Protein AF-0000000072980871 (afdb_homodimer)

Radius of gyration: 33.51 Å; Cα contacts (8 Å, |Δi|>4): 1764; chains: 2; bounding box: 62×90×80 Å

Structure (mmCIF, N/CA/C/O backbone):
data_AF-0000000072980871-model_v1
#
loop_
_entity.id
_entity.type
_entity.pdbx_description
1 polymer 'Capsular polysaccharide synthesis protein'
#
loop_
_atom_site.group_PDB
_atom_site.id
_atom_site.type_symbol
_atom_site.label_atom_id
_atom_site.label_alt_id
_atom_site.label_comp_id
_atom_site.label_asym_id
_atom_site.label_entity_id
_atom_site.label_seq_id
_atom_site.pdbx_PDB_ins_code
_atom_site.Cartn_x
_atom_site.Cartn_y
_atom_site.Cartn_z
_atom_site.occupancy
_atom_site.B_iso_or_equiv
_atom_site.auth_seq_id
_atom_site.auth_comp_id
_atom_site.auth_asym_id
_atom_site.auth_atom_id
_atom_site.pdbx_PDB_model_num
ATOM 1 N N . MET A 1 1 ? -8.117 33.219 -14.938 1 51.25 1 MET A N 1
ATOM 2 C CA . MET A 1 1 ? -7.438 32 -15.391 1 51.25 1 MET A CA 1
ATOM 3 C C . MET A 1 1 ? -6.324 32.344 -16.375 1 51.25 1 MET A C 1
ATOM 5 O O . MET A 1 1 ? -6.496 33.188 -17.25 1 51.25 1 MET A O 1
ATOM 9 N N . TYR A 1 2 ? -5.125 31.906 -16.109 1 67.75 2 TYR A N 1
ATOM 10 C CA . TYR A 1 2 ? -4.035 32.25 -17.016 1 67.75 2 TYR A CA 1
ATOM 11 C C . TYR A 1 2 ? -4.207 31.562 -18.359 1 67.75 2 TYR A C 1
ATOM 13 O O . TYR A 1 2 ? -4.656 30.406 -18.422 1 67.75 2 TYR A O 1
ATOM 21 N N . LYS A 1 3 ? -4.039 32.375 -19.438 1 80.69 3 LYS A N 1
ATOM 22 C CA . LYS A 1 3 ? -3.895 31.797 -20.766 1 80.69 3 LYS A CA 1
ATOM 23 C C . LYS A 1 3 ? -2.572 31.031 -20.891 1 80.69 3 LYS A C 1
ATOM 25 O O . LYS A 1 3 ? -1.5 31.625 -20.766 1 80.69 3 LYS A O 1
ATOM 30 N N . THR A 1 4 ? -2.713 29.703 -21.047 1 87.69 4 THR A N 1
ATOM 31 C CA . THR A 1 4 ? -1.49 28.906 -21.125 1 87.69 4 THR A CA 1
ATOM 32 C C . THR A 1 4 ? -1.031 28.766 -22.562 1 87.69 4 THR A C 1
ATOM 34 O O . THR A 1 4 ? -1.846 28.516 -23.469 1 87.69 4 THR A O 1
ATOM 37 N N . ILE A 1 5 ? 0.31 29 -22.781 1 91.81 5 ILE A N 1
ATOM 38 C CA . ILE A 1 5 ? 0.968 28.875 -24.078 1 91.81 5 ILE A CA 1
ATOM 39 C C . ILE A 1 5 ? 2.1 27.844 -23.984 1 91.81 5 ILE A C 1
ATOM 41 O O . ILE A 1 5 ? 2.871 27.844 -23.016 1 91.81 5 ILE A O 1
ATOM 45 N N . ILE A 1 6 ? 2.117 26.984 -24.922 1 91.62 6 ILE A N 1
ATOM 46 C CA . ILE A 1 6 ? 3.254 26.062 -25 1 91.62 6 ILE A CA 1
ATOM 47 C C . ILE A 1 6 ? 4.273 26.594 -26.016 1 91.62 6 ILE A C 1
ATOM 49 O O . ILE A 1 6 ? 3.934 26.859 -27.172 1 91.62 6 ILE A O 1
ATOM 53 N N . PHE A 1 7 ? 5.508 26.797 -25.5 1 91.31 7 PHE A N 1
ATOM 54 C CA . PHE A 1 7 ? 6.602 27.234 -26.359 1 91.31 7 PHE A CA 1
ATOM 55 C C . PHE A 1 7 ? 7.387 26.031 -26.875 1 91.31 7 PHE A C 1
ATOM 57 O O . PHE A 1 7 ? 8.133 25.406 -26.141 1 91.31 7 PHE A O 1
ATOM 64 N N . GLY A 1 8 ? 7.223 25.703 -28.047 1 90.69 8 GLY A N 1
ATOM 65 C CA . GLY A 1 8 ? 7.82 24.547 -28.703 1 90.69 8 GLY A CA 1
ATOM 66 C C . GLY A 1 8 ? 6.832 23.766 -29.562 1 90.69 8 GLY A C 1
ATOM 67 O O . GLY A 1 8 ? 5.926 23.125 -29.031 1 90.69 8 GLY A O 1
ATOM 68 N N . CYS A 1 9 ? 6.98 23.797 -30.922 1 88.62 9 CYS A N 1
ATOM 69 C CA . CYS A 1 9 ? 6.074 23.156 -31.859 1 88.62 9 CYS A CA 1
ATOM 70 C C . CYS A 1 9 ? 6.73 21.953 -32.531 1 88.62 9 CYS A C 1
ATOM 72 O O . CYS A 1 9 ? 6.727 21.828 -33.75 1 88.62 9 CYS A O 1
ATOM 74 N N . GLY A 1 10 ? 7.355 21.219 -31.734 1 83.12 10 GLY A N 1
ATOM 75 C CA . GLY A 1 10 ? 7.914 19.938 -32.156 1 83.12 10 GLY A CA 1
ATOM 76 C C . GLY A 1 10 ? 7.277 18.75 -31.5 1 83.12 10 GLY A C 1
ATOM 77 O O . GLY A 1 10 ? 6.254 18.875 -30.812 1 83.12 10 GLY A O 1
ATOM 78 N N . SER A 1 11 ? 7.926 17.656 -31.75 1 81.19 11 SER A N 1
ATOM 79 C CA . SER A 1 11 ? 7.406 16.422 -31.156 1 81.19 11 SER A CA 1
ATOM 80 C C . SER A 1 11 ? 7.309 16.547 -29.641 1 81.19 11 SER A C 1
ATOM 82 O O . SER A 1 11 ? 6.355 16.047 -29.031 1 81.19 11 SER A O 1
ATOM 84 N N . PHE A 1 12 ? 8.25 17.219 -29.156 1 80.69 12 PHE A N 1
ATOM 85 C CA . PHE A 1 12 ? 8.258 17.438 -27.719 1 80.69 12 PHE A CA 1
ATOM 86 C C . PHE A 1 12 ? 7.098 18.328 -27.281 1 80.69 12 PHE A C 1
ATOM 88 O O . PHE A 1 12 ? 6.41 18.031 -26.312 1 80.69 12 PHE A O 1
ATOM 95 N N . GLY A 1 13 ? 6.855 19.359 -27.922 1 86 13 GLY A N 1
ATOM 96 C CA . GLY A 1 13 ? 5.715 20.219 -27.672 1 86 13 GLY A CA 1
ATOM 97 C C . GLY A 1 13 ? 4.387 19.484 -27.766 1 86 13 GLY A C 1
ATOM 98 O O . GLY A 1 13 ? 3.492 19.719 -26.953 1 86 13 GLY A O 1
ATOM 99 N N . GLU A 1 14 ? 4.355 18.594 -28.656 1 83.81 14 GLU A N 1
ATOM 100 C CA . GLU A 1 14 ? 3.133 17.812 -28.812 1 83.81 14 GLU A CA 1
ATOM 101 C C . GLU A 1 14 ? 2.9 16.906 -27.594 1 83.81 14 GLU A C 1
ATOM 103 O O . GLU A 1 14 ? 1.777 16.812 -27.109 1 83.81 14 GLU A O 1
ATOM 108 N N . ARG A 1 15 ? 3.934 16.266 -27.25 1 78.31 15 ARG A N 1
ATOM 109 C CA . ARG A 1 15 ? 3.848 15.398 -26.078 1 78.31 15 ARG A CA 1
ATOM 110 C C . ARG A 1 15 ? 3.389 16.188 -24.859 1 78.31 15 ARG A C 1
ATOM 112 O O . ARG A 1 15 ? 2.533 15.719 -24.109 1 78.31 15 ARG A O 1
ATOM 119 N N . VAL A 1 16 ? 3.98 17.328 -24.688 1 78.38 16 VAL A N 1
ATOM 120 C CA . VAL A 1 16 ? 3.639 18.172 -23.547 1 78.38 16 VAL A CA 1
ATOM 121 C C . VAL A 1 16 ? 2.184 18.625 -23.656 1 78.38 16 VAL A C 1
ATOM 123 O O . VAL A 1 16 ? 1.451 18.609 -22.656 1 78.38 16 VAL A O 1
ATOM 126 N N . TYR A 1 17 ? 1.759 18.938 -24.734 1 86.12 17 TYR A N 1
ATOM 127 C CA . TYR A 1 17 ? 0.374 19.328 -24.984 1 86.12 17 TYR A CA 1
ATOM 128 C C . TYR A 1 17 ? -0.586 18.219 -24.562 1 86.12 17 TYR A C 1
ATOM 130 O O . TYR A 1 17 ? -1.553 18.453 -23.844 1 86.12 17 TYR A O 1
ATOM 138 N N . ASN A 1 18 ? -0.283 17.109 -24.984 1 78.62 18 ASN A N 1
ATOM 139 C CA . ASN A 1 18 ? -1.162 15.977 -24.703 1 78.62 18 ASN A CA 1
ATOM 140 C C . ASN A 1 18 ? -1.219 15.68 -23.203 1 78.62 18 ASN A C 1
ATOM 142 O O . ASN A 1 18 ? -2.264 15.289 -22.688 1 78.62 18 ASN A O 1
ATOM 146 N N . ASN A 1 19 ? -0.098 15.945 -22.688 1 71.19 19 ASN A N 1
ATOM 147 C CA . ASN A 1 19 ? -0 15.719 -21.25 1 71.19 19 ASN A CA 1
ATOM 148 C C . ASN A 1 19 ? -0.779 16.766 -20.469 1 71.19 19 ASN A C 1
ATOM 150 O O . ASN A 1 19 ? -1.299 16.484 -19.375 1 71.19 19 ASN A O 1
ATOM 154 N N . LEU A 1 20 ? -0.895 17.984 -20.969 1 71.69 20 LEU A N 1
ATOM 155 C CA . LEU A 1 20 ? -1.36 19.125 -20.172 1 71.69 20 LEU A CA 1
ATOM 156 C C . LEU A 1 20 ? -2.746 19.562 -20.625 1 71.69 20 LEU A C 1
ATOM 158 O O . LEU A 1 20 ? -3.424 20.312 -19.922 1 71.69 20 LEU A O 1
ATOM 162 N N . LYS A 1 21 ? -3.283 19.062 -21.609 1 78.19 21 LYS A N 1
ATOM 163 C CA . LYS A 1 21 ? -4.461 19.625 -22.266 1 78.19 21 LYS A CA 1
ATOM 164 C C . LYS A 1 21 ? -5.695 19.484 -21.375 1 78.19 21 LYS A C 1
ATOM 166 O O . LYS A 1 21 ? -6.641 20.266 -21.484 1 78.19 21 LYS A O 1
ATOM 171 N N . GLU A 1 22 ? -5.645 18.594 -20.547 1 70.06 22 GLU A N 1
ATOM 172 C CA . GLU A 1 22 ? -6.816 18.391 -19.703 1 70.06 22 GLU A CA 1
ATOM 173 C C . GLU A 1 22 ? -6.762 19.297 -18.469 1 70.06 22 GLU A C 1
ATOM 175 O O . GLU A 1 22 ? -7.801 19.641 -17.906 1 70.06 22 GLU A O 1
ATOM 180 N N . ASP A 1 23 ? -5.641 19.703 -18.203 1 68.88 23 ASP A N 1
ATOM 181 C CA . ASP A 1 23 ? -5.449 20.422 -16.938 1 68.88 23 ASP A CA 1
ATOM 182 C C . ASP A 1 23 ? -5.289 21.922 -17.172 1 68.88 23 ASP A C 1
ATOM 184 O O . ASP A 1 23 ? -5.492 22.719 -16.266 1 68.88 23 ASP A O 1
ATOM 188 N N . TYR A 1 24 ? -4.824 22.219 -18.281 1 74.62 24 TYR A N 1
ATOM 189 C CA . TYR A 1 24 ? -4.523 23.625 -18.578 1 74.62 24 TYR A CA 1
ATOM 190 C C . TYR A 1 24 ? -5.336 24.109 -19.781 1 74.62 24 TYR A C 1
ATOM 192 O O . TYR A 1 24 ? -5.617 23.328 -20.688 1 74.62 24 TYR A O 1
ATOM 200 N N . ASP A 1 25 ? -5.746 25.312 -19.656 1 79.75 25 ASP A N 1
ATOM 201 C CA . ASP A 1 25 ? -6.344 25.984 -20.812 1 79.75 25 ASP A CA 1
ATOM 202 C C . ASP A 1 25 ? -5.273 26.438 -21.797 1 79.75 25 ASP A C 1
ATOM 204 O O . ASP A 1 25 ? -4.867 27.609 -21.781 1 79.75 25 ASP A O 1
ATOM 208 N N . ILE A 1 26 ? -4.875 25.516 -22.641 1 87.44 26 ILE A N 1
ATOM 209 C CA . ILE A 1 26 ? -3.834 25.828 -23.609 1 87.44 26 ILE A CA 1
ATOM 210 C C . ILE A 1 26 ? -4.445 26.562 -24.797 1 87.44 26 ILE A C 1
ATOM 212 O O . ILE A 1 26 ? -5.25 25.984 -25.547 1 87.44 26 ILE A O 1
ATOM 216 N N . GLN A 1 27 ? -4.035 27.75 -24.969 1 89.5 27 GLN A N 1
ATOM 217 C CA . GLN A 1 27 ? -4.688 28.594 -25.969 1 89.5 27 GLN A CA 1
ATOM 218 C C . GLN A 1 27 ? -3.848 28.688 -27.25 1 89.5 27 GLN A C 1
ATOM 220 O O . GLN A 1 27 ? -4.391 28.703 -28.344 1 89.5 27 GLN A O 1
ATOM 225 N N . TYR A 1 28 ? -2.479 28.719 -27.062 1 90.69 28 TYR A N 1
ATOM 226 C CA . TYR A 1 28 ? -1.577 28.906 -28.188 1 90.69 28 TYR A CA 1
ATOM 227 C C . TYR A 1 28 ? -0.321 28.062 -28.047 1 90.69 28 TYR A C 1
ATOM 229 O O . TYR A 1 28 ? 0.003 27.609 -26.938 1 90.69 28 TYR A O 1
ATOM 237 N N . PHE A 1 29 ? 0.174 27.828 -29.172 1 92.62 29 PHE A N 1
ATOM 238 C CA . PHE A 1 29 ? 1.584 27.453 -29.203 1 92.62 29 PHE A CA 1
ATOM 239 C C . PHE A 1 29 ? 2.445 28.656 -29.609 1 92.62 29 PHE A C 1
ATOM 241 O O . PHE A 1 29 ? 1.972 29.562 -30.281 1 92.62 29 PHE A O 1
ATOM 248 N N . CYS A 1 30 ? 3.697 28.672 -29.125 1 91.75 30 CYS A N 1
ATOM 249 C CA . CYS A 1 30 ? 4.688 29.672 -29.516 1 91.75 30 CYS A CA 1
ATOM 250 C C . CYS A 1 30 ? 5.977 29.016 -29.984 1 91.75 30 CYS A C 1
ATOM 252 O O . CYS A 1 30 ? 6.355 27.953 -29.484 1 91.75 30 CYS A O 1
ATOM 254 N N . ASP A 1 31 ? 6.605 29.562 -30.953 1 91.12 31 ASP A N 1
ATOM 255 C CA . ASP A 1 31 ? 7.863 29.047 -31.484 1 91.12 31 ASP A CA 1
ATOM 256 C C . ASP A 1 31 ? 8.711 30.156 -32.094 1 91.12 31 ASP A C 1
ATOM 258 O O . ASP A 1 31 ? 8.18 31.156 -32.594 1 91.12 31 ASP A O 1
ATOM 262 N N . ASN A 1 32 ? 10.062 30 -32.031 1 88.25 32 ASN A N 1
ATOM 263 C CA . ASN A 1 32 ? 10.977 30.984 -32.625 1 88.25 32 ASN A CA 1
ATOM 264 C C . ASN A 1 32 ? 11.086 30.828 -34.125 1 88.25 32 ASN A C 1
ATOM 266 O O . ASN A 1 32 ? 11.539 31.734 -34.812 1 88.25 32 ASN A O 1
ATOM 270 N N . ASP A 1 33 ? 10.656 29.672 -34.594 1 88.62 33 ASP A N 1
ATOM 271 C CA . ASP A 1 33 ? 10.711 29.422 -36.031 1 88.62 33 ASP A CA 1
ATOM 272 C C . ASP A 1 33 ? 9.609 30.188 -36.781 1 88.62 33 ASP A C 1
ATOM 274 O O . ASP A 1 33 ? 8.438 29.812 -36.688 1 88.62 33 ASP A O 1
ATOM 278 N N . LYS A 1 34 ? 10.031 31.141 -37.531 1 87.12 34 LYS A N 1
ATOM 279 C CA . LYS A 1 34 ? 9.117 32.031 -38.219 1 87.12 34 LYS A CA 1
ATOM 280 C C . LYS A 1 34 ? 8.227 31.281 -39.188 1 87.12 34 LYS A C 1
ATOM 282 O O . LYS A 1 34 ? 7.105 31.703 -39.5 1 87.12 34 LYS A O 1
ATOM 287 N N . ASN A 1 35 ? 8.688 30.094 -39.656 1 89.06 35 ASN A N 1
ATOM 288 C CA . ASN A 1 35 ? 7.938 29.312 -40.625 1 89.06 35 ASN A CA 1
ATOM 289 C C . ASN A 1 35 ? 6.711 28.656 -40 1 89.06 35 ASN A C 1
ATOM 291 O O . ASN A 1 35 ? 5.812 28.219 -40.719 1 89.06 35 ASN A O 1
ATOM 295 N N . LYS A 1 36 ? 6.684 28.719 -38.688 1 88.81 36 LYS A N 1
ATOM 296 C CA . LYS A 1 36 ? 5.59 28.031 -38 1 88.81 36 LYS A CA 1
ATOM 297 C C . LYS A 1 36 ? 4.512 29.016 -37.562 1 88.81 36 LYS A C 1
ATOM 299 O O . LYS A 1 36 ? 3.4 28.625 -37.219 1 88.81 36 LYS A O 1
ATOM 304 N N . TRP A 1 37 ? 4.816 30.328 -37.625 1 90.44 37 TRP A N 1
ATOM 305 C CA . TRP A 1 37 ? 3.906 31.344 -37.094 1 90.44 37 TRP A CA 1
ATOM 306 C C . TRP A 1 37 ? 2.623 31.391 -37.938 1 90.44 37 TRP A C 1
ATOM 308 O O . TRP A 1 37 ? 2.668 31.375 -39.156 1 90.44 37 TRP A O 1
ATOM 318 N N . GLY A 1 38 ? 1.464 31.391 -37.188 1 90.06 38 GLY A N 1
ATOM 319 C CA . GLY A 1 38 ? 0.183 31.484 -37.875 1 90.06 38 GLY A CA 1
ATOM 320 C C . GLY A 1 38 ? -0.404 30.125 -38.219 1 90.06 38 GLY A C 1
ATOM 321 O O . GLY A 1 38 ? -1.601 30.016 -38.5 1 90.06 38 GLY A O 1
ATOM 322 N N . LYS A 1 39 ? 0.436 29.094 -38.25 1 91.25 39 LYS A N 1
ATOM 323 C CA . LYS A 1 39 ? -0.045 27.75 -38.562 1 91.25 39 LYS A CA 1
ATOM 324 C C . LYS A 1 39 ? -0.659 27.094 -37.344 1 91.25 39 LYS A C 1
ATOM 326 O O . LYS A 1 39 ? -0.528 27.609 -36.219 1 91.25 39 LYS A O 1
ATOM 331 N N . ASN A 1 40 ? -1.395 26.094 -37.562 1 91.56 40 ASN A N 1
ATOM 332 C CA . ASN A 1 40 ? -1.979 25.328 -36.469 1 91.56 40 ASN A CA 1
ATOM 333 C C . ASN A 1 40 ? -1.102 24.141 -36.094 1 91.56 40 ASN A C 1
ATOM 335 O O . ASN A 1 40 ? -0.521 23.484 -36.938 1 91.56 40 ASN A O 1
ATOM 339 N N . PHE A 1 41 ? -0.895 23.984 -34.781 1 88.25 41 PHE A N 1
ATOM 340 C CA . PHE A 1 41 ? -0.218 22.844 -34.188 1 88.25 41 PHE A CA 1
ATOM 341 C C . PHE A 1 41 ? -1.047 22.281 -33.031 1 88.25 41 PHE A C 1
ATOM 343 O O . PHE A 1 41 ? -1.381 22.984 -32.094 1 88.25 41 PHE A O 1
ATOM 350 N N . CYS A 1 42 ? -1.418 21.094 -33.125 1 87.38 42 CYS A N 1
ATOM 351 C CA . CYS A 1 42 ? -2.32 20.453 -32.188 1 87.38 42 CYS A CA 1
ATOM 352 C C . CYS A 1 42 ? -3.613 21.25 -32.031 1 87.38 42 CYS A C 1
ATOM 354 O O . CYS A 1 42 ? -4.066 21.5 -30.922 1 87.38 42 CYS A O 1
ATOM 356 N N . ASP A 1 43 ? -4.109 21.75 -33.156 1 85.25 43 ASP A N 1
ATOM 357 C CA . ASP A 1 43 ? -5.359 22.5 -33.281 1 85.25 43 ASP A CA 1
ATOM 358 C C . ASP A 1 43 ? -5.27 23.844 -32.562 1 85.25 43 ASP A C 1
ATOM 360 O O . ASP A 1 43 ? -6.285 24.391 -32.125 1 85.25 43 ASP A O 1
ATOM 364 N N . LYS A 1 44 ? -4.086 24.25 -32.312 1 91.56 44 LYS A N 1
ATOM 365 C CA . LYS A 1 44 ? -3.867 25.578 -31.734 1 91.56 44 LYS A CA 1
ATOM 366 C C . LYS A 1 44 ? -2.994 26.438 -32.656 1 91.56 44 LYS A C 1
ATOM 368 O O . LYS A 1 44 ? -2.08 25.922 -33.312 1 91.56 44 LYS A O 1
ATOM 373 N N . LYS A 1 45 ? -3.295 27.688 -32.719 1 92.5 45 LYS A N 1
ATOM 374 C CA . LYS A 1 45 ? -2.525 28.609 -33.531 1 92.5 45 LYS A CA 1
ATOM 375 C C . LYS A 1 45 ? -1.122 28.812 -32.969 1 92.5 45 LYS A C 1
ATOM 377 O O . LYS A 1 45 ? -0.949 28.938 -31.75 1 92.5 45 LYS A O 1
ATOM 382 N N . VAL A 1 46 ? -0.165 28.75 -33.812 1 93.5 46 VAL A N 1
ATOM 383 C CA . VAL A 1 46 ? 1.209 29.047 -33.406 1 93.5 46 VAL A CA 1
ATOM 384 C C . VAL A 1 46 ? 1.471 30.547 -33.531 1 93.5 46 VAL A C 1
ATOM 386 O O . VAL A 1 46 ? 1.303 31.125 -34.625 1 93.5 46 VAL A O 1
ATOM 389 N N . ILE A 1 47 ? 1.864 31.188 -32.438 1 92.56 47 ILE A N 1
ATOM 390 C CA . ILE A 1 47 ? 2.096 32.625 -32.438 1 92.56 47 ILE A CA 1
ATOM 391 C C . ILE A 1 47 ? 3.59 32.906 -32.281 1 92.56 47 ILE A C 1
ATOM 393 O O . ILE A 1 47 ? 4.355 32.031 -31.891 1 92.56 47 ILE A O 1
ATOM 397 N N . SER A 1 48 ? 3.996 34.125 -32.688 1 90.5 48 SER A N 1
ATOM 398 C CA . SER A 1 48 ? 5.371 34.594 -32.531 1 90.5 48 SER A CA 1
ATOM 399 C C . SER A 1 48 ? 5.637 35.062 -31.109 1 90.5 48 SER A C 1
ATOM 401 O O . SER A 1 48 ? 4.703 35.375 -30.375 1 90.5 48 SER A O 1
ATOM 403 N N . PRO A 1 49 ? 6.957 35.031 -30.641 1 88.81 49 PRO A N 1
ATOM 404 C CA . PRO A 1 49 ? 7.266 35.594 -29.328 1 88.81 49 PRO A CA 1
ATOM 405 C C . PRO A 1 49 ? 6.773 37.031 -29.156 1 88.81 49 PRO A C 1
ATOM 407 O O . PRO A 1 49 ? 6.348 37.438 -28.062 1 88.81 49 PRO A O 1
ATOM 410 N N . LYS A 1 50 ? 6.75 37.844 -30.25 1 87.25 50 LYS A N 1
ATOM 411 C CA . LYS A 1 50 ? 6.227 39.188 -30.188 1 87.25 50 LYS A CA 1
ATOM 412 C C . LYS A 1 50 ? 4.73 39.188 -29.891 1 87.25 50 LYS A C 1
ATOM 414 O O . LYS A 1 50 ? 4.25 40.031 -29.109 1 87.25 50 LYS A O 1
ATOM 419 N N . GLN A 1 51 ? 4.055 38.312 -30.5 1 89.12 51 GLN A N 1
ATOM 420 C CA . GLN A 1 51 ? 2.615 38.219 -30.266 1 89.12 51 GLN A CA 1
ATOM 421 C C . GLN A 1 51 ? 2.314 37.719 -28.859 1 89.12 51 GLN A C 1
ATOM 423 O O . GLN A 1 51 ? 1.255 38.031 -28.297 1 89.12 51 GLN A O 1
ATOM 428 N N . LEU A 1 52 ? 3.213 36.938 -28.312 1 85 52 LEU A N 1
ATOM 429 C CA . LEU A 1 52 ? 3.096 36.469 -26.938 1 85 52 LEU A CA 1
ATOM 430 C C . LEU A 1 52 ? 2.992 37.656 -25.969 1 85 52 LEU A C 1
ATOM 432 O O . LEU A 1 52 ? 2.199 37.625 -25.031 1 85 52 LEU A O 1
ATOM 436 N N . LEU A 1 53 ? 3.732 38.688 -26.219 1 80.69 53 LEU A N 1
ATOM 437 C CA . LEU A 1 53 ? 3.744 39.906 -25.391 1 80.69 53 LEU A CA 1
ATOM 438 C C . LEU A 1 53 ? 2.414 40.656 -25.5 1 80.69 53 LEU A C 1
ATOM 440 O O . LEU A 1 53 ? 2.016 41.344 -24.562 1 80.69 53 LEU A O 1
ATOM 444 N N . GLU A 1 54 ? 1.75 40.5 -26.609 1 82.5 54 GLU A N 1
ATOM 445 C CA . GLU A 1 54 ? 0.495 41.219 -26.875 1 82.5 54 GLU A CA 1
ATOM 446 C C . GLU A 1 54 ? -0.664 40.562 -26.125 1 82.5 54 GLU A C 1
ATOM 448 O O . GLU A 1 54 ? -1.742 41.156 -26.016 1 82.5 54 GLU A O 1
ATOM 453 N N . LEU A 1 55 ? -0.422 39.312 -25.594 1 81.88 55 LEU A N 1
ATOM 454 C CA . LEU A 1 55 ? -1.494 38.562 -24.922 1 81.88 55 LEU A CA 1
ATOM 455 C C . LEU A 1 55 ? -1.708 39.094 -23.5 1 81.88 55 LEU A C 1
ATOM 457 O O . LEU A 1 55 ? -2.684 38.719 -22.844 1 81.88 55 LEU A O 1
ATOM 461 N N . GLY A 1 56 ? -0.94 40.094 -23.031 1 75.56 56 GLY A N 1
ATOM 462 C CA . GLY A 1 56 ? -1.089 40.688 -21.703 1 75.56 56 GLY A CA 1
ATOM 463 C C . GLY A 1 56 ? -0.26 39.969 -20.641 1 75.56 56 GLY A C 1
ATOM 464 O O . GLY A 1 56 ? 0.522 39.094 -20.953 1 75.56 56 GLY A O 1
ATOM 465 N N . ASN A 1 57 ? -0.484 40.469 -19.312 1 69.25 57 ASN A N 1
ATOM 466 C CA . ASN A 1 57 ? 0.352 40 -18.219 1 69.25 57 ASN A CA 1
ATOM 467 C C . ASN A 1 57 ? -0.195 38.719 -17.578 1 69.25 57 ASN A C 1
ATOM 469 O O . ASN A 1 57 ? 0.484 38.094 -16.781 1 69.25 57 ASN A O 1
ATOM 473 N N . ASP A 1 58 ? -1.218 38.344 -18.125 1 75.75 58 ASP A N 1
ATOM 474 C CA . ASP A 1 58 ? -1.845 37.188 -17.5 1 75.75 58 ASP A CA 1
ATOM 475 C C . ASP A 1 58 ? -1.609 35.938 -18.344 1 75.75 58 ASP A C 1
ATOM 477 O O . ASP A 1 58 ? -2.562 35.281 -18.75 1 75.75 58 ASP A O 1
ATOM 481 N N . ILE A 1 59 ? -0.331 35.656 -18.734 1 83.38 59 ILE A N 1
ATOM 482 C CA . ILE A 1 59 ? -0.035 34.469 -19.516 1 83.38 59 ILE A CA 1
ATOM 483 C C . ILE A 1 59 ? 0.896 33.562 -18.734 1 83.38 59 ILE A C 1
ATOM 485 O O . ILE A 1 59 ? 1.704 34.031 -17.922 1 83.38 59 ILE A O 1
ATOM 489 N N . HIS A 1 60 ? 0.652 32.312 -19 1 85.81 60 HIS A N 1
ATOM 490 C CA . HIS A 1 60 ? 1.5 31.219 -18.531 1 85.81 60 HIS A CA 1
ATOM 491 C C . HIS A 1 60 ? 2.168 30.5 -19.688 1 85.81 60 HIS A C 1
ATOM 493 O O . HIS A 1 60 ? 1.486 29.922 -20.547 1 85.81 60 HIS A O 1
ATOM 499 N N . VAL A 1 61 ? 3.525 30.641 -19.719 1 88.81 61 VAL A N 1
ATOM 500 C CA . VAL A 1 61 ? 4.25 30.016 -20.812 1 88.81 61 VAL A CA 1
ATOM 501 C C . VAL A 1 61 ? 4.938 28.734 -20.328 1 88.81 61 VAL A C 1
ATOM 503 O O . VAL A 1 61 ? 5.664 28.766 -19.328 1 88.81 61 VAL A O 1
ATOM 506 N N . ILE A 1 62 ? 4.652 27.719 -21.078 1 86.62 62 ILE A N 1
ATOM 507 C CA . ILE A 1 62 ? 5.316 26.438 -20.812 1 86.62 62 ILE A CA 1
ATOM 508 C C . ILE A 1 62 ? 6.285 26.125 -21.953 1 86.62 62 ILE A C 1
ATOM 510 O O . ILE A 1 62 ? 5.863 25.891 -23.078 1 86.62 62 ILE A O 1
ATOM 514 N N . VAL A 1 63 ? 7.559 26.062 -21.625 1 87.12 63 VAL A N 1
ATOM 515 C CA . VAL A 1 63 ? 8.586 25.797 -22.625 1 87.12 63 VAL A CA 1
ATOM 516 C C . VAL A 1 63 ? 8.766 24.297 -22.812 1 87.12 63 VAL A C 1
ATOM 518 O O . VAL A 1 63 ? 9.07 23.578 -21.859 1 87.12 63 VAL A O 1
ATOM 521 N N . ALA A 1 64 ? 8.531 23.844 -24.016 1 85.44 64 ALA A N 1
ATOM 522 C CA . ALA A 1 64 ? 8.648 22.438 -24.375 1 85.44 64 ALA A CA 1
ATOM 523 C C . ALA A 1 64 ? 9.57 22.25 -25.578 1 85.44 64 ALA A C 1
ATOM 525 O O . ALA A 1 64 ? 9.125 21.891 -26.672 1 85.44 64 ALA A O 1
ATOM 526 N N . SER A 1 65 ? 10.836 22.516 -25.328 1 82.12 65 SER A N 1
ATOM 527 C CA . SER A 1 65 ? 11.867 22.453 -26.344 1 82.12 65 SER A CA 1
ATOM 528 C C . SER A 1 65 ? 13.203 22 -25.766 1 82.12 65 SER A C 1
ATOM 530 O O . SER A 1 65 ? 13.469 22.219 -24.578 1 82.12 65 SER A O 1
ATOM 532 N N . THR A 1 66 ? 14.023 21.344 -26.656 1 76.06 66 THR A N 1
ATOM 533 C CA . THR A 1 66 ? 15.367 20.984 -26.234 1 76.06 66 THR A CA 1
ATOM 534 C C . THR A 1 66 ? 16.203 22.219 -25.969 1 76.06 66 THR A C 1
ATOM 536 O O . THR A 1 66 ? 17.203 22.172 -25.25 1 76.06 66 THR A O 1
ATOM 539 N N . TYR A 1 67 ? 15.797 23.359 -26.547 1 75.94 67 TYR A N 1
ATOM 540 C CA . TYR A 1 67 ? 16.484 24.625 -26.359 1 75.94 67 TYR A CA 1
ATOM 541 C C . TYR A 1 67 ? 15.836 25.422 -25.234 1 75.94 67 TYR A C 1
ATOM 543 O O . TYR A 1 67 ? 15.703 26.656 -25.344 1 75.94 67 TYR A O 1
ATOM 551 N N . TYR A 1 68 ? 15.391 24.734 -24.156 1 79.62 68 TYR A N 1
ATOM 552 C CA . TYR A 1 68 ? 14.547 25.375 -23.156 1 79.62 68 TYR A CA 1
ATOM 553 C C . TYR A 1 68 ? 15.32 26.469 -22.422 1 79.62 68 TYR A C 1
ATOM 555 O O . TYR A 1 68 ? 14.75 27.5 -22.078 1 79.62 68 TYR A O 1
ATOM 563 N N . LYS A 1 69 ? 16.609 26.328 -22.281 1 73.5 69 LYS A N 1
ATOM 564 C CA . LYS A 1 69 ? 17.375 27.359 -21.578 1 73.5 69 LYS A CA 1
ATOM 565 C C . LYS A 1 69 ? 17.391 28.672 -22.359 1 73.5 69 LYS A C 1
ATOM 567 O O . LYS A 1 69 ? 17.172 29.734 -21.797 1 73.5 69 LYS A O 1
ATOM 572 N N . GLU A 1 70 ? 17.656 28.562 -23.688 1 76.44 70 GLU A N 1
ATOM 573 C CA . GLU A 1 70 ? 17.688 29.734 -24.547 1 76.44 70 GLU A CA 1
ATOM 574 C C . GLU A 1 70 ? 16.312 30.391 -24.641 1 76.44 70 GLU A C 1
ATOM 576 O O . GLU A 1 70 ? 16.203 31.625 -24.594 1 76.44 70 GLU A O 1
ATOM 581 N N . ILE A 1 71 ? 15.32 29.516 -24.578 1 85.19 71 ILE A N 1
ATOM 582 C CA . ILE A 1 71 ? 13.961 30.031 -24.703 1 85.19 71 ILE A CA 1
ATOM 583 C C . ILE A 1 71 ? 13.547 30.734 -23.406 1 85.19 71 ILE A C 1
ATOM 585 O O . ILE A 1 71 ? 12.953 31.812 -23.438 1 85.19 71 ILE A O 1
ATOM 589 N N . ILE A 1 72 ? 13.961 30.188 -22.406 1 79 72 ILE A N 1
ATOM 590 C CA . ILE A 1 72 ? 13.641 30.781 -21.125 1 79 72 ILE A CA 1
ATOM 591 C C . ILE A 1 72 ? 14.336 32.125 -20.984 1 79 72 ILE A C 1
ATOM 593 O O . ILE A 1 72 ? 13.727 33.125 -20.547 1 79 72 ILE A O 1
ATOM 597 N N . GLY A 1 73 ? 15.578 32.156 -21.281 1 75.62 73 GLY A N 1
ATOM 598 C CA . GLY A 1 73 ? 16.281 33.438 -21.328 1 75.62 73 GLY A CA 1
ATOM 599 C C . GLY A 1 73 ? 15.57 34.469 -22.172 1 75.62 73 GLY A C 1
ATOM 600 O O . GLY A 1 73 ? 15.438 35.625 -21.75 1 75.62 73 GLY A O 1
ATOM 601 N N . GLN A 1 74 ? 15.078 34.094 -23.328 1 81.69 74 GLN A N 1
ATOM 602 C CA . GLN A 1 74 ? 14.328 34.938 -24.219 1 81.69 74 GLN A CA 1
ATOM 603 C C . GLN A 1 74 ? 13.055 35.469 -23.562 1 81.69 74 GLN A C 1
ATOM 605 O O . GLN A 1 74 ? 12.758 36.656 -23.609 1 81.69 74 GLN A O 1
ATOM 610 N N . LEU A 1 75 ? 12.43 34.531 -22.812 1 84.62 75 LEU A N 1
ATOM 611 C CA . LEU A 1 75 ? 11.156 34.875 -22.188 1 84.62 75 LEU A CA 1
ATOM 612 C C . LEU A 1 75 ? 11.375 35.812 -21 1 84.62 75 LEU A C 1
ATOM 614 O O . LEU A 1 75 ? 10.594 36.75 -20.797 1 84.62 75 LEU A O 1
ATOM 618 N N . LEU A 1 76 ? 12.422 35.656 -20.391 1 75.81 76 LEU A N 1
ATOM 619 C CA . LEU A 1 76 ? 12.758 36.531 -19.266 1 75.81 76 LEU A CA 1
ATOM 620 C C . LEU A 1 76 ? 13.109 37.938 -19.75 1 75.81 76 LEU A C 1
ATOM 622 O O . LEU A 1 76 ? 12.719 38.938 -19.141 1 75.81 76 LEU A O 1
ATOM 626 N N . GLU A 1 77 ? 13.852 38.031 -20.797 1 74.56 77 GLU A N 1
ATOM 627 C CA . GLU A 1 77 ? 14.172 39.312 -21.406 1 74.56 77 GLU A CA 1
ATOM 628 C C . GLU A 1 77 ? 12.914 40.031 -21.859 1 74.56 77 GLU A C 1
ATOM 630 O O . GLU A 1 77 ? 12.852 41.281 -21.812 1 74.56 77 GLU A O 1
ATOM 635 N N . MET A 1 78 ? 11.922 39.219 -22.141 1 79.69 78 MET A N 1
ATOM 636 C CA . MET A 1 78 ? 10.648 39.75 -22.594 1 79.69 78 MET A CA 1
ATOM 637 C C . MET A 1 78 ? 9.773 40.125 -21.406 1 79.69 78 MET A C 1
ATOM 639 O O . MET A 1 78 ? 8.641 40.594 -21.578 1 79.69 78 MET A O 1
ATOM 643 N N . LYS A 1 79 ? 10.297 39.906 -20.156 1 74.19 79 LYS A N 1
ATOM 644 C CA . LYS A 1 79 ? 9.625 40.25 -18.906 1 74.19 79 LYS A CA 1
ATOM 645 C C . LYS A 1 79 ? 8.375 39.406 -18.703 1 74.19 79 LYS A C 1
ATOM 647 O O . LYS A 1 79 ? 7.367 39.906 -18.172 1 74.19 79 LYS A O 1
ATOM 652 N N . ILE A 1 80 ? 8.391 38.219 -19.203 1 79.25 80 ILE A N 1
ATOM 653 C CA . ILE A 1 80 ? 7.332 37.281 -18.922 1 79.25 80 ILE A CA 1
ATOM 654 C C . ILE A 1 80 ? 7.57 36.625 -17.547 1 79.25 80 ILE A C 1
ATOM 656 O O . ILE A 1 80 ? 8.672 36.156 -17.266 1 79.25 80 ILE A O 1
ATOM 660 N N . LYS A 1 81 ? 6.52 36.688 -16.797 1 70.94 81 LYS A N 1
ATOM 661 C CA . LYS A 1 81 ? 6.719 36.312 -15.391 1 70.94 81 LYS A CA 1
ATOM 662 C C . LYS A 1 81 ? 6.344 34.875 -15.141 1 70.94 81 LYS A C 1
ATOM 664 O O . LYS A 1 81 ? 7.031 34.156 -14.406 1 70.94 81 LYS A O 1
ATOM 669 N N . ASN A 1 82 ? 5.438 34.406 -15.82 1 77.44 82 ASN A N 1
ATOM 670 C CA . ASN A 1 82 ? 4.914 33.062 -15.57 1 77.44 82 ASN A CA 1
ATOM 671 C C . ASN A 1 82 ? 5.418 32.062 -16.609 1 77.44 82 ASN A C 1
ATOM 673 O O . ASN A 1 82 ? 4.781 31.859 -17.641 1 77.44 82 ASN A O 1
ATOM 677 N N . ILE A 1 83 ? 6.676 31.547 -16.281 1 80.06 83 ILE A N 1
ATOM 678 C CA . ILE A 1 83 ? 7.301 30.609 -17.219 1 80.06 83 ILE A CA 1
ATOM 679 C C . ILE A 1 83 ? 7.531 29.281 -16.516 1 80.06 83 ILE A C 1
ATOM 681 O O . ILE A 1 83 ? 7.984 29.234 -15.367 1 80.06 83 ILE A O 1
ATOM 685 N N . GLU A 1 84 ? 7.078 28.234 -17.219 1 77.62 84 GLU A N 1
ATOM 686 C CA . GLU A 1 84 ? 7.438 26.859 -16.859 1 77.62 84 GLU A CA 1
ATOM 687 C C . GLU A 1 84 ? 8.016 26.109 -18.047 1 77.62 84 GLU A C 1
ATOM 689 O O . GLU A 1 84 ? 7.957 26.594 -19.188 1 77.62 84 GLU A O 1
ATOM 694 N N . TYR A 1 85 ? 8.828 25.078 -17.719 1 77.5 85 TYR A N 1
ATOM 695 C CA . TYR A 1 85 ? 9.414 24.391 -18.859 1 77.5 85 TYR A CA 1
ATOM 696 C C . TYR A 1 85 ? 9.453 22.891 -18.625 1 77.5 85 TYR A C 1
ATOM 698 O O . TYR A 1 85 ? 9.367 22.422 -17.484 1 77.5 85 TYR A O 1
ATOM 706 N N . TYR A 1 86 ? 9.492 22.125 -19.828 1 71.69 86 TYR A N 1
ATOM 707 C CA . TYR A 1 86 ? 9.727 20.688 -19.906 1 71.69 86 TYR A CA 1
ATOM 708 C C . TYR A 1 86 ? 11.117 20.391 -20.453 1 71.69 86 TYR A C 1
ATOM 710 O O . TYR A 1 86 ? 11.633 21.141 -21.297 1 71.69 86 TYR A O 1
ATOM 718 N N . THR A 1 87 ? 11.812 19.359 -19.828 1 62.28 87 THR A N 1
ATOM 719 C CA . THR A 1 87 ? 13 18.812 -20.469 1 62.28 87 THR A CA 1
ATOM 720 C C . THR A 1 87 ? 12.719 17.422 -21.016 1 62.28 87 THR A C 1
ATOM 722 O O . THR A 1 87 ? 11.766 16.766 -20.609 1 62.28 87 THR A O 1
ATOM 725 N N . GLU A 1 88 ? 13.445 17.078 -22.141 1 57.38 88 GLU A N 1
ATOM 726 C CA . GLU A 1 88 ? 13.289 15.758 -22.734 1 57.38 88 GLU A CA 1
ATOM 727 C C . GLU A 1 88 ? 13.484 14.664 -21.688 1 57.38 88 GLU A C 1
ATOM 729 O O . GLU A 1 88 ? 12.914 13.578 -21.797 1 57.38 88 GLU A O 1
ATOM 734 N N . ALA A 1 89 ? 14.242 14.945 -20.922 1 47.66 89 ALA A N 1
ATOM 735 C CA . ALA A 1 89 ? 14.602 13.961 -19.906 1 47.66 89 ALA A CA 1
ATOM 736 C C . ALA A 1 89 ? 13.523 13.859 -18.828 1 47.66 89 ALA A C 1
ATOM 738 O O . ALA A 1 89 ? 13.391 12.82 -18.188 1 47.66 89 ALA A O 1
ATOM 739 N N . ASN A 1 90 ? 12.812 15.062 -18.781 1 45.06 90 ASN A N 1
ATOM 740 C CA . ASN A 1 90 ? 11.875 15.141 -17.672 1 45.06 90 ASN A CA 1
ATOM 741 C C . ASN A 1 90 ? 10.438 15.305 -18.156 1 45.06 90 ASN A C 1
ATOM 743 O O . ASN A 1 90 ? 10.172 16.125 -19.047 1 45.06 90 ASN A O 1
ATOM 747 N N . SER A 1 91 ? 9.609 14.43 -17.812 1 51.78 91 SER A N 1
ATOM 748 C CA . SER A 1 91 ? 8.219 14.523 -18.25 1 51.78 91 SER A CA 1
ATOM 749 C C . SER A 1 91 ? 7.426 15.477 -17.359 1 51.78 91 SER A C 1
ATOM 751 O O . SER A 1 91 ? 6.195 15.484 -17.406 1 51.78 91 SER A O 1
ATOM 753 N N . PHE A 1 92 ? 8.062 16.375 -16.609 1 51.91 92 PHE A N 1
ATOM 754 C CA . PHE A 1 92 ? 7.328 17.266 -15.719 1 51.91 92 PHE A CA 1
ATOM 755 C C . PHE A 1 92 ? 7.566 18.719 -16.094 1 51.91 92 PHE A C 1
ATOM 757 O O . PHE A 1 92 ? 8.586 19.062 -16.703 1 51.91 92 PHE A O 1
ATOM 764 N N . LEU A 1 93 ? 6.57 19.547 -15.711 1 61.03 93 LEU A N 1
ATOM 765 C CA . LEU A 1 93 ? 6.656 20.984 -15.891 1 61.03 93 LEU A CA 1
ATOM 766 C C . LEU A 1 93 ? 7.566 21.609 -14.844 1 61.03 93 LEU A C 1
ATOM 768 O O . LEU A 1 93 ? 7.379 21.391 -13.641 1 61.03 93 LEU A O 1
ATOM 772 N N . ASN A 1 94 ? 8.648 22.203 -15.297 1 56.38 94 ASN A N 1
ATOM 773 C CA . ASN A 1 94 ? 9.648 22.875 -14.469 1 56.38 94 ASN A CA 1
ATOM 774 C C . ASN A 1 94 ? 9.383 24.359 -14.352 1 56.38 94 ASN A C 1
ATOM 776 O O . ASN A 1 94 ? 8.969 25 -15.32 1 56.38 94 ASN A O 1
ATOM 780 N N . LYS A 1 95 ? 9.469 24.984 -13.133 1 57.72 95 LYS A N 1
ATOM 781 C CA . LYS A 1 95 ? 9.508 26.438 -13 1 57.72 95 LYS A CA 1
ATOM 782 C C . LYS A 1 95 ? 10.93 26.969 -13.148 1 57.72 95 LYS A C 1
ATOM 784 O O . LYS A 1 95 ? 11.898 26.25 -12.867 1 57.72 95 LYS A O 1
ATOM 789 N N . ILE A 1 96 ? 10.969 28.219 -13.648 1 53.81 96 ILE A N 1
ATOM 790 C CA . ILE A 1 96 ? 12.273 28.844 -13.836 1 53.81 96 ILE A CA 1
ATOM 791 C C . ILE A 1 96 ? 12.836 29.297 -12.484 1 53.81 96 ILE A C 1
ATOM 793 O O . ILE A 1 96 ? 12.109 29.844 -11.664 1 53.81 96 ILE A O 1
ATOM 797 N N . ASN A 1 97 ? 13.93 28.875 -12.094 1 41.12 97 ASN A N 1
ATOM 798 C CA . ASN A 1 97 ? 14.727 29.516 -11.062 1 41.12 97 ASN A CA 1
ATOM 799 C C . ASN A 1 97 ? 15.508 30.703 -11.625 1 41.12 97 ASN A C 1
ATOM 801 O O . ASN A 1 97 ? 16.406 30.531 -12.445 1 41.12 97 ASN A O 1
ATOM 805 N N . TYR A 1 98 ? 14.992 31.828 -11.195 1 41.56 98 TYR A N 1
ATOM 806 C CA . TYR A 1 98 ? 15.594 33.062 -11.734 1 41.56 98 TYR A CA 1
ATOM 807 C C . TYR A 1 98 ? 17.062 33.156 -11.336 1 41.56 98 TYR A C 1
ATOM 809 O O . TYR A 1 98 ? 17.859 33.75 -12.055 1 41.56 98 TYR A O 1
ATOM 817 N N . GLU A 1 99 ? 17.375 32.594 -10.18 1 38.69 99 GLU A N 1
ATOM 818 C CA . GLU A 1 99 ? 18.797 32.656 -9.852 1 38.69 99 GLU A CA 1
ATOM 819 C C . GLU A 1 99 ? 19.641 31.891 -10.859 1 38.69 99 GLU A C 1
ATOM 821 O O . GLU A 1 99 ? 20.766 32.25 -11.148 1 38.69 99 GLU A O 1
ATOM 826 N N . ASP A 1 100 ? 19.109 30.859 -11.195 1 38.72 100 ASP A N 1
ATOM 827 C CA . ASP A 1 100 ? 19.891 30.125 -12.195 1 38.72 100 ASP A CA 1
ATOM 828 C C . ASP A 1 100 ? 19.984 30.922 -13.5 1 38.72 100 ASP A C 1
ATOM 830 O O . ASP A 1 100 ? 20.812 30.609 -14.352 1 38.72 100 ASP A O 1
ATOM 834 N N . PHE A 1 101 ? 18.844 31.734 -13.539 1 36.59 101 PHE A N 1
ATOM 835 C CA . PHE A 1 101 ? 18.906 32.688 -14.641 1 36.59 101 PHE A CA 1
ATOM 836 C C . PHE A 1 101 ? 19.281 34.062 -14.148 1 36.59 101 PHE A C 1
ATOM 838 O O . PHE A 1 101 ? 18.656 35.062 -14.539 1 36.59 101 PHE A O 1
ATOM 845 N N . LYS A 1 102 ? 19.719 34.344 -12.844 1 35.66 102 LYS A N 1
ATOM 846 C CA . LYS A 1 102 ? 20.359 35.594 -12.391 1 35.66 102 LYS A CA 1
ATOM 847 C C . LYS A 1 102 ? 21.266 36.156 -13.484 1 35.66 102 LYS A C 1
ATOM 849 O O . LYS A 1 102 ? 22.25 35.531 -13.875 1 35.66 102 LYS A O 1
ATOM 854 N N . PHE A 1 103 ? 20.719 37.062 -14.117 1 27.08 103 PHE A N 1
ATOM 855 C CA . PHE A 1 103 ? 21.469 38.188 -14.617 1 27.08 103 PHE A CA 1
ATOM 856 C C . PHE A 1 103 ? 22.141 38.938 -13.477 1 27.08 103 PHE A C 1
ATOM 858 O O . PHE A 1 103 ? 21.719 38.812 -12.32 1 27.08 103 PHE A O 1
ATOM 865 N N . ASP A 1 104 ? 23.219 39.812 -13.43 1 26.27 104 ASP A N 1
ATOM 866 C CA . ASP A 1 104 ? 24.062 40.656 -12.609 1 26.27 104 ASP A CA 1
ATOM 867 C C . ASP A 1 104 ? 23.234 41.469 -11.617 1 26.27 104 ASP A C 1
ATOM 869 O O . ASP A 1 104 ? 23.781 42.094 -10.688 1 26.27 104 ASP A O 1
ATOM 873 N N . SER A 1 105 ? 22.016 41.969 -11.695 1 24.41 105 SER A N 1
ATOM 874 C CA . SER A 1 105 ? 21.547 43.156 -10.969 1 24.41 105 SER A CA 1
ATOM 875 C C . SER A 1 105 ? 21.031 42.781 -9.586 1 24.41 105 SER A C 1
ATOM 877 O O . SER A 1 105 ? 20.422 43.594 -8.906 1 24.41 105 SER A O 1
ATOM 879 N N . TYR A 1 106 ? 20.828 41.625 -9.031 1 25.23 106 TYR A N 1
ATOM 880 C CA . TYR A 1 106 ? 20.234 41.594 -7.699 1 25.23 106 TYR A CA 1
ATOM 881 C C . TYR A 1 106 ? 21.25 42.062 -6.645 1 25.23 106 TYR A C 1
ATOM 883 O O . TYR A 1 106 ? 22.062 41.25 -6.184 1 25.23 106 TYR A O 1
ATOM 891 N N . SER A 1 107 ? 21.734 43.25 -6.609 1 24.2 107 SER A N 1
ATOM 892 C CA . SER A 1 107 ? 22.609 43.938 -5.672 1 24.2 107 SER A CA 1
ATOM 893 C C . SER A 1 107 ? 22.062 43.906 -4.254 1 24.2 107 SER A C 1
ATOM 895 O O . SER A 1 107 ? 22.812 43.719 -3.289 1 24.2 107 SER A O 1
ATOM 897 N N . TYR A 1 108 ? 20.859 44.469 -3.938 1 21.88 108 TYR A N 1
ATOM 898 C CA . TYR A 1 108 ? 2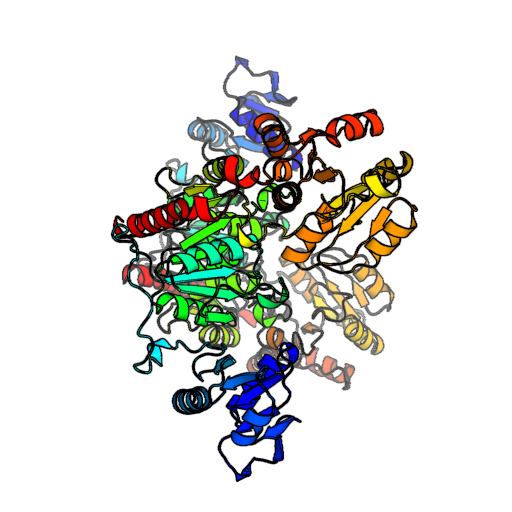0.719 45.188 -2.67 1 21.88 108 TYR A CA 1
ATOM 899 C C . TYR A 1 108 ? 20.328 44.219 -1.548 1 21.88 108 TYR A C 1
ATOM 901 O O . TYR A 1 108 ? 19.203 44.25 -1.072 1 21.88 108 TYR A O 1
ATOM 909 N N . LEU A 1 109 ? 20.172 42.906 -1.64 1 25.34 109 LEU A N 1
ATOM 910 C CA . LEU A 1 109 ? 19.828 42.281 -0.366 1 25.34 109 LEU A CA 1
ATOM 911 C C . LEU A 1 109 ? 20.875 42.625 0.7 1 25.34 109 LEU A C 1
ATOM 913 O O . LEU A 1 109 ? 22.062 42.438 0.482 1 25.34 109 LEU A O 1
ATOM 917 N N . ASP A 1 110 ? 20.578 43.562 1.552 1 24.45 110 ASP A N 1
ATOM 918 C CA . ASP A 1 110 ? 21.359 44 2.695 1 24.45 110 ASP A CA 1
ATOM 919 C C . ASP A 1 110 ? 21.906 42.812 3.498 1 24.45 110 ASP A C 1
ATOM 921 O O . ASP A 1 110 ? 21.188 41.844 3.73 1 24.45 110 ASP A O 1
ATOM 925 N N . ASN A 1 111 ? 23.156 42.469 3.576 1 26.16 111 ASN A N 1
ATOM 926 C CA . ASN A 1 111 ? 24.234 41.656 4.137 1 26.16 111 ASN A CA 1
ATOM 927 C C . ASN A 1 111 ? 24.094 41.5 5.648 1 26.16 111 ASN A C 1
ATOM 929 O O . ASN A 1 111 ? 25.047 41.156 6.332 1 26.16 111 ASN A O 1
ATOM 933 N N . ASN A 1 112 ? 23.281 42.312 6.312 1 26.03 112 ASN A N 1
ATOM 934 C CA . ASN A 1 112 ? 23.547 42.188 7.742 1 26.03 112 ASN A CA 1
ATOM 935 C C . ASN A 1 112 ? 23.188 40.812 8.281 1 26.03 112 ASN A C 1
ATOM 937 O O . ASN A 1 112 ? 22.266 40.688 9.086 1 26.03 112 ASN A O 1
ATOM 941 N N . TYR A 1 113 ? 22.969 39.906 7.449 1 27.42 113 TYR A N 1
ATOM 942 C CA . TYR A 1 113 ? 22.547 38.562 7.855 1 27.42 113 TYR A CA 1
ATOM 943 C C . TYR A 1 113 ? 23.5 37.969 8.891 1 27.42 113 TYR A C 1
ATOM 945 O O . TYR A 1 113 ? 24.703 38.188 8.82 1 27.42 113 TYR A O 1
ATOM 953 N N . PHE A 1 114 ? 23.016 37.719 10.148 1 27.36 114 PHE A N 1
ATOM 954 C CA . PHE A 1 114 ? 23.688 37.188 11.312 1 27.36 114 PHE A CA 1
ATOM 955 C C . PHE A 1 114 ? 24.641 36.062 10.906 1 27.36 114 PHE A C 1
ATOM 957 O O . PHE A 1 114 ? 24.406 35.375 9.898 1 27.36 114 PHE A O 1
ATOM 964 N N . SER A 1 115 ? 25.922 36.094 11.125 1 29.38 115 SER A N 1
ATOM 965 C CA . SER A 1 115 ? 27.031 35.156 11.148 1 29.38 115 SER A CA 1
ATOM 966 C C . SER A 1 115 ? 26.578 33.781 11.625 1 29.38 115 SER A C 1
ATOM 968 O O . SER A 1 115 ? 26.547 33.531 12.828 1 29.38 115 SER A O 1
ATOM 970 N N . CYS A 1 116 ? 25.312 33.406 11.469 1 30.06 116 CYS A N 1
ATOM 971 C CA . CYS A 1 116 ? 25.047 32.094 12 1 30.06 116 CYS A CA 1
ATOM 972 C C . CYS A 1 116 ? 26.125 31.094 11.57 1 30.06 116 CYS A C 1
ATOM 974 O O . CYS A 1 116 ? 26.688 31.219 10.484 1 30.06 116 CYS A O 1
ATOM 976 N N . SER A 1 117 ? 26.562 30.219 12.375 1 35.22 117 SER A N 1
ATOM 977 C CA . SER A 1 117 ? 27.422 29.062 12.172 1 35.22 117 SER A CA 1
ATOM 978 C C . SER A 1 117 ? 27.141 28.375 10.836 1 35.22 117 SER A C 1
ATOM 980 O O . SER A 1 117 ? 26.062 28.562 10.266 1 35.22 117 SER A O 1
ATOM 982 N N . LYS A 1 118 ? 28.031 27.688 9.969 1 41.88 118 LYS A N 1
ATOM 983 C CA . LYS A 1 118 ? 28.109 27.078 8.648 1 41.88 118 LYS A CA 1
ATOM 984 C C . LYS A 1 118 ? 26.859 26.25 8.344 1 41.88 118 LYS A C 1
ATOM 986 O O . LYS A 1 118 ? 26.719 25.125 8.828 1 41.88 118 LYS A O 1
ATOM 991 N N . ASN A 1 119 ? 25.656 26.75 8.273 1 56.75 119 ASN A N 1
ATOM 992 C CA . ASN A 1 119 ? 24.484 26.016 7.816 1 56.75 119 ASN A CA 1
ATOM 993 C C . ASN A 1 119 ? 24.812 25.156 6.59 1 56.75 119 ASN A C 1
ATOM 995 O O . ASN A 1 119 ? 25.172 25.688 5.539 1 56.75 119 ASN A O 1
ATOM 999 N N . LEU A 1 120 ? 24.969 23.938 6.812 1 68.81 120 LEU A N 1
ATOM 1000 C CA . LEU A 1 120 ? 25.344 22.953 5.801 1 68.81 120 LEU A CA 1
ATOM 1001 C C . LEU A 1 120 ? 24.172 22.719 4.836 1 68.81 120 LEU A C 1
ATOM 1003 O O . LEU A 1 120 ? 24.375 22.188 3.742 1 68.81 120 LEU A O 1
ATOM 1007 N N . ILE A 1 121 ? 22.938 23.469 5.125 1 90.12 121 ILE A N 1
ATOM 1008 C CA . ILE A 1 121 ? 21.781 23.094 4.305 1 90.12 121 ILE A CA 1
ATOM 1009 C C . ILE A 1 121 ? 21.484 24.203 3.307 1 90.12 121 ILE A C 1
ATOM 1011 O O . ILE A 1 121 ? 21.234 25.344 3.701 1 90.12 121 ILE A O 1
ATOM 1015 N N . LYS A 1 122 ? 21.453 24 2.109 1 92.44 122 LYS A N 1
ATOM 1016 C CA . LYS A 1 122 ? 21.156 24.984 1.07 1 92.44 122 LYS A CA 1
ATOM 1017 C C . LYS A 1 122 ? 19.859 24.656 0.342 1 92.44 122 LYS A C 1
ATOM 1019 O O . LYS A 1 122 ? 19.109 25.562 -0.043 1 92.44 122 LYS A O 1
ATOM 1024 N N . LYS A 1 123 ? 19.578 23.422 0.181 1 95.38 123 LYS A N 1
ATOM 1025 C CA . LYS A 1 123 ? 18.422 22.984 -0.609 1 95.38 123 LYS A CA 1
ATOM 1026 C C . LYS A 1 123 ? 17.719 21.812 0.052 1 95.38 123 LYS A C 1
ATOM 1028 O O . LYS A 1 123 ? 18.359 20.828 0.435 1 95.38 123 LYS A O 1
ATOM 1033 N N . VAL A 1 124 ? 16.391 21.953 0.203 1 97.56 124 VAL A N 1
ATOM 1034 C CA . VAL A 1 124 ? 15.578 20.891 0.782 1 97.56 124 VAL A CA 1
ATOM 1035 C C . VAL A 1 124 ? 14.43 20.531 -0.168 1 97.56 124 VAL A C 1
ATOM 1037 O O . VAL A 1 124 ? 13.781 21.422 -0.724 1 97.56 124 VAL A O 1
ATOM 1040 N N . LEU A 1 125 ? 14.258 19.297 -0.448 1 97.81 125 LEU A N 1
ATOM 1041 C CA . LEU A 1 125 ? 13.117 18.812 -1.221 1 97.81 125 LEU A CA 1
ATOM 1042 C C . LEU A 1 125 ? 12.062 18.188 -0.308 1 97.81 125 LEU A C 1
ATOM 1044 O O . LEU A 1 125 ? 12.344 17.203 0.387 1 97.81 125 LEU A O 1
ATOM 1048 N N . PHE A 1 126 ? 10.914 18.781 -0.318 1 97.31 126 PHE A N 1
ATOM 1049 C CA . PHE A 1 126 ? 9.773 18.156 0.345 1 97.31 126 PHE A CA 1
ATOM 1050 C C . PHE A 1 126 ? 9.07 17.172 -0.587 1 97.31 126 PHE A C 1
ATOM 1052 O O . PHE A 1 126 ? 8.938 17.438 -1.783 1 97.31 126 PHE A O 1
ATOM 1059 N N . VAL A 1 127 ? 8.688 16 -0.089 1 97.06 127 VAL A N 1
ATOM 1060 C CA . VAL A 1 127 ? 7.992 14.984 -0.872 1 97.06 127 VAL A CA 1
ATOM 1061 C C . VAL A 1 127 ? 6.734 14.539 -0.133 1 97.06 127 VAL A C 1
ATOM 1063 O O . VAL A 1 127 ? 6.809 14.07 1.007 1 97.06 127 VAL A O 1
ATOM 1066 N N . GLN A 1 128 ? 5.59 14.68 -0.799 1 93.75 128 GLN A N 1
ATOM 1067 C CA . GLN A 1 128 ? 4.316 14.297 -0.197 1 93.75 128 GLN A CA 1
ATOM 1068 C C . GLN A 1 128 ? 3.256 14.047 -1.266 1 93.75 128 GLN A C 1
ATOM 1070 O O . GLN A 1 128 ? 3.34 14.586 -2.371 1 93.75 128 GLN A O 1
ATOM 1075 N N . ASP A 1 129 ? 2.248 13.188 -0.902 1 91.5 129 ASP A N 1
ATOM 1076 C CA . ASP A 1 129 ? 1.142 12.961 -1.829 1 91.5 129 ASP A CA 1
ATOM 1077 C C . ASP A 1 129 ? 0.412 14.266 -2.139 1 91.5 129 ASP A C 1
ATOM 1079 O O . ASP A 1 129 ? 0.223 14.617 -3.307 1 91.5 129 ASP A O 1
ATOM 1083 N N . ALA A 1 130 ? -0.037 14.867 -1.099 1 86.62 130 ALA A N 1
ATOM 1084 C CA . ALA A 1 130 ? -0.698 16.172 -1.11 1 86.62 130 ALA A CA 1
ATOM 1085 C C . ALA A 1 130 ? -0.21 17.047 0.042 1 86.62 130 ALA A C 1
ATOM 1087 O O . ALA A 1 130 ? -0.191 16.609 1.195 1 86.62 130 ALA A O 1
ATOM 1088 N N . GLN A 1 131 ? 0.18 18.172 -0.304 1 81.69 131 GLN A N 1
ATOM 1089 C CA . GLN A 1 131 ? 0.741 19.047 0.708 1 81.69 131 GLN A CA 1
ATOM 1090 C C . GLN A 1 131 ? -0.258 19.312 1.833 1 81.69 131 GLN A C 1
ATOM 1092 O O . GLN A 1 131 ? -1.447 19.516 1.58 1 81.69 131 GLN A O 1
ATOM 1097 N N . CYS A 1 132 ? 0.296 19.25 2.977 1 85.94 132 CYS A N 1
ATOM 1098 C CA . CYS A 1 132 ? -0.523 19.609 4.125 1 85.94 132 CYS A CA 1
ATOM 1099 C C . CYS A 1 132 ? -0.055 20.938 4.727 1 85.94 132 CYS A C 1
ATOM 1101 O O . CYS A 1 132 ? 1.013 21.438 4.375 1 85.94 132 CYS A O 1
ATOM 1103 N N . ILE A 1 133 ? -0.807 21.5 5.582 1 85.75 133 ILE A N 1
ATOM 1104 C CA . ILE A 1 133 ? -0.549 22.828 6.152 1 85.75 133 ILE A CA 1
ATOM 1105 C C . ILE A 1 133 ? 0.727 22.781 6.988 1 85.75 133 ILE A C 1
ATOM 1107 O O . ILE A 1 133 ? 1.459 23.766 7.062 1 85.75 133 ILE A O 1
ATOM 1111 N N . ARG A 1 134 ? 0.972 21.672 7.629 1 89.25 134 ARG A N 1
ATOM 1112 C CA . ARG A 1 134 ? 2.182 21.516 8.43 1 89.25 134 ARG A CA 1
ATOM 1113 C C . ARG A 1 134 ? 3.432 21.625 7.562 1 89.25 134 ARG A C 1
ATOM 1115 O O . ARG A 1 134 ? 4.367 22.344 7.902 1 89.25 134 ARG A O 1
ATOM 1122 N N . THR A 1 135 ? 3.459 20.938 6.477 1 90.5 135 THR A N 1
ATOM 1123 C CA . THR A 1 135 ? 4.566 20.969 5.527 1 90.5 135 THR A CA 1
ATOM 1124 C C . THR A 1 135 ? 4.766 22.375 4.984 1 90.5 135 THR A C 1
ATOM 1126 O O . THR A 1 135 ? 5.902 22.844 4.844 1 90.5 135 THR A O 1
ATOM 1129 N N . TYR A 1 136 ? 3.727 23.047 4.762 1 90.12 136 TYR A N 1
ATOM 1130 C CA . TYR A 1 136 ? 3.783 24.422 4.277 1 90.12 136 TYR A CA 1
ATOM 1131 C C . TYR A 1 136 ? 4.469 25.328 5.289 1 90.12 136 TYR A C 1
ATOM 1133 O O . TYR A 1 136 ? 5.34 26.125 4.93 1 90.12 136 TYR A O 1
ATOM 1141 N N . LYS A 1 137 ? 4.109 25.219 6.488 1 92.62 137 LYS A N 1
ATOM 1142 C CA . LYS A 1 137 ? 4.652 26.078 7.531 1 92.62 137 LYS A CA 1
ATOM 1143 C C . LYS A 1 137 ? 6.148 25.844 7.719 1 92.62 137 LYS A C 1
ATOM 1145 O O . LYS A 1 137 ? 6.918 26.797 7.883 1 92.62 137 LYS A O 1
ATOM 1150 N N . ILE A 1 138 ? 6.535 24.562 7.664 1 95 138 ILE A N 1
ATOM 1151 C CA . ILE A 1 138 ? 7.953 24.234 7.781 1 95 138 ILE A CA 1
ATOM 1152 C C . ILE A 1 138 ? 8.719 24.812 6.594 1 95 138 ILE A C 1
ATOM 1154 O O . ILE A 1 138 ? 9.781 25.422 6.762 1 95 138 ILE A O 1
ATOM 1158 N N . SER A 1 139 ? 8.141 24.641 5.445 1 93.94 139 SER A N 1
ATOM 1159 C CA . SER A 1 139 ? 8.773 25.141 4.23 1 93.94 139 SER A CA 1
ATOM 1160 C C . SER A 1 139 ? 8.945 26.656 4.281 1 93.94 139 SER A C 1
ATOM 1162 O O . SER A 1 139 ? 9.969 27.188 3.85 1 93.94 139 SER A O 1
ATOM 1164 N N . LYS A 1 140 ? 7.98 27.328 4.824 1 91.88 140 LYS A N 1
ATOM 1165 C CA . LYS A 1 140 ? 7.984 28.781 4.879 1 91.88 140 LYS A CA 1
ATOM 1166 C C . LYS A 1 140 ? 9.125 29.297 5.758 1 91.88 140 LYS A C 1
ATOM 1168 O O . LYS A 1 140 ? 9.844 30.219 5.371 1 91.88 140 LYS A O 1
ATOM 1173 N N . VAL A 1 141 ? 9.297 28.734 6.898 1 93.69 141 VAL A N 1
ATOM 1174 C CA . VAL A 1 141 ? 10.312 29.234 7.812 1 93.69 141 VAL A CA 1
ATOM 1175 C C . VAL A 1 141 ? 11.703 28.922 7.273 1 93.69 141 VAL A C 1
ATOM 1177 O O . VAL A 1 141 ? 12.648 29.688 7.469 1 93.69 141 VAL A O 1
ATOM 1180 N N . LEU A 1 142 ? 11.812 27.797 6.562 1 94.44 142 LEU A N 1
ATOM 1181 C CA . LEU A 1 142 ? 13.086 27.469 5.934 1 94.44 142 LEU A CA 1
ATOM 1182 C C . LEU A 1 142 ? 13.422 28.453 4.828 1 94.44 142 LEU A C 1
ATOM 1184 O O . LEU A 1 142 ? 14.562 28.906 4.719 1 94.44 142 LEU A O 1
ATOM 1188 N N . GLN A 1 143 ? 12.469 28.781 4.078 1 91.44 143 GLN A N 1
ATOM 1189 C CA . GLN A 1 143 ? 12.656 29.75 3.006 1 91.44 143 GLN A CA 1
ATOM 1190 C C . GLN A 1 143 ? 13.094 31.094 3.559 1 91.44 143 GLN A C 1
ATOM 1192 O O . GLN A 1 143 ? 13.938 31.781 2.963 1 91.44 143 GLN A O 1
ATOM 1197 N N . GLU A 1 144 ? 12.516 31.484 4.613 1 89.5 144 GLU A N 1
ATOM 1198 C CA . GLU A 1 144 ? 12.844 32.75 5.25 1 89.5 144 GLU A CA 1
ATOM 1199 C C . GLU A 1 144 ? 14.289 32.781 5.734 1 89.5 144 GLU A C 1
ATOM 1201 O O . GLU A 1 144 ? 14.875 33.844 5.902 1 89.5 144 GLU A O 1
ATOM 1206 N N . MET A 1 145 ? 14.852 31.625 5.898 1 90.25 145 MET A N 1
ATOM 1207 C CA . MET A 1 145 ? 16.25 31.516 6.32 1 90.25 145 MET A CA 1
ATOM 1208 C C . MET A 1 145 ? 17.172 31.469 5.113 1 90.25 145 MET A C 1
ATOM 1210 O O . MET A 1 145 ? 18.391 31.281 5.262 1 90.25 145 MET A O 1
ATOM 1214 N N . GLY A 1 146 ? 16.625 31.547 3.936 1 88.56 146 GLY A N 1
ATOM 1215 C CA . GLY A 1 146 ? 17.438 31.562 2.725 1 88.56 146 GLY A CA 1
ATOM 1216 C C . GLY A 1 146 ? 17.672 30.172 2.158 1 88.56 146 GLY A C 1
ATOM 1217 O O . GLY A 1 146 ? 18.484 30 1.244 1 88.56 146 GLY A O 1
ATOM 1218 N N . ILE A 1 147 ? 17.031 29.188 2.645 1 93.06 147 ILE A N 1
ATOM 1219 C CA . ILE A 1 147 ? 17.141 27.828 2.139 1 93.06 147 ILE A CA 1
ATOM 1220 C C . ILE A 1 147 ? 16.172 27.641 0.966 1 93.06 147 ILE A C 1
ATOM 1222 O O . ILE A 1 147 ? 15.008 28.031 1.039 1 93.06 147 ILE A O 1
ATOM 1226 N N . GLN A 1 148 ? 16.688 27.125 -0.104 1 91.94 148 GLN A N 1
ATOM 1227 C CA . GLN A 1 148 ? 15.797 26.781 -1.205 1 91.94 148 GLN A CA 1
ATOM 122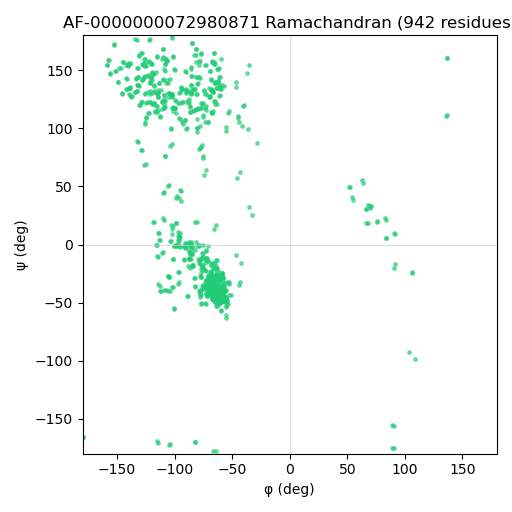8 C C . GLN A 1 148 ? 14.922 25.578 -0.853 1 91.94 148 GLN A C 1
ATOM 1230 O O . GLN A 1 148 ? 15.422 24.547 -0.43 1 91.94 148 GLN A O 1
ATOM 1235 N N . VAL A 1 149 ? 13.641 25.797 -1.038 1 95 149 VAL A N 1
ATOM 1236 C CA . VAL A 1 149 ? 12.695 24.719 -0.718 1 95 149 VAL A CA 1
ATOM 1237 C C . VAL A 1 149 ? 11.883 24.359 -1.959 1 95 149 VAL A C 1
ATOM 1239 O O . VAL A 1 149 ? 11.305 25.234 -2.605 1 95 149 VAL A O 1
ATOM 1242 N N . ASP A 1 150 ? 11.945 23.109 -2.336 1 92.56 150 ASP A N 1
ATOM 1243 C CA . ASP A 1 150 ? 11.133 22.562 -3.414 1 92.56 150 ASP A CA 1
ATOM 1244 C C . ASP A 1 150 ? 10.156 21.5 -2.881 1 92.56 150 ASP A C 1
ATOM 1246 O O . ASP A 1 150 ? 10.297 21.047 -1.748 1 92.56 150 ASP A O 1
ATOM 1250 N N . ILE A 1 151 ? 9.094 21.219 -3.738 1 93.75 151 ILE A N 1
ATOM 1251 C CA . ILE A 1 151 ? 8.156 20.188 -3.322 1 93.75 151 ILE A CA 1
ATOM 1252 C C . ILE A 1 151 ? 7.863 19.25 -4.496 1 93.75 151 ILE A C 1
ATOM 1254 O O . ILE A 1 151 ? 7.73 19.703 -5.637 1 93.75 151 ILE A O 1
ATOM 1258 N N . ALA A 1 152 ? 7.953 18 -4.246 1 93.88 152 ALA A N 1
ATOM 1259 C CA . ALA A 1 152 ? 7.473 16.969 -5.168 1 93.88 152 ALA A CA 1
ATOM 1260 C C . ALA A 1 152 ? 6.172 16.344 -4.672 1 93.88 152 ALA A C 1
ATOM 1262 O O . ALA A 1 152 ? 6.035 16.047 -3.484 1 93.88 152 ALA A O 1
ATOM 1263 N N . TYR A 1 153 ? 5.172 16.266 -5.559 1 89.44 153 TYR A N 1
ATOM 1264 C CA . TYR A 1 153 ? 3.875 15.727 -5.164 1 89.44 153 TYR A CA 1
ATOM 1265 C C . TYR A 1 153 ? 3.426 14.633 -6.129 1 89.44 153 TYR A C 1
ATOM 1267 O O . TYR A 1 153 ? 3.844 14.609 -7.289 1 89.44 153 TYR A O 1
ATOM 1275 N N . LEU A 1 154 ? 2.541 13.711 -5.617 1 87.75 154 LEU A N 1
ATOM 1276 C CA . LEU A 1 154 ? 2.059 12.609 -6.449 1 87.75 154 LEU A CA 1
ATOM 1277 C C . LEU A 1 154 ? 0.568 12.766 -6.738 1 87.75 154 LEU A C 1
ATOM 1279 O O . LEU A 1 154 ? 0.121 12.531 -7.863 1 87.75 154 LEU A O 1
ATOM 1283 N N . LYS A 1 155 ? -0.267 13.18 -5.809 1 84.12 155 LYS A N 1
ATOM 1284 C CA . LYS A 1 155 ? -1.722 13.141 -5.93 1 84.12 155 LYS A CA 1
ATOM 1285 C C . LYS A 1 155 ? -2.279 14.508 -6.301 1 84.12 155 LYS A C 1
ATOM 1287 O O . LYS A 1 155 ? -3.041 14.633 -7.262 1 84.12 155 LYS A O 1
ATOM 1292 N N . SER A 1 156 ? -1.895 15.562 -5.418 1 82.06 156 SER A N 1
ATOM 1293 C CA . SER A 1 156 ? -2.527 16.859 -5.617 1 82.06 156 SER A CA 1
ATOM 1294 C C . SER A 1 156 ? -1.496 17.984 -5.602 1 82.06 156 SER A C 1
ATOM 1296 O O . SER A 1 156 ? -0.625 18.031 -4.73 1 82.06 156 SER A O 1
ATOM 1298 N N . HIS A 1 157 ? -1.753 18.812 -6.523 1 82.06 157 HIS A N 1
ATOM 1299 C CA . HIS A 1 157 ? -0.907 20 -6.559 1 82.06 157 HIS A CA 1
ATOM 1300 C C . HIS A 1 157 ? -1.065 20.828 -5.285 1 82.06 157 HIS A C 1
ATOM 1302 O O . HIS A 1 157 ? -2.178 20.984 -4.777 1 82.06 157 HIS A O 1
ATOM 1308 N N . PRO A 1 158 ? 0.017 21.375 -4.793 1 80.5 158 PRO A N 1
ATOM 1309 C CA . PRO A 1 158 ? -0.034 22.125 -3.529 1 80.5 158 PRO A CA 1
ATOM 1310 C C . PRO A 1 158 ? -1.001 23.297 -3.578 1 80.5 158 PRO A C 1
ATOM 1312 O O . PRO A 1 158 ? -1.524 23.719 -2.543 1 80.5 158 PRO A O 1
ATOM 1315 N N . SER A 1 159 ? -1.314 23.844 -4.691 1 74.5 159 SER A N 1
ATOM 1316 C CA . SER A 1 159 ? -2.197 25 -4.805 1 74.5 159 SER A CA 1
ATOM 1317 C C . SER A 1 159 ? -3.658 24.609 -4.617 1 74.5 159 SER A C 1
ATOM 1319 O O . SER A 1 159 ? -4.512 25.453 -4.367 1 74.5 159 SER A O 1
ATOM 1321 N N . ILE A 1 160 ? -3.914 23.328 -4.75 1 71.19 160 ILE A N 1
ATOM 1322 C CA . ILE A 1 160 ? -5.293 22.859 -4.668 1 71.19 160 ILE A CA 1
ATOM 1323 C C . ILE A 1 160 ? -5.727 22.797 -3.205 1 71.19 160 ILE A C 1
ATOM 1325 O O . ILE A 1 160 ? -6.836 23.219 -2.863 1 71.19 160 ILE A O 1
ATOM 1329 N N . ALA A 1 161 ? -4.902 22.281 -2.428 1 63.66 161 ALA A N 1
ATOM 1330 C CA . ALA A 1 161 ? -5.273 22.109 -1.027 1 63.66 161 ALA A CA 1
ATOM 1331 C C . ALA A 1 161 ? -5.395 23.453 -0.311 1 63.66 161 ALA A C 1
ATOM 1333 O O . ALA A 1 161 ? -6.227 23.609 0.582 1 63.66 161 ALA A O 1
ATOM 1334 N N . TYR A 1 162 ? -4.613 24.344 -0.625 1 65.25 162 TYR A N 1
ATOM 1335 C CA . TYR A 1 162 ? -4.625 25.609 0.099 1 65.25 162 TYR A CA 1
ATOM 1336 C C . TYR A 1 162 ? -4.633 26.797 -0.865 1 65.25 162 TYR A C 1
ATOM 1338 O O . TYR A 1 162 ? -3.586 27.375 -1.154 1 65.25 162 TYR A O 1
ATOM 1346 N N . LYS A 1 163 ? -5.945 27.031 -1.111 1 61.69 163 LYS A N 1
ATOM 1347 C CA . LYS A 1 163 ? -6.188 28.156 -2 1 61.69 163 LYS A CA 1
ATOM 1348 C C . LYS A 1 163 ? -5.836 29.484 -1.318 1 61.69 163 LYS A C 1
ATOM 1350 O O . LYS A 1 163 ? -6.062 29.641 -0.117 1 61.69 163 LYS A O 1
ATOM 1355 N N . GLY A 1 164 ? -5.027 30.281 -1.955 1 61.59 164 GLY A N 1
ATOM 1356 C CA . GLY A 1 164 ? -4.809 31.625 -1.423 1 61.59 164 GLY A CA 1
ATOM 1357 C C . GLY A 1 164 ? -3.453 31.781 -0.763 1 61.59 164 GLY A C 1
ATOM 1358 O O . GLY A 1 164 ? -2.994 32.906 -0.545 1 61.59 164 GLY A O 1
ATOM 1359 N N . LEU A 1 165 ? -2.979 30.547 -0.338 1 72 165 LEU A N 1
ATOM 1360 C CA . LEU A 1 165 ? -1.672 30.656 0.302 1 72 165 LEU A CA 1
ATOM 1361 C C . LEU A 1 165 ? -0.576 30.891 -0.732 1 72 165 LEU A C 1
ATOM 1363 O O . LEU A 1 165 ? -0.629 30.344 -1.834 1 72 165 LEU A O 1
ATOM 1367 N N . LYS A 1 166 ? 0.233 31.844 -0.401 1 71.5 166 LYS A N 1
ATOM 1368 C CA . LYS A 1 166 ? 1.438 31.984 -1.214 1 71.5 166 LYS A CA 1
ATOM 1369 C C . LYS A 1 166 ? 2.381 30.812 -1.008 1 71.5 166 LYS A C 1
ATOM 1371 O O . LYS A 1 166 ? 2.914 30.609 0.087 1 71.5 166 LYS A O 1
ATOM 1376 N N . LEU A 1 167 ? 2.561 30.047 -2.045 1 77 167 LEU A N 1
ATOM 1377 C CA . LEU A 1 167 ? 3.355 28.828 -1.931 1 77 167 LEU A CA 1
ATOM 1378 C C . LEU A 1 167 ? 4.82 29.156 -1.662 1 77 167 LEU A C 1
ATOM 1380 O O . LEU A 1 167 ? 5.371 30.094 -2.258 1 77 167 LEU A O 1
ATOM 1384 N N . ALA A 1 168 ? 5.43 28.516 -0.684 1 79.12 168 ALA A N 1
ATOM 1385 C CA . ALA A 1 168 ? 6.809 28.719 -0.238 1 79.12 168 ALA A CA 1
ATOM 1386 C C . ALA A 1 168 ? 7.75 27.734 -0.926 1 79.12 168 ALA A C 1
ATOM 1388 O O . ALA A 1 168 ? 8.555 27.062 -0.266 1 79.12 168 ALA A O 1
ATOM 1389 N N . TYR A 1 169 ? 7.59 27.594 -2.25 1 87.06 169 TYR A N 1
ATOM 1390 C CA . TYR A 1 169 ? 8.445 26.641 -2.949 1 87.06 169 TYR A CA 1
ATOM 1391 C C . TYR A 1 169 ? 9.07 27.281 -4.184 1 87.06 169 TYR A C 1
ATOM 1393 O O . TYR A 1 169 ? 8.414 28.031 -4.898 1 87.06 169 TYR A O 1
ATOM 1401 N N . THR A 1 170 ? 10.305 27.031 -4.367 1 81.81 170 THR A N 1
ATOM 1402 C CA . THR A 1 170 ? 10.984 27.469 -5.574 1 81.81 170 THR A CA 1
ATOM 1403 C C . THR A 1 170 ? 10.562 26.641 -6.777 1 81.81 170 THR A C 1
ATOM 1405 O O . THR A 1 170 ? 10.227 27.188 -7.832 1 81.81 170 THR A O 1
ATOM 1408 N N . ASN A 1 171 ? 10.633 25.312 -6.613 1 83.19 171 ASN A N 1
ATOM 1409 C CA . ASN A 1 171 ? 10.188 24.375 -7.641 1 83.19 171 ASN A CA 1
ATOM 1410 C C . ASN A 1 171 ? 9.094 23.438 -7.113 1 83.19 171 ASN A C 1
ATOM 1412 O O . ASN A 1 171 ? 9.133 23.031 -5.953 1 83.19 171 ASN A O 1
ATOM 1416 N N . ILE A 1 172 ? 8.125 23.219 -7.961 1 86.25 172 ILE A N 1
ATOM 1417 C CA . ILE A 1 172 ? 7.078 22.234 -7.691 1 86.25 172 ILE A CA 1
ATOM 1418 C C . ILE A 1 172 ? 7.148 21.109 -8.711 1 86.25 172 ILE A C 1
ATOM 1420 O O . ILE A 1 172 ? 6.996 21.344 -9.914 1 86.25 172 ILE A O 1
ATOM 1424 N N . ILE A 1 173 ? 7.375 19.906 -8.227 1 86.81 173 ILE A N 1
ATOM 1425 C CA . ILE A 1 173 ? 7.664 18.766 -9.078 1 86.81 173 ILE A CA 1
ATOM 1426 C C . ILE A 1 173 ? 6.535 17.734 -8.969 1 86.81 173 ILE A C 1
ATOM 1428 O O . ILE A 1 173 ? 6.148 17.359 -7.863 1 86.81 173 ILE A O 1
ATOM 1432 N N . ARG A 1 174 ? 5.969 17.328 -10.109 1 85.56 174 ARG A N 1
ATOM 1433 C CA . ARG A 1 174 ? 5.004 16.234 -10.102 1 85.56 174 ARG A CA 1
ATOM 1434 C C . ARG A 1 174 ? 5.695 14.891 -10.289 1 85.56 174 ARG A C 1
ATOM 1436 O O . ARG A 1 174 ? 6.477 14.719 -11.227 1 85.56 174 ARG A O 1
ATOM 1443 N N . ILE A 1 175 ? 5.387 13.953 -9.461 1 89.62 175 ILE A N 1
ATOM 1444 C CA . ILE A 1 175 ? 5.93 12.609 -9.57 1 89.62 175 ILE A CA 1
ATOM 1445 C C . ILE A 1 175 ? 5.105 11.797 -10.57 1 89.62 175 ILE A C 1
ATOM 1447 O O . ILE A 1 175 ? 3.93 11.508 -10.32 1 89.62 175 ILE A O 1
ATOM 1451 N N . LYS A 1 176 ? 5.633 11.391 -11.648 1 76.44 176 LYS A N 1
ATOM 1452 C CA . LYS A 1 176 ? 4.906 10.664 -12.688 1 76.44 176 LYS A CA 1
ATOM 1453 C C . LYS A 1 176 ? 5.309 9.195 -12.711 1 76.44 176 LYS A C 1
ATOM 1455 O O . LYS A 1 176 ? 4.484 8.32 -12.992 1 76.44 176 LYS A O 1
ATOM 1460 N N . ASP A 1 177 ? 6.59 9.055 -12.516 1 82.56 177 ASP A N 1
ATOM 1461 C CA . ASP A 1 177 ? 7.188 7.723 -12.57 1 82.56 177 ASP A CA 1
ATOM 1462 C C . ASP A 1 177 ? 8.227 7.547 -11.461 1 82.56 177 ASP A C 1
ATOM 1464 O O . ASP A 1 177 ? 9 8.461 -11.18 1 82.56 177 ASP A O 1
ATOM 1468 N N . MET A 1 178 ? 8.156 6.387 -10.805 1 90.56 178 MET A N 1
ATOM 1469 C CA . MET A 1 178 ? 8.984 6.164 -9.625 1 90.56 178 MET A CA 1
ATOM 1470 C C . MET A 1 178 ? 10.461 6.113 -10.008 1 90.56 178 MET A C 1
ATOM 1472 O O . MET A 1 178 ? 11.305 6.668 -9.297 1 90.56 178 MET A O 1
ATOM 1476 N N . ASN A 1 179 ? 10.727 5.445 -11.102 1 87.12 179 ASN A N 1
ATOM 1477 C CA . ASN A 1 179 ? 12.109 5.312 -11.539 1 87.12 179 ASN A CA 1
ATOM 1478 C C . ASN A 1 179 ? 12.727 6.672 -11.875 1 87.12 179 ASN A C 1
ATOM 1480 O O . ASN A 1 179 ? 13.82 6.992 -11.406 1 87.12 179 ASN A O 1
ATOM 1484 N N . SER A 1 180 ? 12 7.438 -12.633 1 86.12 180 SER A N 1
ATOM 1485 C CA . SER A 1 180 ? 12.477 8.758 -13.031 1 86.12 180 SER A CA 1
ATOM 1486 C C . SER A 1 180 ? 12.617 9.68 -11.82 1 86.12 180 SER A C 1
ATOM 1488 O O . SER A 1 180 ? 13.562 10.469 -11.75 1 86.12 180 SER A O 1
ATOM 1490 N N . PHE A 1 181 ? 11.719 9.594 -10.953 1 93.31 181 PHE A N 1
ATOM 1491 C CA . PHE A 1 181 ? 11.758 10.445 -9.773 1 93.31 181 PHE A CA 1
ATOM 1492 C C . PHE A 1 181 ? 12.953 10.102 -8.891 1 93.31 181 PHE A C 1
ATOM 1494 O O . PHE A 1 181 ? 13.656 11 -8.414 1 93.31 181 PHE A O 1
ATOM 1501 N N . LEU A 1 182 ? 13.148 8.789 -8.664 1 93.56 182 LEU A N 1
ATOM 1502 C CA . LEU A 1 182 ? 14.281 8.367 -7.848 1 93.56 182 LEU A CA 1
ATOM 1503 C C . LEU A 1 182 ? 15.594 8.805 -8.477 1 93.56 182 LEU A C 1
ATOM 1505 O O . LEU A 1 182 ? 16.5 9.258 -7.781 1 93.56 182 LEU A O 1
ATOM 1509 N N . ASN A 1 183 ? 15.727 8.672 -9.789 1 88.06 183 ASN A N 1
ATOM 1510 C CA . ASN A 1 183 ? 16.906 9.141 -10.5 1 88.06 183 ASN A CA 1
ATOM 1511 C C . ASN A 1 183 ? 17.094 10.648 -10.344 1 88.06 183 ASN A C 1
ATOM 1513 O O . ASN A 1 183 ? 18.219 11.117 -10.148 1 88.06 183 ASN A O 1
ATOM 1517 N N . PHE A 1 184 ? 16.031 11.422 -10.438 1 91.69 184 PHE A N 1
ATOM 1518 C CA . PHE A 1 184 ? 16.047 12.867 -10.25 1 91.69 184 PHE A CA 1
ATOM 1519 C C . PHE A 1 184 ? 16.609 13.227 -8.875 1 91.69 184 PHE A C 1
ATOM 1521 O O . PHE A 1 184 ? 17.484 14.078 -8.758 1 91.69 184 PHE A O 1
ATOM 1528 N N . VAL A 1 185 ? 16.078 12.547 -7.863 1 95.19 185 VAL A N 1
ATOM 1529 C CA . VAL A 1 185 ? 16.516 12.797 -6.492 1 95.19 185 VAL A CA 1
ATOM 1530 C C . VAL A 1 185 ? 18 12.477 -6.352 1 95.19 185 VAL A C 1
ATOM 1532 O O . VAL A 1 185 ? 18.766 13.281 -5.812 1 95.19 185 VAL A O 1
ATOM 1535 N N . ASN A 1 186 ? 18.422 11.328 -6.863 1 93.06 186 ASN A N 1
ATOM 1536 C CA . ASN A 1 186 ? 19.797 10.859 -6.734 1 93.06 186 ASN A CA 1
ATOM 1537 C C . ASN A 1 186 ? 20.781 11.812 -7.414 1 93.06 186 ASN A C 1
ATOM 1539 O O . ASN A 1 186 ? 21.891 12 -6.934 1 93.06 186 ASN A O 1
ATOM 1543 N N . GLU A 1 187 ? 20.391 12.375 -8.492 1 87.62 187 GLU A N 1
ATOM 1544 C CA . GLU A 1 187 ? 21.266 13.211 -9.297 1 87.62 187 GLU A CA 1
ATOM 1545 C C . GLU A 1 187 ? 21.156 14.68 -8.891 1 87.62 187 GLU A C 1
ATOM 1547 O O . GLU A 1 187 ? 21.906 15.523 -9.383 1 87.62 187 GLU A O 1
ATOM 1552 N N . SER A 1 188 ? 20.328 14.984 -7.953 1 89.94 188 SER A N 1
ATOM 1553 C CA . SER A 1 188 ? 20.078 16.359 -7.547 1 89.94 188 SER A CA 1
ATOM 1554 C C . SER A 1 188 ? 21.125 16.828 -6.527 1 89.94 188 SER A C 1
ATOM 1556 O O . SER A 1 188 ? 21.953 16.047 -6.078 1 89.94 188 SER A O 1
ATOM 1558 N N . ASP A 1 189 ? 21.031 18.109 -6.219 1 91.81 189 ASP A N 1
ATOM 1559 C CA . ASP A 1 189 ? 21.953 18.688 -5.238 1 91.81 189 ASP A CA 1
ATOM 1560 C C . ASP A 1 189 ? 21.234 19.031 -3.939 1 91.81 189 ASP A C 1
ATOM 1562 O O . ASP A 1 189 ? 21.656 19.906 -3.199 1 91.81 189 ASP A O 1
ATOM 1566 N N . TYR A 1 190 ? 20.094 18.391 -3.729 1 96.12 190 TYR A N 1
ATOM 1567 C CA . TYR A 1 190 ? 19.406 18.594 -2.463 1 96.12 190 TYR A CA 1
ATOM 1568 C C . TYR A 1 190 ? 20.234 18.078 -1.295 1 96.12 190 TYR A C 1
ATOM 1570 O O . TYR A 1 190 ? 20.859 17.016 -1.39 1 96.12 190 TYR A O 1
ATOM 1578 N N . ASP A 1 191 ? 20.203 18.828 -0.249 1 96.44 191 ASP A N 1
ATOM 1579 C CA . ASP A 1 191 ? 20.922 18.422 0.954 1 96.44 191 ASP A CA 1
ATOM 1580 C C . ASP A 1 191 ? 20.109 17.438 1.78 1 96.44 191 ASP A C 1
ATOM 1582 O O . ASP A 1 191 ? 20.672 16.562 2.447 1 96.44 191 ASP A O 1
ATOM 1586 N N . ILE A 1 192 ? 18.797 17.672 1.767 1 97 192 ILE A N 1
ATOM 1587 C CA . ILE A 1 192 ? 17.859 16.875 2.555 1 97 192 ILE A CA 1
ATOM 1588 C C . ILE A 1 192 ? 16.594 16.594 1.743 1 97 192 ILE A C 1
ATOM 1590 O O . ILE A 1 192 ? 16.094 17.484 1.046 1 97 192 ILE A O 1
ATOM 1594 N N . ILE A 1 193 ? 16.172 15.344 1.792 1 98.25 193 ILE A N 1
ATOM 1595 C CA . ILE A 1 193 ? 14.828 15.008 1.344 1 98.25 193 ILE A CA 1
ATOM 1596 C C . ILE A 1 193 ? 13.898 14.875 2.551 1 98.25 193 ILE A C 1
ATOM 1598 O O . ILE A 1 193 ? 14.117 14.023 3.414 1 98.25 193 ILE A O 1
ATOM 1602 N N . HIS A 1 194 ? 12.898 15.727 2.621 1 98.25 194 HIS A N 1
ATOM 1603 C CA . HIS A 1 194 ? 11.898 15.727 3.689 1 98.25 194 HIS A CA 1
ATOM 1604 C C . HIS A 1 194 ? 10.586 15.109 3.219 1 98.25 194 HIS A C 1
ATOM 1606 O O . HIS A 1 194 ? 9.789 15.773 2.562 1 98.25 194 HIS A O 1
ATOM 1612 N N . SER A 1 195 ? 10.375 13.844 3.574 1 97.69 195 SER A N 1
ATOM 1613 C CA . SER A 1 195 ? 9.195 13.109 3.141 1 97.69 195 SER A CA 1
ATOM 1614 C C . SER A 1 195 ? 8.156 13.016 4.258 1 97.69 195 SER A C 1
ATOM 1616 O O . SER A 1 195 ? 8.492 12.641 5.387 1 97.69 195 SER A O 1
ATOM 1618 N N . SER A 1 196 ? 6.98 13.422 3.926 1 94.31 196 SER A N 1
ATOM 1619 C CA . SER A 1 196 ? 5.914 13.359 4.922 1 94.31 196 SER A CA 1
ATOM 1620 C C . SER A 1 196 ? 4.965 12.195 4.637 1 94.31 196 SER A C 1
ATOM 1622 O O . SER A 1 196 ? 4.684 11.891 3.477 1 94.31 196 SER A O 1
ATOM 1624 N N . ASN A 1 197 ? 4.547 11.609 5.738 1 88 197 ASN A N 1
ATOM 1625 C CA . ASN A 1 197 ? 3.666 10.469 5.52 1 88 197 ASN A CA 1
ATOM 1626 C C . ASN A 1 197 ? 2.225 10.906 5.285 1 88 197 ASN A C 1
ATOM 1628 O O . ASN A 1 197 ? 1.959 12.094 5.074 1 88 197 ASN A O 1
ATOM 1632 N N . GLU A 1 198 ? 1.258 9.922 5.281 1 79.12 198 GLU A N 1
ATOM 1633 C CA . GLU A 1 198 ? -0.137 9.891 4.852 1 79.12 198 GLU A CA 1
ATOM 1634 C C . GLU A 1 198 ? -0.258 10.125 3.35 1 79.12 198 GLU A C 1
ATOM 1636 O O . GLU A 1 198 ? -0.789 11.156 2.918 1 79.12 198 GLU A O 1
ATOM 1641 N N . PRO A 1 199 ? 0.544 9.234 2.783 1 86.38 199 PRO A N 1
ATOM 1642 C CA . PRO A 1 199 ? 0.946 7.891 3.191 1 86.38 199 PRO A CA 1
ATOM 1643 C C . PRO A 1 199 ? 2.459 7.746 3.338 1 86.38 199 PRO A C 1
ATOM 1645 O O . PRO A 1 199 ? 3.201 8.703 3.102 1 86.38 199 PRO A O 1
ATOM 1648 N N . ASP A 1 200 ? 2.922 6.535 3.803 1 92.56 200 ASP A N 1
ATOM 1649 C CA . ASP A 1 200 ? 4.324 6.285 4.113 1 92.56 200 ASP A CA 1
ATOM 1650 C C . ASP A 1 200 ? 5.086 5.816 2.873 1 92.56 200 ASP A C 1
ATOM 1652 O O . ASP A 1 200 ? 6.316 5.793 2.863 1 92.56 200 ASP A O 1
ATOM 1656 N N . TYR A 1 201 ? 4.438 5.473 1.832 1 93.88 201 TYR A N 1
ATOM 1657 C CA . TYR A 1 201 ? 5.055 4.684 0.772 1 93.88 201 TYR A CA 1
ATOM 1658 C C . TYR A 1 201 ? 6.074 5.512 0.002 1 93.88 201 TYR A C 1
ATOM 1660 O O . TYR A 1 201 ? 7.039 4.969 -0.543 1 93.88 201 TYR A O 1
ATOM 1668 N N . LEU A 1 202 ? 5.934 6.836 -0.062 1 96 202 LEU A N 1
ATOM 1669 C CA . LEU A 1 202 ? 6.922 7.656 -0.752 1 96 202 LEU A CA 1
ATOM 1670 C C . LEU A 1 202 ? 8.258 7.633 -0.016 1 96 202 LEU A C 1
ATOM 1672 O O . LEU A 1 202 ? 9.32 7.641 -0.646 1 96 202 LEU A O 1
ATOM 1676 N N . THR A 1 203 ? 8.172 7.641 1.306 1 97.19 203 THR A N 1
ATOM 1677 C CA . THR A 1 203 ? 9.398 7.512 2.074 1 97.19 203 THR A CA 1
ATOM 1678 C C . THR A 1 203 ? 10.078 6.172 1.797 1 97.19 203 THR A C 1
ATOM 1680 O O . THR A 1 203 ? 11.305 6.09 1.714 1 97.19 203 THR A O 1
ATOM 1683 N N . CYS A 1 204 ? 9.25 5.129 1.704 1 96.19 204 CYS A N 1
ATOM 1684 C CA . CYS A 1 204 ? 9.805 3.816 1.387 1 96.19 204 CYS A CA 1
ATOM 1685 C C . CYS A 1 204 ? 10.609 3.861 0.093 1 96.19 204 CYS A C 1
ATOM 1687 O O . CYS A 1 204 ? 11.711 3.32 0.024 1 96.19 204 CYS A O 1
ATOM 1689 N N . LEU A 1 205 ? 10.062 4.488 -0.915 1 96.69 205 LEU A N 1
ATOM 1690 C CA . LEU A 1 205 ? 10.766 4.68 -2.18 1 96.69 205 LEU A CA 1
ATOM 1691 C C . LEU A 1 205 ? 12.078 5.434 -1.965 1 96.69 205 LEU A C 1
ATOM 1693 O O . LEU A 1 205 ? 13.117 5.035 -2.488 1 96.69 205 LEU A O 1
ATOM 1697 N N . LEU A 1 206 ? 12.047 6.461 -1.152 1 97.81 206 LEU A N 1
ATOM 1698 C CA . LEU A 1 206 ? 13.164 7.387 -1.002 1 97.81 206 LEU A CA 1
ATOM 1699 C C . LEU A 1 206 ? 14.281 6.766 -0.174 1 97.81 206 LEU A C 1
ATOM 1701 O O . LEU A 1 206 ? 15.414 7.25 -0.192 1 97.81 206 LEU A O 1
ATOM 1705 N N . THR A 1 207 ? 13.961 5.699 0.61 1 96.81 207 THR A N 1
ATOM 1706 C CA . THR A 1 207 ? 15.016 4.988 1.326 1 96.81 207 THR A CA 1
ATOM 1707 C C . THR A 1 207 ? 15.992 4.336 0.348 1 96.81 207 THR A C 1
ATOM 1709 O O . THR A 1 207 ? 17.078 3.906 0.74 1 96.81 207 THR A O 1
ATOM 1712 N N . LYS A 1 208 ? 15.617 4.262 -0.908 1 96.06 208 LYS A N 1
ATOM 1713 C CA . LYS A 1 208 ? 16.484 3.699 -1.937 1 96.06 208 LYS A CA 1
ATOM 1714 C C . LYS A 1 208 ? 17.344 4.781 -2.594 1 96.06 208 LYS A C 1
ATOM 1716 O O . LYS A 1 208 ? 18.172 4.488 -3.449 1 96.06 208 LYS A O 1
ATOM 1721 N N . SER A 1 209 ? 17.156 6.062 -2.209 1 96.56 209 SER A N 1
ATOM 1722 C CA . SER A 1 209 ? 17.953 7.164 -2.748 1 96.56 209 SER A CA 1
ATOM 1723 C C . SER A 1 209 ? 19.297 7.273 -2.051 1 96.56 209 SER A C 1
ATOM 1725 O O . SER A 1 209 ? 19.531 6.629 -1.024 1 96.56 209 SER A O 1
ATOM 1727 N N . ASN A 1 210 ? 20.188 8.07 -2.621 1 95.5 210 ASN A N 1
ATOM 1728 C CA . ASN A 1 210 ? 21.5 8.297 -2.035 1 95.5 210 ASN A CA 1
ATOM 1729 C C . ASN A 1 210 ? 21.547 9.602 -1.244 1 95.5 210 ASN A C 1
ATOM 1731 O O . ASN A 1 210 ? 22.625 10.148 -1 1 95.5 210 ASN A O 1
ATOM 1735 N N . LYS A 1 211 ? 20.391 10.117 -0.882 1 96.44 211 LYS A N 1
ATOM 1736 C CA . LYS A 1 211 ? 20.297 11.391 -0.186 1 96.44 211 LYS A CA 1
ATOM 1737 C C . LYS A 1 211 ? 19.906 11.195 1.274 1 96.44 211 LYS A C 1
ATOM 1739 O O . LYS A 1 211 ? 19.297 10.188 1.627 1 96.44 211 LYS A O 1
ATOM 1744 N N . PRO A 1 212 ? 20.25 12.148 2.182 1 97.19 212 PRO A N 1
ATOM 1745 C CA . PRO A 1 212 ? 19.688 12.133 3.533 1 97.19 212 PRO A CA 1
ATOM 1746 C C . PRO A 1 212 ? 18.172 12.281 3.535 1 97.19 212 PRO A C 1
ATOM 1748 O O . PRO A 1 212 ? 17.625 13.203 2.914 1 97.19 212 PRO A O 1
ATOM 1751 N N . ILE A 1 213 ? 17.516 11.375 4.215 1 97.94 213 ILE A N 1
ATOM 1752 C CA . ILE A 1 213 ? 16.062 11.352 4.203 1 97.94 213 ILE A CA 1
ATOM 1753 C C . ILE A 1 213 ? 15.523 11.594 5.617 1 97.94 213 ILE A C 1
ATOM 1755 O O . ILE A 1 213 ? 15.984 10.961 6.574 1 97.94 213 ILE A O 1
ATOM 1759 N N . VAL A 1 214 ? 14.578 12.5 5.711 1 98.19 214 VAL A N 1
ATOM 1760 C CA . VAL A 1 214 ? 13.812 12.727 6.93 1 98.19 214 VAL A CA 1
ATOM 1761 C C . VAL A 1 214 ? 12.375 12.234 6.734 1 98.19 214 VAL A C 1
ATOM 1763 O O . VAL A 1 214 ? 11.719 12.602 5.762 1 98.19 214 VAL A O 1
ATOM 1766 N N . HIS A 1 215 ? 11.961 11.383 7.582 1 98.19 215 HIS A N 1
ATOM 1767 C CA . HIS A 1 215 ? 10.562 10.961 7.594 1 98.19 215 HIS A CA 1
ATOM 1768 C C . HIS A 1 215 ? 9.766 11.758 8.617 1 98.19 215 HIS A C 1
ATOM 1770 O O . HIS A 1 215 ? 9.953 11.609 9.82 1 98.19 215 HIS A O 1
ATOM 1776 N N . ASP A 1 216 ? 8.906 12.648 8.109 1 97.44 216 ASP A N 1
ATOM 1777 C CA . ASP A 1 216 ? 8.008 13.438 8.945 1 97.44 216 ASP A CA 1
ATOM 1778 C C . ASP A 1 216 ? 6.68 12.719 9.148 1 97.44 216 ASP A C 1
ATOM 1780 O O . ASP A 1 216 ? 5.785 12.805 8.305 1 97.44 216 ASP A O 1
ATOM 1784 N N . CYS A 1 217 ? 6.57 12.094 10.281 1 93.25 217 CYS A N 1
ATOM 1785 C CA . CYS A 1 217 ? 5.398 11.273 10.586 1 93.25 217 CYS A CA 1
ATOM 1786 C C . CYS A 1 217 ? 4.324 12.109 11.281 1 93.25 217 CYS A C 1
ATOM 1788 O O . CYS A 1 217 ? 4.426 12.391 12.469 1 93.25 217 CYS A O 1
ATOM 1790 N N . HIS A 1 218 ? 3.316 12.359 10.523 1 86.88 218 HIS A N 1
ATOM 1791 C CA . HIS A 1 218 ? 2.207 13.141 11.055 1 86.88 218 HIS A CA 1
ATOM 1792 C C . HIS A 1 218 ? 1.308 12.281 11.945 1 86.88 218 HIS A C 1
ATOM 1794 O O . HIS A 1 218 ? 0.826 12.75 12.977 1 86.88 218 HIS A O 1
ATOM 1800 N N . ASP A 1 219 ? 1.102 11.102 11.508 1 83.12 219 ASP A N 1
ATOM 1801 C CA . ASP A 1 219 ? 0.315 10.102 12.234 1 83.12 219 ASP A CA 1
ATOM 1802 C C . ASP A 1 219 ? 0.868 8.695 12.008 1 83.12 219 ASP A C 1
ATOM 1804 O O . ASP A 1 219 ? 1.133 8.305 10.867 1 83.12 219 ASP A O 1
ATOM 1808 N N . LEU A 1 220 ? 1.027 8.062 13.109 1 85.06 220 LEU A N 1
ATOM 1809 C CA . LEU A 1 220 ? 1.336 6.648 12.945 1 85.06 220 LEU A CA 1
ATOM 1810 C C . LEU A 1 220 ? 0.101 5.871 12.492 1 85.06 220 LEU A C 1
ATOM 1812 O O . LEU A 1 220 ? -0.889 5.793 13.227 1 85.06 220 LEU A O 1
ATOM 1816 N N . MET A 1 221 ? 0.184 5.285 11.367 1 81.75 221 MET A N 1
ATOM 1817 C CA . MET A 1 221 ? -0.963 4.582 10.805 1 81.75 221 MET A CA 1
ATOM 1818 C C . MET A 1 221 ? -1.392 3.428 11.703 1 81.75 221 MET A C 1
ATOM 1820 O O . MET A 1 221 ? -2.58 3.123 11.805 1 81.75 221 MET A O 1
ATOM 1824 N N . SER A 1 222 ? -0.47 2.826 12.312 1 78.69 222 SER A N 1
ATOM 1825 C CA . SER A 1 222 ? -0.741 1.672 13.164 1 78.69 222 SER A CA 1
ATOM 1826 C C . SER A 1 222 ? -1.561 2.066 14.391 1 78.69 222 SER A C 1
ATOM 1828 O O . SER A 1 222 ? -2.207 1.22 15.008 1 78.69 222 SER A O 1
ATOM 1830 N N . LEU A 1 223 ? -1.539 3.33 14.711 1 75.88 223 LEU A N 1
ATOM 1831 C CA . LEU A 1 223 ? -2.309 3.801 15.859 1 75.88 223 LEU A CA 1
ATOM 1832 C C . LEU A 1 223 ? -3.756 4.078 15.469 1 75.88 223 LEU A C 1
ATOM 1834 O O . LEU A 1 223 ? -4.625 4.203 16.328 1 75.88 223 LEU A O 1
ATOM 1838 N N . ARG A 1 224 ? -4.125 4.242 14.172 1 72.56 224 ARG A N 1
ATOM 1839 C CA . ARG A 1 224 ? -5.461 4.594 13.703 1 72.56 224 ARG A CA 1
ATOM 1840 C C . ARG A 1 224 ? -6.359 3.365 13.648 1 72.56 224 ARG A C 1
ATOM 1842 O O . ARG A 1 224 ? -7.57 3.486 13.445 1 72.56 224 ARG A O 1
ATOM 1849 N N . GLY A 1 225 ? -5.996 2.211 14.008 1 64.12 225 GLY A N 1
ATOM 1850 C CA . GLY A 1 225 ? -6.836 1.028 14.078 1 64.12 225 GLY A CA 1
ATOM 1851 C C . GLY A 1 225 ? -6.609 0.066 12.922 1 64.12 225 GLY A C 1
ATOM 1852 O O . GLY A 1 225 ? -5.578 -0.604 12.859 1 64.12 225 GLY A O 1
ATOM 1853 N N . ASP A 1 226 ? -7.512 0.294 11.797 1 69.75 226 ASP A N 1
ATOM 1854 C CA . ASP A 1 226 ? -7.488 -0.683 10.711 1 69.75 226 ASP A CA 1
ATOM 1855 C C . ASP A 1 226 ? -6.32 -0.425 9.766 1 69.75 226 ASP A C 1
ATOM 1857 O O . ASP A 1 226 ? -6.254 0.628 9.125 1 69.75 226 ASP A O 1
ATOM 1861 N N . ILE A 1 227 ? -5.25 -1.101 9.938 1 78.62 227 ILE A N 1
ATOM 1862 C CA . ILE A 1 227 ? -4.078 -0.939 9.086 1 78.62 227 ILE A CA 1
ATOM 1863 C C . ILE A 1 227 ? -3.875 -2.199 8.25 1 78.62 227 ILE A C 1
ATOM 1865 O O . ILE A 1 227 ? -4.047 -3.316 8.742 1 78.62 227 ILE A O 1
ATOM 1869 N N . SER A 1 228 ? -3.662 -1.954 6.984 1 84.94 228 SER A N 1
ATOM 1870 C CA . SER A 1 228 ? -3.398 -3.072 6.086 1 84.94 228 SER A CA 1
ATOM 1871 C C . SER A 1 228 ? -1.968 -3.578 6.242 1 84.94 228 SER A C 1
ATOM 1873 O O . SER A 1 228 ? -1.12 -2.895 6.82 1 84.94 228 SER A O 1
ATOM 1875 N N . ASN A 1 229 ? -1.671 -4.707 5.762 1 85.06 229 ASN A N 1
ATOM 1876 C CA . ASN A 1 229 ? -0.332 -5.281 5.824 1 85.06 229 ASN A CA 1
ATOM 1877 C C . ASN A 1 229 ? 0.683 -4.422 5.074 1 85.06 229 ASN A C 1
ATOM 1879 O O . ASN A 1 229 ? 1.824 -4.277 5.516 1 85.06 229 ASN A O 1
ATOM 1883 N N . ASP A 1 230 ? 0.288 -3.916 3.945 1 88.31 230 ASP A N 1
ATOM 1884 C CA . ASP A 1 230 ? 1.2 -3.057 3.195 1 88.31 230 ASP A CA 1
ATOM 1885 C C . ASP A 1 230 ? 1.536 -1.793 3.984 1 88.31 230 ASP A C 1
ATOM 1887 O O . ASP A 1 230 ? 2.682 -1.339 3.98 1 88.31 230 ASP A O 1
ATOM 1891 N N . GLU A 1 231 ? 0.51 -1.308 4.66 1 89.25 231 GLU A N 1
ATOM 1892 C CA . GLU A 1 231 ? 0.73 -0.113 5.469 1 89.25 231 GLU A CA 1
ATOM 1893 C C . GLU A 1 231 ? 1.668 -0.404 6.637 1 89.25 231 GLU A C 1
ATOM 1895 O O . GLU A 1 231 ? 2.453 0.457 7.039 1 89.25 231 GLU A O 1
ATOM 1900 N N . LEU A 1 232 ? 1.491 -1.59 7.172 1 89.06 232 LEU A N 1
ATOM 1901 C CA . LEU A 1 232 ? 2.385 -1.998 8.25 1 89.06 232 LEU A CA 1
ATOM 1902 C C . LEU A 1 232 ? 3.834 -2.025 7.773 1 89.06 232 LEU A C 1
ATOM 1904 O O . LEU A 1 232 ? 4.73 -1.561 8.477 1 89.06 232 LEU A O 1
ATOM 1908 N N . VAL A 1 233 ? 4.051 -2.551 6.617 1 92.5 233 VAL A N 1
ATOM 1909 C CA . VAL A 1 233 ? 5.387 -2.625 6.031 1 92.5 233 VAL A CA 1
ATOM 1910 C C . VAL A 1 233 ? 5.906 -1.216 5.75 1 92.5 233 VAL A C 1
ATOM 1912 O O . VAL A 1 233 ? 7.055 -0.899 6.055 1 92.5 233 VAL A O 1
ATOM 1915 N N . HIS A 1 234 ? 5.012 -0.375 5.219 1 94.75 234 HIS A N 1
ATOM 1916 C CA . HIS A 1 234 ? 5.391 0.996 4.891 1 94.75 234 HIS A CA 1
ATOM 1917 C C . HIS A 1 234 ? 5.824 1.759 6.141 1 94.75 234 HIS A C 1
ATOM 1919 O O . HIS A 1 234 ? 6.848 2.445 6.125 1 94.75 234 HIS A O 1
ATOM 1925 N N . GLU A 1 235 ? 4.949 1.65 7.109 1 94.25 235 GLU A N 1
ATOM 1926 C CA . GLU A 1 235 ? 5.215 2.383 8.344 1 94.25 235 GLU A CA 1
ATOM 1927 C C . GLU A 1 235 ? 6.551 1.967 8.953 1 94.25 235 GLU A C 1
ATOM 1929 O O . GLU A 1 235 ? 7.328 2.814 9.398 1 94.25 235 GLU A O 1
ATOM 1934 N N . PHE A 1 236 ? 6.809 0.673 8.961 1 95.44 236 PHE A N 1
ATOM 1935 C CA . PHE A 1 236 ? 8.047 0.149 9.516 1 95.44 236 PHE A CA 1
ATOM 1936 C C . PHE A 1 236 ? 9.25 0.635 8.719 1 95.44 236 PHE A C 1
ATOM 1938 O O . PHE A 1 236 ? 10.188 1.21 9.281 1 95.44 236 PHE A O 1
ATOM 1945 N N . VAL A 1 237 ? 9.242 0.451 7.395 1 96.75 237 VAL A N 1
ATOM 1946 C CA . VAL A 1 237 ? 10.359 0.793 6.52 1 96.75 237 VAL A CA 1
ATOM 1947 C C . VAL A 1 237 ? 10.633 2.293 6.594 1 96.75 237 VAL A C 1
ATOM 1949 O O . VAL A 1 237 ? 11.781 2.715 6.715 1 96.75 237 VAL A O 1
ATOM 1952 N N . ALA A 1 238 ? 9.617 3.115 6.578 1 97.5 238 ALA A N 1
ATOM 1953 C CA . ALA A 1 238 ? 9.75 4.57 6.578 1 97.5 238 ALA A CA 1
ATOM 1954 C C . ALA A 1 238 ? 10.383 5.062 7.875 1 97.5 238 ALA A C 1
ATOM 1956 O O . ALA A 1 238 ? 11.258 5.934 7.852 1 97.5 238 ALA A O 1
ATOM 1957 N N . ASN A 1 239 ? 9.938 4.496 8.938 1 96.5 239 ASN A N 1
ATOM 1958 C CA . ASN A 1 239 ? 10.438 4.953 10.234 1 96.5 239 ASN A CA 1
ATOM 1959 C C . ASN A 1 239 ? 11.828 4.395 10.523 1 96.5 239 ASN A C 1
ATOM 1961 O O . ASN A 1 239 ? 12.711 5.121 10.984 1 96.5 239 ASN A O 1
ATOM 1965 N N . LYS A 1 240 ? 12.031 3.152 10.234 1 96.5 240 LYS A N 1
ATOM 1966 C CA . LYS A 1 240 ? 13.258 2.461 10.617 1 96.5 240 LYS A CA 1
ATOM 1967 C C . LYS A 1 240 ? 14.43 2.883 9.734 1 96.5 240 LYS A C 1
ATOM 1969 O O . LYS A 1 240 ? 15.555 3.039 10.219 1 96.5 240 LYS A O 1
ATOM 1974 N N . PHE A 1 241 ? 14.188 3.139 8.469 1 96.81 241 PHE A N 1
ATOM 1975 C CA . PHE A 1 241 ? 15.312 3.197 7.535 1 96.81 241 PHE A CA 1
ATOM 1976 C C . PHE A 1 241 ? 15.5 4.613 7.004 1 96.81 241 PHE A C 1
ATOM 1978 O O . PHE A 1 241 ? 16.312 4.848 6.117 1 96.81 241 PHE A O 1
ATOM 1985 N N . SER A 1 242 ? 14.727 5.598 7.484 1 97.5 242 SER A N 1
ATOM 1986 C CA . SER A 1 242 ? 15.07 6.996 7.258 1 97.5 242 SER A CA 1
ATOM 1987 C C . SER A 1 242 ? 16.266 7.414 8.117 1 97.5 242 SER A C 1
ATOM 1989 O O . SER A 1 242 ? 16.531 6.809 9.156 1 97.5 242 SER A O 1
ATOM 1991 N N . HIS A 1 243 ? 16.953 8.422 7.625 1 97.62 243 HIS A N 1
ATOM 1992 C CA . HIS A 1 243 ? 18.141 8.867 8.352 1 97.62 243 HIS A CA 1
ATOM 1993 C C . HIS A 1 243 ? 17.75 9.695 9.578 1 97.62 243 HIS A C 1
ATOM 1995 O O . HIS A 1 243 ? 18.516 9.758 10.547 1 97.62 243 HIS A O 1
ATOM 2001 N N . GLY A 1 244 ? 16.625 10.359 9.562 1 97.62 244 GLY A N 1
ATOM 2002 C CA . GLY A 1 244 ? 16.031 11.086 10.664 1 97.62 244 GLY A CA 1
ATOM 2003 C C . GLY A 1 244 ? 14.508 11.023 10.68 1 97.62 244 GLY A C 1
ATOM 2004 O O . GLY A 1 244 ? 13.891 10.75 9.648 1 97.62 244 GLY A O 1
ATOM 2005 N N . ASN A 1 245 ? 13.961 11.234 11.875 1 98.06 245 ASN A N 1
ATOM 2006 C CA . ASN A 1 245 ? 12.508 11.211 12.008 1 98.06 245 ASN A CA 1
ATOM 2007 C C . ASN A 1 245 ? 11.992 12.469 12.703 1 98.06 245 ASN A C 1
ATOM 2009 O O . ASN A 1 245 ? 12.656 13.016 13.586 1 98.06 245 ASN A O 1
ATOM 2013 N N . MET A 1 246 ? 10.891 12.922 12.227 1 97.19 246 MET A N 1
ATOM 2014 C CA . MET A 1 246 ? 10.125 13.977 12.906 1 97.19 246 MET A CA 1
ATOM 2015 C C . MET A 1 246 ? 8.773 13.445 13.375 1 97.19 246 MET A C 1
ATOM 2017 O O . MET A 1 246 ? 8.094 12.727 12.641 1 97.19 246 MET A O 1
ATOM 2021 N N . TYR A 1 247 ? 8.469 13.695 14.633 1 93.06 247 TYR A N 1
ATOM 2022 C CA . TYR A 1 247 ? 7.188 13.289 15.188 1 93.06 247 TYR A CA 1
ATOM 2023 C C . TYR A 1 247 ? 6.43 14.484 15.75 1 93.06 247 TYR A C 1
ATOM 2025 O O . TYR A 1 247 ? 7.035 15.484 16.141 1 93.06 247 TYR A O 1
ATOM 2033 N N . VAL A 1 248 ? 5.121 14.375 15.867 1 89.5 248 VAL A N 1
ATOM 2034 C CA . VAL A 1 248 ? 4.27 15.508 16.234 1 89.5 248 VAL A CA 1
ATOM 2035 C C . VAL A 1 248 ? 4.219 15.656 17.75 1 89.5 248 VAL A C 1
ATOM 2037 O O . VAL A 1 248 ? 3.859 16.719 18.266 1 89.5 248 VAL A O 1
ATOM 2040 N N . ASP A 1 249 ? 4.598 14.602 18.438 1 83.75 249 ASP A N 1
ATOM 2041 C CA . ASP A 1 249 ? 4.516 14.602 19.891 1 83.75 249 ASP A CA 1
ATOM 2042 C C . ASP A 1 249 ? 5.473 13.586 20.5 1 83.75 249 ASP A C 1
ATOM 2044 O O . ASP A 1 249 ? 5.863 12.617 19.828 1 83.75 249 ASP A O 1
ATOM 2048 N N . TYR A 1 250 ? 5.82 13.789 21.781 1 83.25 250 TYR A N 1
ATOM 2049 C CA . TYR A 1 250 ? 6.754 12.898 22.469 1 83.25 250 TYR A CA 1
ATOM 2050 C C . TYR A 1 250 ? 6.156 11.508 22.641 1 83.25 250 TYR A C 1
ATOM 2052 O O . TYR A 1 250 ? 6.875 10.508 22.594 1 83.25 250 TYR A O 1
ATOM 2060 N N . SER A 1 251 ? 4.859 11.469 22.766 1 80.88 251 SER A N 1
ATOM 2061 C CA . SER A 1 251 ? 4.215 10.164 22.906 1 80.88 251 SER A CA 1
ATOM 2062 C C . SER A 1 251 ? 4.363 9.344 21.625 1 80.88 251 SER A C 1
ATOM 2064 O O . SER A 1 251 ? 4.582 8.133 21.688 1 80.88 251 SER A O 1
ATOM 2066 N N . VAL A 1 252 ? 4.227 10 20.531 1 88.25 252 VAL A N 1
ATOM 2067 C CA . VAL A 1 252 ? 4.391 9.312 19.25 1 88.25 252 VAL A CA 1
ATOM 2068 C C . VAL A 1 252 ? 5.84 8.867 19.078 1 88.25 252 VAL A C 1
ATOM 2070 O O . VAL A 1 252 ? 6.105 7.742 18.656 1 88.25 252 VAL A O 1
ATOM 2073 N N . LYS A 1 253 ? 6.754 9.781 19.422 1 90.25 253 LYS A N 1
ATOM 2074 C CA . LYS A 1 253 ? 8.172 9.445 19.359 1 90.25 253 LYS A CA 1
ATOM 2075 C C . LYS A 1 253 ? 8.477 8.195 20.188 1 90.25 253 LYS A C 1
ATOM 2077 O O . LYS A 1 253 ? 9.109 7.262 19.688 1 90.25 253 LYS A O 1
ATOM 2082 N N . ASN A 1 254 ? 8.016 8.219 21.406 1 85.62 254 ASN A N 1
ATOM 2083 C CA . ASN A 1 254 ? 8.305 7.113 22.312 1 85.62 254 ASN A CA 1
ATOM 2084 C C . ASN A 1 254 ? 7.723 5.801 21.797 1 85.62 254 ASN A C 1
ATOM 2086 O O . ASN A 1 254 ? 8.375 4.754 21.875 1 85.62 254 ASN A O 1
ATOM 2090 N N . TYR A 1 255 ? 6.547 5.926 21.312 1 85.88 255 TYR A N 1
ATOM 2091 C CA . TYR A 1 255 ? 5.906 4.746 20.75 1 85.88 255 TYR A CA 1
ATOM 2092 C C . TYR A 1 255 ? 6.699 4.219 19.562 1 85.88 255 TYR A C 1
ATOM 2094 O O . TYR A 1 255 ? 6.953 3.014 19.453 1 85.88 255 TYR A O 1
ATOM 2102 N N . ALA A 1 256 ? 7.074 5.094 18.656 1 91.5 256 ALA A N 1
ATOM 2103 C CA . ALA A 1 256 ? 7.805 4.715 17.453 1 91.5 256 ALA A CA 1
ATOM 2104 C C . ALA A 1 256 ? 9.164 4.113 17.812 1 91.5 256 ALA A C 1
ATOM 2106 O O . ALA A 1 256 ? 9.57 3.111 17.219 1 91.5 256 ALA A O 1
ATOM 2107 N N . MET A 1 257 ? 9.867 4.719 18.75 1 89.88 257 MET A N 1
ATOM 2108 C CA . MET A 1 257 ? 11.18 4.242 19.172 1 89.88 257 MET A CA 1
ATOM 2109 C C . MET A 1 257 ? 11.109 2.791 19.641 1 89.88 257 MET A C 1
ATOM 2111 O O . MET A 1 257 ? 11.961 1.975 19.281 1 89.88 257 MET A O 1
ATOM 2115 N N . LYS A 1 258 ? 10.055 2.521 20.344 1 85.62 258 LYS A N 1
ATOM 2116 C CA . LYS A 1 258 ? 9.875 1.173 20.875 1 85.62 258 LYS A CA 1
ATOM 2117 C C . LYS A 1 258 ? 9.406 0.211 19.781 1 85.62 258 LYS A C 1
ATOM 2119 O O . LYS A 1 258 ? 9.984 -0.861 19.609 1 85.62 258 LYS A O 1
ATOM 2124 N N . LYS A 1 259 ? 8.406 0.575 19.094 1 86.5 259 LYS A N 1
ATOM 2125 C CA . LYS A 1 259 ? 7.77 -0.284 18.094 1 86.5 259 LYS A CA 1
ATOM 2126 C C . LYS A 1 259 ? 8.758 -0.692 17 1 86.5 259 LYS A C 1
ATOM 2128 O O . LYS A 1 259 ? 8.758 -1.843 16.562 1 86.5 259 LYS A O 1
ATOM 2133 N N . PHE A 1 260 ? 9.523 0.25 16.578 1 92.38 260 PHE A N 1
ATOM 2134 C CA . PHE A 1 260 ? 10.367 0.014 15.414 1 92.38 260 PHE A CA 1
ATOM 2135 C C . PHE A 1 260 ? 11.82 -0.216 15.828 1 92.38 260 PHE A C 1
ATOM 2137 O O . PHE A 1 260 ? 12.703 -0.338 14.984 1 92.38 260 PHE A O 1
ATOM 2144 N N . ASP A 1 261 ? 12.07 -0.23 17.141 1 89.88 261 ASP A N 1
ATOM 2145 C CA . ASP A 1 261 ? 13.422 -0.43 17.672 1 89.88 261 ASP A CA 1
ATOM 2146 C C . ASP A 1 261 ? 14.414 0.539 17.031 1 89.88 261 ASP A C 1
ATOM 2148 O O . ASP A 1 261 ? 15.43 0.117 16.484 1 89.88 261 ASP A O 1
ATOM 2152 N N . LEU A 1 262 ? 14.047 1.793 17.031 1 93.06 262 LEU A N 1
ATOM 2153 C CA . LEU A 1 262 ? 14.906 2.82 16.438 1 93.06 262 LEU A CA 1
ATOM 2154 C C . LEU A 1 262 ? 16.172 3.012 17.266 1 93.06 262 LEU A C 1
ATOM 2156 O O . LEU A 1 262 ? 16.125 2.959 18.5 1 93.06 262 LEU A O 1
ATOM 2160 N N . ASP A 1 263 ? 17.25 3.232 16.625 1 88.5 263 ASP A N 1
ATOM 2161 C CA . ASP A 1 263 ? 18.516 3.5 17.297 1 88.5 263 ASP A CA 1
ATOM 2162 C C . ASP A 1 263 ? 18.438 4.773 18.141 1 88.5 263 ASP A C 1
ATOM 2164 O O . ASP A 1 263 ? 17.891 5.785 17.688 1 88.5 263 ASP A O 1
ATOM 2168 N N . GLU A 1 264 ? 18.984 4.754 19.328 1 84.44 264 GLU A N 1
ATOM 2169 C CA . GLU A 1 264 ? 18.953 5.891 20.25 1 84.44 264 GLU A CA 1
ATOM 2170 C C . GLU A 1 264 ? 19.719 7.082 19.688 1 84.44 264 GLU A C 1
ATOM 2172 O O . GLU A 1 264 ? 19.406 8.234 20 1 84.44 264 GLU A O 1
ATOM 2177 N N . SER A 1 265 ? 20.672 6.758 18.828 1 85.88 265 SER A N 1
ATOM 2178 C CA . SER A 1 265 ? 21.5 7.82 18.266 1 85.88 265 SER A CA 1
ATOM 2179 C C . SER A 1 265 ? 20.844 8.43 17.031 1 85.88 265 SER A C 1
ATOM 2181 O O . SER A 1 265 ? 21.328 9.438 16.5 1 85.88 265 SER A O 1
ATOM 2183 N N . LYS A 1 266 ? 19.797 7.84 16.594 1 94.38 266 LYS A N 1
ATOM 2184 C CA . LYS A 1 266 ? 19.109 8.383 15.422 1 94.38 266 LYS A CA 1
ATOM 2185 C C . LYS A 1 266 ? 18.625 9.805 15.688 1 94.38 266 LYS A C 1
ATOM 2187 O O . LYS A 1 266 ? 17.969 10.062 16.703 1 94.38 266 LYS A O 1
ATOM 2192 N N . PRO A 1 267 ? 18.844 10.758 14.727 1 95.38 267 PRO A N 1
ATOM 2193 C CA . PRO A 1 267 ? 18.281 12.102 14.906 1 95.38 267 PRO A CA 1
ATOM 2194 C C . PRO A 1 267 ? 16.766 12.117 14.891 1 95.38 267 PRO A C 1
ATOM 2196 O O . PRO A 1 267 ? 16.141 11.602 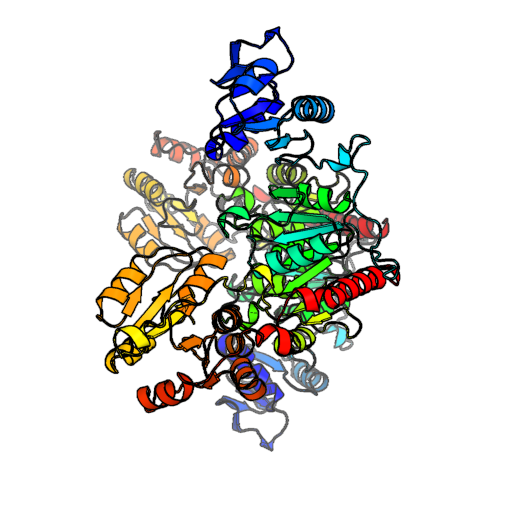13.953 1 95.38 267 PRO A O 1
ATOM 2199 N N . ILE A 1 268 ? 16.203 12.641 15.945 1 96.62 268 ILE A N 1
ATOM 2200 C CA . ILE A 1 268 ? 14.75 12.758 16.047 1 96.62 268 ILE A CA 1
ATOM 2201 C C . ILE A 1 268 ? 14.375 14.156 16.516 1 96.62 268 ILE A C 1
ATOM 2203 O O . ILE A 1 268 ? 15.008 14.703 17.422 1 96.62 268 ILE A O 1
ATOM 2207 N N . LEU A 1 269 ? 13.438 14.758 15.844 1 96.5 269 LEU A N 1
ATOM 2208 C CA . LEU A 1 269 ? 12.875 16.031 16.266 1 96.5 269 LEU A CA 1
ATOM 2209 C C . LEU A 1 269 ? 11.391 15.906 16.562 1 96.5 269 LEU A C 1
ATOM 2211 O O . LEU A 1 269 ? 10.625 15.406 15.742 1 96.5 269 LEU A O 1
ATOM 2215 N N . VAL A 1 270 ? 11.023 16.234 17.766 1 92.62 270 VAL A N 1
ATOM 2216 C CA . VAL A 1 270 ? 9.602 16.375 18.078 1 92.62 270 VAL A CA 1
ATOM 2217 C C . VAL A 1 270 ? 9.141 17.797 17.75 1 92.62 270 VAL A C 1
ATOM 2219 O O . VAL A 1 270 ? 9.664 18.766 18.312 1 92.62 270 VAL A O 1
ATOM 2222 N N . LEU A 1 271 ? 8.297 17.906 16.812 1 93.5 271 LEU A N 1
ATOM 2223 C CA . LEU A 1 271 ? 7.766 19.188 16.359 1 93.5 271 LEU A CA 1
ATOM 2224 C C . LEU A 1 271 ? 6.242 19.188 16.391 1 93.5 271 LEU A C 1
ATOM 2226 O O . LEU A 1 271 ? 5.602 18.641 15.477 1 93.5 271 LEU A O 1
ATOM 2230 N N . ASN A 1 272 ? 5.641 19.828 17.375 1 88.56 272 ASN A N 1
ATOM 2231 C CA . ASN A 1 272 ? 4.188 19.953 17.453 1 88.56 272 ASN A CA 1
ATOM 2232 C C . ASN A 1 272 ? 3.623 20.766 16.281 1 88.56 272 ASN A C 1
ATOM 2234 O O . ASN A 1 272 ? 4.348 21.094 15.352 1 88.56 272 ASN A O 1
ATOM 2238 N N . ASN A 1 273 ? 2.346 20.938 16.328 1 91.38 273 ASN A N 1
ATOM 2239 C CA . ASN A 1 273 ? 1.758 21.859 15.367 1 91.38 273 ASN A CA 1
ATOM 2240 C C . ASN A 1 273 ? 1.868 23.297 15.844 1 91.38 273 ASN A C 1
ATOM 2242 O O . ASN A 1 273 ? 1.693 23.594 17.031 1 91.38 273 ASN A O 1
ATOM 2246 N N . TYR A 1 274 ? 2.275 24.188 14.992 1 91.94 274 TYR A N 1
ATOM 2247 C CA . TYR A 1 274 ? 2.531 25.594 15.289 1 91.94 274 TYR A CA 1
ATOM 2248 C C . TYR A 1 274 ? 1.805 26.5 14.305 1 91.94 274 TYR A C 1
ATOM 2250 O O . TYR A 1 274 ? 1.289 26.031 13.289 1 91.94 274 TYR A O 1
ATOM 2258 N N . THR A 1 275 ? 1.718 27.703 14.664 1 93.19 275 THR A N 1
ATOM 2259 C CA . THR A 1 275 ? 1.196 28.719 13.742 1 93.19 275 THR A CA 1
ATOM 2260 C C . THR A 1 275 ? 2.32 29.609 13.219 1 93.19 275 THR A C 1
ATOM 2262 O O . THR A 1 275 ? 3.43 29.594 13.758 1 93.19 275 THR A O 1
ATOM 2265 N N . LEU A 1 276 ? 2.074 30.234 12.094 1 92.56 276 LEU A N 1
ATOM 2266 C CA . LEU A 1 276 ? 2.947 31.297 11.594 1 92.56 276 LEU A CA 1
ATOM 2267 C C . LEU A 1 276 ? 2.502 32.656 12.109 1 92.56 276 LEU A C 1
ATOM 2269 O O . LEU A 1 276 ? 1.307 32.875 12.312 1 92.56 276 LEU A O 1
ATOM 2273 N N . ARG A 1 277 ? 3.434 33.562 12.305 1 90.88 277 ARG A N 1
ATOM 2274 C CA . ARG A 1 277 ? 3.098 34.906 12.742 1 90.88 277 ARG A CA 1
ATOM 2275 C C . ARG A 1 277 ? 2.137 35.594 11.758 1 90.88 277 ARG A C 1
ATOM 2277 O O . ARG A 1 277 ? 1.231 36.312 12.172 1 90.88 277 ARG A O 1
ATOM 2284 N N . GLU A 1 278 ? 2.309 35.25 10.5 1 89.25 278 GLU A N 1
ATOM 2285 C CA . GLU A 1 278 ? 1.496 35.906 9.469 1 89.25 278 GLU A CA 1
ATOM 2286 C C . GLU A 1 278 ? 0.053 35.406 9.516 1 89.25 278 GLU A C 1
ATOM 2288 O O . GLU A 1 278 ? -0.84 36.031 8.93 1 89.25 278 GLU A O 1
ATOM 2293 N N . GLN A 1 279 ? -0.198 34.375 10.203 1 89.38 279 GLN A N 1
ATOM 2294 C CA . GLN A 1 279 ? -1.543 33.812 10.289 1 89.38 279 GLN A CA 1
ATOM 2295 C C . GLN A 1 279 ? -2.361 34.5 11.375 1 89.38 279 GLN A C 1
ATOM 2297 O O . GLN A 1 279 ? -3.564 34.25 11.5 1 89.38 279 GLN A O 1
ATOM 2302 N N . LYS A 1 280 ? -1.74 35.312 12.141 1 91.06 280 LYS A N 1
ATOM 2303 C CA . LYS A 1 280 ? -2.459 36.062 13.164 1 91.06 280 LYS A CA 1
ATOM 2304 C C . LYS A 1 280 ? -3.547 36.938 12.547 1 91.06 280 LYS A C 1
ATOM 2306 O O . LYS A 1 280 ? -3.324 37.594 11.516 1 91.06 280 LYS A O 1
ATOM 2311 N N . PRO A 1 281 ? -4.676 36.844 13.18 1 92.88 281 PRO A N 1
ATOM 2312 C CA . PRO A 1 281 ? -5.734 37.688 12.625 1 92.88 281 PRO A CA 1
ATOM 2313 C C . PRO A 1 281 ? -5.391 39.156 12.672 1 92.88 281 PRO A C 1
ATOM 2315 O O . PRO A 1 281 ? -4.766 39.625 13.633 1 92.88 281 PRO A O 1
ATOM 2318 N N . LYS A 1 282 ? -5.809 39.906 11.648 1 86.94 282 LYS A N 1
ATOM 2319 C CA . LYS A 1 282 ? -5.559 41.344 11.547 1 86.94 282 LYS A CA 1
ATOM 2320 C C . LYS A 1 282 ? -6.41 42.125 12.547 1 86.94 282 LYS A C 1
ATOM 2322 O O . LYS A 1 282 ? -5.938 43.062 13.164 1 86.94 282 LYS A O 1
ATOM 2327 N N . ASN A 1 283 ? -7.586 41.719 12.578 1 90.31 283 ASN A N 1
ATOM 2328 C CA . ASN A 1 283 ? -8.531 42.312 13.516 1 90.31 283 ASN A CA 1
ATOM 2329 C C . ASN A 1 283 ? -9.477 41.281 14.102 1 90.31 283 ASN A C 1
ATOM 2331 O O . ASN A 1 283 ? -9.852 40.312 13.422 1 90.31 283 ASN A O 1
ATOM 2335 N N . PHE A 1 284 ? -9.773 41.5 15.383 1 92.94 284 PHE A N 1
ATOM 2336 C CA . PHE A 1 284 ? -10.766 40.656 16.016 1 92.94 284 PHE A CA 1
ATOM 2337 C C . PHE A 1 284 ? -12.172 41.188 15.781 1 92.94 284 PHE A C 1
ATOM 2339 O O . PHE A 1 284 ? -12.445 42.344 16 1 92.94 284 PHE A O 1
ATOM 2346 N N . LEU A 1 285 ? -12.969 40.281 15.344 1 95.81 285 LEU A N 1
ATOM 2347 C CA . LEU A 1 285 ? -14.352 40.656 15.086 1 95.81 285 LEU A CA 1
ATOM 2348 C C . LEU A 1 285 ? -15.148 40.719 16.391 1 95.81 285 LEU A C 1
ATOM 2350 O O . LEU A 1 285 ? -14.75 40.125 17.391 1 95.81 285 LEU A O 1
ATOM 2354 N N . LYS A 1 286 ? -16.25 41.5 16.297 1 96.5 286 LYS A N 1
ATOM 2355 C CA . LYS A 1 286 ? -17.156 41.531 17.438 1 96.5 286 LYS A CA 1
ATOM 2356 C C . LYS A 1 286 ? -17.766 40.156 17.672 1 96.5 286 LYS A C 1
ATOM 2358 O O . LYS A 1 286 ? -18.203 39.5 16.734 1 96.5 286 LYS A O 1
ATOM 2363 N N . LYS A 1 287 ? -17.766 39.781 18.969 1 96.38 287 LYS A N 1
ATOM 2364 C CA . LYS A 1 287 ? -18.344 38.5 19.297 1 96.38 287 LYS A CA 1
ATOM 2365 C C . LYS A 1 287 ? -19.828 38.469 19 1 96.38 287 LYS A C 1
ATOM 2367 O O . LYS A 1 287 ? -20.547 39.406 19.312 1 96.38 287 LYS A O 1
ATOM 2372 N N . LEU A 1 288 ? -20.203 37.312 18.453 1 97.69 288 LEU A N 1
ATOM 2373 C CA . LEU A 1 288 ? -21.625 37.156 18.188 1 97.69 288 LEU A CA 1
ATOM 2374 C C . LEU A 1 288 ? -22.422 37.188 19.484 1 97.69 288 LEU A C 1
ATOM 2376 O O . LEU A 1 288 ? -23.562 37.688 19.516 1 97.69 288 LEU A O 1
ATOM 2380 N N . SER A 1 289 ? -21.828 36.688 20.547 1 96.38 289 SER A N 1
ATOM 2381 C CA . SER A 1 289 ? -22.5 36.656 21.844 1 96.38 289 SER A CA 1
ATOM 2382 C C . SER A 1 289 ? -22.766 38.062 22.359 1 96.38 289 SER A C 1
ATOM 2384 O O . SER A 1 289 ? -23.703 38.281 23.125 1 96.38 289 SER A O 1
ATOM 2386 N N . GLU A 1 290 ? -21.953 38.969 21.984 1 95.06 290 GLU A N 1
ATOM 2387 C CA . GLU A 1 290 ? -22.172 40.375 22.359 1 95.06 290 GLU A CA 1
ATOM 2388 C C . GLU A 1 290 ? -23.312 41 21.578 1 95.06 290 GLU A C 1
ATOM 2390 O O . GLU A 1 290 ? -23.922 41.969 22.016 1 95.06 290 GLU A O 1
ATOM 2395 N N . ILE A 1 291 ? -23.562 40.406 20.516 1 96.69 291 ILE A N 1
ATOM 2396 C CA . ILE A 1 291 ? -24.594 40.938 19.641 1 96.69 291 ILE A CA 1
ATOM 2397 C C . ILE A 1 291 ? -25.953 40.344 20.031 1 96.69 291 ILE A C 1
ATOM 2399 O O . ILE A 1 291 ? -26.922 41.094 20.188 1 96.69 291 ILE A O 1
ATOM 2403 N N . ASP A 1 292 ? -26.031 39.031 20.281 1 96.75 292 ASP A N 1
ATOM 2404 C CA . ASP A 1 292 ? -27.344 38.406 20.438 1 96.75 292 ASP A CA 1
ATOM 2405 C C . ASP A 1 292 ? -27.516 37.875 21.859 1 96.75 292 ASP A C 1
ATOM 2407 O O . ASP A 1 292 ? -28.609 37.438 22.219 1 96.75 292 ASP A O 1
ATOM 2411 N N . GLY A 1 293 ? -26.5 37.844 22.641 1 95.19 293 GLY A N 1
ATOM 2412 C CA . GLY A 1 293 ? -26.578 37.438 24.031 1 95.19 293 GLY A CA 1
ATOM 2413 C C . GLY A 1 293 ? -26.516 35.906 24.188 1 95.19 293 GLY A C 1
ATOM 2414 O O . GLY A 1 293 ? -26.688 35.406 25.281 1 95.19 293 GLY A O 1
ATOM 2415 N N . GLU A 1 294 ? -26.297 35.219 23.078 1 96.69 294 GLU A N 1
ATOM 2416 C CA . GLU A 1 294 ? -26.25 33.75 23.094 1 96.69 294 GLU A CA 1
ATOM 2417 C C . GLU A 1 294 ? -24.812 33.25 22.938 1 96.69 294 GLU A C 1
ATOM 2419 O O . GLU A 1 294 ? -23.922 34 22.516 1 96.69 294 GLU A O 1
ATOM 2424 N N . ILE A 1 295 ? -24.578 32.031 23.359 1 97.38 295 ILE A N 1
ATOM 2425 C CA . ILE A 1 295 ? -23.234 31.453 23.297 1 97.38 295 ILE A CA 1
ATOM 2426 C C . ILE A 1 295 ? -22.984 30.859 21.906 1 97.38 295 ILE A C 1
ATOM 2428 O O . ILE A 1 295 ? -23.828 30.141 21.375 1 97.38 295 ILE A O 1
ATOM 2432 N N . HIS A 1 296 ? -21.797 31.156 21.281 1 98.56 296 HIS A N 1
ATOM 2433 C CA . HIS A 1 296 ? -21.406 30.641 19.969 1 98.56 296 HIS A CA 1
ATOM 2434 C C . HIS A 1 296 ? -20.094 29.891 20.047 1 98.56 296 HIS A C 1
ATOM 2436 O O . HIS A 1 296 ? -19.047 30.484 20.312 1 98.56 296 HIS A O 1
ATOM 2442 N N . CYS A 1 297 ? -20.156 28.594 19.812 1 98.62 297 CYS A N 1
ATOM 2443 C CA . CYS A 1 297 ? -18.969 27.75 19.719 1 98.62 297 CYS A CA 1
ATOM 2444 C C . CYS A 1 297 ? -18.625 27.453 18.266 1 98.62 297 CYS A C 1
ATOM 2446 O O . CYS A 1 297 ? -19.453 27.672 17.375 1 98.62 297 CYS A O 1
ATOM 2448 N N . VAL A 1 298 ? -17.344 27.031 18.094 1 98.75 298 VAL A N 1
ATOM 2449 C CA . VAL A 1 298 ? -16.969 26.734 16.719 1 98.75 298 VAL A CA 1
ATOM 2450 C C . VAL A 1 298 ? -16.234 25.391 16.656 1 98.75 298 VAL A C 1
ATOM 2452 O O . VAL A 1 298 ? -15.531 25.016 17.594 1 98.75 298 VAL A O 1
ATOM 2455 N N . TYR A 1 299 ? -16.484 24.641 15.594 1 98.44 299 TYR A N 1
ATOM 2456 C CA . TYR A 1 299 ? -15.773 23.422 15.227 1 98.44 299 TYR A CA 1
ATOM 2457 C C . TYR A 1 299 ? -15.203 23.516 13.82 1 98.44 299 TYR A C 1
ATOM 2459 O O . TYR A 1 299 ? -15.938 23.781 12.859 1 98.44 299 TYR A O 1
ATOM 2467 N N . GLN A 1 300 ? -13.922 23.344 13.758 1 96.38 300 GLN A N 1
ATOM 2468 C CA . GLN A 1 300 ? -13.281 23.312 12.445 1 96.38 300 GLN A CA 1
ATOM 2469 C C . GLN A 1 300 ? -12.805 21.906 12.094 1 96.38 300 GLN A C 1
ATOM 2471 O O . GLN A 1 300 ? -12.125 21.266 12.898 1 96.38 300 GLN A O 1
ATOM 2476 N N . GLY A 1 301 ? -13.164 21.375 10.906 1 93.69 301 GLY A N 1
ATOM 2477 C CA . GLY A 1 301 ? -12.742 20.062 10.445 1 93.69 301 GLY A CA 1
ATOM 2478 C C . GLY A 1 301 ? -13.867 19.266 9.805 1 93.69 301 GLY A C 1
ATOM 2479 O O . GLY A 1 301 ? -15.039 19.5 10.094 1 93.69 301 GLY A O 1
ATOM 2480 N N . GLY A 1 302 ? -13.469 18.344 9.078 1 91.94 302 GLY A N 1
ATOM 2481 C CA . GLY A 1 302 ? -14.469 17.469 8.469 1 91.94 302 GLY A CA 1
ATOM 2482 C C . GLY A 1 302 ? -15.211 16.609 9.469 1 91.94 302 GLY A C 1
ATOM 2483 O O . GLY A 1 302 ? -14.75 16.422 10.594 1 91.94 302 GLY A O 1
ATOM 2484 N N . MET A 1 303 ? -16.453 16.172 9.031 1 94.5 303 MET A N 1
ATOM 2485 C CA . MET A 1 303 ? -17.266 15.273 9.844 1 94.5 303 MET A CA 1
ATOM 2486 C C . MET A 1 303 ? -17.641 14.023 9.047 1 94.5 303 MET A C 1
ATOM 2488 O O . MET A 1 303 ? -17.625 14.039 7.816 1 94.5 303 MET A O 1
ATOM 2492 N N . SER A 1 304 ? -17.875 12.961 9.773 1 94.19 304 SER A N 1
ATOM 2493 C CA . SER A 1 304 ? -18.219 11.688 9.148 1 94.19 304 SER A CA 1
ATOM 2494 C C . SER A 1 304 ? -19.516 11.125 9.719 1 94.19 304 SER A C 1
ATOM 2496 O O . SER A 1 304 ? -19.812 11.297 10.906 1 94.19 304 SER A O 1
ATOM 2498 N N . SER A 1 305 ? -20.281 10.461 8.773 1 92.75 305 SER A N 1
ATOM 2499 C CA . SER A 1 305 ? -21.5 9.789 9.227 1 92.75 305 SER A CA 1
ATOM 2500 C C . SER A 1 305 ? -21.203 8.375 9.703 1 92.75 305 SER A C 1
ATOM 2502 O O . SER A 1 305 ? -22.078 7.703 10.266 1 92.75 305 SER A O 1
ATOM 2504 N N . ASP A 1 306 ? -19.984 7.965 9.508 1 90.75 306 ASP A N 1
ATOM 2505 C CA . ASP A 1 306 ? -19.547 6.637 9.938 1 90.75 306 ASP A CA 1
ATOM 2506 C C . ASP A 1 306 ? -19.312 6.598 11.445 1 90.75 306 ASP A C 1
ATOM 2508 O O . ASP A 1 306 ? -18.422 7.262 11.961 1 90.75 306 ASP A O 1
ATOM 2512 N N . SER A 1 307 ? -20.016 5.73 12.094 1 88.62 307 SER A N 1
ATOM 2513 C CA . SER A 1 307 ? -20.016 5.684 13.555 1 88.62 307 SER A CA 1
ATOM 2514 C C . SER A 1 307 ? -18.656 5.25 14.094 1 88.62 307 SER A C 1
ATOM 2516 O O . SER A 1 307 ? -18.359 5.473 15.266 1 88.62 307 SER A O 1
ATOM 2518 N N . SER A 1 308 ? -17.875 4.715 13.266 1 84 308 SER A N 1
ATOM 2519 C CA . SER A 1 308 ? -16.562 4.254 13.727 1 84 308 SER A CA 1
ATOM 2520 C C . SER A 1 308 ? -15.508 5.332 13.555 1 84 308 SER A C 1
ATOM 2522 O O . SER A 1 308 ? -14.43 5.25 14.148 1 84 308 SER A O 1
ATOM 2524 N N . ASN A 1 309 ? -15.82 6.305 12.844 1 89.38 309 ASN A N 1
ATOM 2525 C CA . ASN A 1 309 ? -14.867 7.367 12.523 1 89.38 309 ASN A CA 1
ATOM 2526 C C . ASN A 1 309 ? -14.75 8.367 13.672 1 89.38 309 ASN A C 1
ATOM 2528 O O . ASN A 1 309 ? -15.75 8.711 14.305 1 89.38 309 ASN A O 1
ATOM 2532 N N . HIS A 1 310 ? -13.586 8.883 13.898 1 91.06 310 HIS A N 1
ATOM 2533 C CA . HIS A 1 310 ? -13.359 9.812 15 1 91.06 310 HIS A CA 1
ATOM 2534 C C . HIS A 1 310 ? -14.023 11.156 14.719 1 91.06 310 HIS A C 1
ATOM 2536 O O . HIS A 1 310 ? -14.172 11.984 15.625 1 91.06 310 HIS A O 1
ATOM 2542 N N . ARG A 1 311 ? -14.406 11.367 13.484 1 93.81 311 ARG A N 1
ATOM 2543 C CA . ARG A 1 311 ? -15.023 12.633 13.102 1 93.81 311 ARG A CA 1
ATOM 2544 C C . ARG A 1 311 ? -16.547 12.531 13.117 1 93.81 311 ARG A C 1
ATOM 2546 O O . ARG A 1 311 ? -17.234 13.445 12.672 1 93.81 311 ARG A O 1
ATOM 2553 N N . CYS A 1 312 ? -17.094 11.398 13.578 1 95.25 312 CYS A N 1
ATOM 2554 C CA . CYS A 1 312 ? -18.531 11.258 13.758 1 95.25 312 CYS A CA 1
ATOM 2555 C C . CYS A 1 312 ? -19 11.945 15.039 1 95.25 312 CYS A C 1
ATOM 2557 O O . CYS A 1 312 ? -19.266 11.289 16.047 1 95.25 312 CYS A O 1
ATOM 2559 N N . ILE A 1 313 ? -19.219 13.297 14.984 1 96.88 313 ILE A N 1
ATOM 2560 C CA . ILE A 1 313 ? -19.469 14.047 16.203 1 96.88 313 ILE A CA 1
ATOM 2561 C C . ILE A 1 313 ? -20.859 14.672 16.156 1 96.88 313 ILE A C 1
ATOM 2563 O O . ILE A 1 313 ? -21.156 15.609 16.906 1 96.88 313 ILE A O 1
ATOM 2567 N N . GLU A 1 314 ? -21.688 14.188 15.344 1 96.75 314 GLU A N 1
ATOM 2568 C CA . GLU A 1 314 ? -23.047 14.719 15.18 1 96.75 314 GLU A CA 1
ATOM 2569 C C . GLU A 1 314 ? -23.797 14.727 16.5 1 96.75 314 GLU A C 1
ATOM 2571 O O . GLU A 1 314 ? -24.453 15.711 16.859 1 96.75 314 GLU A O 1
ATOM 2576 N N . ASP A 1 315 ? -23.75 13.664 17.234 1 96.19 315 ASP A N 1
ATOM 2577 C CA . ASP A 1 315 ? -24.453 13.547 18.5 1 96.19 315 ASP A CA 1
ATOM 2578 C C . ASP A 1 315 ? -24.016 14.633 19.484 1 96.19 315 ASP A C 1
ATOM 2580 O O . ASP A 1 315 ? -24.828 15.156 20.25 1 96.19 315 ASP A O 1
ATOM 2584 N N . LYS A 1 316 ? -22.797 14.93 19.469 1 97.06 316 LYS A N 1
ATOM 2585 C CA . LYS A 1 316 ? -22.266 15.953 20.375 1 97.06 316 LYS A CA 1
ATOM 2586 C C . LYS A 1 316 ? -22.75 17.344 19.969 1 97.06 316 LYS A C 1
ATOM 2588 O O . LYS A 1 316 ? -23.062 18.172 20.828 1 97.06 316 LYS A O 1
ATOM 2593 N N . LEU A 1 317 ? -22.797 17.609 18.688 1 97.88 317 LEU A N 1
ATOM 2594 C CA . LEU A 1 317 ? -23.328 18.875 18.203 1 97.88 317 LEU A CA 1
ATOM 2595 C C . LEU A 1 317 ? -24.781 19.047 18.594 1 97.88 317 LEU A C 1
ATOM 2597 O O . LEU A 1 317 ? -25.188 20.125 19.031 1 97.88 317 LEU A O 1
ATOM 2601 N N . LEU A 1 318 ? -25.531 18.016 18.453 1 97.38 318 LEU A N 1
ATOM 2602 C CA . LEU A 1 318 ? -26.953 18.047 18.781 1 97.38 318 LEU A CA 1
ATOM 2603 C C . LEU A 1 318 ? -27.156 18.266 20.281 1 97.38 318 LEU A C 1
ATOM 2605 O O . LEU A 1 318 ? -28.109 18.938 20.688 1 97.38 318 LEU A O 1
ATOM 2609 N N . LYS A 1 319 ? -26.312 17.656 21.047 1 97.06 319 LYS A N 1
ATOM 2610 C CA . LYS A 1 319 ? -26.391 17.859 22.5 1 97.06 319 LYS A CA 1
ATOM 2611 C C . LYS A 1 319 ? -26.141 19.312 22.859 1 97.06 319 LYS A C 1
ATOM 2613 O O . LYS A 1 319 ? -26.828 19.875 23.719 1 97.06 319 LYS A O 1
ATOM 2618 N N . LEU A 1 320 ? -25.188 19.922 22.25 1 98.06 320 LEU A N 1
ATOM 2619 C CA . LEU A 1 320 ? -24.938 21.344 22.469 1 98.06 320 LEU A CA 1
ATOM 2620 C C . LEU A 1 320 ? -26.141 22.188 22.047 1 98.06 320 LEU A C 1
ATOM 2622 O O . LEU A 1 320 ? -26.562 23.094 22.766 1 98.06 320 LEU A O 1
ATOM 2626 N N . ALA A 1 321 ? -26.703 21.812 20.953 1 97.62 321 ALA A N 1
ATOM 2627 C CA . ALA A 1 321 ? -27.875 22.531 20.422 1 97.62 321 ALA A CA 1
ATOM 2628 C C . ALA A 1 321 ? -29.047 22.438 21.375 1 97.62 321 ALA A C 1
ATOM 2630 O O . ALA A 1 321 ? -29.797 23.406 21.547 1 97.62 321 ALA A O 1
ATOM 2631 N N . LYS A 1 322 ? -29.234 21.297 21.922 1 96.69 322 LYS A N 1
ATOM 2632 C CA . LYS A 1 322 ? -30.312 21.078 22.875 1 96.69 322 LYS A CA 1
ATOM 2633 C C . LYS A 1 322 ? -30.188 22.016 24.078 1 96.69 322 LYS A C 1
ATOM 2635 O O . LYS A 1 322 ? -31.188 22.375 24.703 1 96.69 322 LYS A O 1
ATOM 2640 N N . HIS A 1 323 ? -29.016 22.422 24.375 1 96.88 323 HIS A N 1
ATOM 2641 C CA . HIS A 1 323 ? -28.766 23.344 25.484 1 96.88 323 HIS A CA 1
ATOM 2642 C C . HIS A 1 323 ? -28.703 24.781 25 1 96.88 323 HIS A C 1
ATOM 2644 O O . HIS A 1 323 ? -28.156 25.656 25.703 1 96.88 323 HIS A O 1
ATOM 2650 N N . LYS A 1 324 ? -29.062 25.016 23.797 1 96.75 324 LYS A N 1
ATOM 2651 C CA . LYS A 1 324 ? -29.203 26.344 23.188 1 96.75 324 LYS A CA 1
ATOM 2652 C C . LYS A 1 324 ? -27.828 26.984 22.984 1 96.75 324 LYS A C 1
ATOM 2654 O O . LYS A 1 324 ? -27.656 28.188 23.234 1 96.75 324 LYS A O 1
ATOM 2659 N N . ILE A 1 325 ? -26.906 26.203 22.719 1 97.75 325 ILE A N 1
ATOM 2660 C CA . ILE A 1 325 ? -25.578 26.656 22.328 1 97.75 325 ILE A CA 1
ATOM 2661 C C . ILE A 1 325 ? -25.438 26.594 20.812 1 97.75 325 ILE A C 1
ATOM 2663 O O . ILE A 1 325 ? -25.625 25.547 20.203 1 97.75 325 ILE A O 1
ATOM 2667 N N . HIS A 1 326 ? -25.094 27.766 20.219 1 98.5 326 HIS A N 1
ATOM 2668 C CA . HIS A 1 326 ? -24.844 27.781 18.781 1 98.5 326 HIS A CA 1
ATOM 2669 C C . HIS A 1 326 ? -23.5 27.109 18.453 1 98.5 326 HIS A C 1
ATOM 2671 O O . HIS A 1 326 ? -22.5 27.375 19.109 1 98.5 326 HIS A O 1
ATOM 2677 N N . VAL A 1 327 ? -23.531 26.188 17.516 1 98.69 327 VAL A N 1
ATOM 2678 C CA . VAL A 1 327 ? -22.297 25.609 17.016 1 98.69 327 VAL A CA 1
ATOM 2679 C C . VAL A 1 327 ? -22.125 25.938 15.539 1 98.69 327 VAL A C 1
ATOM 2681 O O . VAL A 1 327 ? -22.953 25.547 14.711 1 98.69 327 VAL A O 1
ATOM 2684 N N . HIS A 1 328 ? -21.094 26.719 15.32 1 98.62 328 HIS A N 1
ATOM 2685 C CA . HIS A 1 328 ? -20.688 27 13.945 1 98.62 328 HIS A CA 1
ATOM 2686 C C . HIS A 1 328 ? -19.578 26.047 13.5 1 98.62 328 HIS A C 1
ATOM 2688 O O . HIS A 1 328 ? -18.625 25.797 14.25 1 98.62 328 HIS A O 1
ATOM 2694 N N . PHE A 1 329 ? -19.734 25.438 12.312 1 98 329 PHE A N 1
ATOM 2695 C CA . PHE A 1 329 ? -18.641 24.562 11.914 1 98 329 PHE A CA 1
ATOM 2696 C C . PHE A 1 329 ? -18.219 24.844 10.469 1 98 329 PHE A C 1
ATOM 2698 O O . PHE A 1 329 ? -19.047 25.25 9.656 1 98 329 PHE A O 1
ATOM 2705 N N . TYR A 1 330 ? -16.891 24.734 10.211 1 96.81 330 TYR A N 1
ATOM 2706 C CA . TYR A 1 330 ? -16.234 24.953 8.93 1 96.81 330 TYR A CA 1
ATOM 2707 C C . TYR A 1 330 ? -15.555 23.672 8.445 1 96.81 330 TYR A C 1
ATOM 2709 O O . TYR A 1 330 ? -14.969 22.922 9.242 1 96.81 330 TYR A O 1
ATOM 2717 N N . THR A 1 331 ? -15.703 23.359 7.145 1 94.06 331 THR A N 1
ATOM 2718 C CA . THR A 1 331 ? -15.102 22.156 6.586 1 94.06 331 THR A CA 1
ATOM 2719 C C . THR A 1 331 ? -14.234 22.484 5.375 1 94.06 331 THR A C 1
ATOM 2721 O O . THR A 1 331 ? -14.352 23.578 4.805 1 94.06 331 THR A O 1
ATOM 2724 N N . LEU A 1 332 ? -13.32 21.562 5.059 1 83.88 332 LEU A N 1
ATOM 2725 C CA . LEU A 1 332 ? -12.414 21.781 3.936 1 83.88 332 LEU A CA 1
ATOM 2726 C C . LEU A 1 332 ? -13.156 21.656 2.607 1 83.88 332 LEU A C 1
ATOM 2728 O O . LEU A 1 332 ? -12.812 22.344 1.637 1 83.88 332 LEU A O 1
ATOM 2732 N N . ASN A 1 333 ? -14.117 20.719 2.59 1 84 333 ASN A N 1
ATOM 2733 C CA . ASN A 1 333 ? -14.875 20.469 1.372 1 84 333 ASN A CA 1
ATOM 2734 C C . ASN A 1 333 ? -16.375 20.453 1.645 1 84 333 ASN A C 1
ATOM 2736 O O . ASN A 1 333 ? -16.797 20.328 2.795 1 84 333 ASN A O 1
ATOM 2740 N N . TYR A 1 334 ? -17.078 20.578 0.552 1 89.31 334 TYR A N 1
ATOM 2741 C CA . TYR A 1 334 ? -18.531 20.5 0.643 1 89.31 334 TYR A CA 1
ATOM 2742 C C . TYR A 1 334 ? -18.984 19.047 0.756 1 89.31 334 TYR A C 1
ATOM 2744 O O . TYR A 1 334 ? -18.375 18.156 0.171 1 89.31 334 TYR A O 1
ATOM 2752 N N . SER A 1 335 ? -20 18.875 1.52 1 92.88 335 SER A N 1
ATOM 2753 C CA . SER A 1 335 ? -20.734 17.594 1.575 1 92.88 335 SER A CA 1
ATOM 2754 C C . SER A 1 335 ? -22.203 17.812 1.889 1 92.88 335 SER A C 1
ATOM 2756 O O . SER A 1 335 ? -22.547 18.688 2.701 1 92.88 335 SER A O 1
ATOM 2758 N N . GLU A 1 336 ? -23.031 17.031 1.197 1 92.31 336 GLU A N 1
ATOM 2759 C CA . GLU A 1 336 ? -24.469 17.094 1.494 1 92.31 336 GLU A CA 1
ATOM 2760 C C . GLU A 1 336 ? -24.734 16.766 2.959 1 92.31 336 GLU A C 1
ATOM 2762 O O . GLU A 1 336 ? -25.688 17.266 3.547 1 92.31 336 GLU A O 1
ATOM 2767 N N . TYR A 1 337 ? -23.906 16.031 3.471 1 95.31 337 TYR A N 1
ATOM 2768 C CA . TYR A 1 337 ? -24.031 15.625 4.863 1 95.31 337 TYR A CA 1
ATOM 2769 C C . TYR A 1 337 ? -24 16.828 5.797 1 95.31 337 TYR A C 1
ATOM 2771 O O . TYR A 1 337 ? -24.734 16.875 6.789 1 95.31 337 TYR A O 1
ATOM 2779 N N . TYR A 1 338 ? -23.25 17.812 5.523 1 96.44 338 TYR A N 1
ATOM 2780 C CA . TYR A 1 338 ? -23.109 18.984 6.371 1 96.44 338 TYR A CA 1
ATOM 2781 C C . TYR A 1 338 ? -24.391 19.812 6.367 1 96.44 338 TYR A C 1
ATOM 2783 O O . TYR A 1 338 ? -24.797 20.328 7.41 1 96.44 338 TYR A O 1
ATOM 2791 N N . GLU A 1 339 ? -24.969 19.859 5.215 1 95 339 GLU A N 1
ATOM 2792 C CA . GLU A 1 339 ? -26.25 20.578 5.117 1 95 339 GLU A CA 1
ATOM 2793 C C . GLU A 1 339 ? -27.328 19.875 5.93 1 95 339 GLU A C 1
ATOM 2795 O O . GLU A 1 339 ? -28.125 20.531 6.609 1 95 339 GLU A O 1
ATOM 2800 N N . LYS A 1 340 ? -27.328 18.625 5.805 1 96.69 340 LYS A N 1
ATOM 2801 C CA . LYS A 1 340 ? -28.312 17.844 6.527 1 96.69 340 LYS A CA 1
ATOM 2802 C C . LYS A 1 340 ? -28.172 18.016 8.031 1 96.69 340 LYS A C 1
ATOM 2804 O O . LYS A 1 340 ? -29.172 18.094 8.75 1 96.69 340 LYS A O 1
ATOM 2809 N N . ILE A 1 341 ? -26.938 18.016 8.508 1 96.75 341 ILE A N 1
ATOM 2810 C CA . ILE A 1 341 ? -26.688 18.203 9.93 1 96.75 341 ILE A CA 1
ATOM 2811 C C . ILE A 1 341 ? -27.188 19.578 10.375 1 96.75 341 ILE A C 1
ATOM 2813 O O . ILE A 1 341 ? -27.812 19.703 11.43 1 96.75 341 ILE A O 1
ATOM 2817 N N . ALA A 1 342 ? -26.906 20.625 9.602 1 96.94 342 ALA A N 1
ATOM 2818 C CA . ALA A 1 342 ? -27.266 22 9.93 1 96.94 342 ALA A CA 1
ATOM 2819 C C . ALA A 1 342 ? -28.781 22.156 10.008 1 96.94 342 ALA A C 1
ATOM 2821 O O . ALA A 1 342 ? -29.281 22.984 10.766 1 96.94 342 ALA A O 1
ATOM 2822 N N . LEU A 1 343 ? -29.531 21.359 9.297 1 96.81 343 LEU A N 1
ATOM 2823 C CA . LEU A 1 343 ? -30.984 21.453 9.234 1 96.81 343 LEU A CA 1
ATOM 2824 C C . LEU A 1 343 ? -31.625 20.828 10.469 1 96.81 343 LEU A C 1
ATOM 2826 O O . LEU A 1 343 ? -32.812 21.047 10.75 1 96.81 343 LEU A O 1
ATOM 2830 N N . LYS A 1 344 ? -30.922 20.109 11.203 1 97.06 344 LYS A N 1
ATOM 2831 C CA . LYS A 1 344 ? -31.469 19.375 12.328 1 97.06 344 LYS A CA 1
ATOM 2832 C C . LYS A 1 344 ? -31.766 20.312 13.508 1 97.06 344 LYS A C 1
ATOM 2834 O O . LYS A 1 344 ? -32.531 19.969 14.406 1 97.06 344 LYS A O 1
ATOM 2839 N N . SER A 1 345 ? -31.125 21.438 13.516 1 97.75 345 SER A N 1
ATOM 2840 C CA . SER A 1 345 ? -31.344 22.391 14.602 1 97.75 345 SER A CA 1
ATOM 2841 C C . SER A 1 345 ? -31 23.812 14.164 1 97.75 345 SER A C 1
ATOM 2843 O O . SER A 1 345 ? -30.031 24.016 13.43 1 97.75 345 SER A O 1
ATOM 2845 N N . ASN A 1 346 ? -31.688 24.75 14.664 1 97.31 346 ASN A N 1
ATOM 2846 C CA . ASN A 1 346 ? -31.391 26.156 14.398 1 97.31 346 ASN A CA 1
ATOM 2847 C C . ASN A 1 346 ? -30.141 26.609 15.133 1 97.31 346 ASN A C 1
ATOM 2849 O O . ASN A 1 346 ? -29.625 27.703 14.867 1 97.31 346 ASN A O 1
ATOM 2853 N N . TYR A 1 347 ? -29.578 25.75 15.969 1 98.38 347 TYR A N 1
ATOM 2854 C CA . TYR A 1 347 ? -28.391 26.078 16.734 1 98.38 347 TYR A CA 1
ATOM 2855 C C . TYR A 1 347 ? -27.141 25.484 16.094 1 98.38 347 TYR A C 1
ATOM 2857 O O . TYR A 1 347 ? -26.031 25.641 16.625 1 98.38 347 TYR A O 1
ATOM 2865 N N . ILE A 1 348 ? -27.25 24.781 15.023 1 98.56 348 ILE A N 1
ATOM 2866 C CA . ILE A 1 348 ? -26.125 24.219 14.273 1 98.56 348 ILE A CA 1
ATOM 2867 C C . ILE A 1 348 ? -26 24.938 12.93 1 98.56 348 ILE A C 1
ATOM 2869 O O . ILE A 1 348 ? -26.969 24.984 12.156 1 98.56 348 ILE A O 1
ATOM 2873 N N . HIS A 1 349 ? -24.812 25.516 12.695 1 98.44 349 HIS A N 1
ATOM 2874 C CA . HIS A 1 349 ? -24.594 26.359 11.516 1 98.44 349 HIS A CA 1
ATOM 2875 C C . HIS A 1 349 ? -23.422 25.875 10.695 1 98.44 349 HIS A C 1
ATOM 2877 O O . HIS A 1 349 ? -22.266 25.969 11.125 1 98.44 349 HIS A O 1
ATOM 2883 N N . TRP A 1 350 ? -23.688 25.312 9.508 1 98.25 350 TRP A N 1
ATOM 2884 C CA . TRP A 1 350 ? -22.594 25.062 8.586 1 98.25 350 TRP A CA 1
ATOM 2885 C C . TRP A 1 350 ? -22.203 26.344 7.852 1 98.25 350 TRP A C 1
ATOM 2887 O O . TRP A 1 350 ? -23 26.891 7.078 1 98.25 350 TRP A O 1
ATOM 2897 N N . GLU A 1 351 ? -21 26.781 8.055 1 97.25 351 GLU A N 1
ATOM 2898 C CA . GLU A 1 351 ? -20.562 28.094 7.562 1 97.25 351 GLU A CA 1
ATOM 2899 C C . GLU A 1 351 ? -19.781 27.953 6.258 1 97.25 351 GLU A C 1
ATOM 2901 O O . GLU A 1 351 ? -19.359 28.953 5.68 1 97.25 351 GLU A O 1
ATOM 2906 N N . GLY A 1 352 ? -19.609 26.734 5.777 1 95 352 GLY A N 1
ATOM 2907 C CA . GLY A 1 352 ? -18.938 26.516 4.508 1 95 352 GLY A CA 1
ATOM 2908 C C . GLY A 1 352 ? -17.438 26.328 4.652 1 95 352 GLY A C 1
ATOM 2909 O O . GLY A 1 352 ? -16.969 25.766 5.637 1 95 352 GLY A O 1
ATOM 2910 N N . THR A 1 353 ? -16.781 26.625 3.551 1 90.69 353 THR A N 1
ATOM 2911 C CA . THR A 1 353 ? -15.328 26.484 3.484 1 90.69 353 THR A CA 1
ATOM 2912 C C . THR A 1 353 ? -14.648 27.844 3.422 1 90.69 353 THR A C 1
ATOM 2914 O O . THR A 1 353 ? -15.211 28.797 2.873 1 90.69 353 THR A O 1
ATOM 2917 N N . ARG A 1 354 ? -13.477 27.953 4.125 1 88 354 ARG A N 1
ATOM 2918 C CA . ARG A 1 354 ? -12.664 29.172 4.09 1 88 354 ARG A CA 1
ATOM 2919 C C . ARG A 1 354 ? -11.195 28.828 3.848 1 88 354 ARG A C 1
ATOM 2921 O O . ARG A 1 354 ? -10.734 27.734 4.188 1 88 354 ARG A O 1
ATOM 2928 N N . GLU A 1 355 ? -10.57 29.797 3.254 1 83.44 355 GLU A N 1
ATOM 2929 C CA . GLU A 1 355 ? -9.109 29.703 3.221 1 83.44 355 GLU A CA 1
ATOM 2930 C C . GLU A 1 355 ? -8.523 29.781 4.625 1 83.44 355 GLU A C 1
ATOM 2932 O O . GLU A 1 355 ? -9.125 30.375 5.523 1 83.44 355 GLU A O 1
ATOM 2937 N N . PRO A 1 356 ? -7.316 29.219 4.781 1 83.5 356 PRO A N 1
ATOM 2938 C CA . PRO A 1 356 ? -6.758 29.078 6.129 1 83.5 356 PRO A CA 1
ATOM 2939 C C . PRO A 1 356 ? -6.676 30.406 6.879 1 83.5 356 PRO A C 1
ATOM 2941 O O . PRO A 1 356 ? -7.078 30.484 8.039 1 83.5 356 PRO A O 1
ATOM 2944 N N . TYR A 1 357 ? -6.207 31.453 6.293 1 85.12 357 TYR A N 1
ATOM 2945 C CA . TYR A 1 357 ? -6.062 32.719 6.977 1 85.12 357 TYR A CA 1
ATOM 2946 C C . TYR A 1 357 ? -7.422 33.375 7.227 1 85.12 357 TYR A C 1
ATOM 2948 O O . TYR A 1 357 ? -7.652 33.938 8.289 1 85.12 357 TYR A O 1
ATOM 2956 N N . GLU A 1 358 ? -8.281 33.188 6.258 1 89.62 358 GLU A N 1
ATOM 2957 C CA . GLU A 1 358 ? -9.641 33.719 6.402 1 89.62 358 GLU A CA 1
ATOM 2958 C C . GLU A 1 358 ? -10.391 32.969 7.516 1 89.62 358 GLU A C 1
ATOM 2960 O O . GLU A 1 358 ? -11.188 33.594 8.234 1 89.62 358 GLU A O 1
ATOM 2965 N N . LEU A 1 359 ? -10.109 31.75 7.594 1 92.88 359 LEU A N 1
ATOM 2966 C CA . LEU A 1 359 ? -10.766 30.953 8.617 1 92.88 359 LEU A CA 1
ATOM 2967 C C . LEU A 1 359 ? -10.414 31.438 10.016 1 92.88 359 LEU A C 1
ATOM 2969 O O . LEU A 1 359 ? -11.297 31.609 10.859 1 92.88 359 LEU A O 1
ATOM 2973 N N . ILE A 1 360 ? -9.156 31.672 10.242 1 93.94 360 ILE A N 1
ATOM 2974 C CA . ILE A 1 360 ? -8.688 32.156 11.539 1 93.94 360 ILE A CA 1
ATOM 2975 C C . ILE A 1 360 ? -9.336 33.5 11.852 1 93.94 360 ILE A C 1
ATOM 2977 O O . ILE A 1 360 ? -9.789 33.75 12.969 1 93.94 360 ILE A O 1
ATOM 2981 N N . GLN A 1 361 ? -9.422 34.344 10.867 1 94.38 361 GLN A N 1
ATOM 2982 C CA . GLN A 1 361 ? -10.047 35.656 11.023 1 94.38 361 GLN A CA 1
ATOM 2983 C C . GLN A 1 361 ? -11.523 35.531 11.375 1 94.38 361 GLN A C 1
ATOM 2985 O O . GLN A 1 361 ? -12.008 36.188 12.297 1 94.38 361 GLN A O 1
ATOM 2990 N N . GLU A 1 362 ? -12.188 34.656 10.703 1 96.12 362 GLU A N 1
ATOM 2991 C CA . GLU A 1 362 ? -13.625 34.5 10.883 1 96.12 362 GLU A CA 1
ATOM 2992 C C . GLU A 1 362 ? -13.938 33.906 12.266 1 96.12 362 GLU A C 1
ATOM 2994 O O . GLU A 1 362 ? -14.945 34.25 12.875 1 96.12 362 GLU A O 1
ATOM 2999 N N . MET A 1 363 ? -13.109 33.125 12.758 1 97.81 363 MET A N 1
ATOM 3000 C CA . MET A 1 363 ? -13.391 32.406 14 1 97.81 363 MET A CA 1
ATOM 3001 C C . MET A 1 363 ? -13.266 33.312 15.203 1 97.81 363 MET A C 1
ATOM 3003 O O . MET A 1 363 ? -13.727 33 16.297 1 97.81 363 MET A O 1
ATOM 3007 N N . THR A 1 364 ? -12.727 34.5 15 1 97.38 364 THR A N 1
ATOM 3008 C CA . THR A 1 364 ? -12.547 35.438 16.109 1 97.38 364 THR A CA 1
ATOM 3009 C C . THR A 1 364 ? -13.898 35.875 16.672 1 97.38 364 THR A C 1
ATOM 3011 O O . THR A 1 364 ? -13.977 36.406 17.781 1 97.38 364 THR A O 1
ATOM 3014 N N . GLN A 1 365 ? -14.977 35.656 15.945 1 97.94 365 GLN A N 1
ATOM 3015 C CA . GLN A 1 365 ? -16.297 36.156 16.344 1 97.94 365 GLN A CA 1
ATOM 3016 C C . GLN A 1 365 ? -16.969 35.188 17.312 1 97.94 365 GLN A C 1
ATOM 3018 O O . GLN A 1 365 ? -18.016 35.531 17.875 1 97.94 365 GLN A O 1
ATOM 3023 N N . TYR A 1 366 ? -16.375 34.031 17.594 1 98.25 366 TYR A N 1
ATOM 3024 C CA . TYR A 1 366 ? -17.031 33.031 18.422 1 98.25 366 TYR A CA 1
ATOM 3025 C C . TYR A 1 366 ? -16.484 33.031 19.844 1 98.25 366 TYR A C 1
ATOM 3027 O O . TYR A 1 366 ? -15.609 33.844 20.172 1 98.25 366 TYR A O 1
ATOM 3035 N N . ASP A 1 367 ? -17.047 32.188 20.688 1 98.06 367 ASP A N 1
ATOM 3036 C CA . ASP A 1 367 ? -16.734 32.281 22.109 1 98.06 367 ASP A CA 1
ATOM 3037 C C . ASP A 1 367 ? -15.758 31.156 22.516 1 98.06 367 ASP A C 1
ATOM 3039 O O . ASP A 1 367 ? -14.859 31.391 23.344 1 98.06 367 ASP A O 1
ATOM 3043 N N . VAL A 1 368 ? -15.961 30.016 22 1 98.5 368 VAL A N 1
ATOM 3044 C CA . VAL A 1 368 ? -15.203 28.844 22.453 1 98.5 368 VAL A CA 1
ATOM 3045 C C . VAL A 1 368 ? -14.867 27.953 21.25 1 98.5 368 VAL A C 1
ATOM 3047 O O . VAL A 1 368 ? -15.703 27.75 20.375 1 98.5 368 VAL A O 1
ATOM 3050 N N . GLY A 1 369 ? -13.578 27.5 21.172 1 98.62 369 GLY A N 1
ATOM 3051 C CA . GLY A 1 369 ? -13.188 26.5 20.188 1 98.62 369 GLY A CA 1
ATOM 3052 C C . GLY A 1 369 ? -13.359 25.078 20.688 1 98.62 369 GLY A C 1
ATOM 3053 O O . GLY A 1 369 ? -12.922 24.75 21.797 1 98.62 369 GLY A O 1
ATOM 3054 N N . LEU A 1 370 ? -13.977 24.219 19.875 1 98.5 370 LEU A N 1
ATOM 3055 C CA . LEU A 1 370 ? -14.281 22.844 20.281 1 98.5 370 LEU A CA 1
ATOM 3056 C C . LEU A 1 370 ? -13.273 21.875 19.672 1 98.5 370 LEU A C 1
ATOM 3058 O O . LEU A 1 370 ? -13.18 21.75 18.453 1 98.5 370 LEU A O 1
ATOM 3062 N N . VAL A 1 371 ? -12.5 21.156 20.516 1 97.88 371 VAL A N 1
ATOM 3063 C CA . VAL A 1 371 ? -11.633 20.078 20.078 1 97.88 371 VAL A CA 1
ATOM 3064 C C . VAL A 1 371 ? -12.211 18.734 20.531 1 97.88 371 VAL A C 1
ATOM 3066 O O . VAL A 1 371 ? -11.688 18.109 21.453 1 97.88 371 VAL A O 1
ATOM 3069 N N . ILE A 1 372 ? -13.211 18.328 19.828 1 96.81 372 ILE A N 1
ATOM 3070 C CA . ILE A 1 372 ? -13.977 17.156 20.234 1 96.81 372 ILE A CA 1
ATOM 3071 C C . ILE A 1 372 ? -13.906 16.094 19.141 1 96.81 372 ILE A C 1
ATOM 3073 O O . ILE A 1 372 ? -13.766 16.406 17.953 1 96.81 372 ILE A O 1
ATOM 3077 N N . PHE A 1 373 ? -13.953 14.859 19.547 1 95.81 373 PHE A N 1
ATOM 3078 C CA . PHE A 1 373 ? -13.852 13.688 18.688 1 95.81 373 PHE A CA 1
ATOM 3079 C C . PHE A 1 373 ? -14.844 12.609 19.125 1 95.81 373 PHE A C 1
ATOM 3081 O O . PHE A 1 373 ? -15.352 12.648 20.234 1 95.81 373 PHE A O 1
ATOM 3088 N N . ASN A 1 374 ? -15.188 11.766 18.156 1 94.38 374 ASN A N 1
ATOM 3089 C CA . ASN A 1 374 ? -15.82 10.5 18.516 1 94.38 374 ASN A CA 1
ATOM 3090 C C . ASN A 1 374 ? -14.797 9.461 18.953 1 94.38 374 ASN A C 1
ATOM 3092 O O . ASN A 1 374 ? -14.18 8.789 18.125 1 94.38 374 ASN A O 1
ATOM 3096 N N . VAL A 1 375 ? -14.68 9.297 20.297 1 90.75 375 VAL A N 1
ATOM 3097 C CA . VAL A 1 375 ? -13.641 8.422 20.844 1 90.75 375 VAL A CA 1
ATOM 3098 C C . VAL A 1 375 ? -14.195 7.02 21.047 1 90.75 375 VAL A C 1
ATOM 3100 O O . VAL A 1 375 ? -15.25 6.852 21.672 1 90.75 375 VAL A O 1
ATOM 3103 N N . ASN A 1 376 ? -13.609 6.09 20.469 1 83.25 376 ASN A N 1
ATOM 3104 C CA . ASN A 1 376 ? -13.953 4.688 20.688 1 83.25 376 ASN A CA 1
ATOM 3105 C C . ASN A 1 376 ? -12.711 3.832 20.891 1 83.25 376 ASN A C 1
ATOM 3107 O O . ASN A 1 376 ? -11.594 4.348 20.922 1 83.25 376 ASN A O 1
ATOM 3111 N N . PHE A 1 377 ? -12.922 2.58 21.156 1 75.69 377 PHE A N 1
ATOM 3112 C CA . PHE A 1 377 ? -11.836 1.689 21.547 1 75.69 377 PHE A CA 1
ATOM 3113 C C . PHE A 1 377 ? -10.82 1.555 20.406 1 75.69 377 PHE A C 1
ATOM 3115 O O . PHE A 1 377 ? -9.625 1.366 20.656 1 75.69 377 PHE A O 1
ATOM 3122 N N . ARG A 1 378 ? -11.188 1.759 19.156 1 74.19 378 ARG A N 1
ATOM 3123 C CA . ARG A 1 378 ? -10.32 1.537 18 1 74.19 378 ARG A CA 1
ATOM 3124 C C . ARG A 1 378 ? -9.406 2.732 17.766 1 74.19 378 ARG A C 1
ATOM 3126 O O . ARG A 1 378 ? -8.281 2.574 17.281 1 74.19 378 ARG A O 1
ATOM 3133 N N . ASN A 1 379 ? -9.898 3.918 18.172 1 80.31 379 ASN A N 1
ATOM 3134 C CA . ASN A 1 379 ? -9.141 5.105 17.781 1 80.31 379 ASN A CA 1
ATOM 3135 C C . ASN A 1 379 ? -8.578 5.832 19 1 80.31 379 ASN A C 1
ATOM 3137 O O . ASN A 1 379 ? -7.891 6.848 18.859 1 80.31 379 ASN A O 1
ATOM 3141 N N . LYS A 1 380 ? -8.836 5.32 20.188 1 80.62 380 LYS A N 1
ATOM 3142 C CA . LYS A 1 380 ? -8.461 6.008 21.406 1 80.62 380 LYS A CA 1
ATOM 3143 C C . LYS A 1 380 ? -6.949 6.207 21.484 1 80.62 380 LYS A C 1
ATOM 3145 O O . LYS A 1 380 ? -6.48 7.27 21.906 1 80.62 380 LYS A O 1
ATOM 3150 N N . TYR A 1 381 ? -6.281 5.238 21.141 1 75 381 TYR A N 1
ATOM 3151 C CA . TYR A 1 381 ? -4.828 5.316 21.25 1 75 381 TYR A CA 1
ATOM 3152 C C . TYR A 1 381 ? -4.266 6.352 20.281 1 75 381 TYR A C 1
ATOM 3154 O O . TYR A 1 381 ? -3.373 7.125 20.625 1 75 381 TYR A O 1
ATOM 3162 N N . PHE A 1 382 ? -4.742 6.344 19.156 1 81.69 382 PHE A N 1
ATOM 3163 C CA . PHE A 1 382 ? -4.355 7.328 18.141 1 81.69 382 PHE A CA 1
ATOM 3164 C C . PHE A 1 382 ? -4.68 8.742 18.625 1 81.69 382 PHE A C 1
ATOM 3166 O O . PHE A 1 382 ? -3.814 9.617 18.609 1 81.69 382 PHE A O 1
ATOM 3173 N N . LEU A 1 383 ? -5.836 8.914 19.078 1 86.12 383 LEU A N 1
ATOM 3174 C CA . LEU A 1 383 ? -6.305 10.242 19.469 1 86.12 383 LEU A CA 1
ATOM 3175 C C . LEU A 1 383 ? -5.59 10.719 20.719 1 86.12 383 LEU A C 1
ATOM 3177 O O . LEU A 1 383 ? -5.422 11.922 20.922 1 86.12 383 LEU A O 1
ATOM 3181 N N . SER A 1 384 ? -5.141 9.797 21.516 1 83.31 384 SER A N 1
ATOM 3182 C CA . SER A 1 384 ? -4.457 10.125 22.75 1 83.31 384 SER A CA 1
ATOM 3183 C C . SER A 1 384 ? -3.1 10.773 22.484 1 83.31 384 SER A C 1
ATOM 3185 O O . SER A 1 384 ? -2.518 11.391 23.375 1 83.31 384 SER A O 1
ATOM 3187 N N . SER A 1 385 ? -2.648 10.594 21.266 1 80.69 385 SER A N 1
ATOM 3188 C CA . SER A 1 385 ? -1.342 11.141 20.922 1 80.69 385 SER A CA 1
ATOM 3189 C C . SER A 1 385 ? -1.465 12.25 19.891 1 80.69 385 SER A C 1
ATOM 3191 O O . SER A 1 385 ? -0.458 12.75 19.375 1 80.69 385 SER A O 1
ATOM 3193 N N . ALA A 1 386 ? -2.621 12.633 19.672 1 83.25 386 ALA A N 1
ATOM 3194 C CA . ALA A 1 386 ? -2.846 13.617 18.609 1 83.25 386 ALA A CA 1
ATOM 3195 C C . ALA A 1 386 ? -2.656 15.031 19.141 1 83.25 386 ALA A C 1
ATOM 3197 O O . ALA A 1 386 ? -2.934 15.312 20.312 1 83.25 386 ALA A O 1
ATOM 3198 N N . PHE A 1 387 ? -2.162 15.859 18.375 1 86.06 387 PHE A N 1
ATOM 3199 C CA . PHE A 1 387 ? -2.047 17.297 18.594 1 86.06 387 PHE A CA 1
ATOM 3200 C C . PHE A 1 387 ? -2.613 18.078 17.406 1 86.06 387 PHE A C 1
ATOM 3202 O O . PHE A 1 387 ? -1.859 18.562 16.562 1 86.06 387 PHE A O 1
ATOM 3209 N N . PRO A 1 388 ? -3.861 18.219 17.375 1 90.25 388 PRO A N 1
ATOM 3210 C CA . PRO A 1 388 ? -4.531 18.719 16.172 1 90.25 388 PRO A CA 1
ATOM 3211 C C . PRO A 1 388 ? -4.23 20.203 15.898 1 90.25 388 PRO A C 1
ATOM 3213 O O . PRO A 1 388 ? -4.121 21 16.828 1 90.25 388 PRO A O 1
ATOM 3216 N N . ASN A 1 389 ? -4.227 20.594 14.641 1 90.12 389 ASN A N 1
ATOM 3217 C CA . ASN A 1 389 ? -3.988 21.969 14.211 1 90.12 389 ASN A CA 1
ATOM 3218 C C . ASN A 1 389 ? -5.074 22.906 14.719 1 90.12 389 ASN A C 1
ATOM 3220 O O . ASN A 1 389 ? -4.801 24.078 15.008 1 90.12 389 ASN A O 1
ATOM 3224 N N . LYS A 1 390 ? -6.281 22.406 14.812 1 94.44 390 LYS A N 1
ATOM 3225 C CA . LYS A 1 390 ? -7.402 23.266 15.172 1 94.44 390 LYS A CA 1
ATOM 3226 C C . LYS A 1 390 ? -7.207 23.875 16.562 1 94.44 390 LYS A C 1
ATOM 3228 O O . LYS A 1 390 ? -7.684 24.984 16.828 1 94.44 390 LYS A O 1
ATOM 3233 N N . MET A 1 391 ? -6.539 23.203 17.406 1 94.5 391 MET A N 1
ATOM 3234 C CA . MET A 1 391 ? -6.266 23.734 18.75 1 94.5 391 MET A CA 1
ATOM 3235 C C . MET A 1 391 ? -5.48 25.031 18.672 1 94.5 391 MET A C 1
ATOM 3237 O O . MET A 1 391 ? -5.855 26.016 19.312 1 94.5 391 MET A O 1
ATOM 3241 N N . ILE A 1 392 ? -4.488 25.016 17.891 1 94.19 392 ILE A N 1
ATOM 3242 C CA . ILE A 1 392 ? -3.617 26.172 17.734 1 94.19 392 ILE A CA 1
ATOM 3243 C C . ILE A 1 392 ? -4.355 27.281 16.984 1 94.19 392 ILE A C 1
ATOM 3245 O O . ILE A 1 392 ? -4.227 28.453 17.328 1 94.19 392 ILE A O 1
ATOM 3249 N N . GLU A 1 393 ? -5.098 26.906 16.062 1 95 393 GLU A N 1
ATOM 3250 C CA . GLU A 1 393 ? -5.828 27.891 15.258 1 95 393 GLU A CA 1
ATOM 3251 C C . GLU A 1 393 ? -6.902 28.594 16.078 1 95 393 GLU A C 1
ATOM 3253 O O . GLU A 1 393 ? -7.129 29.797 15.922 1 95 393 GLU A O 1
ATOM 3258 N N . TYR A 1 394 ? -7.578 27.891 16.953 1 97.69 394 TYR A N 1
ATOM 3259 C CA . TYR A 1 394 ? -8.547 28.5 17.859 1 97.69 394 TYR A CA 1
ATOM 3260 C C . TYR A 1 394 ? -7.879 29.516 18.781 1 97.69 394 TYR A C 1
ATOM 3262 O O . TYR A 1 394 ? -8.383 30.625 18.953 1 97.69 394 TYR A O 1
ATOM 3270 N N . LEU A 1 395 ? -6.801 29.125 19.312 1 96.81 395 LEU A N 1
ATOM 3271 C CA . LEU A 1 395 ? -6.07 30.031 20.188 1 96.81 395 LEU A CA 1
ATOM 3272 C C . LEU A 1 395 ? -5.582 31.25 19.438 1 96.81 395 LEU A C 1
ATOM 3274 O O . LEU A 1 395 ? -5.574 32.375 19.984 1 96.81 395 LEU A O 1
ATOM 3278 N N . ASN A 1 396 ? -5.211 30.969 18.219 1 95.81 396 ASN A N 1
ATOM 3279 C CA . ASN A 1 396 ? -4.824 32.094 17.344 1 95.81 396 ASN A CA 1
ATOM 3280 C C . ASN A 1 396 ? -5.984 33.062 17.125 1 95.81 396 ASN A C 1
ATOM 3282 O O . ASN A 1 396 ? -5.77 34.25 16.922 1 95.81 396 ASN A O 1
ATOM 3286 N N . SER A 1 397 ? -7.141 32.562 17.156 1 96.5 397 SER A N 1
ATOM 3287 C CA . SER A 1 397 ? -8.359 33.344 16.984 1 96.5 397 SER A CA 1
ATOM 3288 C C . SER A 1 397 ? -8.82 33.969 18.312 1 96.5 397 SER A C 1
ATOM 3290 O O . SER A 1 397 ? -9.883 34.594 18.375 1 96.5 397 SER A O 1
ATOM 3292 N N . GLY A 1 398 ? -8.102 33.688 19.344 1 96 398 GLY A N 1
ATOM 3293 C CA . GLY A 1 398 ? -8.43 34.25 20.656 1 96 398 GLY A CA 1
ATOM 3294 C C . GLY A 1 398 ? -9.5 33.469 21.375 1 96 398 GLY A C 1
ATOM 3295 O O . GLY A 1 398 ? -10.156 33.969 22.281 1 96 398 GLY A O 1
ATOM 3296 N N . LEU A 1 399 ? -9.688 32.219 21.031 1 97.88 399 LEU A N 1
ATOM 3297 C CA . LEU A 1 399 ? -10.75 31.438 21.641 1 97.88 399 LEU A CA 1
ATOM 3298 C C . LEU A 1 399 ? -10.18 30.469 22.672 1 97.88 399 LEU A C 1
ATOM 3300 O O . LEU A 1 399 ? -9.195 29.781 22.422 1 97.88 399 LEU A O 1
ATOM 3304 N N . PRO A 1 400 ? -10.758 30.484 23.891 1 98.31 400 PRO A N 1
ATOM 3305 C CA . PRO A 1 400 ? -10.445 29.375 24.781 1 98.31 400 PRO A CA 1
ATOM 3306 C C . PRO A 1 400 ? -10.977 28.031 24.281 1 98.31 400 PRO A C 1
ATOM 3308 O O . PRO A 1 400 ? -11.805 28 23.359 1 98.31 400 PRO A O 1
ATOM 3311 N N . LEU A 1 401 ? -10.461 26.938 24.875 1 98.31 401 LEU A N 1
ATOM 3312 C CA . LEU A 1 401 ? -10.703 25.625 24.297 1 98.31 401 LEU A CA 1
ATOM 3313 C C . LEU A 1 401 ? -11.57 24.766 25.219 1 98.31 401 LEU A C 1
ATOM 3315 O O . LEU A 1 401 ? -11.414 24.812 26.438 1 98.31 401 LEU A O 1
ATOM 3319 N N . LEU A 1 402 ? -12.461 24.078 24.688 1 98.31 402 LEU A N 1
ATOM 3320 C CA . LEU A 1 402 ? -13.039 22.891 25.281 1 98.31 402 LEU A CA 1
ATOM 3321 C C . LEU A 1 402 ? -12.594 21.625 24.547 1 98.31 402 LEU A C 1
ATOM 3323 O O . LEU A 1 402 ? -12.891 21.469 23.359 1 98.31 402 LEU A O 1
ATOM 3327 N N . VAL A 1 403 ? -11.898 20.734 25.25 1 97.69 403 VAL A N 1
ATOM 3328 C CA . VAL A 1 403 ? -11.227 19.641 24.547 1 97.69 403 VAL A CA 1
ATOM 3329 C C . VAL A 1 403 ? -11.758 18.312 25.062 1 97.69 403 VAL A C 1
ATOM 3331 O O . VAL A 1 403 ? -12.281 18.234 26.188 1 97.69 403 VAL A O 1
ATOM 3334 N N . GLU A 1 404 ? -11.602 17.297 24.172 1 95.44 404 GLU A N 1
ATOM 3335 C CA . GLU A 1 404 ? -11.898 15.93 24.562 1 95.44 404 GLU A CA 1
ATOM 3336 C C . GLU A 1 404 ? -10.969 15.461 25.688 1 95.44 404 GLU A C 1
ATOM 3338 O O . GLU A 1 404 ? -9.828 15.93 25.781 1 95.44 404 GLU A O 1
ATOM 3343 N N . ASP A 1 405 ? -11.469 14.523 26.531 1 93.25 405 ASP A N 1
ATOM 3344 C CA . ASP A 1 405 ? -10.664 13.969 27.609 1 93.25 405 ASP A CA 1
ATOM 3345 C C . ASP A 1 405 ? -9.641 12.969 27.078 1 93.25 405 ASP A C 1
ATOM 3347 O O . ASP A 1 405 ? -9.797 11.758 27.266 1 93.25 405 ASP A O 1
ATOM 3351 N N . LEU A 1 406 ? -8.656 13.5 26.484 1 92.19 406 LEU A N 1
ATOM 3352 C CA . LEU A 1 406 ? -7.543 12.727 25.953 1 92.19 406 LEU A CA 1
ATOM 3353 C C . LEU A 1 406 ? -6.219 13.195 26.547 1 92.19 406 LEU A C 1
ATOM 3355 O O . LEU A 1 406 ? -6.027 14.383 26.781 1 92.19 406 LEU A O 1
ATOM 3359 N N . PRO A 1 407 ? -5.289 12.312 26.766 1 86.94 407 PRO A N 1
ATOM 3360 C CA . PRO A 1 407 ? -4.086 12.617 27.547 1 86.94 407 PRO A CA 1
ATOM 3361 C C . PRO A 1 407 ? -3.33 13.828 27.016 1 86.94 407 PRO A C 1
ATOM 3363 O O . PRO A 1 407 ? -3.016 14.75 27.781 1 86.94 407 PRO A O 1
ATOM 3366 N N . THR A 1 408 ? -3.072 13.898 25.75 1 86.44 408 THR A N 1
ATOM 3367 C CA . THR A 1 408 ? -2.281 14.984 25.172 1 86.44 408 THR A CA 1
ATOM 3368 C C . THR A 1 408 ? -3.039 16.312 25.266 1 86.44 408 THR A C 1
ATOM 3370 O O . THR A 1 408 ? -2.453 17.344 25.578 1 86.44 408 THR A O 1
ATOM 3373 N N . LEU A 1 409 ? -4.316 16.297 25.062 1 92.75 409 LEU A N 1
ATOM 3374 C CA . LEU A 1 409 ? -5.137 17.5 25.094 1 92.75 409 LEU A CA 1
ATOM 3375 C C . LEU A 1 409 ? -5.32 18 26.516 1 92.75 409 LEU A C 1
ATOM 3377 O O . LEU A 1 409 ? -5.203 19.203 26.781 1 92.75 409 LEU A O 1
ATOM 3381 N N . LYS A 1 410 ? -5.555 17.016 27.375 1 91.94 410 LYS A N 1
ATOM 3382 C CA . LYS A 1 410 ? -5.707 17.344 28.781 1 91.94 410 LYS A CA 1
ATOM 3383 C C . LYS A 1 410 ? -4.445 17.984 29.344 1 91.94 410 LYS A C 1
ATOM 3385 O O . LYS A 1 410 ? -4.516 19.016 30.031 1 91.94 410 LYS A O 1
ATOM 3390 N N . LYS A 1 411 ? -3.381 17.375 29.047 1 89.12 411 LYS A N 1
ATOM 3391 C CA . LYS A 1 411 ? -2.102 17.906 29.5 1 89.12 411 LYS A CA 1
ATOM 3392 C C . LYS A 1 411 ? -1.893 19.328 28.984 1 89.12 411 LYS A C 1
ATOM 3394 O O . LYS A 1 411 ? -1.467 20.219 29.734 1 89.12 411 LYS A O 1
ATOM 3399 N N . PHE A 1 412 ? -2.221 19.594 27.797 1 90.81 412 PHE A N 1
ATOM 3400 C CA . PHE A 1 412 ? -2.002 20.891 27.156 1 90.81 412 PHE A CA 1
ATOM 3401 C C . PHE A 1 412 ? -2.818 21.969 27.828 1 90.81 412 PHE A C 1
ATOM 3403 O O . PHE A 1 412 ? -2.283 23.016 28.203 1 90.81 412 PHE A O 1
ATOM 3410 N N . VAL A 1 413 ? -4.113 21.781 28.062 1 94.81 413 VAL A N 1
ATOM 3411 C CA . VAL A 1 413 ? -4.98 22.828 28.594 1 94.81 413 VAL A CA 1
ATOM 3412 C C . VAL A 1 413 ? -4.66 23.047 30.078 1 94.81 413 VAL A C 1
ATOM 3414 O O . VAL A 1 413 ? -4.754 24.172 30.578 1 94.81 413 VAL A O 1
ATOM 3417 N N . LYS A 1 414 ? -4.234 22 30.734 1 90.62 414 LYS A N 1
ATOM 3418 C CA . LYS A 1 414 ? -3.875 22.125 32.156 1 90.62 414 LYS A CA 1
ATOM 3419 C C . LYS A 1 414 ? -2.582 22.922 32.312 1 90.62 414 LYS A C 1
ATOM 3421 O O . LYS A 1 414 ? -2.475 23.766 33.219 1 90.62 414 LYS A O 1
ATOM 3426 N N . GLU A 1 415 ? -1.701 22.672 31.484 1 88.62 415 GLU A N 1
ATOM 3427 C CA . GLU A 1 415 ? -0.394 23.328 31.578 1 88.62 415 GLU A CA 1
ATOM 3428 C C . GLU A 1 415 ? -0.456 24.781 31.125 1 88.62 415 GLU A C 1
ATOM 3430 O O . GLU A 1 415 ? 0.233 25.641 31.672 1 88.62 415 GLU A O 1
ATOM 3435 N N . THR A 1 416 ? -1.262 25.078 30.109 1 90.62 416 THR A N 1
ATOM 3436 C CA . THR A 1 416 ? -1.27 26.406 29.516 1 90.62 416 THR A CA 1
ATOM 3437 C C . THR A 1 416 ? -2.396 27.25 30.109 1 90.62 416 THR A C 1
ATOM 3439 O O . THR A 1 416 ? -2.381 28.484 30 1 90.62 416 THR A O 1
ATOM 3442 N N . GLY A 1 417 ? -3.436 26.609 30.641 1 92.06 417 GLY A N 1
ATOM 3443 C CA . GLY A 1 417 ? -4.566 27.297 31.219 1 92.06 417 GLY A CA 1
ATOM 3444 C C . GLY A 1 417 ? -5.504 27.891 30.188 1 92.06 417 GLY A C 1
ATOM 3445 O O . GLY A 1 417 ? -6.281 28.797 30.5 1 92.06 417 GLY A O 1
ATOM 3446 N N . CYS A 1 418 ? -5.457 27.406 28.984 1 96.19 418 CYS A N 1
ATOM 3447 C CA . CYS A 1 418 ? -6.18 28.062 27.906 1 96.19 418 CYS A CA 1
ATOM 3448 C C . CYS A 1 418 ? -7.527 27.391 27.672 1 96.19 418 CYS A C 1
ATOM 3450 O O . CYS A 1 418 ? -8.234 27.734 26.719 1 96.19 418 CYS A O 1
ATOM 3452 N N . GLY A 1 419 ? -7.898 26.422 28.453 1 97.25 419 GLY A N 1
ATOM 3453 C CA . GLY A 1 419 ? -9.156 25.719 28.266 1 97.25 419 GLY A CA 1
ATOM 3454 C C . GLY A 1 419 ? -9.398 24.641 29.297 1 97.25 419 GLY A C 1
ATOM 3455 O O . GLY A 1 419 ? -8.781 24.641 30.375 1 97.25 419 GLY A O 1
ATOM 3456 N N . ASP A 1 420 ? -10.375 23.797 28.984 1 96.81 420 ASP A N 1
ATOM 3457 C CA . ASP A 1 420 ? -10.711 22.703 29.891 1 96.81 420 ASP A CA 1
ATOM 3458 C C . ASP A 1 420 ? -11.312 21.531 29.125 1 96.81 420 ASP A C 1
ATOM 3460 O O . ASP A 1 420 ? -11.555 21.625 27.906 1 96.81 420 ASP A O 1
ATOM 3464 N N . ILE A 1 421 ? -11.477 20.438 29.906 1 96.88 421 ILE A N 1
ATOM 3465 C CA . ILE A 1 421 ? -12.109 19.234 29.359 1 96.88 421 ILE A CA 1
ATOM 3466 C C . ILE A 1 421 ? -13.625 19.406 29.344 1 96.88 421 ILE A C 1
ATOM 3468 O O . ILE A 1 421 ? -14.195 19.953 30.297 1 96.88 421 ILE A O 1
ATOM 3472 N N . ILE A 1 422 ? -14.25 18.984 28.312 1 97.44 422 ILE A N 1
ATOM 3473 C CA . ILE A 1 422 ? -15.703 18.984 28.297 1 97.44 422 ILE A CA 1
ATOM 3474 C C . ILE A 1 422 ? -16.219 17.562 28.531 1 97.44 422 ILE A C 1
ATOM 3476 O O . ILE A 1 422 ? -15.734 16.609 27.906 1 97.44 422 ILE A O 1
ATOM 3480 N N . ASP A 1 423 ? -17.078 17.391 29.406 1 95.81 423 ASP A N 1
ATOM 3481 C CA . ASP A 1 423 ? -17.797 16.156 29.688 1 95.81 423 ASP A CA 1
ATOM 3482 C C . ASP A 1 423 ? -19.281 16.297 29.344 1 95.81 423 ASP A C 1
ATOM 3484 O O . ASP A 1 423 ? -20.031 16.953 30.062 1 95.81 423 ASP A O 1
ATOM 3488 N N . PHE A 1 424 ? -19.688 15.609 28.328 1 95.19 424 PHE A N 1
ATOM 3489 C CA . PHE A 1 424 ? -21.031 15.789 27.766 1 95.19 424 PHE A CA 1
ATOM 3490 C C . PHE A 1 424 ? -22.078 15.125 28.656 1 95.19 424 PHE A C 1
ATOM 3492 O O . PHE A 1 424 ? -23.281 15.305 28.453 1 95.19 424 PHE A O 1
ATOM 3499 N N . SER A 1 425 ? -21.609 14.391 29.656 1 93.12 425 SER A N 1
ATOM 3500 C CA . SER A 1 425 ? -22.516 13.773 30.625 1 93.12 425 SER A CA 1
ATOM 3501 C C . SER A 1 425 ? -22.859 14.734 31.766 1 93.12 425 SER A C 1
ATOM 3503 O O . SER A 1 425 ? -23.781 14.492 32.531 1 93.12 425 SER A O 1
ATOM 3505 N N . LEU A 1 426 ? -22.172 15.789 31.875 1 94.19 426 LEU A N 1
ATOM 3506 C CA . LEU A 1 426 ? -22.391 16.781 32.938 1 94.19 426 LEU A CA 1
ATOM 3507 C C . LEU A 1 426 ? -23.094 18 32.375 1 94.19 426 LEU A C 1
ATOM 3509 O O . LEU A 1 426 ? -23.562 18 31.234 1 94.19 426 LEU A O 1
ATOM 3513 N N . ASP A 1 427 ? -23.203 19.047 33.219 1 94.56 427 ASP A N 1
ATOM 3514 C CA . ASP A 1 427 ? -23.891 20.281 32.812 1 94.56 427 ASP A CA 1
ATOM 3515 C C . ASP A 1 427 ? -23.078 21.047 31.781 1 94.56 427 ASP A C 1
ATOM 3517 O O . ASP A 1 427 ? -22.156 21.781 32.125 1 94.56 427 ASP A O 1
ATOM 3521 N N . ILE A 1 428 ? -23.547 20.969 30.594 1 95.94 428 ILE A N 1
ATOM 3522 C CA . ILE A 1 428 ? -22.844 21.531 29.453 1 95.94 428 ILE A CA 1
ATOM 3523 C C . ILE A 1 428 ? -22.812 23.062 29.562 1 95.94 428 ILE A C 1
ATOM 3525 O O . ILE A 1 428 ? -21.766 23.672 29.344 1 95.94 428 ILE A O 1
ATOM 3529 N N . ASN A 1 429 ? -23.922 2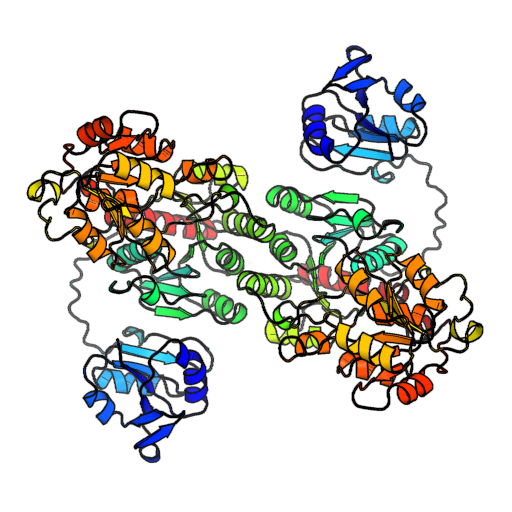3.641 29.891 1 95.25 429 ASN A N 1
ATOM 3530 C CA . ASN A 1 429 ? -24 25.094 30 1 95.25 429 ASN A CA 1
ATOM 3531 C C . ASN A 1 429 ? -23.016 25.641 31.031 1 95.25 429 ASN A C 1
ATOM 3533 O O . ASN A 1 429 ? -22.328 26.625 30.766 1 95.25 429 ASN A O 1
ATOM 3537 N N . ARG A 1 430 ? -22.969 24.969 32.125 1 95.12 430 ARG A N 1
ATOM 3538 C CA . ARG A 1 430 ? -22.062 25.406 33.156 1 95.12 430 ARG A CA 1
ATOM 3539 C C . ARG A 1 430 ? -20.609 25.328 32.719 1 95.12 430 ARG A C 1
ATOM 3541 O O . ARG A 1 430 ? -19.812 26.219 32.969 1 95.12 430 ARG A O 1
ATOM 3548 N N . GLN A 1 431 ? -20.266 24.219 32.062 1 96.19 431 GLN A N 1
ATOM 3549 C CA . GLN A 1 431 ? -18.906 24.031 31.562 1 96.19 431 GLN A CA 1
ATOM 3550 C C . GLN A 1 431 ? -18.516 25.125 30.562 1 96.19 431 GLN A C 1
ATOM 3552 O O . GLN A 1 431 ? -17.406 25.672 30.641 1 96.19 431 GLN A O 1
ATOM 3557 N N . ILE A 1 432 ? -19.438 25.469 29.719 1 96.38 432 ILE A N 1
ATOM 3558 C CA . ILE A 1 432 ? -19.156 26.453 28.688 1 96.38 432 ILE A CA 1
ATOM 3559 C C . ILE A 1 432 ? -19.094 27.859 29.297 1 96.38 432 ILE A C 1
ATOM 3561 O O . ILE A 1 432 ? -18.234 28.656 28.938 1 96.38 432 ILE A O 1
ATOM 3565 N N . GLU A 1 433 ? -19.938 28.109 30.234 1 93.06 433 GLU A N 1
ATOM 3566 C CA . GLU A 1 433 ? -19.938 29.391 30.938 1 93.06 433 GLU A CA 1
ATOM 3567 C C . GLU A 1 433 ? -18.625 29.625 31.688 1 93.06 433 GLU A C 1
ATOM 3569 O O . GLU A 1 433 ? -18.141 30.75 31.75 1 93.06 433 GLU A O 1
ATOM 3574 N N . ASN A 1 434 ? -18.109 28.594 32.188 1 93.62 434 ASN A N 1
ATOM 3575 C CA . ASN A 1 434 ? -16.859 28.688 32.938 1 93.62 434 ASN A CA 1
ATOM 3576 C C . ASN A 1 434 ? -15.68 29.031 32.031 1 93.62 434 ASN A C 1
ATOM 3578 O O . ASN A 1 434 ? -14.703 29.609 32.5 1 93.62 434 ASN A O 1
ATOM 3582 N N . ILE A 1 435 ? -15.797 28.688 30.781 1 95.38 435 ILE A N 1
ATOM 3583 C CA . ILE A 1 435 ? -14.641 28.781 29.891 1 95.38 435 ILE A CA 1
ATOM 3584 C C . ILE A 1 435 ? -14.789 29.984 28.969 1 95.38 435 ILE A C 1
ATOM 3586 O O . ILE A 1 435 ? -13.797 30.594 28.562 1 95.38 435 ILE A O 1
ATOM 3590 N N . LYS A 1 436 ? -16.031 30.344 28.703 1 92.38 436 LYS A N 1
ATOM 3591 C CA . LYS A 1 436 ? -16.297 31.359 27.688 1 92.38 436 LYS A CA 1
ATOM 3592 C C . LYS A 1 436 ? -15.648 32.688 28.078 1 92.38 436 LYS A C 1
ATOM 3594 O O . LYS A 1 436 ? -15.273 33.469 27.203 1 92.38 436 LYS A O 1
ATOM 3599 N N . ASN A 1 437 ? -15.445 32.969 29.359 1 88.62 437 ASN A N 1
ATOM 3600 C CA . ASN A 1 437 ? -14.914 34.25 29.797 1 88.62 437 ASN A CA 1
ATOM 3601 C C . ASN A 1 437 ? -13.406 34.188 29.984 1 88.62 437 ASN A C 1
ATOM 3603 O O . ASN A 1 437 ? -12.781 35.188 30.359 1 88.62 437 ASN A O 1
ATOM 3607 N N . LEU A 1 438 ? -12.859 33.031 29.766 1 93.69 438 LEU A N 1
ATOM 3608 C CA . LEU A 1 438 ? -11.406 32.906 29.797 1 93.69 438 LEU A CA 1
ATOM 3609 C C . LEU A 1 438 ? -10.773 33.75 28.688 1 93.69 438 LEU A C 1
ATOM 3611 O O . LEU A 1 438 ? -11.07 33.531 27.516 1 93.69 438 LEU A O 1
ATOM 3615 N N . HIS A 1 439 ? -9.953 34.656 29.047 1 91.44 439 HIS A N 1
ATOM 3616 C CA . HIS A 1 439 ? -9.328 35.531 28.078 1 91.44 439 HIS A CA 1
ATOM 3617 C C . HIS A 1 439 ? -8.031 34.969 27.547 1 91.44 439 HIS A C 1
ATOM 3619 O O . HIS A 1 439 ? -7.137 34.625 28.328 1 91.44 439 HIS A O 1
ATOM 3625 N N . ILE A 1 440 ? -7.965 34.844 26.25 1 95.19 440 ILE A N 1
ATOM 3626 C CA . ILE A 1 440 ? -6.738 34.469 25.562 1 95.19 440 ILE A CA 1
ATOM 3627 C C . ILE A 1 440 ? -6.043 35.688 25 1 95.19 440 ILE A C 1
ATOM 3629 O O . ILE A 1 440 ? -6.547 36.312 24.078 1 95.19 440 ILE A O 1
ATOM 3633 N N . SER A 1 441 ? -4.895 35.969 25.547 1 89.56 441 SER A N 1
ATOM 3634 C CA . SER A 1 441 ? -4.188 37.156 25.125 1 89.56 441 SER A CA 1
ATOM 3635 C C . SER A 1 441 ? -3.727 37.062 23.688 1 89.56 441 SER A C 1
ATOM 3637 O O . SER A 1 441 ? -3.508 35.969 23.172 1 89.56 441 SER A O 1
ATOM 3639 N N . ASP A 1 442 ? -3.51 38.188 23.062 1 87.62 442 ASP A N 1
ATOM 3640 C CA . ASP A 1 442 ? -3.068 38.25 21.672 1 87.62 442 ASP A CA 1
ATOM 3641 C C . ASP A 1 442 ? -1.688 37.625 21.5 1 87.62 442 ASP A C 1
ATOM 3643 O O . ASP A 1 442 ? -1.358 37.125 20.438 1 87.62 442 ASP A O 1
ATOM 3647 N N . ASP A 1 443 ? -0.936 37.656 22.531 1 89.25 443 ASP A N 1
ATOM 3648 C CA . ASP A 1 443 ? 0.433 37.156 22.453 1 89.25 443 ASP A CA 1
ATOM 3649 C C . ASP A 1 443 ? 0.549 35.781 23.094 1 89.25 443 ASP A C 1
ATOM 3651 O O . ASP A 1 443 ? 1.648 35.344 23.422 1 89.25 443 ASP A O 1
ATOM 3655 N N . PHE A 1 444 ? -0.58 35.156 23.281 1 93.31 444 PHE A N 1
ATOM 3656 C CA . PHE A 1 444 ? -0.587 33.844 23.953 1 93.31 444 PHE A CA 1
ATOM 3657 C C . PHE A 1 444 ? 0.334 32.875 23.25 1 93.31 444 PHE A C 1
ATOM 3659 O O . PHE A 1 444 ? 1.186 32.25 23.891 1 93.31 444 PHE A O 1
ATOM 3666 N N . LEU A 1 445 ? 0.16 32.688 21.953 1 93.56 445 LEU A N 1
ATOM 3667 C CA . LEU A 1 445 ? 0.93 31.719 21.188 1 93.56 445 LEU A CA 1
ATOM 3668 C C . LEU A 1 445 ? 2.404 32.094 21.141 1 93.56 445 LEU A C 1
ATOM 3670 O O . LEU A 1 445 ? 3.279 31.25 21.234 1 93.56 445 LEU A O 1
ATOM 3674 N N . GLU A 1 446 ? 2.68 33.375 21.016 1 89.69 446 GLU A N 1
ATOM 3675 C CA . GLU A 1 446 ? 4.051 33.875 21.078 1 89.69 446 GLU A CA 1
ATOM 3676 C C . GLU A 1 446 ? 4.699 33.594 22.422 1 89.69 446 GLU A C 1
ATOM 3678 O O . GLU A 1 446 ? 5.832 33.094 22.484 1 89.69 446 GLU A O 1
ATOM 3683 N N . ASN A 1 447 ? 3.98 33.812 23.484 1 89.44 447 ASN A N 1
ATOM 3684 C CA . ASN A 1 447 ? 4.488 33.688 24.844 1 89.44 447 ASN A CA 1
ATOM 3685 C C . ASN A 1 447 ? 4.711 32.219 25.188 1 89.44 447 ASN A C 1
ATOM 3687 O O . ASN A 1 447 ? 5.625 31.891 25.953 1 89.44 447 ASN A O 1
ATOM 3691 N N . ASN A 1 448 ? 3.895 31.391 24.672 1 89.69 448 ASN A N 1
ATOM 3692 C CA . ASN A 1 448 ? 4.004 29.969 24.969 1 89.69 448 ASN A CA 1
ATOM 3693 C C . ASN A 1 448 ? 4.805 29.219 23.906 1 89.69 448 ASN A C 1
ATOM 3695 O O . ASN A 1 448 ? 4.832 28 23.875 1 89.69 448 ASN A O 1
ATOM 3699 N N . GLN A 1 449 ? 5.426 29.891 22.922 1 87.44 449 GLN A N 1
ATOM 3700 C CA . GLN A 1 449 ? 6.379 29.391 21.938 1 87.44 449 GLN A CA 1
ATOM 3701 C C . GLN A 1 449 ? 5.699 28.469 20.938 1 87.44 449 GLN A C 1
ATOM 3703 O O . GLN A 1 449 ? 6.293 27.484 20.484 1 87.44 449 GLN A O 1
ATOM 3708 N N . PHE A 1 450 ? 4.398 28.734 20.641 1 93 450 PHE A N 1
ATOM 3709 C CA . PHE A 1 450 ? 3.682 27.938 19.641 1 93 450 PHE A CA 1
ATOM 3710 C C . PHE A 1 450 ? 3.664 28.656 18.297 1 93 450 PHE A C 1
ATOM 3712 O O . PHE A 1 450 ? 2.619 28.75 17.656 1 93 450 PHE A O 1
ATOM 3719 N N . ILE A 1 451 ? 4.848 29.219 18.016 1 92.5 451 ILE A N 1
ATOM 3720 C CA . ILE A 1 451 ? 5.113 29.891 16.75 1 92.5 451 ILE A CA 1
ATOM 3721 C C . ILE A 1 451 ? 6.191 29.141 15.969 1 92.5 451 ILE A C 1
ATOM 3723 O O . ILE A 1 451 ? 7.266 28.859 16.5 1 92.5 451 ILE A O 1
ATOM 3727 N N . MET A 1 452 ? 5.91 28.844 14.68 1 95.12 452 MET A N 1
ATOM 3728 C CA . MET A 1 452 ? 6.809 28.016 13.875 1 95.12 452 MET A CA 1
ATOM 3729 C C . MET A 1 452 ? 8.164 28.703 13.711 1 95.12 452 MET A C 1
ATOM 3731 O O . MET A 1 452 ? 9.203 28.031 13.711 1 95.12 452 MET A O 1
ATOM 3735 N N . GLU A 1 453 ? 8.148 30.031 13.594 1 92.75 453 GLU A N 1
ATOM 3736 C CA . GLU A 1 453 ? 9.383 30.781 13.43 1 92.75 453 GLU A CA 1
ATOM 3737 C C . GLU A 1 453 ? 10.344 30.531 14.586 1 92.75 453 GLU A C 1
ATOM 3739 O O . GLU A 1 453 ? 11.562 30.516 14.398 1 92.75 453 GLU A O 1
ATOM 3744 N N . LYS A 1 454 ? 9.844 30.281 15.727 1 91.19 454 LYS A N 1
ATOM 3745 C CA . LYS A 1 454 ? 10.672 30.047 16.906 1 91.19 454 LYS A CA 1
ATOM 3746 C C . LYS A 1 454 ? 11.281 28.656 16.891 1 91.19 454 LYS A C 1
ATOM 3748 O O . LYS A 1 454 ? 12.203 28.359 17.656 1 91.19 454 LYS A O 1
ATOM 3753 N N . GLN A 1 455 ? 10.773 27.797 15.984 1 93.56 455 GLN A N 1
ATOM 3754 C CA . GLN A 1 455 ? 11.266 26.422 15.875 1 93.56 455 GLN A CA 1
ATOM 3755 C C . GLN A 1 455 ? 12.289 26.297 14.75 1 93.56 455 GLN A C 1
ATOM 3757 O O . GLN A 1 455 ? 12.844 25.219 14.523 1 93.56 455 GLN A O 1
ATOM 3762 N N . THR A 1 456 ? 12.578 27.359 14.039 1 92.62 456 THR A N 1
ATOM 3763 C CA . THR A 1 456 ? 13.414 27.344 12.836 1 92.62 456 THR A CA 1
ATOM 3764 C C . THR A 1 456 ? 14.789 26.766 13.141 1 92.62 456 THR A C 1
ATOM 3766 O O . THR A 1 456 ? 15.266 25.859 12.438 1 92.62 456 THR A O 1
ATOM 3769 N N . ASN A 1 457 ? 15.383 27.219 14.227 1 88.81 457 ASN A N 1
ATOM 3770 C CA . ASN A 1 457 ? 16.719 26.734 14.586 1 88.81 457 ASN A CA 1
ATOM 3771 C C . ASN A 1 457 ? 16.703 25.25 14.953 1 88.81 457 ASN A C 1
ATOM 3773 O O . ASN A 1 457 ? 17.641 24.531 14.633 1 88.81 457 ASN A O 1
ATOM 3777 N N . ASN A 1 458 ? 15.672 24.828 15.609 1 92.88 458 ASN A N 1
ATOM 3778 C CA . ASN A 1 458 ? 15.539 23.406 15.945 1 92.88 458 ASN A CA 1
ATOM 3779 C C . ASN A 1 458 ? 15.469 22.547 14.695 1 92.88 458 ASN A C 1
ATOM 3781 O O . ASN A 1 458 ? 16.078 21.469 14.641 1 92.88 458 ASN A O 1
ATOM 3785 N N . ILE A 1 459 ? 14.742 23.016 13.703 1 96.62 459 ILE A N 1
ATOM 3786 C CA . ILE A 1 459 ? 14.57 22.281 12.453 1 96.62 459 ILE A CA 1
ATOM 3787 C C . ILE A 1 459 ? 15.898 22.203 11.711 1 96.62 459 ILE A C 1
ATOM 3789 O O . ILE A 1 459 ? 16.312 21.125 11.281 1 96.62 459 ILE A O 1
ATOM 3793 N N . ILE A 1 460 ? 16.578 23.344 11.648 1 93.62 460 ILE A N 1
ATOM 3794 C CA . ILE A 1 460 ? 17.859 23.406 10.93 1 93.62 460 ILE A CA 1
ATOM 3795 C C . ILE A 1 460 ? 18.891 22.547 11.641 1 93.62 460 ILE A C 1
ATOM 3797 O O . ILE A 1 460 ? 19.625 21.797 10.992 1 93.62 460 ILE A O 1
ATOM 3801 N N . ASN A 1 461 ? 18.938 22.641 12.961 1 91.81 461 ASN A N 1
ATOM 3802 C CA . ASN A 1 461 ? 19.859 21.812 13.734 1 91.81 461 ASN A CA 1
ATOM 3803 C C . ASN A 1 461 ? 19.578 20.328 13.523 1 91.81 461 ASN A C 1
ATOM 3805 O O . ASN A 1 461 ? 20.5 19.531 13.43 1 91.81 461 ASN A O 1
ATOM 3809 N N . PHE A 1 462 ? 18.406 20 13.508 1 96.31 462 PHE A N 1
ATOM 3810 C CA . PHE A 1 462 ? 17.984 18.625 13.273 1 96.31 462 PHE A CA 1
ATOM 3811 C C . PHE A 1 462 ? 18.453 18.141 11.906 1 96.31 462 PHE A C 1
ATOM 3813 O O . PHE A 1 462 ? 19.031 17.062 11.789 1 96.31 462 PHE A O 1
ATOM 3820 N N . TYR A 1 463 ? 18.203 18.953 10.867 1 96.5 463 TYR A N 1
ATOM 3821 C CA . TYR A 1 463 ? 18.656 18.594 9.523 1 96.5 463 TYR A CA 1
ATOM 3822 C C . TYR A 1 463 ? 20.172 18.391 9.5 1 96.5 463 TYR A C 1
ATOM 3824 O O . TYR A 1 463 ? 20.656 17.422 8.898 1 96.5 463 TYR A O 1
ATOM 3832 N N . ASN A 1 464 ? 20.891 19.281 10.164 1 92.31 464 ASN A N 1
ATOM 3833 C CA . ASN A 1 464 ? 22.344 19.141 10.227 1 92.31 464 ASN A CA 1
ATOM 3834 C C . ASN A 1 464 ? 22.766 17.844 10.898 1 92.31 464 ASN A C 1
ATOM 3836 O O . ASN A 1 464 ? 23.703 17.172 10.453 1 92.31 464 ASN A O 1
ATOM 3840 N N . LYS A 1 465 ? 22.047 17.484 11.953 1 92.69 465 LYS A N 1
ATOM 3841 C CA . LYS A 1 465 ? 22.328 16.219 12.625 1 92.69 465 LYS A CA 1
ATOM 3842 C C . LYS A 1 465 ? 22.094 15.031 11.695 1 92.69 465 LYS A C 1
ATOM 3844 O O . LYS A 1 465 ? 22.844 14.055 11.734 1 92.69 465 LYS A O 1
ATOM 3849 N N . VAL A 1 466 ? 21.047 15.102 10.914 1 95.94 466 VAL A N 1
ATOM 3850 C CA . VAL A 1 466 ? 20.719 14.031 9.977 1 95.94 466 VAL A CA 1
ATOM 3851 C C . VAL A 1 466 ? 21.844 13.883 8.945 1 95.94 466 VAL A C 1
ATOM 3853 O O . VAL A 1 466 ? 22.312 12.773 8.695 1 95.94 466 VAL A O 1
ATOM 3856 N N . ILE A 1 467 ? 22.281 14.977 8.43 1 94.12 467 ILE A N 1
ATOM 3857 C CA . ILE A 1 467 ? 23.344 14.969 7.43 1 94.12 467 ILE A CA 1
ATOM 3858 C C . ILE A 1 467 ? 24.625 14.414 8.039 1 94.12 467 ILE A C 1
ATOM 3860 O O . ILE A 1 467 ? 25.297 13.57 7.438 1 94.12 467 ILE A O 1
ATOM 3864 N N . ASN A 1 468 ? 24.922 14.812 9.203 1 87.44 468 ASN A N 1
ATOM 3865 C CA . ASN A 1 468 ? 26.156 14.398 9.875 1 87.44 468 ASN A CA 1
ATOM 3866 C C . ASN A 1 468 ? 26.125 12.922 10.242 1 87.44 468 ASN A C 1
ATOM 3868 O O . ASN A 1 468 ? 27.172 12.273 10.305 1 87.44 468 ASN A O 1
ATOM 3872 N N . SER A 1 469 ? 24.984 12.422 10.484 1 87.12 469 SER A N 1
ATOM 3873 C CA . SER A 1 469 ? 24.844 11.023 10.891 1 87.12 469 SER A CA 1
ATOM 3874 C C . SER A 1 469 ? 25.188 10.078 9.742 1 87.12 469 SER A C 1
ATOM 3876 O O . SER A 1 469 ? 25.562 8.922 9.969 1 87.12 469 SER A O 1
ATOM 3878 N N . ILE A 1 470 ? 25 10.453 8.57 1 85.88 470 ILE A N 1
ATOM 3879 C CA . ILE A 1 470 ? 25.297 9.648 7.391 1 85.88 470 ILE A CA 1
ATOM 3880 C C . ILE A 1 470 ? 26.797 9.672 7.113 1 85.88 470 ILE A C 1
ATOM 3882 O O . ILE A 1 470 ? 27.391 8.648 6.758 1 85.88 470 ILE A O 1
ATOM 3886 N N . ASN A 1 471 ? 27.391 10.766 7.281 1 68.81 471 ASN A N 1
ATOM 3887 C CA . ASN A 1 471 ? 28.828 10.938 7.008 1 68.81 471 ASN A CA 1
ATOM 3888 C C . ASN A 1 471 ? 29.672 10.156 8 1 68.81 471 ASN A C 1
ATOM 3890 O O . ASN A 1 471 ? 30.797 9.75 7.676 1 68.81 471 ASN A O 1
ATOM 3894 N N . ASN A 1 472 ? 29.219 9.852 9.156 1 49.47 472 ASN A N 1
ATOM 3895 C CA . ASN A 1 472 ? 29.969 9.109 10.156 1 49.47 472 ASN A CA 1
ATOM 3896 C C . ASN A 1 472 ? 29.797 7.602 9.992 1 49.47 472 ASN A C 1
ATOM 3898 O O . ASN A 1 472 ? 30.375 6.82 10.742 1 49.47 472 ASN A O 1
ATOM 3902 N N . ARG A 1 473 ? 29.062 7.176 9.031 1 50.16 473 ARG A N 1
ATOM 3903 C CA . ARG A 1 473 ? 28.922 5.742 8.805 1 50.16 473 ARG A CA 1
ATOM 3904 C C . ARG A 1 473 ? 29.766 5.285 7.625 1 50.16 473 ARG A C 1
ATOM 3906 O O . ARG A 1 473 ? 29.953 6.035 6.664 1 50.16 473 ARG A O 1
ATOM 3913 N N . MET B 1 1 ? -8.164 -33.75 10.438 1 52.72 1 MET B N 1
ATOM 3914 C CA . MET B 1 1 ? -7.66 -32.562 11.102 1 52.72 1 MET B CA 1
ATOM 3915 C C . MET B 1 1 ? -6.852 -32.938 12.344 1 52.72 1 MET B C 1
ATOM 3917 O O . MET B 1 1 ? -7.238 -33.812 13.094 1 52.72 1 MET B O 1
ATOM 3921 N N . TYR B 1 2 ? -5.645 -32.469 12.398 1 67.06 2 TYR B N 1
ATOM 3922 C CA . TYR B 1 2 ? -4.844 -32.844 13.562 1 67.06 2 TYR B CA 1
ATOM 3923 C C . TYR B 1 2 ? -5.395 -32.219 14.836 1 67.06 2 TYR B C 1
ATOM 3925 O O . TYR B 1 2 ? -5.855 -31.078 14.812 1 67.06 2 TYR B O 1
ATOM 3933 N N . LYS B 1 3 ? -5.523 -33.062 15.867 1 80.69 3 LYS B N 1
ATOM 3934 C CA . LYS B 1 3 ? -5.762 -32.531 17.203 1 80.69 3 LYS B CA 1
ATOM 3935 C C . LYS B 1 3 ? -4.543 -31.766 17.734 1 80.69 3 LYS B C 1
ATOM 3937 O O . LYS B 1 3 ? -3.467 -32.344 17.875 1 80.69 3 LYS B O 1
ATOM 3942 N N . THR B 1 4 ? -4.734 -30.438 17.891 1 87.94 4 THR B N 1
ATOM 3943 C CA . THR B 1 4 ? -3.594 -29.641 18.328 1 87.94 4 THR B CA 1
ATOM 3944 C C . THR B 1 4 ? -3.559 -29.562 19.859 1 87.94 4 THR B C 1
ATOM 3946 O O . THR B 1 4 ? -4.594 -29.359 20.5 1 87.94 4 THR B O 1
ATOM 3949 N N . ILE B 1 5 ? -2.33 -29.781 20.422 1 91.88 5 ILE B N 1
ATOM 3950 C CA . ILE B 1 5 ? -2.062 -29.703 21.844 1 91.88 5 ILE B CA 1
ATOM 3951 C C . ILE B 1 5 ? -0.966 -28.688 22.125 1 91.88 5 ILE B C 1
ATOM 3953 O O . ILE B 1 5 ? 0.044 -28.641 21.422 1 91.88 5 ILE B O 1
ATOM 3957 N N . ILE B 1 6 ? -1.232 -27.844 23.062 1 91.81 6 ILE B N 1
ATOM 3958 C CA . ILE B 1 6 ? -0.173 -26.938 23.5 1 91.81 6 ILE B CA 1
ATOM 3959 C C . ILE B 1 6 ? 0.531 -27.516 24.719 1 91.81 6 ILE B C 1
ATOM 3961 O O . ILE B 1 6 ? -0.114 -27.828 25.719 1 91.81 6 ILE B O 1
ATOM 3965 N N . PHE B 1 7 ? 1.857 -27.703 24.547 1 91.62 7 PHE B N 1
ATOM 3966 C CA . PHE B 1 7 ? 2.674 -28.188 25.656 1 91.62 7 PHE B CA 1
ATOM 3967 C C . PHE B 1 7 ? 3.268 -27.016 26.438 1 91.62 7 PHE B C 1
ATOM 3969 O O . PHE B 1 7 ? 4.191 -26.344 25.969 1 91.62 7 PHE B O 1
ATOM 3976 N N . GLY B 1 8 ? 2.773 -26.719 27.516 1 90.94 8 GLY B N 1
ATOM 3977 C CA . GLY B 1 8 ? 3.143 -25.594 28.375 1 90.94 8 GLY B CA 1
ATOM 3978 C C . GLY B 1 8 ? 1.945 -24.859 28.938 1 90.94 8 GLY B C 1
ATOM 3979 O O . GLY B 1 8 ? 1.219 -24.188 28.219 1 90.94 8 GLY B O 1
ATOM 3980 N N . CYS B 1 9 ? 1.698 -24.953 30.281 1 88.88 9 CYS B N 1
ATOM 3981 C CA . CYS B 1 9 ? 0.552 -24.359 30.953 1 88.88 9 CYS B CA 1
ATOM 3982 C C . CYS B 1 9 ? 0.982 -23.172 31.828 1 88.88 9 CYS B C 1
ATOM 3984 O O . CYS B 1 9 ? 0.629 -23.109 33 1 88.88 9 CYS B O 1
ATOM 3986 N N . GLY B 1 10 ? 1.792 -22.375 31.281 1 84 10 GLY B N 1
ATOM 3987 C CA . GLY B 1 10 ? 2.189 -21.125 31.906 1 84 10 GLY B CA 1
ATOM 3988 C C . GLY B 1 10 ? 1.757 -19.891 31.141 1 84 10 GLY B C 1
ATOM 3989 O O . GLY B 1 10 ? 0.972 -20 30.188 1 84 10 GLY B O 1
ATOM 3990 N N . SER B 1 11 ? 2.32 -18.812 31.609 1 81.5 11 SER B N 1
ATOM 3991 C CA . SER B 1 11 ? 1.975 -17.562 30.953 1 81.5 11 SER B CA 1
ATOM 3992 C C . SER B 1 11 ? 2.307 -17.609 29.453 1 81.5 11 SER B C 1
ATOM 3994 O O . SER B 1 11 ? 1.555 -17.078 28.641 1 81.5 11 SER B O 1
ATOM 3996 N N . PHE B 1 12 ? 3.361 -18.266 29.203 1 80.94 12 PHE B N 1
ATOM 3997 C CA . PHE B 1 12 ? 3.775 -18.406 27.812 1 80.94 12 PHE B CA 1
ATOM 3998 C C . PHE B 1 12 ? 2.795 -19.281 27.047 1 80.94 12 PHE B C 1
ATOM 4000 O O . PHE B 1 12 ? 2.406 -18.953 25.922 1 80.94 12 PHE B O 1
ATOM 4007 N N . GLY B 1 13 ? 2.395 -20.328 27.594 1 86 13 GLY B N 1
ATOM 4008 C CA . GLY B 1 13 ? 1.381 -21.172 26.984 1 86 13 GLY B CA 1
ATOM 4009 C C . GLY B 1 13 ? 0.07 -20.453 26.734 1 86 13 GLY B C 1
ATOM 4010 O O . GLY B 1 13 ? -0.552 -20.641 25.688 1 86 13 GLY B O 1
ATOM 4011 N N . GLU B 1 14 ? -0.215 -19.609 27.609 1 84.25 14 GLU B N 1
ATOM 4012 C CA . GLU B 1 14 ? -1.441 -18.828 27.438 1 84.25 14 GLU B CA 1
ATOM 4013 C C . GLU B 1 14 ? -1.335 -17.875 26.25 1 84.25 14 GLU B C 1
ATOM 4015 O O . GLU B 1 14 ? -2.273 -17.75 25.469 1 84.25 14 GLU B O 1
ATOM 4020 N N . ARG B 1 15 ? -0.25 -17.219 26.219 1 78.31 15 ARG B N 1
ATOM 4021 C CA . ARG B 1 15 ? -0.017 -16.312 25.109 1 78.31 15 ARG B CA 1
ATOM 4022 C C . ARG B 1 15 ? -0.103 -17.047 23.781 1 78.31 15 ARG B C 1
ATOM 4024 O O . ARG B 1 15 ? -0.719 -16.547 22.828 1 78.31 15 ARG B O 1
ATOM 4031 N N . VAL B 1 16 ? 0.54 -18.172 23.75 1 78.5 16 VAL B N 1
ATOM 4032 C CA . VAL B 1 16 ? 0.544 -18.969 22.516 1 78.5 16 VAL B CA 1
ATOM 4033 C C . VAL B 1 16 ? -0.876 -19.438 22.203 1 78.5 16 VAL B C 1
ATOM 4035 O O . VAL B 1 16 ? -1.303 -19.391 21.047 1 78.5 16 VAL B O 1
ATOM 4038 N N . TYR B 1 17 ? -1.588 -19.781 23.125 1 85.88 17 TYR B N 1
ATOM 4039 C CA . TYR B 1 17 ? -2.979 -20.188 22.953 1 85.88 17 TYR B CA 1
ATOM 4040 C C . TYR B 1 17 ? -3.797 -19.062 22.328 1 85.88 17 TYR B C 1
ATOM 4042 O O . TYR B 1 17 ? -4.52 -19.281 21.359 1 85.88 17 TYR B O 1
ATOM 4050 N N . ASN B 1 18 ? -3.648 -17.969 22.875 1 78.62 18 ASN B N 1
ATOM 4051 C CA . ASN B 1 18 ? -4.426 -16.828 22.391 1 78.62 18 ASN B CA 1
ATOM 4052 C C . ASN B 1 18 ? -4.059 -16.469 20.969 1 78.62 18 ASN B C 1
ATOM 4054 O O . ASN B 1 18 ? -4.918 -16.047 20.188 1 78.62 18 ASN B O 1
ATOM 4058 N N . ASN B 1 19 ? -2.818 -16.719 20.766 1 71.06 19 ASN B N 1
ATOM 4059 C CA . ASN B 1 19 ? -2.326 -16.438 19.422 1 71.06 19 ASN B CA 1
ATOM 4060 C C . ASN B 1 19 ? -2.844 -17.453 18.406 1 71.06 19 ASN B C 1
ATOM 4062 O O . ASN B 1 19 ? -3.047 -17.125 17.234 1 71.06 19 ASN B O 1
ATOM 4066 N N . LEU B 1 20 ? -3.094 -18.703 18.844 1 71.06 20 LEU B N 1
ATOM 4067 C CA . LEU B 1 20 ? -3.299 -19.797 17.906 1 71.06 20 LEU B CA 1
ATOM 4068 C C . LEU B 1 20 ? -4.75 -20.266 17.938 1 71.06 20 LEU B C 1
ATOM 4070 O O . LEU B 1 20 ? -5.188 -20.984 17.031 1 71.06 20 LEU B O 1
ATOM 4074 N N . LYS B 1 21 ? -5.523 -19.812 18.781 1 78.56 21 LYS B N 1
ATOM 4075 C CA . LYS B 1 21 ? -6.824 -20.422 19.047 1 78.56 21 LYS B CA 1
ATOM 4076 C C . LYS B 1 21 ? -7.766 -20.234 17.859 1 78.56 21 LYS B C 1
ATOM 4078 O O . LYS B 1 21 ? -8.68 -21.031 17.656 1 78.56 21 LYS B O 1
ATOM 4083 N N . GLU B 1 22 ? -7.492 -19.312 17.125 1 69.69 22 GLU B N 1
ATOM 4084 C CA . GLU B 1 22 ? -8.383 -19.078 15.992 1 69.69 22 GLU B CA 1
ATOM 4085 C C . GLU B 1 22 ? -7.969 -19.891 14.773 1 69.69 22 GLU B C 1
ATOM 4087 O O . GLU B 1 22 ? -8.797 -20.203 13.922 1 69.69 22 GLU B O 1
ATOM 4092 N N . ASP B 1 23 ? -6.801 -20.297 14.82 1 68.06 23 ASP B N 1
ATOM 4093 C CA . ASP B 1 23 ? -6.242 -20.938 13.633 1 68.06 23 ASP B CA 1
ATOM 4094 C C . ASP B 1 23 ? -6.141 -22.453 13.828 1 68.06 23 ASP B C 1
ATOM 4096 O O . ASP B 1 23 ? -6.066 -23.203 12.852 1 68.06 23 ASP B O 1
ATOM 4100 N N . TYR B 1 24 ? -6.027 -22.828 15.008 1 73.56 24 TYR B N 1
ATOM 4101 C CA . TYR B 1 24 ? -5.809 -24.234 15.32 1 73.56 24 TYR B CA 1
ATOM 4102 C C . TYR B 1 24 ? -6.922 -24.781 16.219 1 73.56 24 TYR B C 1
ATOM 4104 O O . TYR B 1 24 ? -7.461 -24.047 17.047 1 73.56 24 TYR B O 1
ATOM 4112 N N . ASP B 1 25 ? -7.266 -25.969 15.898 1 79.62 25 ASP B N 1
ATOM 4113 C CA . ASP B 1 25 ? -8.156 -26.688 16.812 1 79.62 25 ASP B CA 1
ATOM 4114 C C . ASP B 1 25 ? -7.395 -27.188 18.031 1 79.62 25 ASP B C 1
ATOM 4116 O O . ASP B 1 25 ? -6.992 -28.359 18.094 1 79.62 25 ASP B O 1
ATOM 4120 N N . ILE B 1 26 ? -7.289 -26.312 18.984 1 87.19 26 ILE B N 1
ATOM 4121 C CA . ILE B 1 26 ? -6.562 -26.672 20.203 1 87.19 26 ILE B CA 1
ATOM 4122 C C . ILE B 1 26 ? -7.48 -27.453 21.141 1 87.19 26 ILE B C 1
ATOM 4124 O O . ILE B 1 26 ? -8.461 -26.906 21.641 1 87.19 26 ILE B O 1
ATOM 4128 N N . GLN B 1 27 ? -7.145 -28.641 21.359 1 89.25 27 GLN B N 1
ATOM 4129 C CA . GLN B 1 27 ? -8.047 -29.516 22.094 1 89.25 27 GLN B CA 1
ATOM 4130 C C . GLN B 1 27 ? -7.59 -29.672 23.547 1 89.25 27 GLN B C 1
ATOM 4132 O O . GLN B 1 27 ? -8.422 -29.734 24.453 1 89.25 27 GLN B O 1
ATOM 4137 N N . TYR B 1 28 ? -6.246 -29.719 23.75 1 90.56 28 TYR B N 1
ATOM 4138 C CA . TYR B 1 28 ? -5.695 -29.969 25.078 1 90.56 28 TYR B CA 1
ATOM 4139 C C . TYR B 1 28 ? -4.457 -29.109 25.328 1 90.56 28 TYR B C 1
ATOM 4141 O O . TYR B 1 28 ? -3.844 -28.609 24.391 1 90.56 28 TYR B O 1
ATOM 4149 N N . PHE B 1 29 ? -4.305 -28.906 26.547 1 92.81 29 PHE B N 1
ATOM 4150 C CA . PHE B 1 29 ? -2.965 -28.547 27 1 92.81 29 PHE B CA 1
ATOM 4151 C C . PHE B 1 29 ? -2.234 -29.75 27.578 1 92.81 29 PHE B C 1
ATOM 4153 O O . PHE B 1 29 ? -2.863 -30.703 28.047 1 92.81 29 PHE B O 1
ATOM 4160 N N . CYS B 1 30 ? -0.9 -29.75 27.453 1 92.31 30 CYS B N 1
ATOM 4161 C CA . CYS B 1 30 ? -0.045 -30.766 28.047 1 92.31 30 CYS B CA 1
ATOM 4162 C C . CYS B 1 30 ? 1.057 -30.125 28.891 1 92.31 30 CYS B C 1
ATOM 4164 O O . CYS B 1 30 ? 1.547 -29.047 28.562 1 92.31 30 CYS B O 1
ATOM 4166 N N . ASP B 1 31 ? 1.382 -30.734 29.984 1 90.88 31 ASP B N 1
ATOM 4167 C CA . ASP B 1 31 ? 2.441 -30.234 30.859 1 90.88 31 ASP B CA 1
ATOM 4168 C C . ASP B 1 31 ? 3.107 -31.375 31.625 1 90.88 31 ASP B C 1
ATOM 4170 O O . ASP B 1 31 ? 2.473 -32.406 31.906 1 90.88 31 ASP B O 1
ATOM 4174 N N . ASN B 1 32 ? 4.414 -31.203 31.938 1 88.69 32 ASN B N 1
ATOM 4175 C CA . ASN B 1 32 ? 5.141 -32.219 32.719 1 88.69 32 ASN B CA 1
ATOM 4176 C C . ASN B 1 32 ? 4.824 -32.125 34.188 1 88.69 32 ASN B C 1
ATOM 4178 O O . ASN B 1 32 ? 5.078 -33.062 34.938 1 88.69 32 ASN B O 1
ATOM 4182 N N . ASP B 1 33 ? 4.246 -31 34.594 1 88.38 33 ASP B N 1
ATOM 4183 C CA . ASP B 1 33 ? 3.893 -30.812 36 1 88.38 33 ASP B CA 1
ATOM 4184 C C . ASP B 1 33 ? 2.643 -31.609 36.375 1 88.38 33 ASP B C 1
ATOM 4186 O O . ASP B 1 33 ? 1.53 -31.234 36 1 88.38 33 ASP B O 1
ATOM 4190 N N . LYS B 1 34 ? 2.844 -32.625 37.156 1 87.56 34 LYS B N 1
ATOM 4191 C CA . LYS B 1 34 ? 1.78 -33.562 37.531 1 87.56 34 LYS B CA 1
ATOM 4192 C C . LYS B 1 34 ? 0.643 -32.812 38.25 1 87.56 34 LYS B C 1
ATOM 4194 O O . LYS B 1 34 ? -0.508 -33.25 38.188 1 87.56 34 LYS B O 1
ATOM 4199 N N . ASN B 1 35 ? 0.93 -31.688 38.875 1 89.31 35 ASN B N 1
ATOM 4200 C CA . ASN B 1 35 ? -0.077 -30.953 39.625 1 89.31 35 ASN B CA 1
ATOM 4201 C C . ASN B 1 35 ? -1.088 -30.266 38.719 1 89.31 35 ASN B C 1
ATOM 4203 O O . ASN B 1 35 ? -2.158 -29.859 39.156 1 89.31 35 ASN B O 1
ATOM 4207 N N . LYS B 1 36 ? -0.761 -30.25 37.469 1 88.88 36 LYS B N 1
ATOM 4208 C CA . LYS B 1 36 ? -1.626 -29.531 36.531 1 88.88 36 LYS B CA 1
ATOM 4209 C C . LYS B 1 36 ? -2.527 -30.5 35.75 1 88.88 36 LYS B C 1
ATOM 4211 O O . LYS B 1 36 ? -3.498 -30.078 35.125 1 88.88 36 LYS B O 1
ATOM 4216 N N . TRP B 1 37 ? -2.215 -31.828 35.844 1 91.56 37 TRP B N 1
ATOM 4217 C CA . TRP B 1 37 ? -2.934 -32.812 35.031 1 91.56 37 TRP B CA 1
ATOM 4218 C C . TRP B 1 37 ? -4.395 -32.906 35.469 1 91.56 37 TRP B C 1
ATOM 4220 O O . TRP B 1 37 ? -4.695 -32.938 36.656 1 91.56 37 TRP B O 1
ATOM 4230 N N . GLY B 1 38 ? -5.285 -32.844 34.438 1 90.06 38 GLY B N 1
ATOM 4231 C CA . GLY B 1 38 ? -6.703 -32.969 34.719 1 90.06 38 GLY B CA 1
ATOM 4232 C C . GLY B 1 38 ? -7.383 -31.641 34.969 1 90.06 38 GLY B C 1
ATOM 4233 O O . GLY B 1 38 ? -8.609 -31.531 34.875 1 90.06 38 GLY B O 1
ATOM 4234 N N . LYS B 1 39 ? -6.605 -30.594 35.25 1 91 39 LYS B N 1
ATOM 4235 C CA . LYS B 1 39 ? -7.172 -29.266 35.469 1 91 39 LYS B CA 1
ATOM 4236 C C . LYS B 1 39 ? -7.422 -28.547 34.156 1 91 39 LYS B C 1
ATOM 4238 O O . LYS B 1 39 ? -6.98 -29.016 33.094 1 91 39 LYS B O 1
ATOM 4243 N N . ASN B 1 40 ? -8.203 -27.547 34.219 1 91.81 40 ASN B N 1
ATOM 4244 C CA . ASN B 1 40 ? -8.469 -26.75 33.062 1 91.81 40 ASN B CA 1
ATOM 4245 C C . ASN B 1 40 ? -7.531 -25.547 32.969 1 91.81 40 ASN B C 1
ATOM 4247 O O . ASN B 1 40 ? -7.223 -24.922 34 1 91.81 40 ASN B O 1
ATOM 4251 N N . PHE B 1 41 ? -6.973 -25.312 31.812 1 88.75 41 PHE B N 1
ATOM 4252 C CA . PHE B 1 41 ? -6.164 -24.141 31.453 1 88.75 41 PHE B CA 1
ATOM 4253 C C . PHE B 1 41 ? -6.641 -23.531 30.156 1 88.75 41 PHE B C 1
ATOM 4255 O O . PHE B 1 41 ? -6.691 -24.203 29.125 1 88.75 41 PHE B O 1
ATOM 4262 N N . CYS B 1 42 ? -7.027 -22.328 30.203 1 87.81 42 CYS B N 1
ATOM 4263 C CA . CYS B 1 42 ? -7.629 -21.656 29.062 1 87.81 42 CYS B CA 1
ATOM 4264 C C . CYS B 1 42 ? -8.82 -22.422 28.531 1 87.81 42 CYS B C 1
ATOM 4266 O O . CYS B 1 42 ? -8.945 -22.625 27.328 1 87.81 42 CYS B O 1
ATOM 4268 N N . ASP B 1 43 ? -9.594 -22.984 29.422 1 85.56 43 ASP B N 1
ATOM 4269 C CA . ASP B 1 43 ? -10.82 -23.734 29.156 1 85.56 43 ASP B CA 1
ATOM 4270 C C . ASP B 1 43 ? -10.523 -25.047 28.438 1 85.56 43 ASP B C 1
ATOM 4272 O O . ASP B 1 43 ? -11.375 -25.578 27.719 1 85.56 43 ASP B O 1
ATOM 4276 N N . LYS B 1 44 ? -9.328 -25.453 28.516 1 91.69 44 LYS B N 1
ATOM 4277 C CA . LYS B 1 44 ? -8.945 -26.75 27.984 1 91.69 44 LYS B CA 1
ATOM 4278 C C . LYS B 1 44 ? -8.352 -27.656 29.062 1 91.69 44 LYS B C 1
ATOM 4280 O O . LYS B 1 44 ? -7.664 -27.172 29.969 1 91.69 44 LYS B O 1
ATOM 4285 N N . LYS B 1 45 ? -8.625 -28.906 28.969 1 92.88 45 LYS B N 1
ATOM 4286 C CA . LYS B 1 45 ? -8.102 -29.875 29.938 1 92.88 45 LYS B CA 1
ATOM 4287 C C . LYS B 1 45 ? -6.598 -30.047 29.766 1 92.88 45 LYS B C 1
ATOM 4289 O O . LYS B 1 45 ? -6.094 -30.125 28.656 1 92.88 45 LYS B O 1
ATOM 4294 N N . VAL B 1 46 ? -5.926 -30.047 30.859 1 93.62 46 VAL B N 1
ATOM 4295 C CA . VAL B 1 46 ? -4.496 -30.328 30.859 1 93.62 46 VAL B CA 1
ATOM 4296 C C . VAL B 1 46 ? -4.262 -31.828 30.984 1 93.62 46 VAL B C 1
ATOM 4298 O O . VAL B 1 46 ? -4.711 -32.469 31.938 1 93.62 46 VAL B O 1
ATOM 4301 N N . ILE B 1 47 ? -3.568 -32.406 30 1 93 47 ILE B N 1
ATOM 4302 C CA . ILE B 1 47 ? -3.33 -33.844 30 1 93 47 ILE B CA 1
ATOM 4303 C C . ILE B 1 47 ? -1.852 -34.125 30.266 1 93 47 ILE B C 1
ATOM 4305 O O . ILE B 1 47 ? -1.011 -33.25 30.109 1 93 47 ILE B O 1
ATOM 4309 N N . SER B 1 48 ? -1.56 -35.406 30.688 1 90.56 48 SER B N 1
ATOM 4310 C CA . SER B 1 48 ? -0.188 -35.844 30.906 1 90.56 48 SER B CA 1
ATOM 4311 C C . SER B 1 48 ? 0.47 -36.25 29.578 1 90.56 48 SER B C 1
ATOM 4313 O O . SER B 1 48 ? -0.217 -36.531 28.594 1 90.56 48 SER B O 1
ATOM 4315 N N . PRO B 1 49 ? 1.884 -36.219 29.531 1 89 49 PRO B N 1
ATOM 4316 C CA . PRO B 1 49 ? 2.555 -36.719 28.328 1 89 49 PRO B CA 1
ATOM 4317 C C . PRO B 1 49 ? 2.148 -38.125 27.969 1 89 49 PRO B C 1
ATOM 4319 O O . PRO B 1 49 ? 2.047 -38.469 26.797 1 89 49 PRO B O 1
ATOM 4322 N N . LYS B 1 50 ? 1.831 -39 28.969 1 86.94 50 LYS B N 1
ATOM 4323 C CA . LYS B 1 50 ? 1.363 -40.344 28.719 1 86.94 50 LYS B CA 1
ATOM 4324 C C . LYS B 1 50 ? 0.009 -40.344 28.016 1 86.94 50 LYS B C 1
ATOM 4326 O O . LYS B 1 50 ? -0.223 -41.125 27.094 1 86.94 50 LYS B O 1
ATOM 4331 N N . GLN B 1 51 ? -0.808 -39.469 28.438 1 89.06 51 GLN B N 1
ATOM 4332 C CA . GLN B 1 51 ? -2.127 -39.344 27.812 1 89.06 51 GLN B CA 1
ATOM 4333 C C . GLN B 1 51 ? -2.025 -38.812 26.391 1 89.06 51 GLN B C 1
ATOM 4335 O O . GLN B 1 51 ? -2.887 -39.094 25.562 1 89.06 51 GLN B O 1
ATOM 4340 N N . LEU B 1 52 ? -1.036 -38 26.172 1 84.75 52 LEU B N 1
ATOM 4341 C CA . LEU B 1 52 ? -0.771 -37.469 24.844 1 84.75 52 LEU B CA 1
ATOM 4342 C C . LEU B 1 52 ? -0.594 -38.625 23.828 1 84.75 52 LEU B C 1
ATOM 4344 O O . LEU B 1 52 ? -1.094 -38.531 22.703 1 84.75 52 LEU B O 1
ATOM 4348 N N . LEU B 1 53 ? 0.062 -39.688 24.219 1 80.75 53 LEU B N 1
ATOM 4349 C CA . LEU B 1 53 ? 0.309 -40.844 23.375 1 80.75 53 LEU B CA 1
ATOM 4350 C C . LEU B 1 53 ? -0.992 -41.594 23.078 1 80.75 53 LEU B C 1
ATOM 4352 O O . LEU B 1 53 ? -1.11 -42.25 22.031 1 80.75 53 LEU B O 1
ATOM 4356 N N . GLU B 1 54 ? -1.914 -41.5 23.984 1 82.25 54 GLU B N 1
ATOM 4357 C CA . GLU B 1 54 ? -3.188 -42.188 23.859 1 82.25 54 GLU B CA 1
ATOM 4358 C C . GLU B 1 54 ? -4.094 -41.531 22.828 1 82.25 54 GLU B C 1
ATOM 4360 O O . GLU B 1 54 ? -5.09 -42.094 22.391 1 82.25 54 GLU B O 1
ATOM 4365 N N . LEU B 1 55 ? -3.734 -40.25 22.438 1 82.19 55 LEU B N 1
ATOM 4366 C CA . LEU B 1 55 ? -4.582 -39.5 21.531 1 82.19 55 LEU B CA 1
ATOM 4367 C C . LEU B 1 55 ? -4.383 -39.938 20.094 1 82.19 55 LEU B C 1
ATOM 4369 O O . LEU B 1 55 ? -5.137 -39.562 19.203 1 82.19 55 LEU B O 1
ATOM 4373 N N . GLY B 1 56 ? -3.484 -40.906 19.812 1 75.75 56 GLY B N 1
ATOM 4374 C CA . GLY B 1 56 ? -3.252 -41.438 18.484 1 75.75 56 GLY B CA 1
ATOM 4375 C C . GLY B 1 56 ? -2.174 -40.688 17.719 1 75.75 56 GLY B C 1
ATOM 4376 O O . GLY B 1 56 ? -1.527 -39.812 18.266 1 75.75 56 GLY B O 1
ATOM 4377 N N . ASN B 1 57 ? -2.004 -41.125 16.391 1 69 57 ASN B N 1
ATOM 4378 C CA . ASN B 1 57 ? -0.9 -40.625 15.578 1 69 57 ASN B CA 1
ATOM 4379 C C . ASN B 1 57 ? -1.267 -39.312 14.883 1 69 57 ASN B C 1
ATOM 4381 O O . ASN B 1 57 ? -0.399 -38.625 14.32 1 69 57 ASN B O 1
ATOM 4385 N N . ASP B 1 58 ? -2.404 -38.969 15.133 1 75.75 58 ASP B N 1
ATOM 4386 C CA . ASP B 1 58 ? -2.846 -37.781 14.414 1 75.75 58 ASP B CA 1
ATOM 4387 C C . ASP B 1 58 ? -2.865 -36.562 15.336 1 75.75 58 ASP B C 1
ATOM 4389 O O . ASP B 1 58 ? -3.9 -35.906 15.484 1 75.75 58 ASP B O 1
ATOM 4393 N N . ILE B 1 59 ? -1.728 -36.312 16.047 1 83.56 59 ILE B N 1
ATOM 4394 C CA . ILE B 1 59 ? -1.677 -35.156 16.938 1 83.56 59 ILE B CA 1
ATOM 4395 C C . ILE B 1 59 ? -0.578 -34.188 16.484 1 83.56 59 ILE B C 1
ATOM 4397 O O . ILE B 1 59 ? 0.427 -34.625 15.914 1 83.56 59 ILE B O 1
ATOM 4401 N N . HIS B 1 60 ? -0.895 -32.938 16.719 1 85.62 60 HIS B N 1
ATOM 4402 C CA . HIS B 1 60 ? 0.035 -31.828 16.562 1 85.62 60 HIS B CA 1
ATOM 4403 C C . HIS B 1 60 ? 0.344 -31.172 17.891 1 85.62 60 HIS B C 1
ATOM 4405 O O . HIS B 1 60 ? -0.553 -30.625 18.547 1 85.62 60 HIS B O 1
ATOM 4411 N N . VAL B 1 61 ? 1.66 -31.281 18.266 1 88.81 61 VAL B N 1
ATOM 4412 C CA . VAL B 1 61 ? 2.041 -30.703 19.562 1 88.81 61 VAL B CA 1
ATOM 4413 C C . VAL B 1 61 ? 2.826 -29.406 19.344 1 88.81 61 VAL B C 1
ATOM 4415 O O . VAL B 1 61 ? 3.805 -29.391 18.594 1 88.81 61 VAL B O 1
ATOM 4418 N N . ILE B 1 62 ? 2.33 -28.406 20 1 86.56 62 ILE B N 1
ATOM 4419 C CA . ILE B 1 62 ? 3.029 -27.125 19.984 1 86.56 62 ILE B CA 1
ATOM 4420 C C . ILE B 1 62 ? 3.637 -26.859 21.359 1 86.56 62 ILE B C 1
ATOM 4422 O O . ILE B 1 62 ? 2.91 -26.672 22.344 1 86.56 62 ILE B O 1
ATOM 4426 N N . VAL B 1 63 ? 4.965 -26.766 21.406 1 87.56 63 VAL B N 1
ATOM 4427 C CA . VAL B 1 63 ? 5.672 -26.547 22.656 1 87.56 63 VAL B CA 1
ATOM 4428 C C . VAL B 1 63 ? 5.77 -25.047 22.953 1 87.56 63 VAL B C 1
ATOM 4430 O O . VAL B 1 63 ? 6.324 -24.297 22.156 1 87.56 63 VAL B O 1
ATOM 4433 N N . ALA B 1 64 ? 5.18 -24.672 24.047 1 86.06 64 ALA B N 1
ATOM 4434 C CA . ALA B 1 64 ? 5.176 -23.281 24.5 1 86.06 64 ALA B CA 1
ATOM 4435 C C . ALA B 1 64 ? 5.723 -23.156 25.922 1 86.06 64 ALA B C 1
ATOM 4437 O O . ALA B 1 64 ? 4.98 -22.844 26.844 1 86.06 64 ALA B O 1
ATOM 4438 N N . SER B 1 65 ? 7 -23.391 25.984 1 82.69 65 SER B N 1
ATOM 4439 C CA . SER B 1 65 ? 7.703 -23.359 27.266 1 82.69 65 SER B CA 1
ATOM 4440 C C . SER B 1 65 ? 9.141 -22.891 27.094 1 82.69 65 SER B C 1
ATOM 4442 O O . SER B 1 65 ? 9.734 -23.031 26.031 1 82.69 65 SER B O 1
ATOM 4444 N N . THR B 1 66 ? 9.68 -22.25 28.203 1 75.94 66 THR B N 1
ATOM 4445 C CA . THR B 1 66 ? 11.086 -21.859 28.188 1 75.94 66 THR B CA 1
ATOM 4446 C C . THR B 1 66 ? 11.984 -23.094 28.125 1 75.94 66 THR B C 1
ATOM 4448 O O . THR B 1 66 ? 13.148 -23 27.719 1 75.94 66 THR B O 1
ATOM 4451 N N . TYR B 1 67 ? 11.445 -24.266 28.5 1 76.31 67 TYR B N 1
ATOM 4452 C CA . TYR B 1 67 ? 12.18 -25.531 28.438 1 76.31 67 TYR B CA 1
ATOM 4453 C C . TYR B 1 67 ? 11.867 -26.281 27.156 1 76.31 67 TYR B C 1
ATOM 4455 O O . TYR B 1 67 ? 11.719 -27.5 27.156 1 76.31 67 TYR B O 1
ATOM 4463 N N . TYR B 1 68 ? 11.758 -25.531 26.031 1 80.06 68 TYR B N 1
ATOM 4464 C CA . TYR B 1 68 ? 11.234 -26.141 24.812 1 80.06 68 TYR B CA 1
ATOM 4465 C C . TYR B 1 68 ? 12.188 -27.188 24.266 1 80.06 68 TYR B C 1
ATOM 4467 O O . TYR B 1 68 ? 11.758 -28.219 23.734 1 80.06 68 TYR B O 1
ATOM 4475 N N . LYS B 1 69 ? 13.477 -27.062 24.484 1 72.81 69 LYS B N 1
ATOM 4476 C CA . LYS B 1 69 ? 14.422 -28.047 23.984 1 72.81 69 LYS B CA 1
ATOM 4477 C C . LYS B 1 69 ? 14.227 -29.406 24.672 1 72.81 69 LYS B C 1
ATOM 4479 O O . LYS B 1 69 ? 14.195 -30.438 24.016 1 72.81 69 LYS B O 1
ATOM 4484 N N . GLU B 1 70 ? 14.109 -29.359 26.047 1 76.62 70 GLU B N 1
ATOM 4485 C CA . GLU B 1 70 ? 13.906 -30.578 26.828 1 76.62 70 GLU B CA 1
ATOM 4486 C C . GLU B 1 70 ? 12.578 -31.234 26.484 1 76.62 70 GLU B C 1
ATOM 4488 O O . GLU B 1 70 ? 12.5 -32.469 26.344 1 76.62 70 GLU B O 1
ATOM 4493 N N . ILE B 1 71 ? 11.602 -30.375 26.219 1 85.38 71 ILE B N 1
ATOM 4494 C CA . ILE B 1 71 ? 10.273 -30.891 25.938 1 85.38 71 ILE B CA 1
ATOM 4495 C C . ILE B 1 71 ? 10.25 -31.531 24.547 1 85.38 71 ILE B C 1
ATOM 4497 O O . ILE B 1 71 ? 9.68 -32.594 24.359 1 85.38 71 ILE B O 1
ATOM 4501 N N . ILE B 1 72 ? 10.945 -30.922 23.719 1 80.06 72 ILE B N 1
ATOM 4502 C CA . ILE B 1 72 ? 11.008 -31.469 22.375 1 80.06 72 ILE B CA 1
ATOM 4503 C C . ILE B 1 72 ? 11.727 -32.812 22.375 1 80.06 72 ILE B C 1
ATOM 4505 O O . ILE B 1 72 ? 11.273 -33.781 21.75 1 80.06 72 ILE B O 1
ATOM 4509 N N . GLY B 1 73 ? 12.844 -32.875 23.031 1 75.5 73 GLY B N 1
ATOM 4510 C CA . GLY B 1 73 ? 13.523 -34.156 23.203 1 75.5 73 GLY B CA 1
ATOM 4511 C C . GLY B 1 73 ? 12.617 -35.219 23.766 1 75.5 73 GLY B C 1
ATOM 4512 O O . GLY B 1 73 ? 12.617 -36.344 23.266 1 75.5 73 GLY B O 1
ATOM 4513 N N . GLN B 1 74 ? 11.82 -34.906 24.75 1 82.19 74 GLN B N 1
ATOM 4514 C CA . GLN B 1 74 ? 10.859 -35.812 25.359 1 82.19 74 GLN B CA 1
ATOM 4515 C C . GLN B 1 74 ? 9.828 -36.281 24.344 1 82.19 74 GLN B C 1
ATOM 4517 O O . GLN B 1 74 ? 9.547 -37.469 24.25 1 82.19 74 GLN B O 1
ATOM 4522 N N . LEU B 1 75 ? 9.398 -35.344 23.531 1 85.06 75 LEU B N 1
ATOM 4523 C CA . LEU B 1 75 ? 8.359 -35.656 22.547 1 85.06 75 LEU B CA 1
ATOM 4524 C C . LEU B 1 75 ? 8.906 -36.531 21.438 1 85.06 75 LEU B C 1
ATOM 4526 O O . LEU B 1 75 ? 8.227 -37.469 20.969 1 85.06 75 LEU B O 1
ATOM 4530 N N . LEU B 1 76 ? 10.094 -36.312 21.125 1 76.38 76 LEU B N 1
ATOM 4531 C CA . LEU B 1 76 ? 10.742 -37.125 20.109 1 76.38 76 LEU B CA 1
ATOM 4532 C C . LEU B 1 76 ? 10.953 -38.562 20.609 1 76.38 76 LEU B C 1
ATOM 4534 O O . LEU B 1 76 ? 10.766 -39.531 19.859 1 76.38 76 LEU B O 1
ATOM 4538 N N . GLU B 1 77 ? 11.367 -38.719 21.812 1 75 77 GLU B N 1
ATOM 4539 C CA . GLU B 1 77 ? 11.516 -40.031 22.438 1 75 77 GLU B CA 1
ATOM 4540 C C . GLU B 1 77 ? 10.188 -40.781 22.484 1 75 77 GLU B C 1
ATOM 4542 O O . GLU B 1 77 ? 10.156 -42 22.375 1 75 77 GLU B O 1
ATOM 4547 N N . MET B 1 78 ? 9.156 -39.969 22.531 1 79.81 78 MET B N 1
ATOM 4548 C CA . MET B 1 78 ? 7.812 -40.562 22.578 1 79.81 78 MET B CA 1
ATOM 4549 C C . MET B 1 78 ? 7.301 -40.875 21.188 1 79.81 78 MET B C 1
ATOM 4551 O O . MET B 1 78 ? 6.164 -41.312 21.016 1 79.81 78 MET B O 1
ATOM 4555 N N . LYS B 1 79 ? 8.141 -40.594 20.141 1 74.5 79 LYS B N 1
ATOM 4556 C CA . LYS B 1 79 ? 7.859 -40.875 18.734 1 74.5 79 LYS B CA 1
ATOM 4557 C C . LYS B 1 79 ? 6.695 -40.031 18.219 1 74.5 79 LYS B C 1
ATOM 4559 O O . LYS B 1 79 ? 5.883 -40.5 17.422 1 74.5 79 LYS B O 1
ATOM 4564 N N . ILE B 1 80 ? 6.574 -38.875 18.781 1 79.56 80 ILE B N 1
ATOM 4565 C CA . ILE B 1 80 ? 5.625 -37.906 18.25 1 79.56 80 ILE B CA 1
ATOM 4566 C C . ILE B 1 80 ? 6.23 -37.188 17.047 1 79.56 80 ILE B C 1
ATOM 4568 O O . ILE B 1 80 ? 7.359 -36.688 17.094 1 79.56 80 ILE B O 1
ATOM 4572 N N . LYS B 1 81 ? 5.453 -37.188 16.016 1 71.38 81 LYS B N 1
ATOM 4573 C CA . LYS B 1 81 ? 6.031 -36.75 14.742 1 71.38 81 LYS B CA 1
ATOM 4574 C C . LYS B 1 81 ? 5.723 -35.281 14.469 1 71.38 81 LYS B C 1
ATOM 4576 O O . LYS B 1 81 ? 6.582 -34.531 14 1 71.38 81 LYS B O 1
ATOM 4581 N N . ASN B 1 82 ? 4.664 -34.875 14.867 1 77.56 82 ASN B N 1
ATOM 4582 C CA . ASN B 1 82 ? 4.223 -33.5 14.539 1 77.56 82 ASN B CA 1
ATOM 4583 C C . ASN B 1 82 ? 4.406 -32.562 15.719 1 77.56 82 ASN B C 1
ATOM 4585 O O . ASN B 1 82 ? 3.504 -32.406 16.547 1 77.56 82 ASN B O 1
ATOM 4589 N N . ILE B 1 83 ? 5.719 -32 15.766 1 80.38 83 ILE B N 1
ATOM 4590 C CA . ILE B 1 83 ? 6.051 -31.109 16.875 1 80.38 83 ILE B CA 1
ATOM 4591 C C . ILE B 1 83 ? 6.457 -29.75 16.328 1 80.38 83 ILE B C 1
ATOM 4593 O O . ILE B 1 83 ? 7.219 -29.656 15.359 1 80.38 83 ILE B O 1
ATOM 4597 N N . GLU B 1 84 ? 5.805 -28.719 16.906 1 77.69 84 GLU B N 1
ATOM 4598 C CA . GLU B 1 84 ? 6.238 -27.344 16.703 1 77.69 84 GLU B CA 1
ATOM 4599 C C . GLU B 1 84 ? 6.441 -26.641 18.047 1 77.69 84 GLU B C 1
ATOM 4601 O O . GLU B 1 84 ? 6.082 -27.172 19.094 1 77.69 84 GLU B O 1
ATOM 4606 N N . TYR B 1 85 ? 7.32 -25.562 17.984 1 78.06 85 TYR B N 1
ATOM 4607 C CA . TYR B 1 85 ? 7.562 -24.906 19.266 1 78.06 85 TYR B CA 1
ATOM 4608 C C . TYR B 1 85 ? 7.645 -23.406 19.109 1 78.06 85 TYR B C 1
ATOM 4610 O O . TYR B 1 85 ? 7.879 -22.891 18.016 1 78.06 85 TYR B O 1
ATOM 4618 N N . TYR B 1 86 ? 7.32 -22.688 20.266 1 72.88 86 TYR B N 1
ATOM 4619 C CA . TYR B 1 86 ? 7.504 -21.25 20.453 1 72.88 86 TYR B CA 1
ATOM 4620 C C . TYR B 1 86 ? 8.688 -20.969 21.375 1 72.88 86 TYR B C 1
ATOM 4622 O O . TYR B 1 86 ? 8.977 -21.766 22.281 1 72.88 86 TYR B O 1
ATOM 4630 N N . THR B 1 87 ? 9.508 -19.875 20.969 1 63.09 87 THR B N 1
ATOM 4631 C CA . THR B 1 87 ? 10.477 -19.344 21.922 1 63.09 87 THR B CA 1
ATOM 4632 C C . THR B 1 87 ? 10.039 -17.969 22.422 1 63.09 87 THR B C 1
ATOM 4634 O O . THR B 1 87 ? 9.227 -17.297 21.781 1 63.09 87 THR B O 1
ATOM 4637 N N . GLU B 1 88 ? 10.445 -17.641 23.688 1 57.81 88 GLU B N 1
ATOM 4638 C CA . GLU B 1 88 ? 10.125 -16.328 24.25 1 57.81 88 GLU B CA 1
ATOM 4639 C C . GLU B 1 88 ? 10.602 -15.203 23.344 1 57.81 88 GLU B C 1
ATOM 4641 O O . GLU B 1 88 ? 10.016 -14.117 23.328 1 57.81 88 GLU B O 1
ATOM 4646 N N . ALA B 1 89 ? 11.562 -15.477 22.781 1 47.41 89 ALA B N 1
ATOM 4647 C CA . ALA B 1 89 ? 12.188 -14.453 21.953 1 47.41 89 ALA B CA 1
ATOM 4648 C C . ALA B 1 89 ? 11.445 -14.297 20.625 1 47.41 89 ALA B C 1
ATOM 4650 O O . ALA B 1 89 ? 11.492 -13.234 20 1 47.41 89 ALA B O 1
ATOM 4651 N N . ASN B 1 90 ? 10.852 -15.469 20.328 1 45.94 90 ASN B N 1
ATOM 4652 C CA . ASN B 1 90 ? 10.258 -15.484 19 1 45.94 90 ASN B CA 1
ATOM 4653 C C . ASN B 1 90 ? 8.758 -15.734 19.062 1 45.94 90 ASN B C 1
ATOM 4655 O O . ASN B 1 90 ? 8.297 -16.609 19.781 1 45.94 90 ASN B O 1
ATOM 4659 N N . SER B 1 91 ? 8.031 -14.875 18.578 1 52 91 SER B N 1
ATOM 4660 C CA . SER B 1 91 ? 6.578 -15.008 18.609 1 52 91 SER B CA 1
ATOM 4661 C C . SER B 1 91 ? 6.086 -15.938 17.5 1 52 91 SER B C 1
ATOM 4663 O O . SER B 1 91 ? 4.891 -15.969 17.203 1 52 91 SER B O 1
ATOM 4665 N N . PHE B 1 92 ? 6.977 -16.781 16.938 1 51.97 92 PHE B N 1
ATOM 4666 C CA . PHE B 1 92 ? 6.578 -17.641 15.828 1 51.97 92 PHE B CA 1
ATOM 4667 C C . PHE B 1 92 ? 6.66 -19.109 16.219 1 51.97 92 PHE B C 1
ATOM 4669 O O . PHE B 1 92 ? 7.449 -19.484 17.094 1 51.97 92 PHE B O 1
ATOM 4676 N N . LEU B 1 93 ? 5.762 -19.875 15.609 1 59.03 93 LEU B N 1
ATOM 4677 C CA . LEU B 1 93 ? 5.805 -21.328 15.758 1 59.03 93 LEU B CA 1
ATOM 4678 C C . LEU B 1 93 ? 6.969 -21.922 14.969 1 59.03 93 LEU B C 1
ATOM 4680 O O . LEU B 1 93 ? 7.098 -21.672 13.766 1 59.03 93 LEU B O 1
ATOM 4684 N N . ASN B 1 94 ? 7.902 -22.516 15.656 1 55.81 94 ASN B N 1
ATOM 4685 C CA . ASN B 1 94 ? 9.102 -23.125 15.102 1 55.81 94 ASN B CA 1
ATOM 4686 C C . ASN B 1 94 ? 8.906 -24.625 14.859 1 55.81 94 ASN B C 1
ATOM 4688 O O . ASN B 1 94 ? 8.281 -25.312 15.664 1 55.81 94 ASN B O 1
ATOM 4692 N N . LYS B 1 95 ? 9.336 -25.172 13.719 1 56.88 95 LYS B N 1
ATOM 4693 C CA . LYS B 1 95 ? 9.438 -26.609 13.539 1 56.88 95 LYS B CA 1
ATOM 4694 C C . LYS B 1 95 ? 10.781 -27.141 14.047 1 56.88 95 LYS B C 1
ATOM 4696 O O . LYS B 1 95 ? 11.766 -26.391 14.078 1 56.88 95 LYS B O 1
ATOM 4701 N N . ILE B 1 96 ? 10.727 -28.422 14.438 1 54.22 96 ILE B N 1
ATOM 4702 C CA . ILE B 1 96 ? 11.945 -29.031 14.945 1 54.22 96 ILE B CA 1
ATOM 4703 C C . ILE B 1 96 ? 12.867 -29.391 13.781 1 54.22 96 ILE B C 1
ATOM 4705 O O . ILE B 1 96 ? 12.414 -29.906 12.758 1 54.22 96 ILE B O 1
ATOM 4709 N N . ASN B 1 97 ? 13.992 -28.844 13.695 1 41.28 97 ASN B N 1
ATOM 4710 C CA . ASN B 1 97 ? 15.062 -29.422 12.891 1 41.28 97 ASN B CA 1
ATOM 4711 C C . ASN B 1 97 ? 15.656 -30.656 13.562 1 41.28 97 ASN B C 1
ATOM 4713 O O . ASN B 1 97 ? 16.297 -30.547 14.609 1 41.28 97 ASN B O 1
ATOM 4717 N N . TYR B 1 98 ? 15.25 -31.734 12.938 1 41.22 98 TYR B N 1
ATOM 4718 C CA . TYR B 1 98 ? 15.695 -32.969 13.547 1 41.22 98 TYR B CA 1
ATOM 4719 C C . TYR B 1 98 ? 17.219 -33.062 13.547 1 41.22 98 TYR B C 1
ATOM 4721 O O . TYR B 1 98 ? 17.797 -33.719 14.422 1 41.22 98 TYR B O 1
ATOM 4729 N N . GLU B 1 99 ? 17.812 -32.469 12.539 1 39.09 99 GLU B N 1
ATOM 4730 C CA . GLU B 1 99 ? 19.281 -32.5 12.609 1 39.09 99 GLU B CA 1
ATOM 4731 C C . GLU B 1 99 ? 19.797 -31.812 13.859 1 39.09 99 GLU B C 1
ATOM 4733 O O . GLU B 1 99 ? 20.828 -32.219 14.414 1 39.09 99 GLU B O 1
ATOM 4738 N N . ASP B 1 100 ? 19.188 -30.781 14.078 1 39.28 100 ASP B N 1
ATOM 4739 C CA . ASP B 1 100 ? 19.656 -30.141 15.297 1 39.28 100 ASP B CA 1
ATOM 4740 C C . ASP B 1 100 ? 19.391 -31 16.516 1 39.28 100 ASP B C 1
ATOM 4742 O O . ASP B 1 100 ? 19.953 -30.781 17.594 1 39.28 100 ASP B O 1
ATOM 4746 N N . PHE B 1 101 ? 18.25 -31.812 16.203 1 37.31 101 PHE B N 1
ATOM 4747 C CA . PHE B 1 101 ? 18.016 -32.844 17.203 1 37.31 101 PHE B CA 1
ATOM 4748 C C . PHE B 1 101 ? 18.5 -34.219 16.703 1 37.31 101 PHE B C 1
ATOM 4750 O O . PHE B 1 101 ? 17.688 -35.062 16.328 1 37.31 101 PHE B O 1
ATOM 4757 N N . LYS B 1 102 ? 19.312 -34.406 15.602 1 36.09 102 LYS B N 1
ATOM 4758 C CA . LYS B 1 102 ? 20.047 -35.594 15.156 1 36.09 102 LYS B CA 1
ATOM 4759 C C . LYS B 1 102 ? 20.422 -36.469 16.344 1 36.09 102 LYS B C 1
ATOM 4761 O O . LYS B 1 102 ? 21.297 -36.094 17.141 1 36.09 102 LYS B O 1
ATOM 4766 N N . PHE B 1 103 ? 19.516 -37.312 16.656 1 27.69 103 PHE B N 1
ATOM 4767 C CA . PHE B 1 103 ? 19.953 -38.594 17.156 1 27.69 103 PHE B CA 1
ATOM 4768 C C . PHE B 1 103 ? 20.797 -39.344 16.109 1 27.69 103 PHE B C 1
ATOM 4770 O O . PHE B 1 103 ? 20.688 -39.062 14.914 1 27.69 103 PHE B O 1
ATOM 4777 N N . ASP B 1 104 ? 21.781 -40.25 16.25 1 27 104 ASP B N 1
ATOM 4778 C CA . ASP B 1 104 ? 22.734 -41.125 15.562 1 27 104 ASP B CA 1
ATOM 4779 C C . ASP B 1 104 ? 22.062 -41.844 14.398 1 27 104 ASP B C 1
ATOM 4781 O O . ASP B 1 104 ? 22.75 -42.375 13.5 1 27 104 ASP B O 1
ATOM 4785 N N . SER B 1 105 ? 20.812 -42.312 14.242 1 24.8 105 SER B N 1
ATOM 4786 C CA . SER B 1 105 ? 20.453 -43.469 13.398 1 24.8 105 SER B CA 1
ATOM 4787 C C . SER B 1 105 ? 20.172 -43 11.969 1 24.8 105 SER B C 1
ATOM 4789 O O . SER B 1 105 ? 19.672 -43.781 11.156 1 24.8 105 SER B O 1
ATOM 4791 N N . TYR B 1 106 ? 20.141 -41.844 11.453 1 25.3 106 TYR B N 1
ATOM 4792 C CA . TYR B 1 106 ? 19.734 -41.688 10.062 1 25.3 106 TYR B CA 1
ATOM 4793 C C . TYR B 1 106 ? 20.844 -42.156 9.125 1 25.3 106 TYR B C 1
ATOM 4795 O O . TYR B 1 106 ? 21.75 -41.406 8.797 1 25.3 106 TYR B O 1
ATOM 4803 N N . SER B 1 107 ? 21.297 -43.375 9.148 1 24.19 107 SER B N 1
ATOM 4804 C CA . SER B 1 107 ? 22.281 -44.031 8.289 1 24.19 107 SER B CA 1
ATOM 4805 C C . SER B 1 107 ? 21.891 -43.938 6.82 1 24.19 107 SER B C 1
ATOM 4807 O O . SER B 1 107 ? 22.734 -43.719 5.957 1 24.19 107 SER B O 1
ATOM 4809 N N . TYR B 1 108 ? 20.75 -44.531 6.34 1 22 108 TYR B N 1
ATOM 4810 C CA . TYR B 1 108 ? 20.75 -45.219 5.047 1 22 108 TYR B CA 1
ATOM 4811 C C . TYR B 1 108 ? 20.5 -44.219 3.918 1 22 108 TYR B C 1
ATOM 4813 O O . TYR B 1 10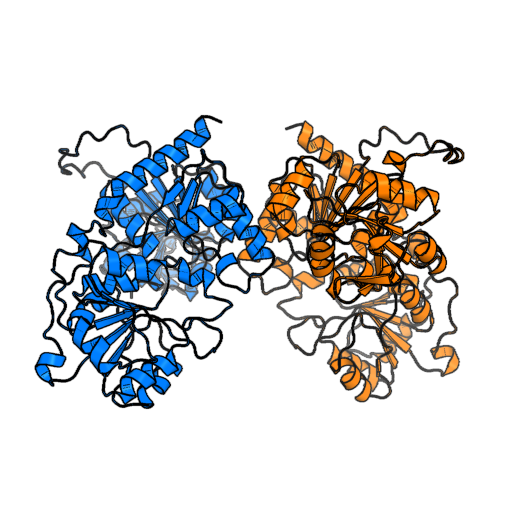8 ? 19.422 -44.219 3.305 1 22 108 TYR B O 1
ATOM 4821 N N . LEU B 1 109 ? 20.344 -42.906 4.035 1 25.06 109 LEU B N 1
ATOM 4822 C CA . LEU B 1 109 ? 20.156 -42.25 2.752 1 25.06 109 LEU B CA 1
ATOM 4823 C C . LEU B 1 109 ? 21.297 -42.562 1.791 1 25.06 109 LEU B C 1
ATOM 4825 O O . LEU B 1 109 ? 22.469 -42.406 2.133 1 25.06 109 LEU B O 1
ATOM 4829 N N . ASP B 1 110 ? 21.094 -43.5 0.942 1 24.61 110 ASP B N 1
ATOM 4830 C CA . ASP B 1 110 ? 21.969 -43.938 -0.133 1 24.61 110 ASP B CA 1
ATOM 4831 C C . ASP B 1 110 ? 22.547 -42.75 -0.896 1 24.61 110 ASP B C 1
ATOM 4833 O O . ASP B 1 110 ? 21.812 -41.812 -1.221 1 24.61 110 ASP B O 1
ATOM 4837 N N . ASN B 1 111 ? 23.766 -42.375 -0.843 1 26.7 111 ASN B N 1
ATOM 4838 C CA . ASN B 1 111 ? 24.859 -41.5 -1.309 1 26.7 111 ASN B CA 1
ATOM 4839 C C . ASN B 1 111 ? 24.906 -41.438 -2.832 1 26.7 111 ASN B C 1
ATOM 4841 O O . ASN B 1 111 ? 25.922 -41.094 -3.412 1 26.7 111 ASN B O 1
ATOM 4845 N N . ASN B 1 112 ? 24.156 -42.25 -3.508 1 26.77 112 ASN B N 1
ATOM 4846 C CA . ASN B 1 112 ? 24.562 -42.188 -4.906 1 26.77 112 ASN B CA 1
ATOM 4847 C C . ASN B 1 112 ? 24.297 -40.781 -5.496 1 26.77 112 ASN B C 1
ATOM 4849 O O . ASN B 1 112 ? 23.422 -40.625 -6.359 1 26.77 112 ASN B O 1
ATOM 4853 N N . TYR B 1 113 ? 24.109 -39.844 -4.652 1 27.47 113 TYR B N 1
ATOM 4854 C CA . TYR B 1 113 ? 23.781 -38.5 -5.105 1 27.47 113 TYR B CA 1
ATOM 4855 C C . TYR B 1 113 ? 24.797 -38 -6.113 1 27.47 113 TYR B C 1
ATOM 4857 O O . TYR B 1 113 ? 26 -38.25 -5.965 1 27.47 113 TYR B O 1
ATOM 4865 N N . PHE B 1 114 ? 24.391 -37.812 -7.379 1 28.53 114 PHE B N 1
ATOM 4866 C CA . PHE B 1 114 ? 25.156 -37.312 -8.508 1 28.53 114 PHE B CA 1
ATOM 4867 C C . PHE B 1 114 ? 26.062 -36.156 -8.078 1 28.53 114 PHE B C 1
ATOM 4869 O O . PHE B 1 114 ? 25.734 -35.438 -7.125 1 28.53 114 PHE B O 1
ATOM 4876 N N . SER B 1 115 ? 27.312 -36.281 -8.219 1 30.36 115 SER B N 1
ATOM 4877 C CA . SER B 1 115 ? 28.422 -35.312 -8.164 1 30.36 115 SER B CA 1
ATOM 4878 C C . SER B 1 115 ? 28 -33.969 -8.742 1 30.36 115 SER B C 1
ATOM 4880 O O . SER B 1 115 ? 28.031 -33.781 -9.953 1 30.36 115 SER B O 1
ATOM 4882 N N . CYS B 1 116 ? 26.75 -33.594 -8.609 1 31.11 116 CYS B N 1
ATOM 4883 C CA . CYS B 1 116 ? 26.516 -32.281 -9.188 1 31.11 116 CYS B CA 1
ATOM 4884 C C . CYS B 1 116 ? 27.594 -31.297 -8.758 1 31.11 116 CYS B C 1
ATOM 4886 O O . CYS B 1 116 ? 28.109 -31.375 -7.641 1 31.11 116 CYS B O 1
ATOM 4888 N N . SER B 1 117 ? 28.109 -30.516 -9.609 1 34.78 117 SER B N 1
ATOM 4889 C CA . SER B 1 117 ? 28.953 -29.344 -9.453 1 34.78 117 SER B CA 1
ATOM 4890 C C . SER B 1 117 ? 28.578 -28.547 -8.211 1 34.78 117 SER B C 1
ATOM 4892 O O . SER B 1 117 ? 27.469 -28.688 -7.688 1 34.78 117 SER B O 1
ATOM 4894 N N . LYS B 1 118 ? 29.406 -27.719 -7.488 1 42.44 118 LYS B N 1
ATOM 4895 C CA . LYS B 1 118 ? 29.375 -26.969 -6.238 1 42.44 118 LYS B CA 1
ATOM 4896 C C . LYS B 1 118 ? 28.062 -26.203 -6.082 1 42.44 118 LYS B C 1
ATOM 4898 O O . LYS B 1 118 ? 27.875 -25.125 -6.648 1 42.44 118 LYS B O 1
ATOM 4903 N N . ASN B 1 119 ? 26.828 -26.875 -6.109 1 56.41 119 ASN B N 1
ATOM 4904 C CA . ASN B 1 119 ? 25.625 -26.141 -5.734 1 56.41 119 ASN B CA 1
ATOM 4905 C C . ASN B 1 119 ? 25.844 -25.297 -4.48 1 56.41 119 ASN B C 1
ATOM 4907 O O . ASN B 1 119 ? 26.094 -25.844 -3.4 1 56.41 119 ASN B O 1
ATOM 4911 N N . LEU B 1 120 ? 25.953 -24.062 -4.645 1 68.31 120 LEU B N 1
ATOM 4912 C CA . LEU B 1 120 ? 26.234 -23.094 -3.594 1 68.31 120 LEU B CA 1
ATOM 4913 C C . LEU B 1 120 ? 25 -22.844 -2.73 1 68.31 120 LEU B C 1
ATOM 4915 O O . LEU B 1 120 ? 25.109 -22.344 -1.613 1 68.31 120 LEU B O 1
ATOM 4919 N N . ILE B 1 121 ? 23.797 -23.578 -3.084 1 90.31 121 ILE B N 1
ATOM 4920 C CA . ILE B 1 121 ? 22.578 -23.219 -2.369 1 90.31 121 ILE B CA 1
ATOM 4921 C C . ILE B 1 121 ? 22.188 -24.328 -1.403 1 90.31 121 ILE B C 1
ATOM 4923 O O . ILE B 1 121 ? 21.984 -25.469 -1.817 1 90.31 121 ILE B O 1
ATOM 4927 N N . LYS B 1 122 ? 22.078 -24.125 -0.191 1 92.44 122 LYS B N 1
ATOM 4928 C CA . LYS B 1 122 ? 21.719 -25.109 0.821 1 92.44 122 LYS B CA 1
ATOM 4929 C C . LYS B 1 122 ? 20.344 -24.797 1.427 1 92.44 122 LYS B C 1
ATOM 4931 O O . LYS B 1 122 ? 19.594 -25.719 1.741 1 92.44 122 LYS B O 1
ATOM 4936 N N . LYS B 1 123 ? 20.031 -23.562 1.574 1 95.5 123 LYS B N 1
ATOM 4937 C CA . LYS B 1 123 ? 18.812 -23.156 2.256 1 95.5 123 LYS B CA 1
ATOM 4938 C C . LYS B 1 123 ? 18.141 -22 1.532 1 95.5 123 LYS B C 1
ATOM 4940 O O . LYS B 1 123 ? 18.797 -21 1.211 1 95.5 123 LYS B O 1
ATOM 4945 N N . VAL B 1 124 ? 16.828 -22.172 1.257 1 97.56 124 VAL B N 1
ATOM 4946 C CA . VAL B 1 124 ? 16.062 -21.109 0.605 1 97.56 124 VAL B CA 1
ATOM 4947 C C . VAL B 1 124 ? 14.828 -20.781 1.447 1 97.56 124 VAL B C 1
ATOM 4949 O O . VAL B 1 124 ? 14.141 -21.688 1.935 1 97.56 124 VAL B O 1
ATOM 4952 N N . LEU B 1 125 ? 14.602 -19.547 1.714 1 97.75 125 LEU B N 1
ATOM 4953 C CA . LEU B 1 125 ? 13.391 -19.078 2.381 1 97.75 125 LEU B CA 1
ATOM 4954 C C . LEU B 1 125 ? 12.406 -18.484 1.375 1 97.75 125 LEU B C 1
ATOM 4956 O O . LEU B 1 125 ? 12.727 -17.5 0.704 1 97.75 125 LEU B O 1
ATOM 4960 N N . PHE B 1 126 ? 11.266 -19.109 1.282 1 97.31 126 PHE B N 1
ATOM 4961 C CA . PHE B 1 126 ? 10.18 -18.516 0.517 1 97.31 126 PHE B CA 1
ATOM 4962 C C . PHE B 1 126 ? 9.375 -17.547 1.38 1 97.31 126 PHE B C 1
ATOM 4964 O O . PHE B 1 126 ? 9.133 -17.812 2.559 1 97.31 126 PHE B O 1
ATOM 4971 N N . VAL B 1 127 ? 9.008 -16.375 0.839 1 97 127 VAL B N 1
ATOM 4972 C CA . VAL B 1 127 ? 8.227 -15.375 1.556 1 97 127 VAL B CA 1
ATOM 4973 C C . VAL B 1 127 ? 7.031 -14.953 0.706 1 97 127 VAL B C 1
ATOM 4975 O O . VAL B 1 127 ? 7.195 -14.492 -0.426 1 97 127 VAL B O 1
ATOM 4978 N N . GLN B 1 128 ? 5.828 -15.109 1.264 1 93.69 128 GLN B N 1
ATOM 4979 C CA . GLN B 1 128 ? 4.605 -14.758 0.548 1 93.69 128 GLN B CA 1
ATOM 4980 C C . GLN B 1 128 ? 3.451 -14.523 1.517 1 93.69 128 GLN B C 1
ATOM 4982 O O . GLN B 1 128 ? 3.449 -15.055 2.629 1 93.69 128 GLN B O 1
ATOM 4987 N N . ASP B 1 129 ? 2.467 -13.688 1.059 1 91.38 129 ASP B N 1
ATOM 4988 C CA . ASP B 1 129 ? 1.278 -13.492 1.882 1 91.38 129 ASP B CA 1
ATOM 4989 C C . ASP B 1 129 ? 0.55 -14.812 2.121 1 91.38 129 ASP B C 1
ATOM 4991 O O . ASP B 1 129 ? 0.265 -15.172 3.266 1 91.38 129 ASP B O 1
ATOM 4995 N N . ALA B 1 130 ? 0.216 -15.43 1.035 1 86.31 130 ALA B N 1
ATOM 4996 C CA . ALA B 1 130 ? -0.419 -16.734 0.984 1 86.31 130 ALA B CA 1
ATOM 4997 C C . ALA B 1 130 ? 0.193 -17.609 -0.116 1 86.31 130 ALA B C 1
ATOM 4999 O O . ALA B 1 130 ? 0.306 -17.172 -1.264 1 86.31 130 ALA B O 1
ATOM 5000 N N . GLN B 1 131 ? 0.575 -18.703 0.267 1 81.62 131 GLN B N 1
ATOM 5001 C CA . GLN B 1 131 ? 1.245 -19.578 -0.686 1 81.62 131 GLN B CA 1
ATOM 5002 C C . GLN B 1 131 ? 0.362 -19.859 -1.9 1 81.62 131 GLN B C 1
ATOM 5004 O O . GLN B 1 131 ? -0.842 -20.078 -1.763 1 81.62 131 GLN B O 1
ATOM 5009 N N . CYS B 1 132 ? 1.02 -19.781 -2.982 1 85.62 132 CYS B N 1
ATOM 5010 C CA . CYS B 1 132 ? 0.314 -20.156 -4.199 1 85.62 132 CYS B CA 1
ATOM 5011 C C . CYS B 1 132 ? 0.858 -21.469 -4.762 1 85.62 132 CYS B C 1
ATOM 5013 O O . CYS B 1 132 ? 1.897 -21.953 -4.309 1 85.62 132 CYS B O 1
ATOM 5015 N N . ILE B 1 133 ? 0.204 -22.047 -5.688 1 85.38 133 ILE B N 1
ATOM 5016 C CA . ILE B 1 133 ? 0.533 -23.359 -6.234 1 85.38 133 ILE B CA 1
ATOM 5017 C C . ILE B 1 133 ? 1.881 -23.297 -6.953 1 85.38 133 ILE B C 1
ATOM 5019 O O . ILE B 1 133 ? 2.635 -24.281 -6.957 1 85.38 133 ILE B O 1
ATOM 5023 N N . ARG B 1 134 ? 2.152 -22.188 -7.566 1 89.06 134 ARG B N 1
ATOM 5024 C CA . ARG B 1 134 ? 3.426 -22.016 -8.258 1 89.06 134 ARG B CA 1
ATOM 5025 C C . ARG B 1 134 ? 4.594 -22.094 -7.277 1 89.06 134 ARG B C 1
ATOM 5027 O O . ARG B 1 134 ? 5.57 -22.797 -7.531 1 89.06 134 ARG B O 1
ATOM 5034 N N . THR B 1 135 ? 4.516 -21.406 -6.191 1 90.38 135 THR B N 1
ATOM 5035 C CA . THR B 1 135 ? 5.531 -21.422 -5.145 1 90.38 135 THR B CA 1
ATOM 5036 C C . THR B 1 135 ? 5.711 -22.828 -4.586 1 90.38 135 THR B C 1
ATOM 5038 O O . THR B 1 135 ? 6.836 -23.266 -4.344 1 90.38 135 THR B O 1
ATOM 5041 N N . TYR B 1 136 ? 4.672 -23.516 -4.457 1 89.94 136 TYR B N 1
ATOM 5042 C CA . TYR B 1 136 ? 4.711 -24.891 -3.967 1 89.94 136 TYR B CA 1
ATOM 5043 C C . TYR B 1 136 ? 5.504 -25.781 -4.914 1 89.94 136 TYR B C 1
ATOM 5045 O O . TYR B 1 136 ? 6.355 -26.562 -4.48 1 89.94 136 TYR B O 1
ATOM 5053 N N . LYS B 1 137 ? 5.25 -25.672 -6.145 1 92.5 137 LYS B N 1
ATOM 5054 C CA . LYS B 1 137 ? 5.902 -26.516 -7.133 1 92.5 137 LYS B CA 1
ATOM 5055 C C . LYS B 1 137 ? 7.406 -26.25 -7.18 1 92.5 137 LYS B C 1
ATOM 5057 O O . LYS B 1 137 ? 8.203 -27.188 -7.273 1 92.5 137 LYS B O 1
ATOM 5062 N N . ILE B 1 138 ? 7.758 -24.969 -7.082 1 95.06 138 ILE B N 1
ATOM 5063 C CA . ILE B 1 138 ? 9.172 -24.625 -7.074 1 95.06 138 ILE B CA 1
ATOM 5064 C C . ILE B 1 138 ? 9.836 -25.188 -5.816 1 95.06 138 ILE B C 1
ATOM 5066 O O . ILE B 1 138 ? 10.922 -25.766 -5.891 1 95.06 138 ILE B O 1
ATOM 5070 N N . SER B 1 139 ? 9.164 -25.031 -4.727 1 94.06 139 SER B N 1
ATOM 5071 C CA . SER B 1 139 ? 9.695 -25.516 -3.461 1 94.06 139 SER B CA 1
ATOM 5072 C C . SER B 1 139 ? 9.898 -27.031 -3.496 1 94.06 139 SER B C 1
ATOM 5074 O O . SER B 1 139 ? 10.898 -27.531 -2.977 1 94.06 139 SER B O 1
ATOM 5076 N N . LYS B 1 140 ? 9 -27.703 -4.125 1 91.81 140 LYS B N 1
ATOM 5077 C CA . LYS B 1 140 ? 9.039 -29.172 -4.18 1 91.81 140 LYS B CA 1
ATOM 5078 C C . LYS B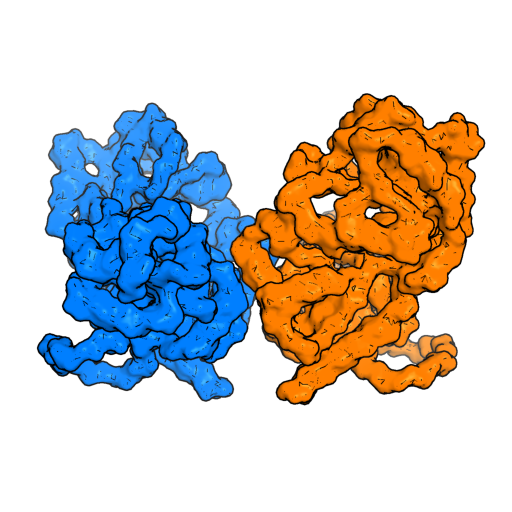 1 140 ? 10.266 -29.656 -4.949 1 91.81 140 LYS B C 1
ATOM 5080 O O . LYS B 1 140 ? 10.961 -30.562 -4.5 1 91.81 140 LYS B O 1
ATOM 5085 N N . VAL B 1 141 ? 10.523 -29.078 -6.074 1 93.94 141 VAL B N 1
ATOM 5086 C CA . VAL B 1 141 ? 11.633 -29.562 -6.895 1 93.94 141 VAL B CA 1
ATOM 5087 C C . VAL B 1 141 ? 12.953 -29.203 -6.23 1 93.94 141 VAL B C 1
ATOM 5089 O O . VAL B 1 141 ? 13.93 -29.953 -6.34 1 93.94 141 VAL B O 1
ATOM 5092 N N . LEU B 1 142 ? 12.984 -28.094 -5.5 1 94.62 142 LEU B N 1
ATOM 5093 C CA . LEU B 1 142 ? 14.195 -27.734 -4.758 1 94.62 142 LEU B CA 1
ATOM 5094 C C . LEU B 1 142 ? 14.445 -28.719 -3.625 1 94.62 142 LEU B C 1
ATOM 5096 O O . LEU B 1 142 ? 15.586 -29.156 -3.412 1 94.62 142 LEU B O 1
ATOM 5100 N N . GLN B 1 143 ? 13.438 -29.062 -2.957 1 91.69 143 GLN B N 1
ATOM 5101 C CA . GLN B 1 143 ? 13.555 -30.031 -1.874 1 91.69 143 GLN B CA 1
ATOM 5102 C C . GLN B 1 143 ? 14.07 -31.375 -2.389 1 91.69 143 GLN B C 1
ATOM 5104 O O . GLN B 1 143 ? 14.875 -32.031 -1.725 1 91.69 143 GLN B O 1
ATOM 5109 N N . GLU B 1 144 ? 13.586 -31.766 -3.488 1 89.5 144 GLU B N 1
ATOM 5110 C CA . GLU B 1 144 ? 13.992 -33.031 -4.098 1 89.5 144 GLU B CA 1
ATOM 5111 C C . GLU B 1 144 ? 15.477 -33 -4.445 1 89.5 144 GLU B C 1
ATOM 5113 O O . GLU B 1 144 ? 16.094 -34.062 -4.559 1 89.5 144 GLU B O 1
ATOM 5118 N N . MET B 1 145 ? 16.031 -31.844 -4.566 1 90.25 145 MET B N 1
ATOM 5119 C CA . MET B 1 145 ? 17.453 -31.703 -4.855 1 90.25 145 MET B CA 1
ATOM 5120 C C . MET B 1 145 ? 18.266 -31.641 -3.568 1 90.25 145 MET B C 1
ATOM 5122 O O . MET B 1 145 ? 19.484 -31.422 -3.604 1 90.25 145 MET B O 1
ATOM 5126 N N . GLY B 1 146 ? 17.609 -31.75 -2.438 1 88.5 146 GLY B N 1
ATOM 5127 C CA . GLY B 1 146 ? 18.297 -31.75 -1.155 1 88.5 146 GLY B CA 1
ATOM 5128 C C . GLY B 1 146 ? 18.453 -30.359 -0.567 1 88.5 146 GLY B C 1
ATOM 5129 O O . GLY B 1 146 ? 19.172 -30.188 0.417 1 88.5 146 GLY B O 1
ATOM 5130 N N . ILE B 1 147 ? 17.828 -29.391 -1.109 1 93.19 147 ILE B N 1
ATOM 5131 C CA . ILE B 1 147 ? 17.875 -28.031 -0.594 1 93.19 147 ILE B CA 1
ATOM 5132 C C . ILE B 1 147 ? 16.812 -27.859 0.487 1 93.19 147 ILE B C 1
ATOM 5134 O O . ILE B 1 147 ? 15.664 -28.266 0.309 1 93.19 147 ILE B O 1
ATOM 5138 N N . GLN B 1 148 ? 17.219 -27.328 1.607 1 92 148 GLN B N 1
ATOM 5139 C CA . GLN B 1 148 ? 16.219 -27 2.621 1 92 148 GLN B CA 1
ATOM 5140 C C . GLN B 1 148 ? 15.344 -25.828 2.186 1 92 148 GLN B C 1
ATOM 5142 O O . GLN B 1 148 ? 15.867 -24.781 1.812 1 92 148 GLN B O 1
ATOM 5147 N N . VAL B 1 149 ? 14.07 -26.062 2.246 1 95.06 149 VAL B N 1
ATOM 5148 C CA . VAL B 1 149 ? 13.141 -25.016 1.843 1 95.06 149 VAL B CA 1
ATOM 5149 C C . VAL B 1 149 ? 12.203 -24.672 3.004 1 95.06 149 VAL B C 1
ATOM 5151 O O . VAL B 1 149 ? 11.578 -25.562 3.586 1 95.06 149 VAL B O 1
ATOM 5154 N N . ASP B 1 150 ? 12.203 -23.422 3.385 1 92.06 150 ASP B N 1
ATOM 5155 C CA . ASP B 1 150 ? 11.281 -22.891 4.383 1 92.06 150 ASP B CA 1
ATOM 5156 C C . ASP B 1 150 ? 10.344 -21.859 3.77 1 92.06 150 ASP B C 1
ATOM 5158 O O . ASP B 1 150 ? 10.578 -21.375 2.656 1 92.06 150 ASP B O 1
ATOM 5162 N N . ILE B 1 151 ? 9.188 -21.594 4.523 1 93.44 151 ILE B N 1
ATOM 5163 C CA . ILE B 1 151 ? 8.273 -20.578 4.023 1 93.44 151 ILE B CA 1
ATOM 5164 C C . ILE B 1 151 ? 7.855 -19.656 5.164 1 93.44 151 ILE B C 1
ATOM 5166 O O . ILE B 1 151 ? 7.625 -20.109 6.289 1 93.44 151 ILE B O 1
ATOM 5170 N N . ALA B 1 152 ? 7.945 -18.391 4.922 1 93.5 152 ALA B N 1
ATOM 5171 C CA . ALA B 1 152 ? 7.363 -17.375 5.797 1 93.5 152 ALA B CA 1
ATOM 5172 C C . ALA B 1 152 ? 6.098 -16.781 5.18 1 93.5 152 ALA B C 1
ATOM 5174 O O . ALA B 1 152 ? 6.066 -16.469 3.984 1 93.5 152 ALA B O 1
ATOM 5175 N N . TYR B 1 153 ? 5.016 -16.734 5.965 1 88.94 153 TYR B N 1
ATOM 5176 C CA . TYR B 1 153 ? 3.752 -16.219 5.453 1 88.94 153 TYR B CA 1
ATOM 5177 C C . TYR B 1 153 ? 3.195 -15.133 6.371 1 88.94 153 TYR B C 1
ATOM 5179 O O . TYR B 1 153 ? 3.5 -15.102 7.566 1 88.94 153 TYR B O 1
ATOM 5187 N N . LEU B 1 154 ? 2.359 -14.219 5.777 1 87 154 LEU B N 1
ATOM 5188 C CA . LEU B 1 154 ? 1.781 -13.133 6.562 1 87 154 LEU B CA 1
ATOM 5189 C C . LEU B 1 154 ? 0.274 -13.312 6.711 1 87 154 LEU B C 1
ATOM 5191 O O . LEU B 1 154 ? -0.276 -13.094 7.793 1 87 154 LEU B O 1
ATOM 5195 N N . LYS B 1 155 ? -0.464 -13.742 5.707 1 83.44 155 LYS B N 1
ATOM 5196 C CA . LYS B 1 155 ? -1.924 -13.734 5.699 1 83.44 155 LYS B CA 1
ATOM 5197 C C . LYS B 1 155 ? -2.48 -15.125 6.012 1 83.44 155 LYS B C 1
ATOM 5199 O O . LYS B 1 155 ? -3.309 -15.273 6.91 1 83.44 155 LYS B O 1
ATOM 5204 N N . SER B 1 156 ? -2 -16.156 5.156 1 81.44 156 SER B N 1
ATOM 5205 C CA . SER B 1 156 ? -2.623 -17.469 5.285 1 81.44 156 SER B CA 1
ATOM 5206 C C . SER B 1 156 ? -1.573 -18.578 5.371 1 81.44 156 SER B C 1
ATOM 5208 O O . SER B 1 156 ? -0.628 -18.609 4.578 1 81.44 156 SER B O 1
ATOM 5210 N N . HIS B 1 157 ? -1.904 -19.406 6.262 1 81 157 HIS B N 1
ATOM 5211 C CA . HIS B 1 157 ? -1.042 -20.578 6.379 1 81 157 HIS B CA 1
ATOM 5212 C C . HIS B 1 157 ? -1.067 -21.406 5.102 1 81 157 HIS B C 1
ATOM 5214 O O . HIS B 1 157 ? -2.125 -21.594 4.492 1 81 157 HIS B O 1
ATOM 5220 N N . PRO B 1 158 ? 0.067 -21.922 4.707 1 79.56 158 PRO B N 1
ATOM 5221 C CA . PRO B 1 158 ? 0.148 -22.672 3.447 1 79.56 158 PRO B CA 1
ATOM 5222 C C . PRO B 1 158 ? -0.79 -23.875 3.412 1 79.56 158 PRO B C 1
ATOM 5224 O O . PRO B 1 158 ? -1.21 -24.312 2.334 1 79.56 158 PRO B O 1
ATOM 5227 N N . SER B 1 159 ? -1.185 -24.422 4.5 1 73.25 159 SER B N 1
ATOM 5228 C CA . SER B 1 159 ? -2.047 -25.609 4.535 1 73.25 159 SER B CA 1
ATOM 5229 C C . SER B 1 159 ? -3.492 -25.234 4.219 1 73.25 159 SER B C 1
ATOM 5231 O O . SER B 1 159 ? -4.301 -26.109 3.885 1 73.25 159 SER B O 1
ATOM 5233 N N . ILE B 1 160 ? -3.795 -23.969 4.359 1 69.94 160 ILE B N 1
ATOM 5234 C CA . ILE B 1 160 ? -5.172 -23.531 4.148 1 69.94 160 ILE B CA 1
ATOM 5235 C C . ILE B 1 160 ? -5.465 -23.469 2.65 1 69.94 160 ILE B C 1
ATOM 5237 O O . ILE B 1 160 ? -6.531 -23.891 2.197 1 69.94 160 ILE B O 1
ATOM 5241 N N . ALA B 1 161 ? -4.566 -22.953 1.95 1 63 161 ALA B N 1
ATOM 5242 C CA . ALA B 1 161 ? -4.801 -22.766 0.521 1 63 161 ALA B CA 1
ATOM 5243 C C . ALA B 1 161 ? -4.832 -24.109 -0.211 1 63 161 ALA B C 1
ATOM 5245 O O . ALA B 1 161 ? -5.582 -24.281 -1.175 1 63 161 ALA B O 1
ATOM 5246 N N . TYR B 1 162 ? -4.066 -25 0.17 1 64.62 162 TYR B N 1
ATOM 5247 C CA . TYR B 1 162 ? -3.986 -26.25 -0.559 1 64.62 162 TYR B CA 1
ATOM 5248 C C . TYR B 1 162 ? -4.062 -27.438 0.394 1 64.62 162 TYR B C 1
ATOM 5250 O O . TYR B 1 162 ? -3.031 -28 0.789 1 64.62 162 TYR B O 1
ATOM 5258 N N . LYS B 1 163 ? -5.398 -27.703 0.503 1 61.19 163 LYS B N 1
ATOM 5259 C CA . LYS B 1 163 ? -5.699 -28.859 1.357 1 61.19 163 LYS B CA 1
ATOM 5260 C C . LYS B 1 163 ? -5.262 -30.156 0.702 1 61.19 163 LYS B C 1
ATOM 5262 O O . LYS B 1 163 ? -5.375 -30.312 -0.516 1 61.19 163 LYS B O 1
ATOM 5267 N N . GLY B 1 164 ? -4.488 -30.953 1.396 1 61 164 GLY B N 1
ATOM 5268 C CA . GLY B 1 164 ? -4.191 -32.281 0.875 1 61 164 GLY B CA 1
ATOM 5269 C C . GLY B 1 164 ? -2.779 -32.406 0.342 1 61 164 GLY B C 1
ATOM 5270 O O . GLY B 1 164 ? -2.281 -33.531 0.152 1 61 164 GLY B O 1
ATOM 5271 N N . LEU B 1 165 ? -2.293 -31.156 -0.02 1 71.44 165 LEU B N 1
ATOM 5272 C CA . LEU B 1 165 ? -0.93 -31.234 -0.534 1 71.44 165 LEU B CA 1
ATOM 5273 C C . LEU B 1 165 ? 0.068 -31.453 0.6 1 71.44 165 LEU B C 1
ATOM 5275 O O . LEU B 1 165 ? -0.096 -30.891 1.689 1 71.44 165 LEU B O 1
ATOM 5279 N N . LYS B 1 166 ? 0.919 -32.406 0.366 1 70.88 166 LYS B N 1
ATOM 5280 C CA . LYS B 1 166 ? 2.043 -32.531 1.29 1 70.88 166 LYS B CA 1
ATOM 5281 C C . LYS B 1 166 ? 2.977 -31.312 1.171 1 70.88 166 LYS B C 1
ATOM 5283 O O . LYS B 1 166 ? 3.607 -31.109 0.131 1 70.88 166 LYS B O 1
ATOM 5288 N N . LEU B 1 167 ? 3.039 -30.578 2.227 1 76.56 167 LEU B N 1
ATOM 5289 C CA . LEU B 1 167 ? 3.814 -29.344 2.184 1 76.56 167 LEU B CA 1
ATOM 5290 C C . LEU B 1 167 ? 5.305 -29.641 2.051 1 76.56 167 LEU B C 1
ATOM 5292 O O . LEU B 1 167 ? 5.816 -30.547 2.693 1 76.56 167 LEU B O 1
ATOM 5296 N N . ALA B 1 168 ? 5.98 -28.969 1.133 1 78.81 168 ALA B N 1
ATOM 5297 C CA . ALA B 1 168 ? 7.398 -29.125 0.816 1 78.81 168 ALA B CA 1
ATOM 5298 C C . ALA B 1 168 ? 8.25 -28.109 1.571 1 78.81 168 ALA B C 1
ATOM 5300 O O . ALA B 1 168 ? 9.078 -27.422 0.974 1 78.81 168 ALA B O 1
ATOM 5301 N N . TYR B 1 169 ? 7.984 -27.984 2.887 1 86.62 169 TYR B N 1
ATOM 5302 C CA . TYR B 1 169 ? 8.75 -27.016 3.662 1 86.62 169 TYR B CA 1
ATOM 5303 C C . TYR B 1 169 ? 9.273 -27.641 4.949 1 86.62 169 TYR B C 1
ATOM 5305 O O . TYR B 1 169 ? 8.57 -28.422 5.602 1 86.62 169 TYR B O 1
ATOM 5313 N N . THR B 1 170 ? 10.477 -27.359 5.254 1 81.44 170 THR B N 1
ATOM 5314 C CA . THR B 1 170 ? 11.047 -27.797 6.52 1 81.44 170 THR B CA 1
ATOM 5315 C C . THR B 1 170 ? 10.492 -26.969 7.68 1 81.44 170 THR B C 1
ATOM 5317 O O . THR B 1 170 ? 10.07 -27.531 8.695 1 81.44 170 THR B O 1
ATOM 5320 N N . ASN B 1 171 ? 10.547 -25.656 7.535 1 82.62 171 ASN B N 1
ATOM 5321 C CA . ASN B 1 171 ? 9.992 -24.719 8.516 1 82.62 171 ASN B CA 1
ATOM 5322 C C . ASN B 1 171 ? 8.938 -23.812 7.891 1 82.62 171 ASN B C 1
ATOM 5324 O O . ASN B 1 171 ? 9.078 -23.391 6.742 1 82.62 171 ASN B O 1
ATOM 5328 N N . ILE B 1 172 ? 7.891 -23.609 8.641 1 85.31 172 ILE B N 1
ATOM 5329 C CA . ILE B 1 172 ? 6.852 -22.656 8.273 1 85.31 172 ILE B CA 1
ATOM 5330 C C . ILE B 1 172 ? 6.805 -21.531 9.305 1 85.31 172 ILE B C 1
ATOM 5332 O O . ILE B 1 172 ? 6.539 -21.766 10.484 1 85.31 172 ILE B O 1
ATOM 5336 N N . ILE B 1 173 ? 7.047 -20.328 8.836 1 86.19 173 ILE B N 1
ATOM 5337 C CA . ILE B 1 173 ? 7.23 -19.188 9.711 1 86.19 173 ILE B CA 1
ATOM 5338 C C . ILE B 1 173 ? 6.098 -18.188 9.5 1 86.19 173 ILE B C 1
ATOM 5340 O O . ILE B 1 173 ? 5.809 -17.797 8.367 1 86.19 173 ILE B O 1
ATOM 5344 N N . ARG B 1 174 ? 5.414 -17.781 10.57 1 84.31 174 ARG B N 1
ATOM 5345 C CA . ARG B 1 174 ? 4.43 -16.703 10.477 1 84.31 174 ARG B CA 1
ATOM 5346 C C . ARG B 1 174 ? 5.074 -15.352 10.734 1 84.31 174 ARG B C 1
ATOM 5348 O O . ARG B 1 174 ? 5.758 -15.164 11.742 1 84.31 174 ARG B O 1
ATOM 5355 N N . ILE B 1 175 ? 4.828 -14.422 9.883 1 89.12 175 ILE B N 1
ATOM 5356 C CA . ILE B 1 175 ? 5.328 -13.062 10.047 1 89.12 175 ILE B CA 1
ATOM 5357 C C . ILE B 1 175 ? 4.395 -12.273 10.969 1 89.12 175 ILE B C 1
ATOM 5359 O O . ILE B 1 175 ? 3.24 -12.023 10.617 1 89.12 175 ILE B O 1
ATOM 5363 N N . LYS B 1 176 ? 4.809 -11.844 12.078 1 75.62 176 LYS B N 1
ATOM 5364 C CA . LYS B 1 176 ? 3.973 -11.133 13.039 1 75.62 176 LYS B CA 1
ATOM 5365 C C . LYS B 1 176 ? 4.348 -9.656 13.109 1 75.62 176 LYS B C 1
ATOM 5367 O O . LYS B 1 176 ? 3.482 -8.805 13.312 1 75.62 176 LYS B O 1
ATOM 5372 N N . ASP B 1 177 ? 5.633 -9.484 13.031 1 81.94 177 ASP B N 1
ATOM 5373 C CA . ASP B 1 177 ? 6.207 -8.148 13.148 1 81.94 177 ASP B CA 1
ATOM 5374 C C . ASP B 1 177 ? 7.332 -7.949 12.133 1 81.94 177 ASP B C 1
ATOM 5376 O O . ASP B 1 177 ? 8.156 -8.844 11.922 1 81.94 177 ASP B O 1
ATOM 5380 N N . MET B 1 178 ? 7.297 -6.793 11.484 1 90.06 178 MET B N 1
ATOM 5381 C CA . MET B 1 178 ? 8.227 -6.551 10.383 1 90.06 178 MET B CA 1
ATOM 5382 C C . MET B 1 178 ? 9.664 -6.469 10.891 1 90.06 178 MET B C 1
ATOM 5384 O O . MET B 1 178 ? 10.578 -7.004 10.266 1 90.06 178 MET B O 1
ATOM 5388 N N . ASN B 1 179 ? 9.82 -5.785 12.008 1 86.69 179 ASN B N 1
ATOM 5389 C CA . ASN B 1 179 ? 11.156 -5.625 12.57 1 86.69 179 ASN B CA 1
ATOM 5390 C C . ASN B 1 179 ? 11.766 -6.969 12.953 1 86.69 179 ASN B C 1
ATOM 5392 O O . ASN B 1 179 ? 12.906 -7.266 12.586 1 86.69 179 ASN B O 1
ATOM 5396 N N . SER B 1 180 ? 10.992 -7.77 13.641 1 85.38 180 SER B N 1
ATOM 5397 C CA . SER B 1 180 ? 11.461 -9.078 14.078 1 85.38 180 SER B CA 1
ATOM 5398 C C . SER B 1 180 ? 11.734 -9.992 12.891 1 85.38 180 SER B C 1
ATOM 5400 O O . SER B 1 180 ? 12.695 -10.766 12.898 1 85.38 180 SER B O 1
ATOM 5402 N N . PHE B 1 181 ? 10.898 -9.922 11.945 1 92.81 181 PHE B N 1
ATOM 5403 C CA . PHE B 1 181 ? 11.062 -10.773 10.773 1 92.81 181 PHE B CA 1
ATOM 5404 C C . PHE B 1 181 ? 12.328 -10.398 10.008 1 92.81 181 PHE B C 1
ATOM 5406 O O . PHE B 1 181 ? 13.094 -11.281 9.594 1 92.81 181 PHE B O 1
ATOM 5413 N N . LEU B 1 182 ? 12.516 -9.078 9.789 1 93.25 182 LEU B N 1
ATOM 5414 C CA . LEU B 1 182 ? 13.711 -8.625 9.086 1 93.25 182 LEU B CA 1
ATOM 5415 C C . LEU B 1 182 ? 14.969 -9.047 9.836 1 93.25 182 LEU B C 1
ATOM 5417 O O . LEU B 1 182 ? 15.945 -9.484 9.219 1 93.25 182 LEU B O 1
ATOM 5421 N N . ASN B 1 183 ? 14.977 -8.914 11.156 1 87.69 183 ASN B N 1
ATOM 5422 C CA . ASN B 1 183 ? 16.094 -9.359 11.977 1 87.69 183 ASN B CA 1
ATOM 5423 C C . ASN B 1 183 ? 16.328 -10.859 11.836 1 87.69 183 ASN B C 1
ATOM 5425 O O . ASN B 1 183 ? 17.469 -11.312 11.742 1 87.69 183 ASN B O 1
ATOM 5429 N N . PHE B 1 184 ? 15.297 -11.672 11.82 1 91.19 184 PHE B N 1
ATOM 5430 C CA . PHE B 1 184 ? 15.359 -13.109 11.625 1 91.19 184 PHE B CA 1
ATOM 5431 C C . PHE B 1 184 ? 16.047 -13.453 10.305 1 91.19 184 PHE B C 1
ATOM 5433 O O . PHE B 1 184 ? 16.953 -14.289 10.266 1 91.19 184 PHE B O 1
ATOM 5440 N N . VAL B 1 185 ? 15.602 -12.773 9.266 1 95 185 VAL B N 1
ATOM 5441 C CA . VAL B 1 185 ? 16.156 -13.008 7.938 1 95 185 VAL B CA 1
ATOM 5442 C C . VAL B 1 185 ? 17.641 -12.664 7.93 1 95 185 VAL B C 1
ATOM 5444 O O . VAL B 1 185 ? 18.469 -13.453 7.465 1 95 185 VAL B O 1
ATOM 5447 N N . ASN B 1 186 ? 17.984 -11.508 8.484 1 93 186 ASN B N 1
ATOM 5448 C CA . ASN B 1 186 ? 19.359 -11.016 8.477 1 93 186 ASN B CA 1
ATOM 5449 C C . ASN B 1 186 ? 20.297 -11.945 9.242 1 93 186 ASN B C 1
ATOM 5451 O O . ASN B 1 186 ? 21.453 -12.117 8.867 1 93 186 ASN B O 1
ATOM 5455 N N . GLU B 1 187 ? 19.828 -12.523 10.289 1 87.44 187 GLU B N 1
ATOM 5456 C CA . GLU B 1 187 ? 20.641 -13.352 11.164 1 87.44 187 GLU B CA 1
ATOM 5457 C C . GLU B 1 187 ? 20.609 -14.812 10.742 1 87.44 187 GLU B C 1
ATOM 5459 O O . GLU B 1 187 ? 21.328 -15.648 11.297 1 87.44 187 GLU B O 1
ATOM 5464 N N . SER B 1 188 ? 19.875 -15.141 9.734 1 89.44 188 SER B N 1
ATOM 5465 C CA . SER B 1 188 ? 19.688 -16.516 9.305 1 89.44 188 SER B CA 1
ATOM 5466 C C . SER B 1 188 ? 20.828 -16.969 8.383 1 89.44 188 SER B C 1
ATOM 5468 O O . SER B 1 188 ? 21.688 -16.172 8.008 1 89.44 188 SER B O 1
ATOM 5470 N N . ASP B 1 189 ? 20.781 -18.266 8.07 1 91.5 189 ASP B N 1
ATOM 5471 C CA . ASP B 1 189 ? 21.797 -18.812 7.18 1 91.5 189 ASP B CA 1
ATOM 5472 C C . ASP B 1 189 ? 21.203 -19.172 5.82 1 91.5 189 ASP B C 1
ATOM 5474 O O . ASP B 1 189 ? 21.703 -20.047 5.125 1 91.5 189 ASP B O 1
ATOM 5478 N N . TYR B 1 190 ? 20.109 -18.547 5.512 1 96 190 TYR B N 1
ATOM 5479 C CA . TYR B 1 190 ? 19.531 -18.766 4.188 1 96 190 TYR B CA 1
ATOM 5480 C C . TYR B 1 190 ? 20.453 -18.219 3.1 1 96 190 TYR B C 1
ATOM 5482 O O . TYR B 1 190 ? 21.031 -17.141 3.25 1 96 190 TYR B O 1
ATOM 5490 N N . ASP B 1 191 ? 20.531 -18.969 2.047 1 96.38 191 ASP B N 1
ATOM 5491 C CA . ASP B 1 191 ? 21.344 -18.547 0.915 1 96.38 191 ASP B CA 1
ATOM 5492 C C . ASP B 1 191 ? 20.594 -17.562 0.02 1 96.38 191 ASP B C 1
ATOM 5494 O O . ASP B 1 191 ? 21.203 -16.688 -0.593 1 96.38 191 ASP B O 1
ATOM 5498 N N . ILE B 1 192 ? 19.281 -17.828 -0.089 1 97 192 ILE B N 1
ATOM 5499 C CA . ILE B 1 192 ? 18.422 -17.047 -0.958 1 97 192 ILE B CA 1
ATOM 5500 C C . ILE B 1 192 ? 17.078 -16.797 -0.267 1 97 192 ILE B C 1
ATOM 5502 O O . ILE B 1 192 ? 16.531 -17.703 0.379 1 97 192 ILE B O 1
ATOM 5506 N N . ILE B 1 193 ? 16.625 -15.547 -0.353 1 98.25 193 ILE B N 1
ATOM 5507 C CA . ILE B 1 193 ? 15.242 -15.242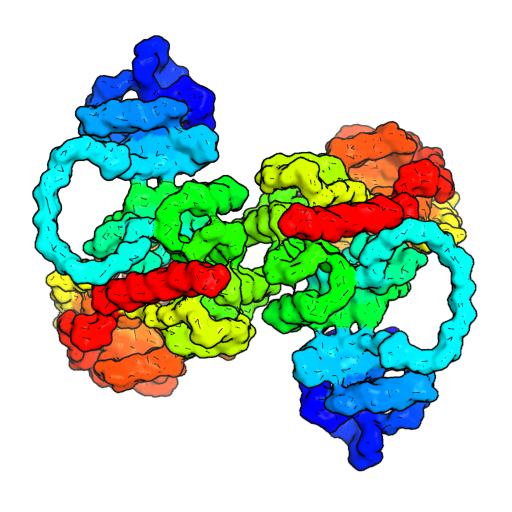 -0.031 1 98.25 193 ILE B CA 1
ATOM 5508 C C . ILE B 1 193 ? 14.422 -15.133 -1.317 1 98.25 193 ILE B C 1
ATOM 5510 O O . ILE B 1 193 ? 14.703 -14.273 -2.162 1 98.25 193 ILE B O 1
ATOM 5514 N N . HIS B 1 194 ? 13.445 -16 -1.481 1 98.25 194 HIS B N 1
ATOM 5515 C CA . HIS B 1 194 ? 12.555 -16.031 -2.633 1 98.25 194 HIS B CA 1
ATOM 5516 C C . HIS B 1 194 ? 11.188 -15.438 -2.285 1 98.25 194 HIS B C 1
ATOM 5518 O O . HIS B 1 194 ? 10.344 -16.125 -1.7 1 98.25 194 HIS B O 1
ATOM 5524 N N . SER B 1 195 ? 11 -14.18 -2.662 1 97.69 195 SER B N 1
ATOM 5525 C CA . SER B 1 195 ? 9.766 -13.469 -2.34 1 97.69 195 SER B CA 1
ATOM 5526 C C . SER B 1 195 ? 8.836 -13.398 -3.549 1 97.69 195 SER B C 1
ATOM 5528 O O . SER B 1 195 ? 9.258 -13.023 -4.641 1 97.69 195 SER B O 1
ATOM 5530 N N . SER B 1 196 ? 7.637 -13.812 -3.32 1 94.44 196 SER B N 1
ATOM 5531 C CA . SER B 1 196 ? 6.664 -13.773 -4.41 1 94.44 196 SER B CA 1
ATOM 5532 C C . SER B 1 196 ? 5.652 -12.648 -4.207 1 94.44 196 SER B C 1
ATOM 5534 O O . SER B 1 196 ? 5.25 -12.367 -3.078 1 94.44 196 SER B O 1
ATOM 5536 N N . ASN B 1 197 ? 5.344 -12.055 -5.344 1 88.38 197 ASN B N 1
ATOM 5537 C CA . ASN B 1 197 ? 4.395 -10.961 -5.199 1 88.38 197 ASN B CA 1
ATOM 5538 C C . ASN B 1 197 ? 2.957 -11.469 -5.129 1 88.38 197 ASN B C 1
ATOM 5540 O O . ASN B 1 197 ? 2.729 -12.672 -4.969 1 88.38 197 ASN B O 1
ATOM 5544 N N . GLU B 1 198 ? 1.986 -10.523 -5.211 1 79.81 198 GLU B N 1
ATOM 5545 C CA . GLU B 1 198 ? 0.563 -10.508 -4.887 1 79.81 198 GLU B CA 1
ATOM 5546 C C . GLU B 1 198 ? 0.335 -10.734 -3.396 1 79.81 198 GLU B C 1
ATOM 5548 O O . GLU B 1 198 ? -0.161 -11.789 -2.992 1 79.81 198 GLU B O 1
ATOM 5553 N N . PRO B 1 199 ? 1.031 -9.82 -2.779 1 86.69 199 PRO B N 1
ATOM 5554 C CA . PRO B 1 199 ? 1.432 -8.461 -3.154 1 86.69 199 PRO B CA 1
ATOM 5555 C C . PRO B 1 199 ? 2.947 -8.273 -3.158 1 86.69 199 PRO B C 1
ATOM 5557 O O . PRO B 1 199 ? 3.689 -9.203 -2.832 1 86.69 199 PRO B O 1
ATOM 5560 N N . ASP B 1 200 ? 3.422 -7.039 -3.57 1 92.81 200 ASP B N 1
ATOM 5561 C CA . ASP B 1 200 ? 4.84 -6.746 -3.748 1 92.81 200 ASP B CA 1
ATOM 5562 C C . ASP B 1 200 ? 5.469 -6.262 -2.443 1 92.81 200 ASP B C 1
ATOM 5564 O O . ASP B 1 200 ? 6.695 -6.215 -2.32 1 92.81 200 ASP B O 1
ATOM 5568 N N . TYR B 1 201 ? 4.719 -5.938 -1.473 1 93.94 201 TYR B N 1
ATOM 5569 C CA . TYR B 1 201 ? 5.219 -5.137 -0.359 1 93.94 201 TYR B CA 1
ATOM 5570 C C . TYR B 1 201 ? 6.184 -5.941 0.501 1 93.94 201 TYR B C 1
ATOM 5572 O O . TYR B 1 201 ? 7.082 -5.379 1.133 1 93.94 201 TYR B O 1
ATOM 5580 N N . LEU B 1 202 ? 6.07 -7.266 0.555 1 96 202 LEU B N 1
ATOM 5581 C CA . LEU B 1 202 ? 7.012 -8.07 1.332 1 96 202 LEU B CA 1
ATOM 5582 C C . LEU B 1 202 ? 8.406 -8.016 0.72 1 96 202 LEU B C 1
ATOM 5584 O O . LEU B 1 202 ? 9.406 -7.996 1.441 1 96 202 LEU B O 1
ATOM 5588 N N . THR B 1 203 ? 8.438 -8.016 -0.608 1 97.25 203 THR B N 1
ATOM 5589 C CA . THR B 1 203 ? 9.727 -7.863 -1.265 1 97.25 203 THR B CA 1
ATOM 5590 C C . THR B 1 203 ? 10.344 -6.508 -0.927 1 97.25 203 THR B C 1
ATOM 5592 O O . THR B 1 203 ? 11.562 -6.402 -0.736 1 97.25 203 THR B O 1
ATOM 5595 N N . CYS B 1 204 ? 9.5 -5.48 -0.903 1 96.25 204 CYS B N 1
ATOM 5596 C CA . CYS B 1 204 ? 9.992 -4.16 -0.537 1 96.25 204 CYS B CA 1
ATOM 5597 C C . CYS B 1 204 ? 10.68 -4.191 0.826 1 96.25 204 CYS B C 1
ATOM 5599 O O . CYS B 1 204 ? 11.758 -3.625 0.996 1 96.25 204 CYS B O 1
ATOM 5601 N N . LEU B 1 205 ? 10.062 -4.832 1.786 1 96.69 205 LEU B N 1
ATOM 5602 C CA . LEU B 1 205 ? 10.648 -5.016 3.107 1 96.69 205 LEU B CA 1
ATOM 5603 C C . LEU B 1 205 ? 11.984 -5.742 3.012 1 96.69 205 LEU B C 1
ATOM 5605 O O . LEU B 1 205 ? 12.969 -5.328 3.627 1 96.69 205 LEU B O 1
ATOM 5609 N N . LEU B 1 206 ? 12.055 -6.766 2.201 1 97.81 206 LEU B N 1
ATOM 5610 C CA . LEU B 1 206 ? 13.195 -7.672 2.152 1 97.81 206 LEU B CA 1
ATOM 5611 C C . LEU B 1 206 ? 14.375 -7.023 1.43 1 97.81 206 LEU B C 1
ATOM 5613 O O . LEU B 1 206 ? 15.516 -7.48 1.552 1 97.81 206 LEU B O 1
ATOM 5617 N N . THR B 1 207 ? 14.102 -5.969 0.614 1 96.88 207 THR B N 1
ATOM 5618 C CA . THR B 1 207 ? 15.203 -5.234 -0.003 1 96.88 207 THR B CA 1
ATOM 5619 C C . THR B 1 207 ? 16.062 -4.562 1.06 1 96.88 207 THR B C 1
ATOM 5621 O O . THR B 1 207 ? 17.172 -4.109 0.768 1 96.88 207 THR B O 1
ATOM 5624 N N . LYS B 1 208 ? 15.586 -4.484 2.275 1 96.06 208 LYS B N 1
ATOM 5625 C CA . LYS B 1 208 ? 16.344 -3.9 3.379 1 96.06 208 LYS B CA 1
ATOM 5626 C C . LYS B 1 208 ? 17.156 -4.965 4.109 1 96.06 208 LYS B C 1
ATOM 5628 O O . LYS B 1 208 ? 17.906 -4.652 5.039 1 96.06 208 LYS B O 1
ATOM 5633 N N . SER B 1 209 ? 17.047 -6.25 3.713 1 96.5 209 SER B N 1
ATOM 5634 C CA . SER B 1 209 ? 17.812 -7.336 4.324 1 96.5 209 SER B CA 1
ATOM 5635 C C . SER B 1 209 ? 19.219 -7.41 3.75 1 96.5 209 SER B C 1
ATOM 5637 O O . SER B 1 209 ? 19.531 -6.758 2.75 1 96.5 209 SER B O 1
ATOM 5639 N N . ASN B 1 210 ? 20.062 -8.195 4.402 1 95.38 210 ASN B N 1
ATOM 5640 C CA . ASN B 1 210 ? 21.438 -8.391 3.938 1 95.38 210 ASN B CA 1
ATOM 5641 C C . ASN B 1 210 ? 21.578 -9.695 3.156 1 95.38 210 ASN B C 1
ATOM 5643 O O . ASN B 1 210 ? 22.688 -10.219 3.014 1 95.38 210 ASN B O 1
ATOM 5647 N N . LYS B 1 211 ? 20.469 -10.234 2.691 1 96.31 211 LYS B N 1
ATOM 5648 C CA . LYS B 1 211 ? 20.469 -11.516 1.99 1 96.31 211 LYS B CA 1
ATOM 5649 C C . LYS B 1 211 ? 20.203 -11.32 0.5 1 96.31 211 LYS B C 1
ATOM 5651 O O . LYS B 1 211 ? 19.594 -10.328 0.094 1 96.31 211 LYS B O 1
ATOM 5656 N N . PRO B 1 212 ? 20.656 -12.266 -0.375 1 97.19 212 PRO B N 1
ATOM 5657 C CA . PRO B 1 212 ? 20.203 -12.266 -1.771 1 97.19 212 PRO B CA 1
ATOM 5658 C C . PRO B 1 212 ? 18.703 -12.445 -1.911 1 97.19 212 PRO B C 1
ATOM 5660 O O . PRO B 1 212 ? 18.125 -13.375 -1.337 1 97.19 212 PRO B O 1
ATOM 5663 N N . ILE B 1 213 ? 18.094 -11.555 -2.654 1 97.88 213 ILE B N 1
ATOM 5664 C CA . ILE B 1 213 ? 16.641 -11.562 -2.775 1 97.88 213 ILE B CA 1
ATOM 5665 C C . ILE B 1 213 ? 16.25 -11.812 -4.23 1 97.88 213 ILE B C 1
ATOM 5667 O O . ILE B 1 213 ? 16.781 -11.164 -5.141 1 97.88 213 ILE B O 1
ATOM 5671 N N . VAL B 1 214 ? 15.336 -12.734 -4.41 1 98.25 214 VAL B N 1
ATOM 5672 C CA . VAL B 1 214 ? 14.68 -12.969 -5.695 1 98.25 214 VAL B CA 1
ATOM 5673 C C . VAL B 1 214 ? 13.227 -12.516 -5.629 1 98.25 214 VAL B C 1
ATOM 5675 O O . VAL B 1 214 ? 12.492 -12.898 -4.719 1 98.25 214 VAL B O 1
ATOM 5678 N N . HIS B 1 215 ? 12.875 -11.656 -6.512 1 98.19 215 HIS B N 1
ATOM 5679 C CA . HIS B 1 215 ? 11.477 -11.273 -6.652 1 98.19 215 HIS B CA 1
ATOM 5680 C C . HIS B 1 215 ? 10.781 -12.086 -7.742 1 98.19 215 HIS B C 1
ATOM 5682 O O . HIS B 1 215 ? 11.078 -11.914 -8.93 1 98.19 215 HIS B O 1
ATOM 5688 N N . ASP B 1 216 ? 9.914 -13 -7.316 1 97.44 216 ASP B N 1
ATOM 5689 C CA . ASP B 1 216 ? 9.109 -13.805 -8.227 1 97.44 216 ASP B CA 1
ATOM 5690 C C . ASP B 1 216 ? 7.789 -13.109 -8.555 1 97.44 216 ASP B C 1
ATOM 5692 O O . ASP B 1 216 ? 6.82 -13.219 -7.797 1 97.44 216 ASP B O 1
ATOM 5696 N N . CYS B 1 217 ? 7.766 -12.492 -9.695 1 93.19 217 CYS B N 1
ATOM 5697 C CA . CYS B 1 217 ? 6.613 -11.695 -10.102 1 93.19 217 CYS B CA 1
ATOM 5698 C C . CYS B 1 217 ? 5.621 -12.547 -10.883 1 93.19 217 CYS B C 1
ATOM 5700 O O . CYS B 1 217 ? 5.836 -12.828 -12.07 1 93.19 217 CYS B O 1
ATOM 5702 N N . HIS B 1 218 ? 4.562 -12.828 -10.227 1 86.62 218 HIS B N 1
ATOM 5703 C CA . HIS B 1 218 ? 3.521 -13.633 -10.859 1 86.62 218 HIS B CA 1
ATOM 5704 C C . HIS B 1 218 ? 2.678 -12.789 -11.812 1 86.62 218 HIS B C 1
ATOM 5706 O O . HIS B 1 218 ? 2.289 -13.266 -12.883 1 86.62 218 HIS B O 1
ATOM 5712 N N . ASP B 1 219 ? 2.406 -11.602 -11.398 1 83.06 219 ASP B N 1
ATOM 5713 C CA . ASP B 1 219 ? 1.657 -10.625 -12.188 1 83.06 219 ASP B CA 1
ATOM 5714 C C . ASP B 1 219 ? 2.16 -9.203 -11.922 1 83.06 219 ASP B C 1
ATOM 5716 O O . ASP B 1 219 ? 2.314 -8.805 -10.766 1 83.06 219 ASP B O 1
ATOM 5720 N N . LEU B 1 220 ? 2.404 -8.578 -13 1 85.31 220 LEU B N 1
ATOM 5721 C CA . LEU B 1 220 ? 2.668 -7.16 -12.82 1 85.31 220 LEU B CA 1
ATOM 5722 C C . LEU B 1 220 ? 1.384 -6.402 -12.5 1 85.31 220 LEU B C 1
ATOM 5724 O O . LEU B 1 220 ? 0.474 -6.336 -13.328 1 85.31 220 LEU B O 1
ATOM 5728 N N . MET B 1 221 ? 1.338 -5.828 -11.375 1 81.56 221 MET B N 1
ATOM 5729 C CA . MET B 1 221 ? 0.127 -5.148 -10.922 1 81.56 221 MET B CA 1
ATOM 5730 C C . MET B 1 221 ? -0.241 -4.004 -11.859 1 81.56 221 MET B C 1
ATOM 5732 O O . MET B 1 221 ? -1.422 -3.729 -12.078 1 81.56 221 MET B O 1
ATOM 5736 N N . SER B 1 222 ? 0.724 -3.377 -12.383 1 78.81 222 SER B N 1
ATOM 5737 C CA . SER B 1 222 ? 0.506 -2.229 -13.258 1 78.81 222 SER B CA 1
ATOM 5738 C C . SER B 1 222 ? -0.184 -2.643 -14.547 1 78.81 222 SER B C 1
ATOM 5740 O O . SER B 1 222 ? -0.796 -1.812 -15.227 1 78.81 222 SER B O 1
ATOM 5742 N N . LEU B 1 223 ? -0.106 -3.912 -14.875 1 75.94 223 LEU B N 1
ATOM 5743 C CA . LEU B 1 223 ? -0.751 -4.402 -16.094 1 75.94 223 LEU B CA 1
ATOM 5744 C C . LEU B 1 223 ? -2.221 -4.723 -15.828 1 75.94 223 LEU B C 1
ATOM 5746 O O . LEU B 1 223 ? -3.002 -4.867 -16.781 1 75.94 223 LEU B O 1
ATOM 5750 N N . ARG B 1 224 ? -2.697 -4.906 -14.594 1 72.44 224 ARG B N 1
ATOM 5751 C CA . ARG B 1 224 ? -4.059 -5.297 -14.25 1 72.44 224 ARG B CA 1
ATOM 5752 C C . ARG B 1 224 ? -5 -4.094 -14.289 1 72.44 224 ARG B C 1
ATOM 5754 O O . ARG B 1 224 ? -6.219 -4.25 -14.211 1 72.44 224 ARG B O 1
ATOM 5761 N N . GLY B 1 225 ? -4.617 -2.928 -14.555 1 64.62 225 GLY B N 1
ATOM 5762 C CA . GLY B 1 225 ? -5.484 -1.767 -14.68 1 64.62 225 GLY B CA 1
ATOM 5763 C C . GLY B 1 225 ? -5.336 -0.79 -13.523 1 64.62 225 GLY B C 1
ATOM 5764 O O . GLY B 1 225 ? -4.27 -0.194 -13.344 1 64.62 225 GLY B O 1
ATOM 5765 N N . ASP B 1 226 ? -6.379 -0.974 -12.539 1 69.5 226 ASP B N 1
ATOM 5766 C CA . ASP B 1 226 ? -6.438 0.018 -11.477 1 69.5 226 ASP B CA 1
ATOM 5767 C C . ASP B 1 226 ? -5.367 -0.243 -10.422 1 69.5 226 ASP B C 1
ATOM 5769 O O . ASP B 1 226 ? -5.336 -1.315 -9.812 1 69.5 226 ASP B O 1
ATOM 5773 N N . ILE B 1 227 ? -4.332 0.466 -10.438 1 78.75 227 ILE B N 1
ATOM 5774 C CA . ILE B 1 227 ? -3.25 0.317 -9.477 1 78.75 227 ILE B CA 1
ATOM 5775 C C . ILE B 1 227 ? -3.146 1.576 -8.617 1 78.75 227 ILE B C 1
ATOM 5777 O O . ILE B 1 227 ? -3.287 2.693 -9.125 1 78.75 227 ILE B O 1
ATOM 5781 N N . SER B 1 228 ? -3.045 1.33 -7.34 1 85.12 228 SER B N 1
ATOM 5782 C CA . SER B 1 228 ? -2.887 2.449 -6.418 1 85.12 228 SER B CA 1
ATOM 5783 C C . SER B 1 228 ? -1.46 2.986 -6.438 1 85.12 228 SER B C 1
ATOM 5785 O O . SER B 1 228 ? -0.549 2.322 -6.938 1 85.12 228 SER B O 1
ATOM 5787 N N . ASN B 1 229 ? -1.236 4.125 -5.934 1 85.31 229 ASN B N 1
ATOM 5788 C CA . ASN B 1 229 ? 0.09 4.73 -5.875 1 85.31 229 ASN B CA 1
ATOM 5789 C C . ASN B 1 229 ? 1.053 3.893 -5.039 1 85.31 229 ASN B C 1
ATOM 5791 O O . ASN B 1 229 ? 2.232 3.771 -5.379 1 85.31 229 ASN B O 1
ATOM 5795 N N . ASP B 1 230 ? 0.586 3.363 -3.949 1 88.56 230 ASP B N 1
ATOM 5796 C CA . ASP B 1 230 ? 1.448 2.523 -3.125 1 88.56 230 ASP B CA 1
ATOM 5797 C C . ASP B 1 230 ? 1.88 1.27 -3.881 1 88.56 230 ASP B C 1
ATOM 5799 O O . ASP B 1 230 ? 3.031 0.839 -3.775 1 88.56 230 ASP B O 1
ATOM 5803 N N . GLU B 1 231 ? 0.925 0.761 -4.648 1 89.44 231 GLU B N 1
ATOM 5804 C CA . GLU B 1 231 ? 1.244 -0.426 -5.438 1 89.44 231 GLU B CA 1
ATOM 5805 C C . GLU B 1 231 ? 2.279 -0.111 -6.512 1 89.44 231 GLU B C 1
ATOM 5807 O O . GLU B 1 231 ? 3.115 -0.954 -6.84 1 89.44 231 GLU B O 1
ATOM 5812 N N . LEU B 1 232 ? 2.121 1.077 -7.059 1 89.25 232 LEU B N 1
ATOM 5813 C CA . LEU B 1 232 ? 3.1 1.509 -8.055 1 89.25 232 LEU B CA 1
ATOM 5814 C C . LEU B 1 232 ? 4.5 1.563 -7.449 1 89.25 232 LEU B C 1
ATOM 5816 O O . LEU B 1 232 ? 5.465 1.121 -8.07 1 89.25 232 LEU B O 1
ATOM 5820 N N . VAL B 1 233 ? 4.598 2.088 -6.27 1 92.62 233 VAL B N 1
ATOM 5821 C CA . VAL B 1 233 ? 5.871 2.188 -5.562 1 92.62 233 VAL B CA 1
ATOM 5822 C C . VAL B 1 233 ? 6.391 0.789 -5.238 1 92.62 233 VAL B C 1
ATOM 5824 O O . VAL B 1 233 ? 7.57 0.496 -5.445 1 92.62 233 VAL B O 1
ATOM 5827 N N . HIS B 1 234 ? 5.484 -0.077 -4.793 1 94.88 234 HIS B N 1
ATOM 5828 C CA . HIS B 1 234 ? 5.863 -1.44 -4.438 1 94.88 234 HIS B CA 1
ATOM 5829 C C . HIS B 1 234 ? 6.426 -2.189 -5.641 1 94.88 234 HIS B C 1
ATOM 5831 O O . HIS B 1 234 ? 7.457 -2.854 -5.535 1 94.88 234 HIS B O 1
ATOM 5837 N N . GLU B 1 235 ? 5.625 -2.1 -6.684 1 94.31 235 GLU B N 1
ATOM 5838 C CA . GLU B 1 235 ? 6.02 -2.822 -7.887 1 94.31 235 GLU B CA 1
ATOM 5839 C C . GLU B 1 235 ? 7.395 -2.377 -8.375 1 94.31 235 GLU B C 1
ATOM 5841 O O . GLU B 1 235 ? 8.227 -3.207 -8.742 1 94.31 235 GLU B O 1
ATOM 5846 N N . PHE B 1 236 ? 7.621 -1.08 -8.367 1 95.5 236 PHE B N 1
ATOM 5847 C CA . PHE B 1 236 ? 8.898 -0.53 -8.805 1 95.5 236 PHE B CA 1
ATOM 5848 C C . PHE B 1 236 ? 10.031 -0.995 -7.902 1 95.5 236 PHE B C 1
ATOM 5850 O O . PHE B 1 236 ? 11.023 -1.554 -8.375 1 95.5 236 PHE B O 1
ATOM 5857 N N . VAL B 1 237 ? 9.906 -0.803 -6.582 1 96.75 237 VAL B N 1
ATOM 5858 C CA . VAL B 1 237 ? 10.945 -1.122 -5.609 1 96.75 237 VAL B CA 1
ATOM 5859 C C . VAL B 1 237 ? 11.258 -2.617 -5.656 1 96.75 237 VAL B C 1
ATOM 5861 O O . VAL B 1 237 ? 12.422 -3.016 -5.68 1 96.75 237 VAL B O 1
ATOM 5864 N N . ALA B 1 238 ? 10.258 -3.465 -5.73 1 97.5 238 ALA B N 1
ATOM 5865 C CA . ALA B 1 238 ? 10.422 -4.918 -5.719 1 97.5 238 ALA B CA 1
ATOM 5866 C C . ALA B 1 238 ? 11.188 -5.395 -6.953 1 97.5 238 ALA B C 1
ATOM 5868 O O . ALA B 1 238 ? 12.078 -6.246 -6.848 1 97.5 238 ALA B O 1
ATOM 5869 N N . ASN B 1 239 ? 10.828 -4.832 -8.055 1 96.56 239 ASN B N 1
ATOM 5870 C CA . ASN B 1 239 ? 11.453 -5.277 -9.297 1 96.56 239 ASN B CA 1
ATOM 5871 C C . ASN B 1 239 ? 12.852 -4.688 -9.453 1 96.56 239 ASN B C 1
ATOM 5873 O O . ASN B 1 239 ? 13.789 -5.398 -9.836 1 96.56 239 ASN B O 1
ATOM 5877 N N . LYS B 1 240 ? 13 -3.441 -9.148 1 96.69 240 LYS B N 1
ATOM 5878 C CA . LYS B 1 240 ? 14.242 -2.725 -9.43 1 96.69 240 LYS B CA 1
ATOM 5879 C C . LYS B 1 240 ? 15.336 -3.119 -8.445 1 96.69 240 LYS B C 1
ATOM 5881 O O . LYS B 1 240 ? 16.5 -3.254 -8.82 1 96.69 240 LYS B O 1
ATOM 5886 N N . PHE B 1 241 ? 14.992 -3.383 -7.191 1 96.88 241 PHE B N 1
ATOM 5887 C CA . PHE B 1 241 ? 16.016 -3.42 -6.16 1 96.88 241 PHE B CA 1
ATOM 5888 C C . PHE B 1 241 ? 16.188 -4.836 -5.613 1 96.88 241 PHE B C 1
ATOM 5890 O O . PHE B 1 241 ? 16.938 -5.051 -4.652 1 96.88 241 PHE B O 1
ATOM 5897 N N . SER B 1 242 ? 15.484 -5.828 -6.168 1 97.56 242 SER B N 1
ATOM 5898 C CA . SER B 1 242 ? 15.836 -7.223 -5.914 1 97.56 242 SER B CA 1
ATOM 5899 C C . SER B 1 242 ? 17.109 -7.613 -6.656 1 97.56 242 SER B C 1
ATOM 5901 O O . SER B 1 242 ? 17.453 -7 -7.668 1 97.56 242 SER B O 1
ATOM 5903 N N . HIS B 1 243 ? 17.781 -8.617 -6.102 1 97.62 243 HIS B N 1
ATOM 5904 C CA . HIS B 1 243 ? 19.031 -9.031 -6.719 1 97.62 243 HIS B CA 1
ATOM 5905 C C . HIS B 1 243 ? 18.781 -9.859 -7.977 1 97.62 243 HIS B C 1
ATOM 5907 O O . HIS B 1 243 ? 19.625 -9.914 -8.875 1 97.62 243 HIS B O 1
ATOM 5913 N N . GLY B 1 244 ? 17.672 -10.547 -8.062 1 97.69 244 GLY B N 1
ATOM 5914 C CA . GLY B 1 244 ? 17.203 -11.281 -9.227 1 97.69 244 GLY B CA 1
ATOM 5915 C C . GLY B 1 244 ? 15.688 -11.242 -9.375 1 97.69 244 GLY B C 1
ATOM 5916 O O . GLY B 1 244 ? 14.969 -10.984 -8.406 1 97.69 244 GLY B O 1
ATOM 5917 N N . ASN B 1 245 ? 15.25 -11.461 -10.609 1 98.06 245 ASN B N 1
ATOM 5918 C CA . ASN B 1 245 ? 13.82 -11.469 -10.875 1 98.06 245 ASN B CA 1
ATOM 5919 C C . ASN B 1 245 ? 13.391 -12.734 -11.617 1 98.06 245 ASN B C 1
ATOM 5921 O O . ASN B 1 245 ? 14.148 -13.258 -12.438 1 98.06 245 ASN B O 1
ATOM 5925 N N . MET B 1 246 ? 12.258 -13.219 -11.242 1 97.25 246 MET B N 1
ATOM 5926 C CA . MET B 1 246 ? 11.586 -14.281 -11.984 1 97.25 246 MET B CA 1
ATOM 5927 C C . MET B 1 246 ? 10.273 -13.773 -12.586 1 97.25 246 MET B C 1
ATOM 5929 O O . MET B 1 246 ? 9.516 -13.078 -11.914 1 97.25 246 MET B O 1
ATOM 5933 N N . TYR B 1 247 ? 10.102 -14.039 -13.867 1 93.12 247 TYR B N 1
ATOM 5934 C CA . TYR B 1 247 ? 8.859 -13.656 -14.539 1 93.12 247 TYR B CA 1
ATOM 5935 C C . TYR B 1 247 ? 8.18 -14.867 -15.164 1 93.12 247 TYR B C 1
ATOM 5937 O O . TYR B 1 247 ? 8.844 -15.859 -15.492 1 93.12 247 TYR B O 1
ATOM 5945 N N . VAL B 1 248 ? 6.887 -14.781 -15.391 1 89.25 248 VAL B N 1
ATOM 5946 C CA . VAL B 1 248 ? 6.094 -15.922 -15.828 1 89.25 248 VAL B CA 1
ATOM 5947 C C . VAL B 1 248 ? 6.188 -16.078 -17.344 1 89.25 248 VAL B C 1
ATOM 5949 O O . VAL B 1 248 ? 5.895 -17.141 -17.891 1 89.25 248 VAL B O 1
ATOM 5952 N N . ASP B 1 249 ? 6.605 -15.023 -18 1 83.62 249 ASP B N 1
ATOM 5953 C CA . ASP B 1 249 ? 6.66 -15.031 -19.453 1 83.62 249 ASP B CA 1
ATOM 5954 C C . ASP B 1 249 ? 7.645 -13.984 -19.969 1 83.62 249 ASP B C 1
ATOM 5956 O O . ASP B 1 249 ? 7.953 -13.016 -19.281 1 83.62 249 ASP B O 1
ATOM 5960 N N . TYR B 1 250 ? 8.109 -14.18 -21.219 1 83.31 250 TYR B N 1
ATOM 5961 C CA . TYR B 1 250 ? 9.078 -13.266 -21.812 1 83.31 250 TYR B CA 1
ATOM 5962 C C . TYR B 1 250 ? 8.469 -11.891 -22.031 1 83.31 250 TYR B C 1
ATOM 5964 O O . TYR B 1 250 ? 9.156 -10.875 -21.922 1 83.31 250 TYR B O 1
ATOM 5972 N N . SER B 1 251 ? 7.184 -11.875 -22.297 1 80.94 251 SER B N 1
ATOM 5973 C CA . SER B 1 251 ? 6.527 -10.586 -22.484 1 80.94 251 SER B CA 1
ATOM 5974 C C . SER B 1 251 ? 6.543 -9.758 -21.203 1 80.94 251 SER B C 1
ATOM 5976 O O . SER B 1 251 ? 6.734 -8.539 -21.25 1 80.94 251 SER B O 1
ATOM 5978 N N . VAL B 1 252 ? 6.324 -10.422 -20.125 1 88.25 252 VAL B N 1
ATOM 5979 C CA . VAL B 1 252 ? 6.352 -9.734 -18.828 1 88.25 252 VAL B CA 1
ATOM 5980 C C . VAL B 1 252 ? 7.773 -9.258 -18.531 1 88.25 252 VAL B C 1
ATOM 5982 O O . VAL B 1 252 ? 7.973 -8.133 -18.078 1 88.25 252 VAL B O 1
ATOM 5985 N N . LYS B 1 253 ? 8.734 -10.156 -18.781 1 90.25 253 LYS B N 1
ATOM 5986 C CA . LYS B 1 253 ? 10.133 -9.797 -18.609 1 90.25 253 LYS B CA 1
ATOM 5987 C C . LYS B 1 253 ? 10.484 -8.539 -19.391 1 90.25 253 LYS B C 1
ATOM 5989 O O . LYS B 1 253 ? 11.047 -7.59 -18.844 1 90.25 253 LYS B O 1
ATOM 5994 N N . ASN B 1 254 ? 10.133 -8.57 -20.641 1 85.81 254 ASN B N 1
ATOM 5995 C CA . ASN B 1 254 ? 10.477 -7.453 -21.516 1 85.81 254 ASN B CA 1
ATOM 5996 C C . ASN B 1 254 ? 9.82 -6.156 -21.062 1 85.81 254 ASN B C 1
ATOM 5998 O O . ASN B 1 254 ? 10.453 -5.098 -21.078 1 85.81 254 ASN B O 1
ATOM 6002 N N . TYR B 1 255 ? 8.609 -6.305 -20.703 1 86.06 255 TYR B N 1
ATOM 6003 C CA . TYR B 1 255 ? 7.898 -5.137 -20.188 1 86.06 255 TYR B CA 1
ATOM 6004 C C . TYR B 1 255 ? 8.57 -4.598 -18.922 1 86.06 255 TYR B C 1
ATOM 6006 O O . TYR B 1 255 ? 8.789 -3.391 -18.797 1 86.06 255 TYR B O 1
ATOM 6014 N N . ALA B 1 256 ? 8.875 -5.465 -18 1 91.81 256 ALA B N 1
ATOM 6015 C CA . ALA B 1 256 ? 9.484 -5.074 -16.734 1 91.81 256 ALA B CA 1
ATOM 6016 C C . ALA B 1 256 ? 10.859 -4.441 -16.969 1 91.81 256 ALA B C 1
ATOM 6018 O O . ALA B 1 256 ? 11.195 -3.432 -16.344 1 91.81 256 ALA B O 1
ATOM 6019 N N . MET B 1 257 ? 11.664 -5.039 -17.844 1 89.94 257 MET B N 1
ATOM 6020 C CA . MET B 1 257 ? 13 -4.527 -18.141 1 89.94 257 MET B CA 1
ATOM 6021 C C . MET B 1 257 ? 12.938 -3.08 -18.609 1 89.94 257 MET B C 1
ATOM 6023 O O . MET B 1 257 ? 13.734 -2.246 -18.188 1 89.94 257 MET B O 1
ATOM 6027 N N . LYS B 1 258 ? 11.945 -2.832 -19.406 1 86.12 258 LYS B N 1
ATOM 6028 C CA . LYS B 1 258 ? 11.781 -1.488 -19.938 1 86.12 258 LYS B CA 1
ATOM 6029 C C . LYS B 1 258 ? 11.195 -0.539 -18.906 1 86.12 258 LYS B C 1
ATOM 6031 O O . LYS B 1 258 ? 11.734 0.547 -18.672 1 86.12 258 LYS B O 1
ATOM 6036 N N . LYS B 1 259 ? 10.141 -0.932 -18.312 1 86.88 259 LYS B N 1
ATOM 6037 C CA . LYS B 1 259 ? 9.398 -0.088 -17.375 1 86.88 259 LYS B CA 1
ATOM 6038 C C . LYS B 1 259 ? 10.266 0.338 -16.203 1 86.88 259 LYS B C 1
ATOM 6040 O O . LYS B 1 259 ? 10.211 1.488 -15.758 1 86.88 259 LYS B O 1
ATOM 6045 N N . PHE B 1 260 ? 11.016 -0.585 -15.695 1 92.69 260 PHE B N 1
ATOM 6046 C CA . PHE B 1 260 ? 11.75 -0.333 -14.461 1 92.69 260 PHE B CA 1
ATOM 6047 C C . PHE B 1 260 ? 13.219 -0.069 -14.742 1 92.69 260 PHE B C 1
ATOM 6049 O O . PHE B 1 260 ? 14.023 0.071 -13.82 1 92.69 260 PHE B O 1
ATOM 6056 N N . ASP B 1 261 ? 13.594 -0.039 -16.031 1 90.25 261 ASP B N 1
ATOM 6057 C CA . ASP B 1 261 ? 14.977 0.191 -16.438 1 90.25 261 ASP B CA 1
ATOM 6058 C C . ASP B 1 261 ? 15.93 -0.756 -15.711 1 90.25 261 ASP B C 1
ATOM 6060 O O . ASP B 1 261 ? 16.875 -0.313 -15.07 1 90.25 261 ASP B O 1
ATOM 6064 N N . LEU B 1 262 ? 15.594 -2.023 -15.742 1 93.25 262 LEU B N 1
ATOM 6065 C CA . LEU B 1 262 ? 16.406 -3.033 -15.078 1 93.25 262 LEU B CA 1
ATOM 6066 C C . LEU B 1 262 ? 17.75 -3.195 -15.789 1 93.25 262 LEU B C 1
ATOM 6068 O O . LEU B 1 262 ? 17.828 -3.139 -17.016 1 93.25 262 LEU B O 1
ATOM 6072 N N . ASP B 1 263 ? 18.781 -3.389 -15.039 1 88.94 263 ASP B N 1
ATOM 6073 C CA . ASP B 1 263 ? 20.109 -3.625 -15.594 1 88.94 263 ASP B CA 1
ATOM 6074 C C . ASP B 1 263 ? 20.125 -4.902 -16.438 1 88.94 263 ASP B C 1
ATOM 6076 O O . ASP B 1 263 ? 19.562 -5.922 -16.031 1 88.94 263 ASP B O 1
ATOM 6080 N N . GLU B 1 264 ? 20.781 -4.863 -17.578 1 84.69 264 GLU B N 1
ATOM 6081 C CA . GLU B 1 264 ? 20.859 -5.996 -18.484 1 84.69 264 GLU B CA 1
ATOM 6082 C C . GLU B 1 264 ? 21.594 -7.172 -17.844 1 84.69 264 GLU B C 1
ATOM 6084 O O . GLU B 1 264 ? 21.344 -8.328 -18.188 1 84.69 264 GLU B O 1
ATOM 6089 N N . SER B 1 265 ? 22.469 -6.832 -16.906 1 86.31 265 SER B N 1
ATOM 6090 C CA . SER B 1 265 ? 23.266 -7.875 -16.281 1 86.31 265 SER B CA 1
ATOM 6091 C C . SER B 1 265 ? 22.516 -8.5 -15.102 1 86.31 265 SER B C 1
ATOM 6093 O O . SER B 1 265 ? 22.969 -9.5 -14.531 1 86.31 265 SER B O 1
ATOM 6095 N N . LYS B 1 266 ? 21.438 -7.945 -14.758 1 94.31 266 LYS B N 1
ATOM 6096 C CA . LYS B 1 266 ? 20.656 -8.508 -13.664 1 94.31 266 LYS B CA 1
ATOM 6097 C C . LYS B 1 266 ? 20.219 -9.938 -13.977 1 94.31 266 LYS B C 1
ATOM 6099 O O . LYS B 1 266 ? 19.672 -10.203 -15.055 1 94.31 266 LYS B O 1
ATOM 6104 N N . PRO B 1 267 ? 20.359 -10.883 -13 1 95.56 267 PRO B N 1
ATOM 6105 C CA . PRO B 1 267 ? 19.859 -12.234 -13.227 1 95.56 267 PRO B CA 1
ATOM 6106 C C . PRO B 1 267 ? 18.344 -12.289 -13.352 1 95.56 267 PRO B C 1
ATOM 6108 O O . PRO B 1 267 ? 17.625 -11.781 -12.484 1 95.56 267 PRO B O 1
ATOM 6111 N N . ILE B 1 268 ? 17.875 -12.82 -14.461 1 96.69 268 ILE B N 1
ATOM 6112 C CA . ILE B 1 268 ? 16.453 -12.969 -14.695 1 96.69 268 ILE B CA 1
ATOM 6113 C C . ILE B 1 268 ? 16.141 -14.375 -15.195 1 96.69 268 ILE B C 1
ATOM 6115 O O . ILE B 1 268 ? 16.875 -14.914 -16.031 1 96.69 268 ILE B O 1
ATOM 6119 N N . LEU B 1 269 ? 15.172 -14.992 -14.609 1 96.56 269 LEU B N 1
ATOM 6120 C CA . LEU B 1 269 ? 14.68 -16.281 -15.086 1 96.56 269 LEU B CA 1
ATOM 6121 C C . LEU B 1 269 ? 13.219 -16.188 -15.516 1 96.56 269 LEU B C 1
ATOM 6123 O O . LEU B 1 269 ? 12.375 -15.695 -14.758 1 96.56 269 LEU B O 1
ATOM 6127 N N . VAL B 1 270 ? 12.977 -16.516 -16.75 1 92.69 270 VAL B N 1
ATOM 6128 C CA . VAL B 1 270 ? 11.594 -16.688 -17.188 1 92.69 270 VAL B CA 1
ATOM 6129 C C . VAL B 1 270 ? 11.133 -18.109 -16.906 1 92.69 270 VAL B C 1
ATOM 6131 O O . VAL B 1 270 ? 11.719 -19.062 -17.422 1 92.69 270 VAL B O 1
ATOM 6134 N N . LEU B 1 271 ? 10.211 -18.234 -16.047 1 93.44 271 LEU B N 1
ATOM 6135 C CA . LEU B 1 271 ? 9.664 -19.531 -15.648 1 93.44 271 LEU B CA 1
ATOM 6136 C C . LEU B 1 271 ? 8.148 -19.547 -15.812 1 93.44 271 LEU B C 1
ATOM 6138 O O . LEU B 1 271 ? 7.418 -19.016 -14.969 1 93.44 271 LEU B O 1
ATOM 6142 N N . ASN B 1 272 ? 7.648 -20.219 -16.828 1 88.38 272 ASN B N 1
ATOM 6143 C CA . ASN B 1 272 ? 6.211 -20.359 -17.047 1 88.38 272 ASN B CA 1
ATOM 6144 C C . ASN B 1 272 ? 5.562 -21.203 -15.938 1 88.38 272 ASN B C 1
ATOM 6146 O O . ASN B 1 272 ? 6.203 -21.5 -14.93 1 88.38 272 ASN B O 1
ATOM 6150 N N . ASN B 1 273 ? 4.305 -21.391 -16.109 1 91.19 273 ASN B N 1
ATOM 6151 C CA . ASN B 1 273 ? 3.648 -22.344 -15.203 1 91.19 273 ASN B CA 1
ATOM 6152 C C . ASN B 1 273 ? 3.832 -23.781 -15.672 1 91.19 273 ASN B C 1
ATOM 6154 O O . ASN B 1 273 ? 3.768 -24.062 -16.875 1 91.19 273 ASN B O 1
ATOM 6158 N N . TYR B 1 274 ? 4.18 -24.656 -14.781 1 91.88 274 TYR B N 1
ATOM 6159 C CA . TYR B 1 274 ? 4.492 -26.047 -15.062 1 91.88 274 TYR B CA 1
ATOM 6160 C C . TYR B 1 274 ? 3.701 -26.969 -14.148 1 91.88 274 TYR B C 1
ATOM 6162 O O . TYR B 1 274 ? 3.08 -26.531 -13.18 1 91.88 274 TYR B O 1
ATOM 6170 N N . THR B 1 275 ? 3.676 -28.188 -14.508 1 93.12 275 THR B N 1
ATOM 6171 C CA . THR B 1 275 ? 3.092 -29.203 -13.641 1 93.12 275 THR B CA 1
ATOM 6172 C C . THR B 1 275 ? 4.184 -30.078 -13.016 1 93.12 275 THR B C 1
ATOM 6174 O O . THR B 1 275 ? 5.336 -30.047 -13.453 1 93.12 275 THR B O 1
ATOM 6177 N N . LEU B 1 276 ? 3.85 -30.719 -11.914 1 92.5 276 LEU B N 1
ATOM 6178 C CA . LEU B 1 276 ? 4.695 -31.75 -11.344 1 92.5 276 LEU B CA 1
ATOM 6179 C C . LEU B 1 276 ? 4.324 -33.125 -11.898 1 92.5 276 LEU B C 1
ATOM 6181 O O . LEU B 1 276 ? 3.156 -33.375 -12.195 1 92.5 276 LEU B O 1
ATOM 6185 N N . ARG B 1 277 ? 5.281 -34 -12 1 90.88 277 ARG B N 1
ATOM 6186 C CA . ARG B 1 277 ? 5.012 -35.375 -12.469 1 90.88 277 ARG B CA 1
ATOM 6187 C C . ARG B 1 277 ? 3.98 -36.062 -11.578 1 90.88 277 ARG B C 1
ATOM 6189 O O . ARG B 1 277 ? 3.131 -36.812 -12.062 1 90.88 277 ARG B O 1
ATOM 6196 N N . GLU B 1 278 ? 4.031 -35.719 -10.297 1 89.25 278 GLU B N 1
ATOM 6197 C CA . GLU B 1 278 ? 3.141 -36.375 -9.344 1 89.25 278 GLU B CA 1
ATOM 6198 C C . GLU B 1 278 ? 1.699 -35.906 -9.523 1 89.25 278 GLU B C 1
ATOM 6200 O O . GLU B 1 278 ? 0.77 -36.562 -9.023 1 89.25 278 GLU B O 1
ATOM 6205 N N . GLN B 1 279 ? 1.496 -34.875 -10.242 1 89.25 279 GLN B N 1
ATOM 6206 C CA . GLN B 1 279 ? 0.154 -34.344 -10.453 1 89.25 279 GLN B CA 1
ATOM 6207 C C . GLN B 1 279 ? -0.546 -35.062 -11.609 1 89.25 279 GLN B C 1
ATOM 6209 O O . GLN B 1 279 ? -1.738 -34.844 -11.836 1 89.25 279 GLN B O 1
ATOM 6214 N N . LYS B 1 280 ? 0.151 -35.875 -12.32 1 90.88 280 LYS B N 1
ATOM 6215 C CA . LYS B 1 280 ? -0.457 -36.625 -13.398 1 90.88 280 LYS B CA 1
ATOM 6216 C C . LYS B 1 280 ? -1.578 -37.531 -12.875 1 90.88 280 LYS B C 1
ATOM 6218 O O . LYS B 1 280 ? -1.438 -38.156 -11.828 1 90.88 280 LYS B O 1
ATOM 6223 N N . PRO B 1 281 ? -2.652 -37.438 -13.625 1 92.75 281 PRO B N 1
ATOM 6224 C CA . PRO B 1 281 ? -3.742 -38.312 -13.164 1 92.75 281 PRO B CA 1
ATOM 6225 C C . PRO B 1 281 ? -3.365 -39.781 -13.18 1 92.75 281 PRO B C 1
ATOM 6227 O O . PRO B 1 281 ? -2.65 -40.219 -14.078 1 92.75 281 PRO B O 1
ATOM 6230 N N . LYS B 1 282 ? -3.863 -40.531 -12.18 1 86.94 282 LYS B N 1
ATOM 6231 C CA . LYS B 1 282 ? -3.594 -41.938 -12.062 1 86.94 282 LYS B CA 1
ATOM 6232 C C . LYS B 1 282 ? -4.336 -42.75 -13.133 1 86.94 282 LYS B C 1
ATOM 6234 O O . LYS B 1 282 ? -3.791 -43.688 -13.711 1 86.94 282 LYS B O 1
ATOM 6239 N N . ASN B 1 283 ? -5.516 -42.375 -13.266 1 90.31 283 ASN B N 1
ATOM 6240 C CA . ASN B 1 283 ? -6.363 -43 -14.281 1 90.31 283 ASN B CA 1
ATOM 6241 C C . ASN B 1 283 ? -7.277 -41.969 -14.953 1 90.31 283 ASN B C 1
ATOM 6243 O O . ASN B 1 283 ? -7.734 -41.031 -14.305 1 90.31 283 ASN B O 1
ATOM 6247 N N . PHE B 1 284 ? -7.441 -42.188 -16.266 1 92.88 284 PHE B N 1
ATOM 6248 C CA . PHE B 1 284 ? -8.391 -41.344 -16.984 1 92.88 284 PHE B CA 1
ATOM 6249 C C . PHE B 1 284 ? -9.805 -41.906 -16.875 1 92.88 284 PHE B C 1
ATOM 6251 O O . PHE B 1 284 ? -10.031 -43.094 -17.109 1 92.88 284 PHE B O 1
ATOM 6258 N N . LEU B 1 285 ? -10.648 -41.031 -16.516 1 95.69 285 LEU B N 1
ATOM 6259 C CA . LEU B 1 285 ? -12.047 -41.438 -16.391 1 95.69 285 LEU B CA 1
ATOM 6260 C C . LEU B 1 285 ? -12.719 -41.531 -17.75 1 95.69 285 LEU B C 1
ATOM 6262 O O . LEU B 1 285 ? -12.242 -40.938 -18.719 1 95.69 285 LEU B O 1
ATOM 6266 N N . LYS B 1 286 ? -13.805 -42.312 -17.766 1 96.44 286 LYS B N 1
ATOM 6267 C CA . LYS B 1 286 ? -14.609 -42.375 -18.969 1 96.44 286 LYS B CA 1
ATOM 6268 C C . LYS B 1 286 ? -15.219 -41 -19.266 1 96.44 286 LYS B C 1
ATOM 6270 O O . LYS B 1 286 ? -15.758 -40.344 -18.375 1 96.44 286 LYS B O 1
ATOM 6275 N N . LYS B 1 287 ? -15.109 -40.625 -20.562 1 96.44 287 LYS B N 1
ATOM 6276 C CA . LYS B 1 287 ? -15.672 -39.344 -20.938 1 96.44 287 LYS B CA 1
ATOM 6277 C C . LYS B 1 287 ? -17.188 -39.344 -20.781 1 96.44 287 LYS B C 1
ATOM 6279 O O . LYS B 1 287 ? -17.859 -40.281 -21.156 1 96.44 287 LYS B O 1
ATOM 6284 N N . LEU B 1 288 ? -17.641 -38.188 -20.25 1 97.69 288 LEU B N 1
ATOM 6285 C CA . LEU B 1 288 ? -19.078 -38.062 -20.125 1 97.69 288 LEU B CA 1
ATOM 6286 C C . LEU B 1 288 ? -19.766 -38.094 -21.484 1 97.69 288 LEU B C 1
ATOM 6288 O O . LEU B 1 288 ? -20.875 -38.625 -21.609 1 97.69 288 LEU B O 1
ATOM 6292 N N . SER B 1 289 ? -19.078 -37.594 -22.484 1 96.38 289 SER B N 1
ATOM 6293 C CA . SER B 1 289 ? -19.625 -37.562 -23.844 1 96.38 289 SER B CA 1
ATOM 6294 C C . SER B 1 289 ? -19.812 -38.969 -24.375 1 96.38 289 SER B C 1
ATOM 6296 O O . SER B 1 289 ? -20.688 -39.219 -25.219 1 96.38 289 SER B O 1
ATOM 6298 N N . GLU B 1 290 ? -19.031 -39.875 -23.938 1 94.94 290 GLU B N 1
ATOM 6299 C CA . GLU B 1 290 ? -19.172 -41.281 -24.328 1 94.94 290 GLU B CA 1
ATOM 6300 C C . GLU B 1 290 ? -20.375 -41.906 -23.656 1 94.94 290 GLU B C 1
ATOM 6302 O O . GLU B 1 290 ? -20.922 -42.906 -24.141 1 94.94 290 GLU B O 1
ATOM 6307 N N . ILE B 1 291 ? -20.734 -41.344 -22.625 1 96.69 291 ILE B N 1
ATOM 6308 C CA . ILE B 1 291 ? -21.828 -41.906 -21.844 1 96.69 291 ILE B CA 1
ATOM 6309 C C . ILE B 1 291 ? -23.156 -41.344 -22.344 1 96.69 291 ILE B C 1
ATOM 6311 O O . ILE B 1 291 ? -24.094 -42.094 -22.609 1 96.69 291 ILE B O 1
ATOM 6315 N N . ASP B 1 292 ? -23.234 -40.031 -22.594 1 96.75 292 ASP B N 1
ATOM 6316 C CA . ASP B 1 292 ? -24.531 -39.438 -22.875 1 96.75 292 ASP B CA 1
ATOM 6317 C C . ASP B 1 292 ? -24.594 -38.906 -24.312 1 96.75 292 ASP B C 1
ATOM 6319 O O . ASP B 1 292 ? -25.656 -38.469 -24.766 1 96.75 292 ASP B O 1
ATOM 6323 N N . GLY B 1 293 ? -23.516 -38.844 -25 1 95.12 293 GLY B N 1
ATOM 6324 C CA . GLY B 1 293 ? -23.484 -38.406 -26.391 1 95.12 293 GLY B CA 1
ATOM 6325 C C . GLY B 1 293 ? -23.438 -36.906 -26.547 1 95.12 293 GLY B C 1
ATOM 6326 O O . GLY B 1 293 ? -23.516 -36.406 -27.656 1 95.12 293 GLY B O 1
ATOM 6327 N N . GLU B 1 294 ? -23.312 -36.219 -25.406 1 96.62 294 GLU B N 1
ATOM 6328 C CA . GLU B 1 294 ? -23.297 -34.75 -25.438 1 96.62 294 GLU B CA 1
ATOM 6329 C C . GLU B 1 294 ? -21.891 -34.219 -25.141 1 96.62 294 GLU B C 1
ATOM 6331 O O . GLU B 1 294 ? -21.047 -34.938 -24.641 1 96.62 294 GLU B O 1
ATOM 6336 N N . ILE B 1 295 ? -21.656 -32.969 -25.531 1 97.38 295 ILE B N 1
ATOM 6337 C CA . ILE B 1 295 ? -20.328 -32.375 -25.359 1 97.38 295 ILE B CA 1
ATOM 6338 C C . ILE B 1 295 ? -20.219 -31.797 -23.953 1 97.38 295 ILE B C 1
ATOM 6340 O O . ILE B 1 295 ? -21.125 -31.094 -23.5 1 97.38 295 ILE B O 1
ATOM 6344 N N . HIS B 1 296 ? -19.094 -32.062 -23.219 1 98.5 296 HIS B N 1
ATOM 6345 C CA . HIS B 1 296 ? -18.828 -31.547 -21.891 1 98.5 296 HIS B CA 1
ATOM 6346 C C . HIS B 1 296 ? -17.516 -30.766 -21.844 1 98.5 296 HIS B C 1
ATOM 6348 O O . HIS B 1 296 ? -16.438 -31.344 -22.016 1 98.5 296 HIS B O 1
ATOM 6354 N N . CYS B 1 297 ? -17.641 -29.469 -21.625 1 98.62 297 CYS B N 1
ATOM 6355 C CA . CYS B 1 297 ? -16.469 -28.609 -21.406 1 98.62 297 CYS B CA 1
ATOM 6356 C C . CYS B 1 297 ? -16.281 -28.312 -19.938 1 98.62 297 CYS B C 1
ATOM 6358 O O . CYS B 1 297 ? -17.172 -28.547 -19.125 1 98.62 297 CYS B O 1
ATOM 6360 N N . VAL B 1 298 ? -15.031 -27.859 -19.641 1 98.75 298 VAL B N 1
ATOM 6361 C CA . VAL B 1 298 ? -14.773 -27.578 -18.234 1 98.75 298 VAL B CA 1
ATOM 6362 C C . VAL B 1 298 ? -14.078 -26.219 -18.109 1 98.75 298 VAL B C 1
ATOM 6364 O O . VAL B 1 298 ? -13.297 -25.828 -18.984 1 98.75 298 VAL B O 1
ATOM 6367 N N . TYR B 1 299 ? -14.422 -25.484 -17.078 1 98.38 299 TYR B N 1
ATOM 6368 C CA . TYR B 1 299 ? -13.789 -24.234 -16.656 1 98.38 299 TYR B CA 1
ATOM 6369 C C . TYR B 1 299 ? -13.336 -24.328 -15.195 1 98.38 299 TYR B C 1
ATOM 6371 O O . TYR B 1 299 ? -14.148 -24.594 -14.305 1 98.38 299 TYR B O 1
ATOM 6379 N N . GLN B 1 300 ? -12.078 -24.125 -15.031 1 96.31 300 GLN B N 1
ATOM 6380 C CA . GLN B 1 300 ? -11.555 -24.078 -13.664 1 96.31 300 GLN B CA 1
ATOM 6381 C C . GLN B 1 300 ? -11.141 -22.672 -13.273 1 96.31 300 GLN B C 1
ATOM 6383 O O . GLN B 1 300 ? -10.406 -22.016 -14.016 1 96.31 300 GLN B O 1
ATOM 6388 N N . GLY B 1 301 ? -11.617 -22.141 -12.117 1 93.69 301 GLY B N 1
ATOM 6389 C CA . GLY B 1 301 ? -11.266 -20.828 -11.625 1 93.69 301 GLY B CA 1
ATOM 6390 C C . GLY B 1 301 ? -12.461 -20.047 -11.094 1 93.69 301 GLY B C 1
ATOM 6391 O O . GLY B 1 301 ? -13.602 -20.312 -11.477 1 93.69 301 GLY B O 1
ATOM 6392 N N . GLY B 1 302 ? -12.148 -19.109 -10.336 1 91.94 302 GLY B N 1
ATOM 6393 C CA . GLY B 1 302 ? -13.219 -18.266 -9.82 1 91.94 302 GLY B CA 1
ATOM 6394 C C . GLY B 1 302 ? -13.891 -17.438 -10.891 1 91.94 302 GLY B C 1
ATOM 6395 O O . GLY B 1 302 ? -13.344 -17.234 -11.977 1 91.94 302 GLY B O 1
ATOM 6396 N N . MET B 1 303 ? -15.164 -17.016 -10.555 1 94.62 303 MET B N 1
ATOM 6397 C CA . MET B 1 303 ? -15.93 -16.125 -11.43 1 94.62 303 MET B CA 1
ATOM 6398 C C . MET B 1 303 ? -16.391 -14.891 -10.68 1 94.62 303 MET B C 1
ATOM 6400 O O . MET B 1 303 ? -16.5 -14.906 -9.453 1 94.62 303 MET B O 1
ATOM 6404 N N . SER B 1 304 ? -16.578 -13.828 -11.422 1 94.19 304 SER B N 1
ATOM 6405 C CA . SER B 1 304 ? -17.016 -12.562 -10.836 1 94.19 304 SER B CA 1
ATOM 6406 C C . SER B 1 304 ? -18.266 -12.031 -11.516 1 94.19 304 SER B C 1
ATOM 6408 O O . SER B 1 304 ? -18.438 -12.203 -12.727 1 94.19 304 SER B O 1
ATOM 6410 N N . SER B 1 305 ? -19.125 -11.383 -10.656 1 92.75 305 SER B N 1
ATOM 6411 C CA . SER B 1 305 ? -20.297 -10.734 -11.219 1 92.75 305 SER B CA 1
ATOM 6412 C C . SER B 1 305 ? -19.984 -9.305 -11.656 1 92.75 305 SER B C 1
ATOM 6414 O O . SER B 1 305 ? -20.828 -8.648 -12.289 1 92.75 305 SER B O 1
ATOM 6416 N N . ASP B 1 306 ? -18.797 -8.875 -11.344 1 90.69 306 ASP B N 1
ATOM 6417 C CA . ASP B 1 306 ? -18.344 -7.535 -11.734 1 90.69 306 ASP B CA 1
ATOM 6418 C C . ASP B 1 306 ? -17.984 -7.492 -13.211 1 90.69 306 ASP B C 1
ATOM 6420 O O . ASP B 1 306 ? -17.016 -8.125 -13.633 1 90.69 306 ASP B O 1
ATOM 6424 N N . SER B 1 307 ? -18.641 -6.652 -13.922 1 88.31 307 SER B N 1
ATOM 6425 C CA . SER B 1 307 ? -18.5 -6.602 -15.375 1 88.31 307 SER B CA 1
ATOM 6426 C C . SER B 1 307 ? -17.109 -6.137 -15.789 1 88.31 307 SER B C 1
ATOM 6428 O O . SER B 1 307 ? -16.688 -6.348 -16.922 1 88.31 307 SER B O 1
ATOM 6430 N N . SER B 1 308 ? -16.422 -5.582 -14.891 1 83.75 308 SER B N 1
ATOM 6431 C CA . SER B 1 308 ? -15.086 -5.09 -15.227 1 83.75 308 SER B CA 1
ATOM 6432 C C . SER B 1 308 ? -14.016 -6.148 -14.961 1 83.75 308 SER B C 1
ATOM 6434 O O . SER B 1 308 ? -12.891 -6.035 -15.453 1 83.75 308 SER B O 1
ATOM 6436 N N . ASN B 1 309 ? -14.367 -7.133 -14.297 1 89.19 309 ASN B N 1
ATOM 6437 C CA . ASN B 1 309 ? -13.43 -8.172 -13.898 1 89.19 309 ASN B CA 1
ATOM 6438 C C . ASN B 1 309 ? -13.195 -9.172 -15.023 1 89.19 309 ASN B C 1
ATOM 6440 O O . ASN B 1 309 ? -14.125 -9.539 -15.742 1 89.19 309 ASN B O 1
ATOM 6444 N N . HIS B 1 310 ? -12.016 -9.664 -15.141 1 91 310 HIS B N 1
ATOM 6445 C CA . HIS B 1 310 ? -11.672 -10.594 -16.219 1 91 310 HIS B CA 1
ATOM 6446 C C . HIS B 1 310 ? -12.336 -11.953 -15.992 1 91 310 HIS B C 1
ATOM 6448 O O . HIS B 1 310 ? -12.383 -12.773 -16.906 1 91 310 HIS B O 1
ATOM 6454 N N . ARG B 1 311 ? -12.82 -12.164 -14.805 1 93.75 311 ARG B N 1
ATOM 6455 C CA . ARG B 1 311 ? -13.445 -13.445 -14.484 1 93.75 311 ARG B CA 1
ATOM 6456 C C . ARG B 1 311 ? -14.961 -13.367 -14.625 1 93.75 311 ARG B C 1
ATOM 6458 O O . ARG B 1 311 ? -15.672 -14.297 -14.234 1 93.75 311 ARG B O 1
ATOM 6465 N N . CYS B 1 312 ? -15.492 -12.242 -15.141 1 95.25 312 CYS B N 1
ATOM 6466 C CA . CYS B 1 312 ? -16.906 -12.133 -15.461 1 95.25 312 CYS B CA 1
ATOM 6467 C C . CYS B 1 312 ? -17.234 -12.828 -16.766 1 95.25 312 CYS B C 1
ATOM 6469 O O . CYS B 1 312 ? -17.422 -12.172 -17.797 1 95.25 312 CYS B O 1
ATOM 6471 N N . ILE B 1 313 ? -17.453 -14.18 -16.734 1 96.88 313 ILE B N 1
ATOM 6472 C CA . ILE B 1 313 ? -17.562 -14.938 -17.969 1 96.88 313 ILE B CA 1
ATOM 6473 C C . ILE B 1 313 ? -18.938 -15.586 -18.047 1 96.88 313 ILE B C 1
ATOM 6475 O O . ILE B 1 313 ? -19.156 -16.531 -18.828 1 96.88 313 ILE B O 1
ATOM 6479 N N . GLU B 1 314 ? -19.859 -15.117 -17.312 1 96.75 314 GLU B N 1
ATOM 6480 C CA . GLU B 1 314 ? -21.203 -15.68 -17.266 1 96.75 314 GLU B CA 1
ATOM 6481 C C . GLU B 1 314 ? -21.844 -15.695 -18.656 1 96.75 314 GLU B C 1
ATOM 6483 O O . GLU B 1 314 ? -22.438 -16.703 -19.062 1 96.75 314 GLU B O 1
ATOM 6488 N N . ASP B 1 315 ? -21.734 -14.633 -19.375 1 96.12 315 ASP B N 1
ATOM 6489 C CA . ASP B 1 315 ? -22.328 -14.523 -20.703 1 96.12 315 ASP B CA 1
ATOM 6490 C C . ASP B 1 315 ? -21.781 -15.602 -21.641 1 96.12 315 ASP B C 1
ATOM 6492 O O . ASP B 1 315 ? -22.516 -16.141 -22.469 1 96.12 315 ASP B O 1
ATOM 6496 N N . LYS B 1 316 ? -20.562 -15.875 -21.516 1 97.06 316 LYS B N 1
ATOM 6497 C CA . LYS B 1 316 ? -19.938 -16.891 -22.359 1 97.06 316 LYS B CA 1
ATOM 6498 C C . LYS B 1 316 ? -20.422 -18.281 -22.016 1 97.06 316 LYS B C 1
ATOM 6500 O O . LYS B 1 316 ? -20.656 -19.125 -22.891 1 97.06 316 LYS B O 1
ATOM 6505 N N . LEU B 1 317 ? -20.594 -18.547 -20.734 1 97.88 317 LEU B N 1
ATOM 6506 C CA . LEU B 1 317 ? -21.125 -19.828 -20.297 1 97.88 317 LEU B CA 1
ATOM 6507 C C . LEU B 1 317 ? -22.547 -20.031 -20.828 1 97.88 317 LEU B C 1
ATOM 6509 O O . LEU B 1 317 ? -22.891 -21.109 -21.297 1 97.88 317 LEU B O 1
ATOM 6513 N N . LEU B 1 318 ? -23.312 -19 -20.75 1 97.38 318 LEU B N 1
ATOM 6514 C CA . LEU B 1 318 ? -24.703 -19.078 -21.203 1 97.38 318 LEU B CA 1
ATOM 6515 C C . LEU B 1 318 ? -24.766 -19.281 -22.703 1 97.38 318 LEU B C 1
ATOM 6517 O O . LEU B 1 318 ? -25.672 -19.969 -23.203 1 97.38 318 LEU B O 1
ATOM 6521 N N . LYS B 1 319 ? -23.859 -18.656 -23.406 1 97.06 319 LYS B N 1
ATOM 6522 C CA . LYS B 1 319 ? -23.812 -18.859 -24.844 1 97.06 319 LYS B CA 1
ATOM 6523 C C . LYS B 1 319 ? -23.5 -20.328 -25.188 1 97.06 319 LYS B C 1
ATOM 6525 O O . LYS B 1 319 ? -24.109 -20.891 -26.109 1 97.06 319 LYS B O 1
ATOM 6530 N N . LEU B 1 320 ? -22.594 -20.906 -24.5 1 98.06 320 LEU B N 1
ATOM 6531 C CA . LEU B 1 320 ? -22.297 -22.328 -24.688 1 98.06 320 LEU B CA 1
ATOM 6532 C C . LEU B 1 320 ? -23.531 -23.188 -24.375 1 98.06 320 LEU B C 1
ATOM 6534 O O . LEU B 1 320 ? -23.859 -24.094 -25.125 1 98.06 320 LEU B O 1
ATOM 6538 N N . ALA B 1 321 ? -24.188 -22.828 -23.328 1 97.69 321 ALA B N 1
ATOM 6539 C CA . ALA B 1 321 ? -25.375 -23.562 -22.906 1 97.69 321 ALA B CA 1
ATOM 6540 C C . ALA B 1 321 ? -26.469 -23.484 -23.969 1 97.69 321 ALA B C 1
ATOM 6542 O O . ALA B 1 321 ? -27.172 -24.469 -24.203 1 97.69 321 ALA B O 1
ATOM 6543 N N . LYS B 1 322 ? -26.625 -22.359 -24.516 1 96.69 322 LYS B N 1
ATOM 6544 C CA . LYS B 1 322 ? -27.625 -22.156 -25.562 1 96.69 322 LYS B CA 1
ATOM 6545 C C . LYS B 1 322 ? -27.375 -23.094 -26.75 1 96.69 322 LYS B C 1
ATOM 6547 O O . LYS B 1 322 ? -28.312 -23.469 -27.469 1 96.69 322 LYS B O 1
ATOM 6552 N N . HIS B 1 323 ? -26.188 -23.484 -26.938 1 96.81 323 HIS B N 1
ATOM 6553 C CA . HIS B 1 323 ? -25.812 -24.375 -28.031 1 96.81 323 HIS B CA 1
ATOM 6554 C C . HIS B 1 323 ? -25.75 -25.828 -27.547 1 96.81 323 HIS B C 1
ATOM 6556 O O . HIS B 1 323 ? -25.125 -26.672 -28.188 1 96.81 323 HIS B O 1
ATOM 6562 N N . LYS B 1 324 ? -26.219 -26.078 -26.375 1 96.69 324 LYS B N 1
ATOM 6563 C CA . LYS B 1 324 ? -26.375 -27.391 -25.781 1 96.69 324 LYS B CA 1
ATOM 6564 C C . LYS B 1 324 ? -25.016 -28.016 -25.453 1 96.69 324 LYS B C 1
ATOM 6566 O O . LYS B 1 324 ? -24.797 -29.203 -25.688 1 96.69 324 LYS B O 1
ATOM 6571 N N . ILE B 1 325 ? -24.141 -27.188 -25.109 1 97.75 325 ILE B N 1
ATOM 6572 C CA . ILE B 1 325 ? -22.844 -27.625 -24.609 1 97.75 325 ILE B CA 1
ATOM 6573 C C . ILE B 1 325 ? -22.844 -27.562 -23.078 1 97.75 325 ILE B C 1
ATOM 6575 O O . ILE B 1 325 ? -23.109 -26.516 -22.5 1 97.75 325 ILE B O 1
ATOM 6579 N N . HIS B 1 326 ? -22.531 -28.734 -22.453 1 98.5 326 HIS B N 1
ATOM 6580 C CA . HIS B 1 326 ? -22.406 -28.75 -21 1 98.5 326 HIS B CA 1
ATOM 6581 C C . HIS B 1 326 ? -21.109 -28.047 -20.562 1 98.5 326 HIS B C 1
ATOM 6583 O O . HIS B 1 326 ? -20.047 -28.297 -21.125 1 98.5 326 HIS B O 1
ATOM 6589 N N . VAL B 1 327 ? -21.234 -27.141 -19.641 1 98.69 327 VAL B N 1
ATOM 6590 C CA . VAL B 1 327 ? -20.062 -26.531 -19.031 1 98.69 327 VAL B CA 1
ATOM 6591 C C . VAL B 1 327 ? -20.031 -26.859 -17.547 1 98.69 327 VAL B C 1
ATOM 6593 O O . VAL B 1 327 ? -20.922 -26.484 -16.781 1 98.69 327 VAL B O 1
ATOM 6596 N N . HIS B 1 328 ? -19 -27.609 -17.219 1 98.62 328 HIS B N 1
ATOM 6597 C CA . HIS B 1 328 ? -18.719 -27.891 -15.82 1 98.62 328 HIS B CA 1
ATOM 6598 C C . HIS B 1 328 ? -17.672 -26.938 -15.273 1 98.62 328 HIS B C 1
ATOM 6600 O O . HIS B 1 328 ? -16.656 -26.672 -15.93 1 98.62 328 HIS B O 1
ATOM 6606 N N . PHE B 1 329 ? -17.938 -26.312 -14.109 1 98 329 PHE B N 1
ATOM 6607 C CA . PHE B 1 329 ? -16.906 -25.422 -13.609 1 98 329 PHE B CA 1
ATOM 6608 C C . PHE B 1 329 ? -16.625 -25.703 -12.141 1 98 329 PHE B C 1
ATOM 6610 O O . PHE B 1 329 ? -17.516 -26.125 -11.398 1 98 329 PHE B O 1
ATOM 6617 N N . TYR B 1 330 ? -15.328 -25.562 -11.758 1 96.75 330 TYR B N 1
ATOM 6618 C CA . TYR B 1 330 ? -14.773 -25.766 -10.422 1 96.75 330 TYR B CA 1
ATOM 6619 C C . TYR B 1 330 ? -14.18 -24.469 -9.883 1 96.75 330 TYR B C 1
ATOM 6621 O O . TYR B 1 330 ? -13.531 -23.719 -10.617 1 96.75 330 TYR B O 1
ATOM 6629 N N . THR B 1 331 ? -14.438 -24.172 -8.594 1 94.12 331 THR B N 1
ATOM 6630 C CA . THR B 1 331 ? -13.914 -22.953 -7.988 1 94.12 331 THR B CA 1
ATOM 6631 C C . THR B 1 331 ? -13.156 -23.281 -6.703 1 94.12 331 THR B C 1
ATOM 6633 O O . THR B 1 331 ? -13.297 -24.359 -6.145 1 94.12 331 THR B O 1
ATOM 6636 N N . LEU B 1 332 ? -12.289 -22.328 -6.316 1 83.56 332 LEU B N 1
ATOM 6637 C CA . LEU B 1 332 ? -11.484 -22.531 -5.117 1 83.56 332 LEU B CA 1
ATOM 6638 C C . LEU B 1 332 ? -12.336 -22.422 -3.859 1 83.56 332 LEU B C 1
ATOM 6640 O O . LEU B 1 332 ? -12.078 -23.094 -2.861 1 83.56 332 LEU B O 1
ATOM 6644 N N . ASN B 1 333 ? -13.312 -21.5 -3.928 1 83.62 333 ASN B N 1
ATOM 6645 C CA . ASN B 1 333 ? -14.18 -21.266 -2.785 1 83.62 333 ASN B CA 1
ATOM 6646 C C . ASN B 1 333 ? -15.656 -21.266 -3.191 1 83.62 333 ASN B C 1
ATOM 6648 O O . ASN B 1 333 ? -15.977 -21.156 -4.375 1 83.62 333 ASN B O 1
ATOM 6652 N N . TYR B 1 334 ? -16.453 -21.422 -2.172 1 89.25 334 TYR B N 1
ATOM 6653 C CA . TYR B 1 334 ? -17.906 -21.359 -2.393 1 89.25 334 TYR B CA 1
ATOM 6654 C C . TYR B 1 334 ? -18.375 -19.922 -2.545 1 89.25 334 TYR B C 1
ATOM 6656 O O . TYR B 1 334 ? -17.828 -19.016 -1.904 1 89.25 334 TYR B O 1
ATOM 6664 N N . SER B 1 335 ? -19.312 -19.766 -3.396 1 92.81 335 SER B N 1
ATOM 6665 C CA . SER B 1 335 ? -20.047 -18.516 -3.516 1 92.81 335 SER B CA 1
ATOM 6666 C C . SER B 1 335 ? -21.484 -18.766 -3.961 1 92.81 335 SER B C 1
ATOM 6668 O O . SER B 1 335 ? -21.734 -19.625 -4.801 1 92.81 335 SER B O 1
ATOM 6670 N N . GLU B 1 336 ? -22.406 -18 -3.354 1 92.25 336 GLU B N 1
ATOM 6671 C CA . GLU B 1 336 ? -23.797 -18.094 -3.777 1 92.25 336 GLU B CA 1
ATOM 6672 C C . GLU B 1 336 ? -23.953 -17.766 -5.262 1 92.25 336 GLU B C 1
ATOM 6674 O O . GLU B 1 336 ? -24.844 -18.297 -5.93 1 92.25 336 GLU B O 1
ATOM 6679 N N . TYR B 1 337 ? -23.094 -17.031 -5.699 1 95.38 337 TYR B N 1
ATOM 6680 C CA . TYR B 1 337 ? -23.094 -16.609 -7.098 1 95.38 337 TYR B CA 1
ATOM 6681 C C . TYR B 1 337 ? -22.969 -17.812 -8.023 1 95.38 337 TYR B C 1
ATOM 6683 O O . TYR B 1 337 ? -23.594 -17.875 -9.078 1 95.38 337 TYR B O 1
ATOM 6691 N N . TYR B 1 338 ? -22.219 -18.781 -7.676 1 96.38 338 TYR B N 1
ATOM 6692 C CA . TYR B 1 338 ? -21.984 -19.953 -8.5 1 96.38 338 TYR B CA 1
ATOM 6693 C C . TYR B 1 338 ? -23.234 -20.812 -8.617 1 96.38 338 TYR B C 1
ATOM 6695 O O . TYR B 1 338 ? -23.547 -21.328 -9.688 1 96.38 338 TYR B O 1
ATOM 6703 N N . GLU B 1 339 ? -23.922 -20.875 -7.523 1 95.06 339 GLU B N 1
ATOM 6704 C CA . GLU B 1 339 ? -25.188 -21.609 -7.543 1 95.06 339 GLU B CA 1
ATOM 6705 C C . GLU B 1 339 ? -26.203 -20.922 -8.445 1 95.06 339 GLU B C 1
ATOM 6707 O O . GLU B 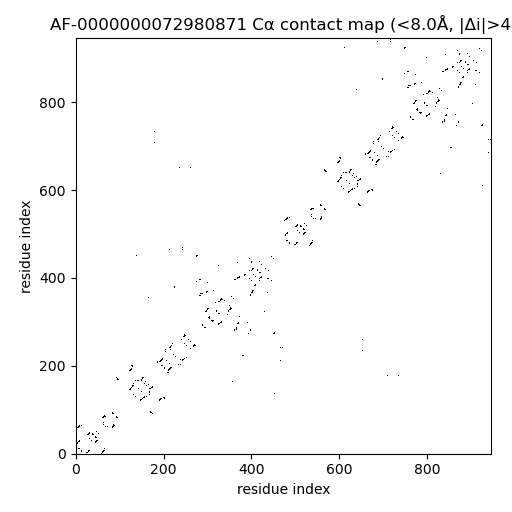1 339 ? -26.922 -21.594 -9.195 1 95.06 339 GLU B O 1
ATOM 6712 N N . LYS B 1 340 ? -26.219 -19.688 -8.32 1 96.69 340 LYS B N 1
ATOM 6713 C CA . LYS B 1 340 ? -27.156 -18.906 -9.133 1 96.69 340 LYS B CA 1
ATOM 6714 C C . LYS B 1 340 ? -26.875 -19.094 -10.617 1 96.69 340 LYS B C 1
ATOM 6716 O O . LYS B 1 340 ? -27.812 -19.188 -11.43 1 96.69 340 LYS B O 1
ATOM 6721 N N . ILE B 1 341 ? -25.625 -19.062 -10.977 1 96.75 341 ILE B N 1
ATOM 6722 C CA . ILE B 1 341 ? -25.234 -19.25 -12.375 1 96.75 341 ILE B CA 1
ATOM 6723 C C . ILE B 1 341 ? -25.672 -20.625 -12.852 1 96.75 341 ILE B C 1
ATOM 6725 O O . ILE B 1 341 ? -26.188 -20.766 -13.961 1 96.75 341 ILE B O 1
ATOM 6729 N N . ALA B 1 342 ? -25.438 -21.656 -12.055 1 97 342 ALA B N 1
ATOM 6730 C CA . ALA B 1 342 ? -25.734 -23.047 -12.414 1 97 342 ALA B CA 1
ATOM 6731 C C . ALA B 1 342 ? -27.234 -23.234 -12.625 1 97 342 ALA B C 1
ATOM 6733 O O . ALA B 1 342 ? -27.656 -24.062 -13.422 1 97 342 ALA B O 1
ATOM 6734 N N . LEU B 1 343 ? -28.047 -22.453 -11.992 1 96.81 343 LEU B N 1
ATOM 6735 C CA . LEU B 1 343 ? -29.5 -22.578 -12.062 1 96.81 343 LEU B CA 1
ATOM 6736 C C . LEU B 1 343 ? -30.047 -21.953 -13.344 1 96.81 343 LEU B C 1
ATOM 6738 O O . LEU B 1 343 ? -31.188 -22.219 -13.734 1 96.81 343 LEU B O 1
ATOM 6742 N N . LYS B 1 344 ? -29.297 -21.234 -14.016 1 97.06 344 LYS B N 1
ATOM 6743 C CA . LYS B 1 344 ? -29.766 -20.5 -15.188 1 97.06 344 LYS B CA 1
ATOM 6744 C C . LYS B 1 344 ? -29.922 -21.438 -16.391 1 97.06 344 LYS B C 1
ATOM 6746 O O . LYS B 1 344 ? -30.609 -21.109 -17.344 1 97.06 344 LYS B O 1
ATOM 6751 N N . SER B 1 345 ? -29.25 -22.547 -16.344 1 97.69 345 SER B N 1
ATOM 6752 C CA . SER B 1 345 ? -29.375 -23.5 -17.438 1 97.69 345 SER B CA 1
ATOM 6753 C C . SER B 1 345 ? -29.031 -24.922 -16.969 1 97.69 345 SER B C 1
ATOM 6755 O O . SER B 1 345 ? -28.125 -25.109 -16.141 1 97.69 345 SER B O 1
ATOM 6757 N N . ASN B 1 346 ? -29.656 -25.875 -17.531 1 97.31 346 ASN B N 1
ATOM 6758 C CA . ASN B 1 346 ? -29.344 -27.266 -17.234 1 97.31 346 ASN B CA 1
ATOM 6759 C C . ASN B 1 346 ? -28.031 -27.703 -17.844 1 97.31 346 ASN B C 1
ATOM 6761 O O . ASN B 1 346 ? -27.516 -28.781 -17.547 1 97.31 346 ASN B O 1
ATOM 6765 N N . TYR B 1 347 ? -27.422 -26.812 -18.625 1 98.38 347 TYR B N 1
ATOM 6766 C CA . TYR B 1 347 ? -26.156 -27.125 -19.281 1 98.38 347 TYR B CA 1
ATOM 6767 C C . TYR B 1 347 ? -24.984 -26.516 -18.531 1 98.38 347 TYR B C 1
ATOM 6769 O O . TYR B 1 347 ? -23.828 -26.625 -18.953 1 98.38 347 TYR B O 1
ATOM 6777 N N . ILE B 1 348 ? -25.203 -25.812 -17.469 1 98.56 348 ILE B N 1
ATOM 6778 C CA . ILE B 1 348 ? -24.156 -25.234 -16.625 1 98.56 348 ILE B CA 1
ATOM 6779 C C . ILE B 1 348 ? -24.141 -25.953 -15.273 1 98.56 348 ILE B C 1
ATOM 6781 O O . ILE B 1 348 ? -25.172 -26.016 -14.586 1 98.56 348 ILE B O 1
ATOM 6785 N N . HIS B 1 349 ? -22.969 -26.5 -14.938 1 98.44 349 HIS B N 1
ATOM 6786 C CA . HIS B 1 349 ? -22.844 -27.344 -13.742 1 98.44 349 HIS B CA 1
ATOM 6787 C C . HIS B 1 349 ? -21.75 -26.828 -12.82 1 98.44 349 HIS B C 1
ATOM 6789 O O . HIS B 1 349 ? -20.562 -26.906 -13.148 1 98.44 349 HIS B O 1
ATOM 6795 N N . TRP B 1 350 ? -22.141 -26.281 -11.664 1 98.25 350 TRP B N 1
ATOM 6796 C CA . TRP B 1 350 ? -21.141 -26.016 -10.648 1 98.25 350 TRP B CA 1
ATOM 6797 C C . TRP B 1 350 ? -20.781 -27.281 -9.875 1 98.25 350 TRP B C 1
ATOM 6799 O O . TRP B 1 350 ? -21.641 -27.844 -9.172 1 98.25 350 TRP B O 1
ATOM 6809 N N . GLU B 1 351 ? -19.562 -27.703 -9.977 1 97.25 351 GLU B N 1
ATOM 6810 C CA . GLU B 1 351 ? -19.141 -29 -9.438 1 97.25 351 GLU B CA 1
ATOM 6811 C C . GLU B 1 351 ? -18.484 -28.844 -8.07 1 97.25 351 GLU B C 1
ATOM 6813 O O . GLU B 1 351 ? -18.094 -29.828 -7.449 1 97.25 351 GLU B O 1
ATOM 6818 N N . GLY B 1 352 ? -18.391 -27.625 -7.582 1 94.94 352 GLY B N 1
ATOM 6819 C CA . GLY B 1 352 ? -17.844 -27.375 -6.258 1 94.94 352 GLY B CA 1
ATOM 6820 C C . GLY B 1 352 ? -16.344 -27.172 -6.266 1 94.94 352 GLY B C 1
ATOM 6821 O O . GLY B 1 352 ? -15.789 -26.594 -7.207 1 94.94 352 GLY B O 1
ATOM 6822 N N . THR B 1 353 ? -15.766 -27.453 -5.117 1 90.56 353 THR B N 1
ATOM 6823 C CA . THR B 1 353 ? -14.328 -27.281 -4.918 1 90.56 353 THR B CA 1
ATOM 6824 C C . THR B 1 353 ? -13.633 -28.641 -4.797 1 90.56 353 THR B C 1
ATOM 6826 O O . THR B 1 353 ? -14.219 -29.594 -4.289 1 90.56 353 THR B O 1
ATOM 6829 N N . ARG B 1 354 ? -12.414 -28.719 -5.406 1 87.75 354 ARG B N 1
ATOM 6830 C CA . ARG B 1 354 ? -11.586 -29.906 -5.301 1 87.75 354 ARG B CA 1
ATOM 6831 C C . ARG B 1 354 ? -10.148 -29.547 -4.926 1 87.75 354 ARG B C 1
ATOM 6833 O O . ARG B 1 354 ? -9.688 -28.453 -5.223 1 87.75 354 ARG B O 1
ATOM 6840 N N . GLU B 1 355 ? -9.547 -30.516 -4.273 1 83.25 355 GLU B N 1
ATOM 6841 C CA . GLU B 1 355 ? -8.102 -30.391 -4.105 1 83.25 355 GLU B CA 1
ATOM 6842 C C . GLU B 1 355 ? -7.387 -30.469 -5.449 1 83.25 355 GLU B C 1
ATOM 6844 O O . GLU B 1 355 ? -7.891 -31.062 -6.398 1 83.25 355 GLU B O 1
ATOM 6849 N N . PRO B 1 356 ? -6.18 -29.875 -5.504 1 83.31 356 PRO B N 1
ATOM 6850 C CA . PRO B 1 356 ? -5.504 -29.719 -6.797 1 83.31 356 PRO B CA 1
ATOM 6851 C C . PRO B 1 356 ? -5.332 -31.031 -7.535 1 83.31 356 PRO B C 1
ATOM 6853 O O . PRO B 1 356 ? -5.625 -31.125 -8.727 1 83.31 356 PRO B O 1
ATOM 6856 N N . TYR B 1 357 ? -4.918 -32.062 -6.906 1 84.62 357 TYR B N 1
ATOM 6857 C CA . TYR B 1 357 ? -4.691 -33.344 -7.574 1 84.62 357 TYR B CA 1
ATOM 6858 C C . TYR B 1 357 ? -6.008 -34.031 -7.945 1 84.62 357 TYR B C 1
ATOM 6860 O O . TYR B 1 357 ? -6.133 -34.594 -9.023 1 84.62 357 TYR B O 1
ATOM 6868 N N . GLU B 1 358 ? -6.945 -33.844 -7.051 1 89.56 358 GLU B N 1
ATOM 6869 C CA . GLU B 1 358 ? -8.273 -34.406 -7.316 1 89.56 358 GLU B CA 1
ATOM 6870 C C . GLU B 1 358 ? -8.938 -33.688 -8.492 1 89.56 358 GLU B C 1
ATOM 6872 O O . GLU B 1 358 ? -9.656 -34.312 -9.281 1 89.56 358 GLU B O 1
ATOM 6877 N N . LEU B 1 359 ? -8.672 -32.469 -8.539 1 92.75 359 LEU B N 1
ATOM 6878 C CA . LEU B 1 359 ? -9.258 -31.672 -9.617 1 92.75 359 LEU B CA 1
ATOM 6879 C C . LEU B 1 359 ? -8.766 -32.156 -10.977 1 92.75 359 LEU B C 1
ATOM 6881 O O . LEU B 1 359 ? -9.57 -32.344 -11.898 1 92.75 359 LEU B O 1
ATOM 6885 N N . ILE B 1 360 ? -7.484 -32.375 -11.094 1 93.69 360 ILE B N 1
ATOM 6886 C CA . ILE B 1 360 ? -6.898 -32.844 -12.344 1 93.69 360 ILE B CA 1
ATOM 6887 C C . ILE B 1 360 ? -7.484 -34.188 -12.711 1 93.69 360 ILE B C 1
ATOM 6889 O O . ILE B 1 360 ? -7.84 -34.438 -13.867 1 93.69 360 ILE B O 1
ATOM 6893 N N . GLN B 1 361 ? -7.645 -35.031 -11.742 1 94.25 361 GLN B N 1
ATOM 6894 C CA . GLN B 1 361 ? -8.227 -36.375 -11.945 1 94.25 361 GLN B CA 1
ATOM 6895 C C . GLN B 1 361 ? -9.672 -36.25 -12.43 1 94.25 361 GLN B C 1
ATOM 6897 O O . GLN B 1 361 ? -10.062 -36.938 -13.391 1 94.25 361 GLN B O 1
ATOM 6902 N N . GLU B 1 362 ? -10.406 -35.406 -11.828 1 96.06 362 GLU B N 1
ATOM 6903 C CA . GLU B 1 362 ? -11.82 -35.25 -12.141 1 96.06 362 GLU B CA 1
ATOM 6904 C C . GLU B 1 362 ? -12.016 -34.688 -13.539 1 96.06 362 GLU B C 1
ATOM 6906 O O . GLU B 1 362 ? -12.961 -35.062 -14.242 1 96.06 362 GLU B O 1
ATOM 6911 N N . MET B 1 363 ? -11.164 -33.875 -13.953 1 97.75 363 MET B N 1
ATOM 6912 C CA . MET B 1 363 ? -11.352 -33.156 -15.211 1 97.75 363 MET B CA 1
ATOM 6913 C C . MET B 1 363 ? -11.094 -34.094 -16.406 1 97.75 363 MET B C 1
ATOM 6915 O O . MET B 1 363 ? -11.461 -33.75 -17.531 1 97.75 363 MET B O 1
ATOM 6919 N N . THR B 1 364 ? -10.555 -35.25 -16.156 1 97.31 364 THR B N 1
ATOM 6920 C CA . THR B 1 364 ? -10.266 -36.188 -17.25 1 97.31 364 THR B CA 1
ATOM 6921 C C . THR B 1 364 ? -11.555 -36.625 -17.922 1 97.31 364 THR B C 1
ATOM 6923 O O . THR B 1 364 ? -11.523 -37.156 -19.031 1 97.31 364 THR B O 1
ATOM 6926 N N . GLN B 1 365 ? -12.688 -36.469 -17.297 1 97.94 365 GLN B N 1
ATOM 6927 C CA . GLN B 1 365 ? -13.945 -36.969 -17.797 1 97.94 365 GLN B CA 1
ATOM 6928 C C . GLN B 1 365 ? -14.562 -36.031 -18.828 1 97.94 365 GLN B C 1
ATOM 6930 O O . GLN B 1 365 ? -15.539 -36.375 -19.5 1 97.94 365 GLN B O 1
ATOM 6935 N N . TYR B 1 366 ? -13.969 -34.875 -19.062 1 98.25 366 TYR B N 1
ATOM 6936 C CA . TYR B 1 366 ? -14.57 -33.875 -19.938 1 98.25 366 TYR B CA 1
ATOM 6937 C C . TYR B 1 366 ? -13.906 -33.875 -21.312 1 98.25 366 TYR B C 1
ATOM 6939 O O . TYR B 1 366 ? -12.984 -34.656 -21.547 1 98.25 366 TYR B O 1
ATOM 6947 N N . ASP B 1 367 ? -14.391 -33 -22.203 1 98.06 367 ASP B N 1
ATOM 6948 C CA . ASP B 1 367 ? -13.945 -33.094 -23.594 1 98.06 367 ASP B CA 1
ATOM 6949 C C . ASP B 1 367 ? -12.961 -31.953 -23.906 1 98.06 367 ASP B C 1
ATOM 6951 O O . ASP B 1 367 ? -11.992 -32.156 -24.656 1 98.06 367 ASP B O 1
ATOM 6955 N N . VAL B 1 368 ? -13.234 -30.812 -23.406 1 98.5 368 VAL B N 1
ATOM 6956 C CA . VAL B 1 368 ? -12.469 -29.641 -23.797 1 98.5 368 VAL B CA 1
ATOM 6957 C C . VAL B 1 368 ? -12.258 -28.734 -22.578 1 98.5 368 VAL B C 1
ATOM 6959 O O . VAL B 1 368 ? -13.172 -28.562 -21.766 1 98.5 368 VAL B O 1
ATOM 6962 N N . GLY B 1 369 ? -10.984 -28.25 -22.375 1 98.56 369 GLY B N 1
ATOM 6963 C CA . GLY B 1 369 ? -10.711 -27.25 -21.359 1 98.56 369 GLY B CA 1
ATOM 6964 C C . GLY B 1 369 ? -10.859 -25.828 -21.875 1 98.56 369 GLY B C 1
ATOM 6965 O O . GLY B 1 369 ? -10.344 -25.484 -22.938 1 98.56 369 GLY B O 1
ATOM 6966 N N . LEU B 1 370 ? -11.57 -25 -21.125 1 98.5 370 LEU B N 1
ATOM 6967 C CA . LEU B 1 370 ? -11.867 -23.625 -21.547 1 98.5 370 LEU B CA 1
ATOM 6968 C C . LEU B 1 370 ? -10.945 -22.641 -20.859 1 98.5 370 LEU B C 1
ATOM 6970 O O . LEU B 1 370 ? -10.969 -22.516 -19.641 1 98.5 370 LEU B O 1
ATOM 6974 N N . VAL B 1 371 ? -10.109 -21.906 -21.625 1 97.88 371 VAL B N 1
ATOM 6975 C CA . VAL B 1 371 ? -9.297 -20.812 -21.125 1 97.88 371 VAL B CA 1
ATOM 6976 C C . VAL B 1 371 ? -9.859 -19.484 -21.625 1 97.88 371 VAL B C 1
ATOM 6978 O O . VAL B 1 371 ? -9.273 -18.844 -22.484 1 97.88 371 VAL B O 1
ATOM 6981 N N . ILE B 1 372 ? -10.93 -19.094 -21 1 96.75 372 ILE B N 1
ATOM 6982 C CA . ILE B 1 372 ? -11.68 -17.938 -21.469 1 96.75 372 ILE B CA 1
ATOM 6983 C C . ILE B 1 372 ? -11.719 -16.875 -20.375 1 96.75 372 ILE B C 1
ATOM 6985 O O . ILE B 1 372 ? -11.68 -17.188 -19.188 1 96.75 372 ILE B O 1
ATOM 6989 N N . PHE B 1 373 ? -11.742 -15.633 -20.797 1 95.75 373 PHE B N 1
ATOM 6990 C CA . PHE B 1 373 ? -11.75 -14.469 -19.922 1 95.75 373 PHE B CA 1
ATOM 6991 C C . PHE B 1 373 ? -12.711 -13.406 -20.453 1 95.75 373 PHE B C 1
ATOM 6993 O O . PHE B 1 373 ? -13.109 -13.445 -21.609 1 95.75 373 PHE B O 1
ATOM 7000 N N . ASN B 1 374 ? -13.156 -12.57 -19.531 1 94.19 374 ASN B N 1
ATOM 7001 C CA . ASN B 1 374 ? -13.789 -11.312 -19.938 1 94.19 374 ASN B CA 1
ATOM 7002 C C . ASN B 1 374 ? -12.75 -10.25 -20.281 1 94.19 374 ASN B C 1
ATOM 7004 O O . ASN B 1 374 ? -12.234 -9.57 -19.406 1 94.19 374 ASN B O 1
ATOM 7008 N N . VAL B 1 375 ? -12.523 -10.094 -21.625 1 90.5 375 VAL B N 1
ATOM 7009 C CA . VAL B 1 375 ? -11.461 -9.203 -22.062 1 90.5 375 VAL B CA 1
ATOM 7010 C C . VAL B 1 375 ? -12.031 -7.805 -22.328 1 90.5 375 VAL B C 1
ATOM 7012 O O . VAL B 1 375 ? -13.023 -7.656 -23.031 1 90.5 375 VAL B O 1
ATOM 7015 N N . ASN B 1 376 ? -11.523 -6.879 -21.688 1 82.94 376 ASN B N 1
ATOM 7016 C CA . ASN B 1 376 ? -11.875 -5.48 -21.922 1 82.94 376 ASN B CA 1
ATOM 7017 C C . ASN B 1 376 ? -10.633 -4.602 -22.031 1 82.94 376 ASN B C 1
ATOM 7019 O O . ASN B 1 376 ? -9.508 -5.098 -21.953 1 82.94 376 ASN B O 1
ATOM 7023 N N . PHE B 1 377 ? -10.836 -3.352 -22.312 1 75.38 377 PHE B N 1
ATOM 7024 C CA . PHE B 1 377 ? -9.734 -2.443 -22.609 1 75.38 377 PHE B CA 1
ATOM 7025 C C . PHE B 1 377 ? -8.828 -2.293 -21.391 1 75.38 377 PHE B C 1
ATOM 7027 O O . PHE B 1 377 ? -7.621 -2.074 -21.531 1 75.38 377 PHE B O 1
ATOM 7034 N N . ARG B 1 378 ? -9.289 -2.51 -20.172 1 74.31 378 ARG B N 1
ATOM 7035 C CA . ARG B 1 378 ? -8.539 -2.275 -18.953 1 74.31 378 ARG B CA 1
ATOM 7036 C C . ARG B 1 378 ? -7.621 -3.457 -18.641 1 74.31 378 ARG B C 1
ATOM 7038 O O . ARG B 1 378 ? -6.547 -3.281 -18.062 1 74.31 378 ARG B O 1
ATOM 7045 N N . ASN B 1 379 ? -8.047 -4.637 -19.078 1 80.06 379 ASN B N 1
ATOM 7046 C CA . ASN B 1 379 ? -7.312 -5.812 -18.625 1 80.06 379 ASN B CA 1
ATOM 7047 C C . ASN B 1 379 ? -6.621 -6.523 -19.781 1 80.06 379 ASN B C 1
ATOM 7049 O O . ASN B 1 379 ? -5.934 -7.527 -19.578 1 80.06 379 ASN B O 1
ATOM 7053 N N . LYS B 1 380 ? -6.789 -6.008 -20.969 1 80.38 380 LYS B N 1
ATOM 7054 C CA . LYS B 1 380 ? -6.289 -6.688 -22.172 1 80.38 380 LYS B CA 1
ATOM 7055 C C . LYS B 1 380 ? -4.773 -6.855 -22.109 1 80.38 380 LYS B C 1
ATOM 7057 O O . LYS B 1 380 ? -4.246 -7.906 -22.469 1 80.38 380 LYS B O 1
ATOM 7062 N N . TYR B 1 381 ? -4.156 -5.867 -21.703 1 74.88 381 TYR B N 1
ATOM 7063 C CA . TYR B 1 381 ? -2.699 -5.926 -21.672 1 74.88 381 TYR B CA 1
ATOM 7064 C C . TYR B 1 381 ? -2.213 -6.953 -20.656 1 74.88 381 TYR B C 1
ATOM 7066 O O . TYR B 1 381 ? -1.273 -7.703 -20.922 1 74.88 381 TYR B O 1
ATOM 7074 N N . PHE B 1 382 ? -2.793 -6.957 -19.578 1 82.06 382 PHE B N 1
ATOM 7075 C CA . PHE B 1 382 ? -2.484 -7.941 -18.547 1 82.06 382 PHE B CA 1
ATOM 7076 C C . PHE B 1 382 ? -2.734 -9.352 -19.062 1 82.06 382 PHE B C 1
ATOM 7078 O O . PHE B 1 382 ? -1.857 -10.219 -18.969 1 82.06 382 PHE B O 1
ATOM 7085 N N . LEU B 1 383 ? -3.842 -9.547 -19.609 1 85.69 383 LEU B N 1
ATOM 7086 C CA . LEU B 1 383 ? -4.246 -10.883 -20.047 1 85.69 383 LEU B CA 1
ATOM 7087 C C . LEU B 1 383 ? -3.408 -11.344 -21.234 1 85.69 383 LEU B C 1
ATOM 7089 O O . LEU B 1 383 ? -3.203 -12.547 -21.422 1 85.69 383 LEU B O 1
ATOM 7093 N N . SER B 1 384 ? -2.912 -10.414 -21.969 1 83.12 384 SER B N 1
ATOM 7094 C CA . SER B 1 384 ? -2.111 -10.719 -23.156 1 83.12 384 SER B CA 1
ATOM 7095 C C . SER B 1 384 ? -0.774 -11.344 -22.766 1 83.12 384 SER B C 1
ATOM 7097 O O . SER B 1 384 ? -0.1 -11.945 -23.609 1 83.12 384 SER B O 1
ATOM 7099 N N . SER B 1 385 ? -0.439 -11.172 -21.531 1 80.56 385 SER B N 1
ATOM 7100 C CA . SER B 1 385 ? 0.84 -11.695 -21.062 1 80.56 385 SER B CA 1
ATOM 7101 C C . SER B 1 385 ? 0.641 -12.805 -20.031 1 80.56 385 SER B C 1
ATOM 7103 O O . SER B 1 385 ? 1.606 -13.289 -19.438 1 80.56 385 SER B O 1
ATOM 7105 N N . ALA B 1 386 ? -0.515 -13.195 -19.922 1 83.12 386 ALA B N 1
ATOM 7106 C CA . ALA B 1 386 ? -0.814 -14.188 -18.891 1 83.12 386 ALA B CA 1
ATOM 7107 C C . ALA B 1 386 ? -0.554 -15.602 -19.391 1 83.12 386 ALA B C 1
ATOM 7109 O O . ALA B 1 386 ? -0.721 -15.883 -20.594 1 83.12 386 ALA B O 1
ATOM 7110 N N . PHE B 1 387 ? -0.126 -16.422 -18.578 1 86 387 PHE B N 1
ATOM 7111 C CA . PHE B 1 387 ? 0.034 -17.844 -18.797 1 86 387 PHE B CA 1
ATOM 7112 C C . PHE B 1 387 ? -0.62 -18.641 -17.656 1 86 387 PHE B C 1
ATOM 7114 O O . PHE B 1 387 ? 0.066 -19.125 -16.766 1 86 387 PHE B O 1
ATOM 7121 N N . PRO B 1 388 ? -1.856 -18.812 -17.734 1 90.06 388 PRO B N 1
ATOM 7122 C CA . PRO B 1 388 ? -2.621 -19.328 -16.594 1 90.06 388 PRO B CA 1
ATOM 7123 C C . PRO B 1 388 ? -2.309 -20.797 -16.297 1 90.06 388 PRO B C 1
ATOM 7125 O O . PRO B 1 388 ? -2.102 -21.594 -17.219 1 90.06 388 PRO B O 1
ATOM 7128 N N . ASN B 1 389 ? -2.408 -21.188 -15.047 1 89.94 389 ASN B N 1
ATOM 7129 C CA . ASN B 1 389 ? -2.176 -22.562 -14.594 1 89.94 389 ASN B CA 1
ATOM 7130 C C . ASN B 1 389 ? -3.188 -23.531 -15.195 1 89.94 389 ASN B C 1
ATOM 7132 O O . ASN B 1 389 ? -2.863 -24.688 -15.461 1 89.94 389 ASN B O 1
ATOM 7136 N N . LYS B 1 390 ? -4.391 -23.047 -15.391 1 94.38 390 LYS B N 1
ATOM 7137 C CA . LYS B 1 390 ? -5.457 -23.922 -15.852 1 94.38 390 LYS B CA 1
ATOM 7138 C C . LYS B 1 390 ? -5.121 -24.531 -17.219 1 94.38 390 LYS B C 1
ATOM 7140 O O . LYS B 1 390 ? -5.547 -25.641 -17.531 1 94.38 390 LYS B O 1
ATOM 7145 N N . MET B 1 391 ? -4.391 -23.844 -18.016 1 94.38 391 MET B N 1
ATOM 7146 C CA . MET B 1 391 ? -3.984 -24.359 -19.312 1 94.38 391 MET B CA 1
ATOM 7147 C C . MET B 1 391 ? -3.186 -25.656 -19.172 1 94.38 391 MET B C 1
ATOM 7149 O O . MET B 1 391 ? -3.482 -26.656 -19.828 1 94.38 391 MET B O 1
ATOM 7153 N N . ILE B 1 392 ? -2.271 -25.625 -18.297 1 94 392 ILE B N 1
ATOM 7154 C CA . ILE B 1 392 ? -1.393 -26.766 -18.062 1 94 392 ILE B CA 1
ATOM 7155 C C . ILE B 1 392 ? -2.174 -27.891 -17.375 1 94 392 ILE B C 1
ATOM 7157 O O . ILE B 1 392 ? -1.994 -29.062 -17.703 1 94 392 ILE B O 1
ATOM 7161 N N . GLU B 1 393 ? -3 -27.516 -16.531 1 94.88 393 GLU B N 1
ATOM 7162 C CA . GLU B 1 393 ? -3.785 -28.5 -15.797 1 94.88 393 GLU B CA 1
ATOM 7163 C C . GLU B 1 393 ? -4.762 -29.234 -16.719 1 94.88 393 GLU B C 1
ATOM 7165 O O . GLU B 1 393 ? -4.98 -30.438 -16.578 1 94.88 393 GLU B O 1
ATOM 7170 N N . TYR B 1 394 ? -5.383 -28.547 -17.641 1 97.62 394 TYR B N 1
ATOM 7171 C CA . TYR B 1 394 ? -6.258 -29.156 -18.641 1 97.62 394 TYR B CA 1
ATOM 7172 C C . TYR B 1 394 ? -5.488 -30.156 -19.484 1 97.62 394 TYR B C 1
ATOM 7174 O O . TYR B 1 394 ? -5.953 -31.281 -19.719 1 97.62 394 TYR B O 1
ATOM 7182 N N . LEU B 1 395 ? -4.359 -29.75 -19.922 1 96.75 395 LEU B N 1
ATOM 7183 C CA . LEU B 1 395 ? -3.537 -30.641 -20.734 1 96.75 395 LEU B CA 1
ATOM 7184 C C . LEU B 1 395 ? -3.094 -31.859 -19.938 1 96.75 395 LEU B C 1
ATOM 7186 O O . LEU B 1 395 ? -3.018 -32.969 -20.484 1 96.75 395 LEU B O 1
ATOM 7190 N N . ASN B 1 396 ? -2.848 -31.578 -18.688 1 95.75 396 ASN B N 1
ATOM 7191 C CA . ASN B 1 396 ? -2.518 -32.688 -17.781 1 95.75 396 ASN B CA 1
ATOM 7192 C C . ASN B 1 396 ? -3.674 -33.688 -17.672 1 95.75 396 ASN B C 1
ATOM 7194 O O . ASN B 1 396 ? -3.455 -34.875 -17.453 1 95.75 396 ASN B O 1
ATOM 7198 N N . SER B 1 397 ? -4.836 -33.219 -17.812 1 96.38 397 SER B N 1
ATOM 7199 C CA . SER B 1 397 ? -6.051 -34 -17.75 1 96.38 397 SER B CA 1
ATOM 7200 C C . SER B 1 397 ? -6.379 -34.625 -19.094 1 96.38 397 SER B C 1
ATOM 7202 O O . SER B 1 397 ? -7.422 -35.281 -19.25 1 96.38 397 SER B O 1
ATOM 7204 N N . GLY B 1 398 ? -5.582 -34.344 -20.078 1 95.94 398 GLY B N 1
ATOM 7205 C CA . GLY B 1 398 ? -5.781 -34.906 -21.406 1 95.94 398 GLY B CA 1
ATOM 7206 C C . GLY B 1 398 ? -6.801 -34.125 -22.234 1 95.94 398 GLY B C 1
ATOM 7207 O O . GLY B 1 398 ? -7.363 -34.656 -23.188 1 95.94 398 GLY B O 1
ATOM 7208 N N . LEU B 1 399 ? -7.031 -32.906 -21.891 1 97.88 399 LEU B N 1
ATOM 7209 C CA . LEU B 1 399 ? -8.047 -32.125 -22.594 1 97.88 399 LEU B CA 1
ATOM 7210 C C . LEU B 1 399 ? -7.41 -31.172 -23.578 1 97.88 399 LEU B C 1
ATOM 7212 O O . LEU B 1 399 ? -6.457 -30.469 -23.234 1 97.88 399 LEU B O 1
ATOM 7216 N N . PRO B 1 400 ? -7.883 -31.188 -24.828 1 98.25 400 PRO B N 1
ATOM 7217 C CA . PRO B 1 400 ? -7.512 -30.062 -25.703 1 98.25 400 PRO B CA 1
ATOM 7218 C C . PRO B 1 400 ? -8.109 -28.734 -25.234 1 98.25 400 PRO B C 1
ATOM 7220 O O . PRO B 1 400 ? -9.016 -28.719 -24.406 1 98.25 400 PRO B O 1
ATOM 7223 N N . LEU B 1 401 ? -7.547 -27.641 -25.797 1 98.31 401 LEU B N 1
ATOM 7224 C CA . LEU B 1 401 ? -7.863 -26.328 -25.234 1 98.31 401 LEU B CA 1
ATOM 7225 C C . LEU B 1 401 ? -8.664 -25.484 -26.234 1 98.31 401 LEU B C 1
ATOM 7227 O O . LEU B 1 401 ? -8.406 -25.531 -27.438 1 98.31 401 LEU B O 1
ATOM 7231 N N . LEU B 1 402 ? -9.617 -24.812 -25.781 1 98.31 402 LEU B N 1
ATOM 7232 C CA . LEU B 1 402 ? -10.172 -23.641 -26.438 1 98.31 402 LEU B CA 1
ATOM 7233 C C . LEU B 1 402 ? -9.82 -22.375 -25.656 1 98.31 402 LEU B C 1
ATOM 7235 O O . LEU B 1 402 ? -10.227 -22.219 -24.5 1 98.31 402 LEU B O 1
ATOM 7239 N N . VAL B 1 403 ? -9.094 -21.469 -26.281 1 97.69 403 VAL B N 1
ATOM 7240 C CA . VAL B 1 403 ? -8.508 -20.359 -25.547 1 97.69 403 VAL B CA 1
ATOM 7241 C C . VAL B 1 403 ? -9.016 -19.031 -26.094 1 97.69 403 VAL B C 1
ATOM 7243 O O . VAL B 1 403 ? -9.438 -18.969 -27.25 1 97.69 403 VAL B O 1
ATOM 7246 N N . GLU B 1 404 ? -8.969 -18.031 -25.188 1 95.31 404 GLU B N 1
ATOM 7247 C CA . GLU B 1 404 ? -9.25 -16.656 -25.609 1 95.31 404 GLU B CA 1
ATOM 7248 C C . GLU B 1 404 ? -8.234 -16.172 -26.641 1 95.31 404 GLU B C 1
ATOM 7250 O O . GLU B 1 404 ? -7.086 -16.625 -26.641 1 95.31 404 GLU B O 1
ATOM 7255 N N . ASP B 1 405 ? -8.68 -15.25 -27.531 1 93.12 405 ASP B N 1
ATOM 7256 C CA . ASP B 1 405 ? -7.785 -14.688 -28.547 1 93.12 405 ASP B CA 1
ATOM 7257 C C . ASP B 1 405 ? -6.836 -13.664 -27.922 1 93.12 405 ASP B C 1
ATOM 7259 O O . ASP B 1 405 ? -6.996 -12.461 -28.109 1 93.12 405 ASP B O 1
ATOM 7263 N N . LEU B 1 406 ? -5.887 -14.18 -27.25 1 92 406 LEU B N 1
ATOM 7264 C CA . LEU B 1 406 ? -4.84 -13.383 -26.609 1 92 406 LEU B CA 1
ATOM 7265 C C . LEU B 1 406 ? -3.461 -13.82 -27.094 1 92 406 LEU B C 1
ATOM 7267 O O . LEU B 1 406 ? -3.227 -15.016 -27.312 1 92 406 LEU B O 1
ATOM 7271 N N . PRO B 1 407 ? -2.533 -12.914 -27.219 1 86.75 407 PRO B N 1
ATOM 7272 C CA . PRO B 1 407 ? -1.26 -13.195 -27.891 1 86.75 407 PRO B CA 1
ATOM 7273 C C . PRO B 1 407 ? -0.532 -14.398 -27.297 1 86.75 407 PRO B C 1
ATOM 7275 O O . PRO B 1 407 ? -0.132 -15.305 -28.031 1 86.75 407 PRO B O 1
ATOM 7278 N N . THR B 1 408 ? -0.384 -14.461 -26 1 86.25 408 THR B N 1
ATOM 7279 C CA . THR B 1 408 ? 0.371 -15.531 -25.359 1 86.25 408 THR B CA 1
ATOM 7280 C C . THR B 1 408 ? -0.35 -16.875 -25.516 1 86.25 408 THR B C 1
ATOM 7282 O O . THR B 1 408 ? 0.282 -17.891 -25.781 1 86.25 408 THR B O 1
ATOM 7285 N N . LEU B 1 409 ? -1.645 -16.875 -25.422 1 92.62 409 LEU B N 1
ATOM 7286 C CA . LEU B 1 409 ? -2.434 -18.094 -25.531 1 92.62 409 LEU B CA 1
ATOM 7287 C C . LEU B 1 409 ? -2.479 -18.594 -26.969 1 92.62 409 LEU B C 1
ATOM 7289 O O . LEU B 1 409 ? -2.312 -19.781 -27.219 1 92.62 409 LEU B O 1
ATOM 7293 N N . LYS B 1 410 ? -2.646 -17.609 -27.844 1 91.88 410 LYS B N 1
ATOM 7294 C CA . LYS B 1 410 ? -2.668 -17.938 -29.266 1 91.88 410 LYS B CA 1
ATOM 7295 C C . LYS B 1 410 ? -1.348 -18.562 -29.703 1 91.88 410 LYS B C 1
ATOM 7297 O O . LYS B 1 410 ? -1.338 -19.578 -30.391 1 91.88 410 LYS B O 1
ATOM 7302 N N . LYS B 1 411 ? -0.327 -17.922 -29.312 1 88.88 411 LYS B N 1
ATOM 7303 C CA . LYS B 1 411 ? 0.998 -18.438 -29.641 1 88.88 411 LYS B CA 1
ATOM 7304 C C . LYS B 1 411 ? 1.188 -19.859 -29.109 1 88.88 411 LYS B C 1
ATOM 7306 O O . LYS B 1 411 ? 1.694 -20.719 -29.828 1 88.88 411 LYS B O 1
ATOM 7311 N N . PHE B 1 412 ? 0.759 -20.125 -27.953 1 90.69 412 PHE B N 1
ATOM 7312 C CA . PHE B 1 412 ? 0.946 -21.406 -27.297 1 90.69 412 PHE B CA 1
ATOM 7313 C C . PHE B 1 412 ? 0.213 -22.516 -28.047 1 90.69 412 PHE B C 1
ATOM 7315 O O . PHE B 1 412 ? 0.8 -23.547 -28.375 1 90.69 412 PHE B O 1
ATOM 7322 N N . VAL B 1 413 ? -1.062 -22.344 -28.391 1 94.69 413 VAL B N 1
ATOM 7323 C CA . VAL B 1 413 ? -1.854 -23.406 -29 1 94.69 413 VAL B CA 1
ATOM 7324 C C . VAL B 1 413 ? -1.4 -23.625 -30.453 1 94.69 413 VAL B C 1
ATOM 7326 O O . VAL B 1 413 ? -1.43 -24.75 -30.953 1 94.69 413 VAL B O 1
ATOM 7329 N N . LYS B 1 414 ? -0.941 -22.562 -31.078 1 90.69 414 LYS B N 1
ATOM 7330 C CA . LYS B 1 414 ? -0.457 -22.688 -32.438 1 90.69 414 LYS B CA 1
ATOM 7331 C C . LYS B 1 414 ? 0.861 -23.453 -32.5 1 90.69 414 LYS B C 1
ATOM 7333 O O . LYS B 1 414 ? 1.063 -24.297 -33.375 1 90.69 414 LYS B O 1
ATOM 7338 N N . GLU B 1 415 ? 1.663 -23.188 -31.578 1 88.75 415 GLU B N 1
ATOM 7339 C CA . GLU B 1 415 ? 2.986 -23.812 -31.562 1 88.75 415 GLU B CA 1
ATOM 7340 C C . GLU B 1 415 ? 2.91 -25.266 -31.109 1 88.75 415 GLU B C 1
ATOM 7342 O O . GLU B 1 415 ? 3.662 -26.109 -31.594 1 88.75 415 GLU B O 1
ATOM 7347 N N . THR B 1 416 ? 2.029 -25.578 -30.188 1 90.56 416 THR B N 1
ATOM 7348 C CA . THR B 1 416 ? 1.994 -26.922 -29.594 1 90.56 416 THR B CA 1
ATOM 7349 C C . THR B 1 416 ? 0.942 -27.781 -30.281 1 90.56 416 THR B C 1
ATOM 7351 O O . THR B 1 416 ? 0.97 -29.016 -30.172 1 90.56 416 THR B O 1
ATOM 7354 N N . GLY B 1 417 ? -0.06 -27.141 -30.906 1 92 417 GLY B N 1
ATOM 7355 C CA . GLY B 1 417 ? -1.122 -27.859 -31.594 1 92 417 GLY B CA 1
ATOM 7356 C C . GLY B 1 417 ? -2.135 -28.469 -30.641 1 92 417 GLY B C 1
ATOM 7357 O O . GLY B 1 417 ? -2.873 -29.391 -31.016 1 92 417 GLY B O 1
ATOM 7358 N N . CYS B 1 418 ? -2.199 -28 -29.438 1 96.12 418 CYS B N 1
ATOM 7359 C CA . CYS B 1 418 ? -3.002 -28.656 -28.422 1 96.12 418 CYS B CA 1
ATOM 7360 C C . CYS B 1 418 ? -4.379 -28.016 -28.297 1 96.12 418 CYS B C 1
ATOM 7362 O O . CYS B 1 418 ? -5.164 -28.375 -27.422 1 96.12 418 CYS B O 1
ATOM 7364 N N . GLY B 1 419 ? -4.688 -27.047 -29.125 1 97.25 419 GLY B N 1
ATOM 7365 C CA . GLY B 1 419 ? -5.969 -26.375 -29.047 1 97.25 419 GLY B CA 1
ATOM 7366 C C . GLY B 1 419 ? -6.145 -25.297 -30.094 1 97.25 419 GLY B C 1
ATOM 7367 O O . GLY B 1 419 ? -5.426 -25.281 -31.094 1 97.25 419 GLY B O 1
ATOM 7368 N N . ASP B 1 420 ? -7.156 -24.469 -29.875 1 96.75 420 ASP B N 1
ATOM 7369 C CA . ASP B 1 420 ? -7.438 -23.391 -30.797 1 96.75 420 ASP B CA 1
ATOM 7370 C C . ASP B 1 420 ? -8.133 -22.219 -30.094 1 96.75 420 ASP B C 1
ATOM 7372 O O . ASP B 1 420 ? -8.477 -22.328 -28.906 1 96.75 420 ASP B O 1
ATOM 7376 N N . ILE B 1 421 ? -8.25 -21.141 -30.891 1 96.81 421 ILE B N 1
ATOM 7377 C CA . ILE B 1 421 ? -8.945 -19.953 -30.406 1 96.81 421 ILE B CA 1
ATOM 7378 C C . ILE B 1 421 ? -10.453 -20.156 -30.531 1 96.81 421 ILE B C 1
ATOM 7380 O O . ILE B 1 421 ? -10.93 -20.719 -31.516 1 96.81 421 ILE B O 1
ATOM 7384 N N . ILE B 1 422 ? -11.18 -19.75 -29.547 1 97.44 422 ILE B N 1
ATOM 7385 C CA . ILE B 1 422 ? -12.641 -19.766 -29.656 1 97.44 422 ILE B CA 1
ATOM 7386 C C . ILE B 1 422 ? -13.156 -18.359 -29.938 1 97.44 422 ILE B C 1
ATOM 7388 O O . ILE B 1 422 ? -12.75 -17.406 -29.281 1 97.44 422 ILE B O 1
ATOM 7392 N N . ASP B 1 423 ? -13.938 -18.219 -30.891 1 95.75 423 ASP B N 1
ATOM 7393 C CA . ASP B 1 423 ? -14.656 -16.984 -31.25 1 95.75 423 ASP B CA 1
ATOM 7394 C C . ASP B 1 423 ? -16.156 -17.156 -31.031 1 95.75 423 ASP B C 1
ATOM 7396 O O . ASP B 1 423 ? -16.828 -17.828 -31.812 1 95.75 423 ASP B O 1
ATOM 7400 N N . PHE B 1 424 ? -16.672 -16.484 -30.047 1 95.12 424 PHE B N 1
ATOM 7401 C CA . PHE B 1 424 ? -18.047 -16.688 -29.625 1 95.12 424 PHE B CA 1
ATOM 7402 C C . PHE B 1 424 ? -19.016 -16.047 -30.594 1 95.12 424 PHE B C 1
ATOM 7404 O O . PHE B 1 424 ? -20.234 -16.25 -30.5 1 95.12 424 PHE B O 1
ATOM 7411 N N . SER B 1 425 ? -18.469 -15.297 -31.562 1 93 425 SER B N 1
ATOM 7412 C CA . SER B 1 425 ? -19.312 -14.703 -32.594 1 93 425 SER B CA 1
ATOM 7413 C C . SER B 1 425 ? -19.516 -15.664 -33.75 1 93 425 SER B C 1
ATOM 7415 O O . SER B 1 425 ? -20.375 -15.438 -34.594 1 93 425 SER B O 1
ATOM 7417 N N . LEU B 1 426 ? -18.797 -16.703 -33.812 1 94.06 426 LEU B N 1
ATOM 7418 C CA . LEU B 1 426 ? -18.906 -17.688 -34.875 1 94.06 426 LEU B CA 1
ATOM 7419 C C . LEU B 1 426 ? -19.641 -18.938 -34.406 1 94.06 426 LEU B C 1
ATOM 7421 O O . LEU B 1 426 ? -20.203 -18.938 -33.312 1 94.06 426 LEU B O 1
ATOM 7425 N N . ASP B 1 427 ? -19.656 -19.984 -35.25 1 94.44 427 ASP B N 1
ATOM 7426 C CA . ASP B 1 427 ? -20.344 -21.234 -34.906 1 94.44 427 ASP B CA 1
ATOM 7427 C C . ASP B 1 427 ? -19.609 -21.984 -33.812 1 94.44 427 ASP B C 1
ATOM 7429 O O . ASP B 1 427 ? -18.656 -22.719 -34.062 1 94.44 427 ASP B O 1
ATOM 7433 N N . ILE B 1 428 ? -20.188 -21.922 -32.656 1 95.81 428 ILE B N 1
ATOM 7434 C CA . ILE B 1 428 ? -19.578 -22.469 -31.453 1 95.81 428 ILE B CA 1
ATOM 7435 C C . ILE B 1 428 ? -19.5 -23.984 -31.562 1 95.81 428 ILE B C 1
ATOM 7437 O O . ILE B 1 428 ? -18.484 -24.594 -31.25 1 95.81 428 ILE B O 1
ATOM 7441 N N . ASN B 1 429 ? -20.578 -24.578 -32 1 95.12 429 ASN B N 1
ATOM 7442 C CA . ASN B 1 429 ? -20.625 -26.031 -32.094 1 95.12 429 ASN B CA 1
ATOM 7443 C C . ASN B 1 429 ? -19.547 -26.562 -33.031 1 95.12 429 ASN B C 1
ATOM 7445 O O . ASN B 1 429 ? -18.859 -27.547 -32.719 1 95.12 429 ASN B O 1
ATOM 7449 N N . ARG B 1 430 ? -19.406 -25.906 -34.125 1 95 430 ARG B N 1
ATOM 7450 C CA . ARG B 1 430 ? -18.391 -26.328 -35.094 1 95 430 ARG B CA 1
ATOM 7451 C C . ARG B 1 430 ? -16.984 -26.203 -34.5 1 95 430 ARG B C 1
ATOM 7453 O O . ARG B 1 430 ? -16.156 -27.078 -34.688 1 95 430 ARG B O 1
ATOM 7460 N N . GLN B 1 431 ? -16.719 -25.109 -33.812 1 96.12 431 GLN B N 1
ATOM 7461 C CA . GLN B 1 431 ? -15.414 -24.891 -33.219 1 96.12 431 GLN B CA 1
ATOM 7462 C C . GLN B 1 431 ? -15.094 -25.969 -32.188 1 96.12 431 GLN B C 1
ATOM 7464 O O . GLN B 1 431 ? -13.977 -26.5 -32.156 1 96.12 431 GLN B O 1
ATOM 7469 N N . ILE B 1 432 ? -16.094 -26.328 -31.422 1 96.38 432 ILE B N 1
ATOM 7470 C CA . ILE B 1 432 ? -15.891 -27.312 -30.359 1 96.38 432 ILE B CA 1
ATOM 7471 C C . ILE B 1 432 ? -15.75 -28.703 -30.969 1 96.38 432 ILE B C 1
ATOM 7473 O O . ILE B 1 432 ? -14.914 -29.5 -30.531 1 96.38 432 ILE B O 1
ATOM 7477 N N . GLU B 1 433 ? -16.5 -28.984 -31.969 1 93.12 433 GLU B N 1
ATOM 7478 C CA . GLU B 1 433 ? -16.406 -30.266 -32.656 1 93.12 433 GLU B CA 1
ATOM 7479 C C . GLU B 1 433 ? -15.031 -30.469 -33.281 1 93.12 433 GLU B C 1
ATOM 7481 O O . GLU B 1 433 ? -14.516 -31.578 -33.312 1 93.12 433 GLU B O 1
ATOM 7486 N N . ASN B 1 434 ? -14.484 -29.438 -33.75 1 93.5 434 ASN B N 1
ATOM 7487 C CA . ASN B 1 434 ? -13.172 -29.484 -34.375 1 93.5 434 ASN B CA 1
ATOM 7488 C C . ASN B 1 434 ? -12.078 -29.812 -33.375 1 93.5 434 ASN B C 1
ATOM 7490 O O . ASN B 1 434 ? -11.047 -30.391 -33.719 1 93.5 434 ASN B O 1
ATOM 7494 N N . ILE B 1 435 ? -12.305 -29.469 -32.125 1 95.31 435 ILE B N 1
ATOM 7495 C CA . ILE B 1 435 ? -11.234 -29.547 -31.156 1 95.31 435 ILE B CA 1
ATOM 7496 C C . ILE B 1 435 ? -11.445 -30.766 -30.25 1 95.31 435 ILE B C 1
ATOM 7498 O O . ILE B 1 435 ? -10.477 -31.359 -29.75 1 95.31 435 ILE B O 1
ATOM 7502 N N . LYS B 1 436 ? -12.703 -31.141 -30.094 1 92.44 436 LYS B N 1
ATOM 7503 C CA . LYS B 1 436 ? -13.031 -32.188 -29.109 1 92.44 436 LYS B CA 1
ATOM 7504 C C . LYS B 1 436 ? -12.328 -33.5 -29.438 1 92.44 436 LYS B C 1
ATOM 7506 O O . LYS B 1 436 ? -12.016 -34.281 -28.531 1 92.44 436 LYS B O 1
ATOM 7511 N N . ASN B 1 437 ? -12 -33.75 -30.688 1 88.62 437 ASN B N 1
ATOM 7512 C CA . ASN B 1 437 ? -11.414 -35 -31.078 1 88.62 437 ASN B CA 1
ATOM 7513 C C . ASN B 1 437 ? -9.891 -34.938 -31.141 1 88.62 437 ASN B C 1
ATOM 7515 O O . ASN B 1 437 ? -9.219 -35.906 -31.453 1 88.62 437 ASN B O 1
ATOM 7519 N N . LEU B 1 438 ? -9.391 -33.75 -30.859 1 93.56 438 LEU B N 1
ATOM 7520 C CA . LEU B 1 438 ? -7.941 -33.625 -30.766 1 93.56 438 LEU B CA 1
ATOM 7521 C C . LEU B 1 438 ? -7.395 -34.438 -29.594 1 93.56 438 LEU B C 1
ATOM 7523 O O . LEU B 1 438 ? -7.805 -34.219 -28.453 1 93.56 438 LEU B O 1
ATOM 7527 N N . HIS B 1 439 ? -6.539 -35.344 -29.891 1 91.25 439 HIS B N 1
ATOM 7528 C CA . HIS B 1 439 ? -5.988 -36.219 -28.875 1 91.25 439 HIS B CA 1
ATOM 7529 C C . HIS B 1 439 ? -4.75 -35.594 -28.219 1 91.25 439 HIS B C 1
ATOM 7531 O O . HIS B 1 439 ? -3.795 -35.25 -28.922 1 91.25 439 HIS B O 1
ATOM 7537 N N . ILE B 1 440 ? -4.785 -35.5 -26.906 1 95.06 440 ILE B N 1
ATOM 7538 C CA . ILE B 1 440 ? -3.633 -35.094 -26.125 1 95.06 440 ILE B CA 1
ATOM 7539 C C . ILE B 1 440 ? -2.965 -36.312 -25.5 1 95.06 440 ILE B C 1
ATOM 7541 O O . ILE B 1 440 ? -3.539 -36.938 -24.609 1 95.06 440 ILE B O 1
ATOM 7545 N N . SER B 1 441 ? -1.775 -36.531 -25.953 1 89.5 441 SER B N 1
ATOM 7546 C CA . SER B 1 441 ? -1.083 -37.719 -25.469 1 89.5 441 SER B CA 1
ATOM 7547 C C . SER B 1 441 ? -0.754 -37.625 -23.984 1 89.5 441 SER B C 1
ATOM 7549 O O . SER B 1 441 ? -0.6 -36.5 -23.453 1 89.5 441 SER B O 1
ATOM 7551 N N . ASP B 1 442 ? -0.581 -38.719 -23.344 1 87.38 442 ASP B N 1
ATOM 7552 C CA . ASP B 1 442 ? -0.262 -38.781 -21.922 1 87.38 442 ASP B CA 1
ATOM 7553 C C . ASP B 1 442 ? 1.088 -38.156 -21.641 1 87.38 442 ASP B C 1
ATOM 7555 O O . ASP B 1 442 ? 1.313 -37.625 -20.531 1 87.38 442 ASP B O 1
ATOM 7559 N N . ASP B 1 443 ? 1.934 -38.188 -22.594 1 89.06 443 ASP B N 1
ATOM 7560 C CA . ASP B 1 443 ? 3.281 -37.656 -22.391 1 89.06 443 ASP B CA 1
ATOM 7561 C C . ASP B 1 443 ? 3.426 -36.25 -23.016 1 89.06 443 ASP B C 1
ATOM 7563 O O . ASP B 1 443 ? 4.543 -35.781 -23.234 1 89.06 443 ASP B O 1
ATOM 7567 N N . PHE B 1 444 ? 2.305 -35.656 -23.312 1 93 444 PHE B N 1
ATOM 7568 C CA . PHE B 1 444 ? 2.33 -34.344 -23.984 1 93 444 PHE B CA 1
ATOM 7569 C C . PHE B 1 444 ? 3.164 -33.344 -23.188 1 93 444 PHE B C 1
ATOM 7571 O O . PHE B 1 444 ? 4.055 -32.719 -23.75 1 93 444 PHE B O 1
ATOM 7578 N N . LEU B 1 445 ? 2.867 -33.188 -21.906 1 93.5 445 LEU B N 1
ATOM 7579 C CA . LEU B 1 445 ? 3.545 -32.219 -21.078 1 93.5 445 LEU B CA 1
ATOM 7580 C C . LEU B 1 445 ? 5.016 -32.562 -20.891 1 93.5 445 LEU B C 1
ATOM 7582 O O . LEU B 1 445 ? 5.879 -31.688 -20.922 1 93.5 445 LEU B O 1
ATOM 7586 N N . GLU B 1 446 ? 5.309 -33.812 -20.75 1 89.69 446 GLU B N 1
ATOM 7587 C CA . GLU B 1 446 ? 6.688 -34.281 -20.688 1 89.69 446 GLU B CA 1
ATOM 7588 C C . GLU B 1 446 ? 7.449 -33.969 -21.969 1 89.69 446 GLU B C 1
ATOM 7590 O O . GLU B 1 446 ? 8.57 -33.469 -21.922 1 89.69 446 GLU B O 1
ATOM 7595 N N . ASN B 1 447 ? 6.824 -34.219 -23.078 1 89.56 447 ASN B N 1
ATOM 7596 C CA . ASN B 1 447 ? 7.449 -34.062 -24.375 1 89.56 447 ASN B CA 1
ATOM 7597 C C . ASN B 1 447 ? 7.676 -32.594 -24.719 1 89.56 447 ASN B C 1
ATOM 7599 O O . ASN B 1 447 ? 8.648 -32.25 -25.391 1 89.56 447 ASN B O 1
ATOM 7603 N N . ASN B 1 448 ? 6.801 -31.797 -24.281 1 89.56 448 ASN B N 1
ATOM 7604 C CA . ASN B 1 448 ? 6.91 -30.375 -24.578 1 89.56 448 ASN B CA 1
ATOM 7605 C C . ASN B 1 448 ? 7.59 -29.609 -23.438 1 89.56 448 ASN B C 1
ATOM 7607 O O . ASN B 1 448 ? 7.582 -28.375 -23.406 1 89.56 448 ASN B O 1
ATOM 7611 N N . GLN B 1 449 ? 8.141 -30.266 -22.406 1 87.5 449 GLN B N 1
ATOM 7612 C CA . GLN B 1 449 ? 8.992 -29.75 -21.328 1 87.5 449 GLN B CA 1
ATOM 7613 C C . GLN B 1 449 ? 8.203 -28.828 -20.406 1 87.5 449 GLN B C 1
ATOM 7615 O O . GLN B 1 449 ? 8.727 -27.828 -19.922 1 87.5 449 GLN B O 1
ATOM 7620 N N . PHE B 1 450 ? 6.891 -29.141 -20.219 1 92.81 450 PHE B N 1
ATOM 7621 C CA . PHE B 1 450 ? 6.066 -28.375 -19.297 1 92.81 450 PHE B CA 1
ATOM 7622 C C . PHE B 1 450 ? 5.945 -29.078 -17.953 1 92.81 450 PHE B C 1
ATOM 7624 O O . PHE B 1 450 ? 4.848 -29.188 -17.391 1 92.81 450 PHE B O 1
ATOM 7631 N N . ILE B 1 451 ? 7.102 -29.625 -17.562 1 92.44 451 ILE B N 1
ATOM 7632 C CA . ILE B 1 451 ? 7.266 -30.297 -16.266 1 92.44 451 ILE B CA 1
ATOM 7633 C C . ILE B 1 451 ? 8.25 -29.516 -15.406 1 92.44 451 ILE B C 1
ATOM 7635 O O . ILE B 1 451 ? 9.367 -29.219 -15.844 1 92.44 451 ILE B O 1
ATOM 7639 N N . MET B 1 452 ? 7.859 -29.25 -14.148 1 95.12 452 MET B N 1
ATOM 7640 C CA . MET B 1 452 ? 8.664 -28.406 -13.266 1 95.12 452 MET B CA 1
ATOM 7641 C C . MET B 1 452 ? 10.016 -29.062 -12.984 1 95.12 452 MET B C 1
ATOM 7643 O O . MET B 1 452 ? 11.031 -28.375 -12.883 1 95.12 452 MET B O 1
ATOM 7647 N N . GLU B 1 453 ? 10.016 -30.391 -12.859 1 93 453 GLU B N 1
ATOM 7648 C CA . GLU B 1 453 ? 11.25 -31.109 -12.578 1 93 453 GLU B CA 1
ATOM 7649 C C . GLU B 1 453 ? 12.305 -30.844 -13.648 1 93 453 GLU B C 1
ATOM 7651 O O . GLU B 1 453 ? 13.5 -30.797 -13.352 1 93 453 GLU B O 1
ATOM 7656 N N . LYS B 1 454 ? 11.906 -30.578 -14.828 1 91.31 454 LYS B N 1
ATOM 7657 C CA . LYS B 1 454 ? 12.828 -30.328 -15.93 1 91.31 454 LYS B CA 1
ATOM 7658 C C . LYS B 1 454 ? 13.398 -28.922 -15.859 1 91.31 454 LYS B C 1
ATOM 7660 O O . LYS B 1 454 ? 14.383 -28.609 -16.531 1 91.31 454 LYS B O 1
ATOM 7665 N N . GLN B 1 455 ? 12.797 -28.078 -15 1 93.69 455 GLN B N 1
ATOM 7666 C CA . GLN B 1 455 ? 13.242 -26.688 -14.844 1 93.69 455 GLN B CA 1
ATOM 7667 C C . GLN B 1 455 ? 14.164 -26.547 -13.625 1 93.69 455 GLN B C 1
ATOM 7669 O O . GLN B 1 455 ? 14.672 -25.453 -13.352 1 93.69 455 GLN B O 1
ATOM 7674 N N . THR B 1 456 ? 14.406 -27.609 -12.891 1 92.62 456 THR B N 1
ATOM 7675 C CA . THR B 1 456 ? 15.125 -27.594 -11.625 1 92.62 456 THR B CA 1
ATOM 7676 C C . THR B 1 456 ? 16.516 -26.969 -11.797 1 92.62 456 THR B C 1
ATOM 7678 O O . THR B 1 456 ? 16.906 -26.062 -11.055 1 92.62 456 THR B O 1
ATOM 7681 N N . ASN B 1 457 ? 17.203 -27.406 -12.82 1 88.81 457 ASN B N 1
ATOM 7682 C CA . ASN B 1 457 ? 18.562 -26.906 -13.055 1 88.81 457 ASN B CA 1
ATOM 7683 C C . ASN B 1 457 ? 18.547 -25.422 -13.414 1 88.81 457 ASN B C 1
ATOM 7685 O O . ASN B 1 457 ? 19.438 -24.672 -13.016 1 88.81 457 ASN B O 1
ATOM 7689 N N . ASN B 1 458 ? 17.578 -25.016 -14.172 1 93.06 458 ASN B N 1
ATOM 7690 C CA . ASN B 1 458 ? 17.438 -23.609 -14.516 1 93.06 458 ASN B CA 1
ATOM 7691 C C . ASN B 1 458 ? 17.25 -22.734 -13.273 1 93.06 458 ASN B C 1
ATOM 7693 O O . ASN B 1 458 ? 17.828 -21.656 -13.164 1 93.06 458 ASN B O 1
ATOM 7697 N N . ILE B 1 459 ? 16.438 -23.234 -12.352 1 96.56 459 ILE B N 1
ATOM 7698 C CA . ILE B 1 459 ? 16.141 -22.5 -11.125 1 96.56 459 ILE B CA 1
ATOM 7699 C C . ILE B 1 459 ? 17.406 -22.406 -10.266 1 96.56 459 ILE B C 1
ATOM 7701 O O . ILE B 1 459 ? 17.75 -21.312 -9.797 1 96.56 459 ILE B O 1
ATOM 7705 N N . ILE B 1 460 ? 18.094 -23.516 -10.133 1 93.69 460 ILE B N 1
ATOM 7706 C CA . ILE B 1 460 ? 19.281 -23.562 -9.297 1 93.69 460 ILE B CA 1
ATOM 7707 C C . ILE B 1 460 ? 20.375 -22.688 -9.914 1 93.69 460 ILE B C 1
ATOM 7709 O O . ILE B 1 460 ? 21.031 -21.922 -9.203 1 93.69 460 ILE B O 1
ATOM 7713 N N . ASN B 1 461 ? 20.531 -22.766 -11.227 1 91.94 461 ASN B N 1
ATOM 7714 C CA . ASN B 1 461 ? 21.5 -21.922 -11.914 1 91.94 461 ASN B CA 1
ATOM 7715 C C . ASN B 1 461 ? 21.172 -20.438 -11.734 1 91.94 461 ASN B C 1
ATOM 7717 O O . ASN B 1 461 ? 22.078 -19.625 -11.555 1 91.94 461 ASN B O 1
ATOM 7721 N N . PHE B 1 462 ? 20 -20.141 -11.836 1 96.38 462 PHE B N 1
ATOM 7722 C CA . PHE B 1 462 ? 19.531 -18.766 -11.633 1 96.38 462 PHE B CA 1
ATOM 7723 C C . PHE B 1 462 ? 19.875 -18.281 -10.234 1 96.38 462 PHE B C 1
ATOM 7725 O O . PHE B 1 462 ? 20.406 -17.188 -10.062 1 96.38 462 PHE B O 1
ATOM 7732 N N . TYR B 1 463 ? 19.547 -19.109 -9.219 1 96.56 463 TYR B N 1
ATOM 7733 C CA . TYR B 1 463 ? 19.875 -18.75 -7.84 1 96.56 463 TYR B CA 1
ATOM 7734 C C . TYR B 1 463 ? 21.375 -18.5 -7.676 1 96.56 463 TYR B C 1
ATOM 7736 O O . TYR B 1 463 ? 21.781 -17.531 -7.031 1 96.56 463 TYR B O 1
ATOM 7744 N N . ASN B 1 464 ? 22.172 -19.359 -8.266 1 92.38 464 ASN B N 1
ATOM 7745 C CA . ASN B 1 464 ? 23.625 -19.203 -8.203 1 92.38 464 ASN B CA 1
ATOM 7746 C C . ASN B 1 464 ? 24.062 -17.891 -8.836 1 92.38 464 ASN B C 1
ATOM 7748 O O . ASN B 1 464 ? 24.953 -17.203 -8.305 1 92.38 464 ASN B O 1
ATOM 7752 N N . LYS B 1 465 ? 23.438 -17.547 -9.945 1 92.88 465 LYS B N 1
ATOM 7753 C CA . LYS B 1 465 ? 23.75 -16.281 -10.594 1 92.88 465 LYS B CA 1
ATOM 7754 C C . LYS B 1 465 ? 23.422 -15.102 -9.688 1 92.88 465 LYS B C 1
ATOM 7756 O O . LYS B 1 465 ? 24.156 -14.109 -9.656 1 92.88 465 LYS B O 1
ATOM 7761 N N . VAL B 1 466 ? 22.297 -15.188 -9 1 96 466 VAL B N 1
ATOM 7762 C CA . VAL B 1 466 ? 21.875 -14.125 -8.094 1 96 466 VAL B CA 1
ATOM 7763 C C . VAL B 1 466 ? 22.891 -13.961 -6.969 1 96 466 VAL B C 1
ATOM 7765 O O . VAL B 1 466 ? 23.328 -12.844 -6.676 1 96 466 VAL B O 1
ATOM 7768 N N . ILE B 1 467 ? 23.312 -15.047 -6.418 1 94.12 467 ILE B N 1
ATOM 7769 C CA . ILE B 1 467 ? 24.266 -15.016 -5.324 1 94.12 467 ILE B CA 1
ATOM 7770 C C . ILE B 1 467 ? 25.594 -14.438 -5.816 1 94.12 467 ILE B C 1
ATOM 7772 O O . ILE B 1 467 ? 26.188 -13.578 -5.156 1 94.12 467 ILE B O 1
ATOM 7776 N N . ASN B 1 468 ? 26 -14.828 -6.941 1 87.5 468 ASN B N 1
ATOM 7777 C CA . ASN B 1 468 ? 27.281 -14.391 -7.496 1 87.5 468 ASN B CA 1
ATOM 7778 C C . ASN B 1 468 ? 27.25 -12.914 -7.863 1 87.5 468 ASN B C 1
ATOM 7780 O O . ASN B 1 468 ? 28.281 -12.242 -7.832 1 87.5 468 ASN B O 1
ATOM 7784 N N . SER B 1 469 ? 26.125 -12.438 -8.219 1 87.31 469 SER B N 1
ATOM 7785 C CA . SER B 1 469 ? 26 -11.039 -8.633 1 87.31 469 SER B CA 1
ATOM 7786 C C . SER B 1 469 ? 26.234 -10.094 -7.453 1 87.31 469 SER B C 1
ATOM 7788 O O . SER B 1 469 ? 26.594 -8.93 -7.648 1 87.31 469 SER B O 1
ATOM 7790 N N . ILE B 1 470 ? 25.938 -10.461 -6.305 1 85.5 470 ILE B N 1
ATOM 7791 C CA . ILE B 1 470 ? 26.109 -9.656 -5.102 1 85.5 470 ILE B CA 1
ATOM 7792 C C . ILE B 1 470 ? 27.578 -9.648 -4.688 1 85.5 470 ILE B C 1
ATOM 7794 O O . ILE B 1 470 ? 28.125 -8.617 -4.277 1 85.5 470 ILE B O 1
ATOM 7798 N N . ASN B 1 471 ? 28.219 -10.742 -4.805 1 68.31 471 ASN B N 1
ATOM 7799 C CA . ASN B 1 471 ? 29.609 -10.883 -4.402 1 68.31 471 ASN B CA 1
ATOM 7800 C C . ASN B 1 471 ? 30.547 -10.086 -5.309 1 68.31 471 ASN B C 1
ATOM 7802 O O . ASN B 1 471 ? 31.625 -9.672 -4.891 1 68.31 471 ASN B O 1
ATOM 7806 N N . ASN B 1 472 ? 30.156 -9.805 -6.508 1 49.16 472 ASN B N 1
ATOM 7807 C CA . ASN B 1 472 ? 30.984 -9.047 -7.445 1 49.16 472 ASN B CA 1
ATOM 7808 C C . ASN B 1 472 ? 30.781 -7.547 -7.293 1 49.16 472 ASN B C 1
ATOM 7810 O O . ASN B 1 472 ? 31.422 -6.75 -7.98 1 49.16 472 ASN B O 1
ATOM 7814 N N . ARG B 1 473 ? 29.953 -7.102 -6.414 1 49.78 473 ARG B N 1
ATOM 7815 C CA . ARG B 1 473 ? 29.781 -5.672 -6.195 1 49.78 473 ARG B CA 1
ATOM 7816 C C . ARG B 1 473 ? 30.5 -5.211 -4.938 1 49.78 473 ARG B C 1
ATOM 7818 O O . ARG B 1 473 ? 30.609 -5.957 -3.963 1 49.78 473 ARG B O 1
#

Sequence (946 aa):
MYKTIIFGCGSFGERVYNNLKEDYDIQYFCDNDKNKWGKNFCDKKVISPKQLLELGNDIHVIVASTYYKEIIGQLLEMKIKNIEYYTEANSFLNKINYEDFKFDSYSYLDNNYFSCSKNLIKKVLFVQDAQCIRTYKISKVLQEMGIQVDIAYLKSHPSIAYKGLKLAYTNIIRIKDMNSFLNFVNESDYDIIHSSNEPDYLTCLLTKSNKPIVHDCHDLMSLRGDISNDELVHEFVANKFSHGNMYVDYSVKNYAMKKFDLDESKPILVLNNYTLREQKPKNFLKKLSEIDGEIHCVYQGGMSSDSSNHRCIEDKLLKLAKHKIHVHFYTLNYSEYYEKIALKSNYIHWEGTREPYELIQEMTQYDVGLVIFNVNFRNKYFLSSAFPNKMIEYLNSGLPLLVEDLPTLKKFVKETGCGDIIDFSLDINRQIENIKNLHISDDFLENNQFIMEKQTNNIINFYNKVINSINNRMYKTIIFGCGSFGERVYNNLKEDYDIQYFCDNDKNKWGKNFCDKKVISPKQLLELGNDIHVIVASTYYKEIIGQLLEMKIKNIEYYTEANSFLNKINYEDFKFDSYSYLDNNYFSCSKNLIKKVLFVQDAQCIRTYKISKVLQEMGIQVDIAYLKSHPSIAYKGLKLAYTNIIRIKDMNSFLNFVNESDYDIIHSSNEPDYLTCLLTKSNKPIVHDCHDLMSLRGDISNDELVHEFVANKFSHGNMYVDYSVKNYAMKKFDLDESKPILVLNNYTLREQKPKNFLKKLSEIDGEIHCVYQGGMSSDSSNHRCIEDKLLKLAKHKIHVHFYTLNYSEYYEKIALKSNYIHWEGTREPYELIQEMTQYDVGLVIFNVNFRNKYFLSSAFPNKMIEYLNSGLPLLVEDLPTLKKFVKETGCGDIIDFSLDINRQIENIKNLHISDDFLENNQFIMEKQTNNIINFYNKVINSINNR

Organism: Clostridium botulinum (strain Hall / ATCC 3502 / NCTC 13319 / Type A) (NCBI:txid441771)

InterPro domains:
  IPR029063 S-adenosyl-L-methionine-dependent methyltransferase superfamily [SSF53335] (3-111)
  IPR054601 C2185-like, N-terminal [PF22674] (1-82)
  IPR058592 Glucosyltransferase 3-like, C-terminal domain [PF26337] (319-438)

pLDDT: mean 85.87, std 15.57, range [21.88, 98.75]

Solvent-accessible surface area (backbone atoms only — not comparable to full-atom values): 51450 Å² total; per-residue (Å²): 131,60,46,24,28,37,33,25,88,45,75,56,20,50,55,51,43,70,71,37,54,86,80,40,62,67,62,33,31,27,42,90,53,71,88,47,46,73,37,71,56,94,90,18,46,19,35,39,69,72,54,54,63,72,69,49,88,57,43,31,38,34,27,24,34,94,58,35,68,65,49,47,54,52,39,48,78,68,67,54,81,43,50,32,30,32,43,92,89,38,97,38,65,34,52,68,54,56,70,84,58,58,66,89,74,87,67,79,72,80,73,81,63,78,84,63,78,88,70,84,64,54,27,37,36,34,36,32,40,50,62,48,72,67,59,48,52,54,34,39,46,40,39,74,71,69,26,47,26,30,36,36,25,61,75,37,62,59,64,69,74,41,53,88,59,80,76,56,50,68,36,61,39,64,54,86,44,68,66,62,46,47,51,49,59,54,72,45,82,56,52,33,37,42,23,35,44,85,52,34,46,64,39,42,57,48,60,73,41,86,55,44,32,32,30,36,40,77,65,65,59,74,39,58,43,90,58,52,71,59,52,52,47,23,49,47,47,23,65,55,59,33,51,18,41,34,24,45,29,70,63,48,43,54,48,47,38,61,74,51,63,47,62,86,83,50,40,69,44,74,50,60,68,58,40,54,80,84,51,49,48,90,58,78,46,75,40,51,35,78,71,73,71,46,56,32,32,35,38,73,54,68,74,39,91,46,86,85,36,47,39,30,43,62,69,59,53,51,54,40,30,74,68,64,29,31,37,37,33,35,27,86,64,91,52,73,65,51,55,55,56,24,70,74,36,97,30,35,40,66,72,46,65,66,42,71,56,55,39,32,32,60,51,21,23,44,38,33,26,50,52,72,63,32,80,43,90,58,36,40,67,31,56,31,50,45,65,64,59,60,62,56,44,27,45,57,25,42,21,16,37,38,27,39,88,30,62,45,50,44,51,48,24,67,73,69,64,51,37,45,70,58,56,88,88,51,66,54,66,60,56,47,59,68,41,48,74,46,81,48,53,94,53,45,46,65,74,69,64,42,31,44,68,79,42,42,64,60,52,51,52,45,50,51,47,25,50,53,58,55,72,76,101,130,60,46,24,28,37,33,26,89,46,76,57,18,49,53,50,43,69,71,36,56,86,81,41,60,67,61,33,32,27,40,90,54,73,88,47,48,72,39,72,56,95,89,18,46,19,35,40,71,71,54,55,63,72,68,49,90,55,43,32,38,35,27,25,35,97,57,36,69,63,50,46,53,52,39,48,76,68,67,54,80,42,53,33,30,34,47,94,89,37,97,33,56,36,48,71,54,52,71,85,57,58,68,89,77,85,67,80,74,79,71,81,64,76,84,64,71,90,71,86,64,54,29,37,34,34,36,31,38,50,62,48,71,67,58,49,55,55,34,39,48,42,38,75,71,69,26,46,26,28,36,35,26,62,77,39,62,59,64,69,73,42,54,88,58,80,77,55,51,70,34,61,36,60,53,84,44,69,65,61,44,48,51,49,60,53,73,47,83,56,54,34,38,42,25,35,43,84,50,35,45,64,39,43,58,49,59,74,40,84,56,44,32,32,30,37,40,77,65,66,59,76,37,59,40,92,57,54,72,59,52,52,46,23,51,45,49,22,65,56,61,30,50,20,40,32,23,46,28,66,64,48,40,55,48,47,38,61,73,52,62,48,62,86,82,50,39,68,44,74,50,60,70,57,40,53,79,85,50,49,48,90,60,79,45,75,40,51,34,77,72,73,72,46,55,33,31,35,37,72,54,68,71,40,91,46,85,83,38,48,40,30,43,62,70,59,53,51,53,41,29,75,71,65,28,30,36,37,33,35,27,87,66,89,54,74,65,50,55,56,57,24,69,75,37,97,30,35,40,65,73,47,64,64,42,71,56,56,40,30,33,59,51,20,23,43,39,31,27,51,50,72,63,32,79,43,89,58,36,40,68,31,55,32,50,45,64,64,59,58,62,56,44,28,44,57,26,41,22,16,37,37,27,38,87,28,62,44,49,45,52,48,23,67,74,70,65,49,38,45,72,58,55,87,89,52,65,55,66,60,56,46,59,67,41,48,72,46,81,47,54,93,54,44,46,65,74,70,64,42,32,44,68,80,43,41,64,60,53,52,51,46,52,50,46,26,51,51,57,57,72,76,102

Nearest PDB structures (foldseek):
  6n1x-assembly1_A  TM=6.769E-01  e=2.797E-11  Staphylococcus aureus subsp. aureus CN1
  3mbo-assembly3_F  TM=6.894E-01  e=1.175E-09  Bacillus anthracis
  3mbo-assembly2_C  TM=7.090E-01  e=6.425E-09  Bacillus anthracis
  6tvp-assembly1_A  TM=6.335E-01  e=2.318E-09  Mycolicibacterium smegmatis MC2 155
  2iv3-assembly2_D  TM=6.313E-01  e=1.070E-08  Streptomyces viridochromogenes

Secondary structure (DSSP, 8-state):
--EEEEE--SHHHHHHHHHHTTTS-EEEEE-S-GGGTTSEETTEEEE-HHHHHHT-S-EEEEEESTTHHHHHHHHHHTT---EEEE-SS--SPEEP-TTTT--TT---S-------------EEEEEEEE--HHHHHHHHHHHHTT-EEEEEEEEE-HHHHSTT-----S-EEE---HHHHHHHHHHS--SEEEEE-SSSHHHHHHTTSSS-EEEEESS-GGGSS---HHHHHHHHHHHHHSSEEEESSHHHHHHHHHHTT--TTS-EEE----B-GGGS-SSPPPPHHHHHSS-EEEEES---S-TTSTT--HHHHHHHHHTT-EEEEE-SS--HHHHHHHTT-TTEEE-----HHHHHHHHTTSSEEEE-----TTTHHHHHT---HHHHHHHHTT--EEE-S-HHHHHHHHHH-SEEE--TTS-HHHHHHHHHT----TTHHHHTT-BGGGGHHHHHHHHHHHHHHHHT-/--EEEEE--SHHHHHHHHHHTTTS-EEEEE-S-GGGTTSEETTEEEE-HHHHHHT-S-EEEEEESTTHHHHHHHHHHTT---EEEE-SS--SPEEP-TTTT--TT-----------------EEEEEEEE--HHHHHHHHHHHHTT-EEEEEEEEE-HHHHSTT-----S-EEE---HHHHHHHHHHS--SEEEEE-SSSHHHHHHTTSSS-EEEEESS-GGGSS---HHHHHHHHHHHHHSSEEEESSHHHHHHHHHHTT--TTS-EEE----B-GGGS-SSPPPPHHHHHSS-EEEEES---S-TTSTT--HHHHHHHHHTT-EEEEE-SS--HHHHHHHHT-TTEEE-----HHHHHHHHTTSSEEEE-----TTTHHHHTT---HHHHHHHHTT--EEE-S-HHHHHHHHHH-SEEE--TTS-HHHHHHHHHT----TTHHHHTT-BGGGGHHHHHHHHHHHHHHHHT-

Foldseek 3Di:
DAAEEEEDQDPQSVLLCVVCVVPDNHAAYEYCPPVQAQPDGPNHGYHYPVVVLVVDQRHAYEYRDCVSVVVVLVCVVSVHDHYWYDHPLGSKTKDDDCVVVDDPPPPDPPPPQPPPDPLPFAEEEEEEQEDDPQNQLLLQLCVVNNHAYEYEHEHDDNCVQFPPDDGSHPIYHYDDDLVSVLVCQQPDPGQEYEYEPPPQVVLLSNLPHPHQYEYEYQFQPVLQFDDDPVRVVSSLSNLARHQEYEYQFVVVVVVSCVVNVHDPLRQYHHHHAFAAPVLQAPDFDAAPCVVPVAAEEEEEEDADCDLSFFRPCLVVCVLCVVVVHAYEYEYSDDDPVQVVSCVVHVRYHDPYYDRSSVVLRVLLRHQAYEAGTNDDPRNQRRVLGHRDNSCNSCLSSFYAYAHDPHNVVQVVCVVLVRYHYDDSVDDRVVRSVVRRPDTRDNCSSVVVVRHVSSCSVVVSVSSVSSSVSVVVD/DAAEEEEDQDPQSVLLCVVCVVPDNHAAYEYCPPVQAQPDGPNHGYHYPVVVVVVDQRHAYEYRDCVRVVVVVVCVVSVHDHYWYDHPVGSKTWFDDCVVVDDPPPPDPPPPQPPPDPLVFAEEEEEEQEDDPQNQQLLQLCVVNNHAYEYEHEHDDNCVQFPPDDGSHRTYIYDDDLVVVLVCQQPDPGQEYEYEPPPQVVLLSNLPHPHQYEYEYQFQPVLQFDDDPVRVVSSLSNLARHQEYEYQFVVVVVVSCVVNVHDPLRQYHHHHAFAAPVLFAPDFDAAPCVVPVAAEEEEEEDADCDLSFFRPCLVVCVLCVVVVYAYEYEYSDDDPVQVVSCVVHVRYHDPYYDRSSVVLRVLLRHQAYEAGTNDDPRNQRRVLGHRDNSCNSCLSSFHAYAHDPHNVVQVVCVVLVRYHYDDSVDDRVVRSVVRRPDTRDNCSSVVVVRHVSSCSVVVSVSSVSSSVSVVVD